Protein AF-0000000084618533 (afdb_homodimer)

Organism: Rhizophagus irregularis (strain DAOM 197198w) (NCBI:txid1432141)

Structure (mmCIF, N/CA/C/O backbone):
data_AF-0000000084618533-model_v1
#
loop_
_entity.id
_entity.type
_entity.pdbx_description
1 polymer 'type I protein arginine methyltransferase'
#
loop_
_atom_site.group_PDB
_atom_site.id
_atom_site.type_symbol
_atom_site.label_atom_id
_atom_site.label_alt_id
_atom_site.label_comp_id
_atom_site.label_asym_id
_atom_site.label_entity_id
_atom_site.label_seq_id
_atom_site.pdbx_PDB_ins_code
_atom_site.Cartn_x
_atom_site.Cartn_y
_atom_site.Cartn_z
_atom_site.occupancy
_atom_site.B_iso_or_equiv
_atom_site.auth_seq_id
_atom_site.auth_comp_id
_atom_site.auth_asym_id
_atom_site.auth_atom_id
_atom_site.pdbx_PDB_model_num
ATOM 1 N N . MET A 1 1 ? -20.484 7.148 30.031 1 29.3 1 MET A N 1
ATOM 2 C CA . MET A 1 1 ? -19.109 6.859 29.625 1 29.3 1 MET A CA 1
ATOM 3 C C . MET A 1 1 ? -19.078 5.895 28.438 1 29.3 1 MET A C 1
ATOM 5 O O . MET A 1 1 ? -19.562 4.77 28.547 1 29.3 1 MET A O 1
ATOM 9 N N . SER A 1 2 ? -19.188 6.461 27.266 1 36.34 2 SER A N 1
ATOM 10 C CA . SER A 1 2 ? -19.484 5.75 26.016 1 36.34 2 SER A CA 1
ATOM 11 C C . SER A 1 2 ? -18.469 4.637 25.766 1 36.34 2 SER A C 1
ATOM 13 O O . SER A 1 2 ? -17.266 4.891 25.703 1 36.34 2 SER A O 1
ATOM 15 N N . ASN A 1 3 ? -18.719 3.471 26.172 1 42.72 3 ASN A N 1
ATOM 16 C CA . ASN A 1 3 ? -18.094 2.154 26.188 1 42.72 3 ASN A CA 1
ATOM 17 C C . ASN A 1 3 ? -17.641 1.739 24.781 1 42.72 3 ASN A C 1
ATOM 19 O O . ASN A 1 3 ? -17.094 0.654 24.594 1 42.72 3 ASN A O 1
ATOM 23 N N . ALA A 1 4 ? -18.031 2.527 23.828 1 48.19 4 ALA A N 1
ATOM 24 C CA . ALA A 1 4 ? -18 1.989 22.469 1 48.19 4 ALA A CA 1
ATOM 25 C C . ALA A 1 4 ? -16.578 1.965 21.922 1 48.19 4 ALA A C 1
ATOM 27 O O . ALA A 1 4 ? -16.297 1.279 20.938 1 48.19 4 ALA A O 1
ATOM 28 N N . SER A 1 5 ? -15.711 2.686 22.609 1 57.22 5 SER A N 1
ATOM 29 C CA . SER A 1 5 ? -14.352 2.803 22.078 1 57.22 5 SER A CA 1
ATOM 30 C C . SER A 1 5 ? -13.461 1.676 22.594 1 57.22 5 SER A C 1
ATOM 32 O O . SER A 1 5 ? -12.25 1.68 22.359 1 57.22 5 SER A O 1
ATOM 34 N N . LEU A 1 6 ? -14.188 0.774 23.312 1 57.28 6 LEU A N 1
ATOM 35 C CA . LEU A 1 6 ? -13.383 -0.285 23.922 1 57.28 6 LEU A CA 1
ATOM 36 C C . LEU A 1 6 ? -13.492 -1.572 23.109 1 57.28 6 LEU A C 1
ATOM 38 O O . LEU A 1 6 ? -14.523 -1.836 22.484 1 57.28 6 LEU A O 1
ATOM 42 N N . ASN A 1 7 ? -12.5 -2.186 22.969 1 56.22 7 ASN A N 1
ATOM 43 C CA . ASN A 1 7 ? -12.523 -3.488 22.312 1 56.22 7 ASN A CA 1
ATOM 44 C C . ASN A 1 7 ? -13.242 -4.531 23.156 1 56.22 7 ASN A C 1
ATOM 46 O O . ASN A 1 7 ? -13.789 -4.207 24.219 1 56.22 7 ASN A O 1
ATOM 50 N N . ALA A 1 8 ? -13.344 -5.801 22.594 1 55.28 8 ALA A N 1
ATOM 51 C CA . ALA A 1 8 ? -14.055 -6.91 23.203 1 55.28 8 ALA A CA 1
ATOM 52 C C . ALA A 1 8 ? -13.641 -7.09 24.672 1 55.28 8 ALA A C 1
ATOM 54 O O . ALA A 1 8 ? -14.422 -7.566 25.484 1 55.28 8 ALA A O 1
ATOM 55 N N . ASN A 1 9 ? -12.461 -6.598 25 1 57.09 9 ASN A N 1
ATOM 56 C CA . ASN A 1 9 ? -11.953 -6.77 26.344 1 57.09 9 ASN A CA 1
ATOM 57 C C . ASN A 1 9 ? -12.109 -5.492 27.172 1 57.09 9 ASN A C 1
ATOM 59 O O . ASN A 1 9 ? -11.508 -5.359 28.234 1 57.09 9 ASN A O 1
ATOM 63 N N . GLY A 1 10 ? -12.844 -4.555 26.609 1 63.56 10 GLY A N 1
ATOM 64 C CA . GLY A 1 10 ? -13.07 -3.314 27.328 1 63.56 10 GLY A CA 1
ATOM 65 C C . GLY A 1 10 ? -11.891 -2.365 27.266 1 63.56 10 GLY A C 1
ATOM 66 O O . GLY A 1 10 ? -11.773 -1.458 28.094 1 63.56 10 GLY A O 1
ATOM 67 N N . LYS A 1 11 ? -10.977 -2.729 26.406 1 70.88 11 LYS A N 1
ATOM 68 C CA . LYS A 1 11 ? -9.781 -1.895 26.281 1 70.88 11 LYS A CA 1
ATOM 69 C C . LYS A 1 11 ? -9.781 -1.13 24.969 1 70.88 11 LYS A C 1
ATOM 71 O O . LYS A 1 11 ? -10.414 -1.554 24 1 70.88 11 LYS A O 1
ATOM 76 N N . VAL A 1 12 ? -9.133 0.145 24.969 1 79.31 12 VAL A N 1
ATOM 77 C CA . VAL A 1 12 ? -8.906 0.891 23.734 1 79.31 12 VAL A CA 1
ATOM 78 C C . VAL A 1 12 ? -8.094 0.047 22.75 1 79.31 12 VAL A C 1
ATOM 80 O O . VAL A 1 12 ? -7.094 -0.57 23.141 1 79.31 12 VAL A O 1
ATOM 83 N N . PRO A 1 13 ? -8.555 -0.029 21.578 1 80.12 13 PRO A N 1
ATOM 84 C CA . PRO A 1 13 ? -7.789 -0.813 20.594 1 80.12 13 PRO A CA 1
ATOM 85 C C . PRO A 1 13 ? -6.336 -0.358 20.484 1 80.12 13 PRO A C 1
ATOM 87 O O . PRO A 1 13 ? -6.07 0.83 20.281 1 80.12 13 PRO A O 1
ATOM 90 N N . SER A 1 14 ? -5.473 -1.333 20.672 1 79.38 14 SER A N 1
ATOM 91 C CA . SER A 1 14 ? -4.047 -1.026 20.641 1 79.38 14 SER A CA 1
ATOM 92 C C . SER A 1 14 ? -3.553 -0.842 19.203 1 79.38 14 SER A C 1
ATOM 94 O O . SER A 1 14 ? -4.039 -1.501 18.281 1 79.38 14 SER A O 1
ATOM 96 N N . THR A 1 15 ? -2.576 0.021 19.031 1 81.69 15 THR A N 1
ATOM 97 C CA . THR A 1 15 ? -1.967 0.257 17.734 1 81.69 15 THR A CA 1
ATOM 98 C C . THR A 1 15 ? -0.643 -0.491 17.609 1 81.69 15 THR A C 1
ATOM 100 O O . THR A 1 15 ? -0.024 -0.497 16.547 1 81.69 15 THR A O 1
ATOM 103 N N . GLU A 1 16 ? -0.154 -1.178 18.547 1 77.31 16 GLU A N 1
ATOM 104 C CA . GLU A 1 16 ? 1.185 -1.753 18.641 1 77.31 16 GLU A CA 1
ATOM 105 C C . GLU A 1 16 ? 1.43 -2.76 17.516 1 77.31 16 GLU A C 1
ATOM 107 O O . GLU A 1 16 ? 2.531 -2.832 16.969 1 77.31 16 GLU A O 1
ATOM 112 N N . GLY A 1 17 ? 0.445 -3.494 17.203 1 77.19 17 GLY A N 1
ATOM 113 C CA . GLY A 1 17 ? 0.59 -4.488 16.156 1 77.19 17 GLY A CA 1
ATOM 114 C C . GLY A 1 17 ? 0.881 -3.879 14.797 1 77.19 17 GLY A C 1
ATOM 115 O O . GLY A 1 17 ? 1.438 -4.543 13.914 1 77.19 17 GLY A O 1
ATOM 116 N N . ARG A 1 18 ? 0.63 -2.537 14.672 1 80.62 18 ARG A N 1
ATOM 117 C CA . ARG A 1 18 ? 0.792 -1.87 13.383 1 80.62 18 ARG A CA 1
ATOM 118 C C . ARG A 1 18 ? 2.023 -0.969 13.383 1 80.62 18 ARG A C 1
ATOM 120 O O . ARG A 1 18 ? 2.42 -0.451 12.336 1 80.62 18 ARG A O 1
ATOM 127 N N . ASP A 1 19 ? 2.723 -0.851 14.453 1 84.12 19 ASP A N 1
ATOM 128 C CA . ASP A 1 19 ? 3.814 0.102 14.633 1 84.12 19 ASP A CA 1
ATOM 129 C C . ASP A 1 19 ? 4.945 -0.166 13.641 1 84.12 19 ASP A C 1
ATOM 131 O O . ASP A 1 19 ? 5.434 0.755 12.984 1 84.12 19 ASP A O 1
ATOM 135 N N . PRO A 1 20 ? 5.297 -1.428 13.477 1 80.69 20 PRO A N 1
ATOM 136 C CA . PRO A 1 20 ? 6.457 -1.644 12.609 1 80.69 20 PRO A CA 1
ATOM 137 C C . PRO A 1 20 ? 6.215 -1.165 11.172 1 80.69 20 PRO A C 1
ATOM 139 O O . PRO A 1 20 ? 7.051 -0.454 10.609 1 80.69 20 PRO A O 1
ATOM 142 N N . ALA A 1 21 ? 5.125 -1.519 10.68 1 81.25 21 ALA A N 1
ATOM 143 C CA . ALA A 1 21 ? 4.812 -1.085 9.32 1 81.25 21 ALA A CA 1
ATOM 144 C C . ALA A 1 21 ? 4.633 0.429 9.258 1 81.25 21 ALA A C 1
ATOM 146 O O . ALA A 1 21 ? 5.098 1.076 8.32 1 81.25 21 ALA A O 1
ATOM 147 N N . TYR A 1 22 ? 4.055 0.92 10.258 1 87.38 22 TYR A N 1
ATOM 148 C CA . TYR A 1 22 ? 3.754 2.346 10.336 1 87.38 22 TYR A CA 1
ATOM 149 C C . TYR A 1 22 ? 5.035 3.17 10.391 1 87.38 22 TYR A C 1
ATOM 151 O O . TYR A 1 22 ? 5.238 4.062 9.562 1 87.38 22 TYR A O 1
ATOM 159 N N . PHE A 1 23 ? 5.906 2.891 11.203 1 89.44 23 PHE A N 1
ATOM 160 C CA . PHE A 1 23 ? 7.113 3.686 11.383 1 89.44 23 PHE A CA 1
ATOM 161 C C . PHE A 1 23 ? 8.109 3.412 10.266 1 89.44 23 PHE A C 1
ATOM 163 O O . PHE A 1 23 ? 8.922 4.277 9.93 1 89.44 23 PHE A O 1
ATOM 170 N N . SER A 1 24 ? 7.996 2.256 9.641 1 87.81 24 SER A N 1
ATOM 171 C CA . SER A 1 24 ? 8.828 1.984 8.477 1 87.81 24 SER A CA 1
ATOM 172 C C . SER A 1 24 ? 8.453 2.885 7.305 1 87.81 24 SER A C 1
ATOM 174 O O . SER A 1 24 ? 9.328 3.363 6.578 1 87.81 24 SER A O 1
ATOM 176 N N . TYR A 1 25 ? 7.242 3.121 7.211 1 89.06 25 TYR A N 1
ATOM 177 C CA . TYR A 1 25 ? 6.746 3.99 6.148 1 89.06 25 TYR A CA 1
ATOM 178 C C . TYR A 1 25 ? 7.32 5.395 6.285 1 89.06 25 TYR A C 1
ATOM 180 O O . TYR A 1 25 ? 7.859 5.949 5.324 1 89.06 25 TYR A O 1
ATOM 188 N N . TYR A 1 26 ? 7.277 5.906 7.434 1 92.88 26 TYR A N 1
ATOM 189 C CA . TYR A 1 26 ? 7.656 7.301 7.652 1 92.88 26 TYR A CA 1
ATOM 190 C C . TYR A 1 26 ? 9.172 7.438 7.773 1 92.88 26 TYR A C 1
ATOM 192 O O . TYR A 1 26 ? 9.695 8.555 7.816 1 92.88 26 TYR A O 1
ATOM 200 N N . ALA A 1 27 ? 9.883 6.34 7.75 1 94.56 27 ALA A N 1
ATOM 201 C CA . ALA A 1 27 ? 11.336 6.363 7.809 1 94.56 27 ALA A CA 1
ATOM 202 C C . ALA A 1 27 ? 11.938 6.535 6.418 1 94.56 27 ALA A C 1
ATOM 204 O O . ALA A 1 27 ? 13.148 6.762 6.277 1 94.56 27 ALA A O 1
ATOM 205 N N . MET A 1 28 ? 11.141 6.5 5.418 1 95.44 28 MET A N 1
ATOM 206 C CA . MET A 1 28 ? 11.633 6.543 4.047 1 95.44 28 MET A CA 1
ATOM 207 C C . MET A 1 28 ? 11.75 7.98 3.555 1 95.44 28 MET A C 1
ATOM 209 O O . MET A 1 28 ? 10.797 8.758 3.656 1 95.44 28 MET A O 1
ATOM 213 N N . LEU A 1 29 ? 12.844 8.297 2.957 1 96.88 29 LEU A N 1
ATOM 214 C CA . LEU A 1 29 ? 13.086 9.625 2.4 1 96.88 29 LEU A CA 1
ATOM 215 C C . LEU A 1 29 ? 12.141 9.906 1.238 1 96.88 29 LEU A C 1
ATOM 217 O O . LEU A 1 29 ? 11.727 11.055 1.031 1 96.88 29 LEU A O 1
ATOM 221 N N . GLN A 1 30 ? 11.766 8.852 0.538 1 94.44 30 GLN A N 1
ATOM 222 C CA . GLN A 1 30 ? 10.812 9 -0.558 1 94.44 30 GLN A CA 1
ATOM 223 C C . GLN A 1 30 ? 9.492 9.578 -0.063 1 94.44 30 GLN A C 1
ATOM 225 O O . GLN A 1 30 ? 8.93 10.477 -0.691 1 94.44 30 GLN A O 1
ATOM 230 N N . HIS A 1 31 ? 9.039 9.055 1.039 1 94.44 31 HIS A N 1
ATOM 231 C CA . HIS A 1 31 ? 7.766 9.523 1.58 1 94.44 31 HIS A CA 1
ATOM 232 C C . HIS A 1 31 ? 7.895 10.922 2.166 1 94.44 31 HIS A C 1
ATOM 234 O O . HIS A 1 31 ? 6.973 11.734 2.055 1 94.44 31 HIS A O 1
ATOM 240 N N . GLN A 1 32 ? 9.016 11.203 2.793 1 96.5 32 GLN A N 1
ATOM 241 C CA . GLN A 1 32 ? 9.281 12.562 3.27 1 96.5 32 GLN A CA 1
ATOM 242 C C . GLN A 1 32 ? 9.305 13.555 2.115 1 96.5 32 GLN A C 1
ATOM 244 O O . GLN A 1 32 ? 8.742 14.648 2.221 1 96.5 32 GLN A O 1
ATOM 249 N N . GLN A 1 33 ? 9.938 13.133 1.015 1 95.94 33 GLN A N 1
ATOM 250 C CA . GLN A 1 33 ? 10 13.969 -0.179 1 95.94 33 GLN A CA 1
ATOM 251 C C . GLN A 1 33 ? 8.602 14.312 -0.679 1 95.94 33 GLN A C 1
ATOM 253 O O . GLN A 1 33 ? 8.312 15.477 -0.993 1 95.94 33 GLN A O 1
ATOM 258 N N . ASN A 1 34 ? 7.762 13.32 -0.735 1 93.38 34 ASN A N 1
ATOM 259 C CA . ASN A 1 34 ? 6.391 13.523 -1.191 1 93.38 34 ASN A CA 1
ATOM 260 C C . ASN A 1 34 ? 5.668 14.562 -0.337 1 93.38 34 ASN A C 1
ATOM 262 O O . ASN A 1 34 ? 4.98 15.438 -0.865 1 93.38 34 ASN A O 1
ATOM 266 N N . MET A 1 35 ? 5.844 14.523 0.917 1 95.12 35 MET A N 1
ATOM 267 C CA . MET A 1 35 ? 5.191 15.461 1.827 1 95.12 35 MET A CA 1
ATOM 268 C C . MET A 1 35 ? 5.809 16.859 1.713 1 95.12 35 MET A C 1
ATOM 270 O O . MET A 1 35 ? 5.094 17.859 1.697 1 95.12 35 MET A O 1
ATOM 274 N N . LEU A 1 36 ? 7.109 16.906 1.618 1 96.62 36 LEU A N 1
ATOM 275 C CA . LEU A 1 36 ? 7.816 18.172 1.547 1 96.62 36 LEU A CA 1
ATOM 276 C C . LEU A 1 36 ? 7.465 18.922 0.262 1 96.62 36 LEU A C 1
ATOM 278 O O . LEU A 1 36 ? 7.434 20.156 0.242 1 96.62 36 LEU A O 1
ATOM 282 N N . GLN A 1 37 ? 7.141 18.141 -0.784 1 94.88 37 GLN A N 1
ATOM 283 C CA . GLN A 1 37 ? 6.867 18.734 -2.088 1 94.88 37 GLN A CA 1
ATOM 284 C C . GLN A 1 37 ? 5.43 19.25 -2.172 1 94.88 37 GLN A C 1
ATOM 286 O O . GLN A 1 37 ? 5.062 19.938 -3.129 1 94.88 37 GLN A O 1
ATOM 291 N N . ASP A 1 38 ? 4.637 18.969 -1.208 1 95.94 38 ASP A N 1
ATOM 292 C CA . ASP A 1 38 ? 3.334 19.625 -1.085 1 95.94 38 ASP A CA 1
ATOM 293 C C . ASP A 1 38 ? 3.486 21.078 -0.677 1 95.94 38 ASP A C 1
ATOM 295 O O . ASP A 1 38 ? 3.607 21.391 0.51 1 95.94 38 ASP A O 1
ATOM 299 N N . THR A 1 39 ? 3.355 21.875 -1.647 1 95.19 39 THR A N 1
ATOM 300 C CA . THR A 1 39 ? 3.674 23.281 -1.438 1 95.19 39 THR A CA 1
ATOM 301 C C . THR A 1 39 ? 2.637 23.938 -0.534 1 95.19 39 THR A C 1
ATOM 303 O O . THR A 1 39 ? 2.971 24.828 0.26 1 95.19 39 THR A O 1
ATOM 306 N N . VAL A 1 40 ? 1.415 23.547 -0.652 1 95.69 40 VAL A N 1
ATOM 307 C CA . VAL A 1 40 ? 0.372 24.109 0.201 1 95.69 40 VAL A CA 1
ATOM 308 C C . VAL A 1 40 ? 0.677 23.797 1.664 1 95.69 40 VAL A C 1
ATOM 310 O O . VAL A 1 40 ? 0.688 24.688 2.51 1 95.69 40 VAL A O 1
ATOM 313 N N . ARG A 1 41 ? 0.938 22.562 1.907 1 96.06 41 ARG A N 1
ATOM 314 C CA . ARG A 1 41 ? 1.258 22.109 3.258 1 96.06 41 ARG A CA 1
ATOM 315 C C . ARG A 1 41 ? 2.502 22.812 3.791 1 96.06 41 ARG A C 1
ATOM 317 O O . ARG A 1 41 ? 2.453 23.469 4.836 1 96.06 41 ARG A O 1
ATOM 324 N N . THR A 1 42 ? 3.609 22.703 3.127 1 97.19 42 THR A N 1
ATOM 325 C CA . THR A 1 42 ? 4.91 23.141 3.619 1 97.19 42 THR A CA 1
ATOM 326 C C . THR A 1 42 ? 4.945 24.656 3.779 1 97.19 42 THR A C 1
ATOM 328 O O . THR A 1 42 ? 5.422 25.172 4.797 1 97.19 42 THR A O 1
ATOM 331 N N . SER A 1 43 ? 4.363 25.375 2.842 1 97.06 43 SER A N 1
ATOM 332 C CA . SER A 1 43 ? 4.375 26.828 2.916 1 97.06 43 SER A CA 1
ATOM 333 C C . SER A 1 43 ? 3.461 27.328 4.027 1 97.06 43 SER A C 1
ATOM 335 O O . SER A 1 43 ? 3.75 28.344 4.664 1 97.06 43 SER A O 1
ATOM 337 N N . THR A 1 44 ? 2.354 26.641 4.227 1 97.88 44 THR A N 1
ATOM 338 C CA . THR A 1 44 ? 1.443 27.062 5.289 1 97.88 44 THR A CA 1
ATOM 339 C C . THR A 1 44 ? 2.096 26.891 6.656 1 97.88 44 THR A C 1
ATOM 341 O O . THR A 1 44 ? 2.047 27.797 7.492 1 97.88 44 THR A O 1
ATOM 344 N N . TYR A 1 45 ? 2.701 25.75 6.887 1 98.25 45 TYR A N 1
ATOM 345 C CA . TYR A 1 45 ? 3.406 25.531 8.148 1 98.25 45 TYR A CA 1
ATOM 346 C C . TYR A 1 45 ? 4.512 26.562 8.336 1 98.25 45 TYR A C 1
ATOM 348 O O . TYR A 1 45 ? 4.66 27.125 9.422 1 98.25 45 TYR A O 1
ATOM 356 N N . ARG A 1 46 ? 5.246 26.797 7.285 1 98.25 46 ARG A N 1
ATOM 357 C CA . ARG A 1 46 ? 6.324 27.781 7.371 1 98.25 46 ARG A CA 1
ATOM 358 C C . ARG A 1 46 ? 5.777 29.156 7.715 1 98.25 46 ARG A C 1
ATOM 360 O O . ARG A 1 46 ? 6.293 29.828 8.609 1 98.25 46 ARG A O 1
ATOM 367 N N . SER A 1 47 ? 4.777 29.562 7.008 1 98.19 47 SER A N 1
ATOM 368 C CA . SER A 1 47 ? 4.176 30.875 7.242 1 98.19 47 SER A CA 1
ATOM 369 C C . SER A 1 47 ? 3.648 31 8.664 1 98.19 47 SER A C 1
ATOM 371 O O . SER A 1 47 ? 3.859 32 9.328 1 98.19 47 SER A O 1
ATOM 373 N N . ALA A 1 48 ? 2.963 29.953 9.078 1 98.5 48 ALA A N 1
ATOM 374 C CA . ALA A 1 48 ? 2.414 29.953 10.43 1 98.5 48 ALA A CA 1
ATOM 375 C C . ALA A 1 48 ? 3.518 30.141 11.469 1 98.5 48 ALA A C 1
ATOM 377 O O . ALA A 1 48 ? 3.365 30.922 12.414 1 98.5 48 ALA A O 1
ATOM 378 N N . ILE A 1 49 ? 4.605 29.484 11.273 1 98.62 49 ILE A N 1
ATOM 379 C CA . ILE A 1 49 ? 5.707 29.484 12.227 1 98.62 49 ILE A CA 1
ATOM 380 C C . ILE A 1 49 ? 6.434 30.828 12.156 1 98.62 49 ILE A C 1
ATOM 382 O O . ILE A 1 49 ? 6.652 31.484 13.18 1 98.62 49 ILE A O 1
ATOM 386 N N . LEU A 1 50 ? 6.734 31.344 10.977 1 98.19 50 LEU A N 1
ATOM 387 C CA . LEU A 1 50 ? 7.539 32.531 10.812 1 98.19 50 LEU A CA 1
ATOM 388 C C . LEU A 1 50 ? 6.742 33.781 11.203 1 98.19 50 LEU A C 1
ATOM 390 O O . LEU A 1 50 ? 7.27 34.688 11.859 1 98.19 50 LEU A O 1
ATOM 394 N N . LEU A 1 51 ? 5.5 33.844 10.781 1 97.81 51 LEU A N 1
ATOM 395 C CA . LEU A 1 51 ? 4.691 35.031 11.055 1 97.81 51 LEU A CA 1
ATOM 396 C C . LEU A 1 51 ? 4.363 35.125 12.539 1 97.81 51 LEU A C 1
ATOM 398 O O . LEU A 1 51 ? 4.094 36.219 13.039 1 97.81 51 LEU A O 1
ATOM 402 N N . ASN A 1 52 ? 4.418 34.031 13.219 1 98.19 52 ASN A N 1
ATOM 403 C CA . ASN A 1 52 ? 4.191 34.062 14.664 1 98.19 52 ASN A CA 1
ATOM 404 C C . ASN A 1 52 ? 5.504 33.938 15.438 1 98.19 52 ASN A C 1
ATOM 406 O O . ASN A 1 52 ? 5.496 33.719 16.641 1 98.19 52 ASN A O 1
ATOM 410 N N . GLY A 1 53 ? 6.59 34.031 14.773 1 97.75 53 GLY A N 1
ATOM 411 C CA . GLY A 1 53 ? 7.926 33.969 15.344 1 97.75 53 GLY A CA 1
ATOM 412 C C . GLY A 1 53 ? 8.102 34.844 16.562 1 97.75 53 GLY A C 1
ATOM 413 O O . GLY A 1 53 ? 8.422 34.344 17.656 1 97.75 53 GLY A O 1
ATOM 414 N N . PRO A 1 54 ? 7.777 36.094 16.469 1 96.69 54 PRO A N 1
ATOM 415 C CA . PRO A 1 54 ? 8.031 37.062 17.562 1 96.69 54 PRO A CA 1
ATOM 416 C C . PRO A 1 54 ? 7.285 36.719 18.844 1 96.69 54 PRO A C 1
ATOM 418 O O . PRO A 1 54 ? 7.773 37 19.938 1 96.69 54 PRO A O 1
ATOM 421 N N . VAL A 1 55 ? 6.188 35.969 18.719 1 96.56 55 VAL A N 1
ATOM 422 C CA . VAL A 1 55 ? 5.355 35.812 19.906 1 96.56 55 VAL A CA 1
ATOM 423 C C . VAL A 1 55 ? 5.348 34.375 20.359 1 96.56 55 VAL A C 1
ATOM 425 O O . VAL A 1 55 ? 5.18 34.094 21.562 1 96.56 55 VAL A O 1
ATOM 428 N N . CYS A 1 56 ? 5.605 33.438 19.453 1 97.81 56 CYS A N 1
ATOM 429 C CA . CYS A 1 56 ? 5.398 32.031 19.812 1 97.81 56 CYS A CA 1
ATOM 430 C C . CYS A 1 56 ? 6.703 31.266 19.75 1 97.81 56 CYS A C 1
ATOM 432 O O . CYS A 1 56 ? 6.797 30.141 20.266 1 97.81 56 CYS A O 1
ATOM 434 N N . PHE A 1 57 ? 7.789 31.828 19.125 1 98.31 57 PHE A N 1
ATOM 435 C CA . PHE A 1 57 ? 8.953 30.984 18.844 1 98.31 57 PHE A CA 1
ATOM 436 C C . PHE A 1 57 ? 10.234 31.672 19.312 1 98.31 57 PHE A C 1
ATOM 438 O O . PHE A 1 57 ? 11.117 31.031 19.875 1 98.31 57 PHE A O 1
ATOM 445 N N . HIS A 1 58 ? 10.359 33 19.125 1 98.19 58 HIS A N 1
ATOM 446 C CA . HIS A 1 58 ? 11.586 33.719 19.422 1 98.19 58 HIS A CA 1
ATOM 447 C C . HIS A 1 58 ? 11.992 33.531 20.891 1 98.19 58 HIS A C 1
ATOM 449 O O . HIS A 1 58 ? 11.219 33.844 21.797 1 98.19 58 HIS A O 1
ATOM 455 N N . ASP A 1 59 ? 13.141 32.969 21.078 1 98.31 59 ASP A N 1
ATOM 456 C CA . ASP A 1 59 ? 13.742 32.719 22.391 1 98.31 59 ASP A CA 1
ATOM 457 C C . ASP A 1 59 ? 12.883 31.766 23.219 1 98.31 59 ASP A C 1
ATOM 459 O O . ASP A 1 59 ? 12.844 31.859 24.438 1 98.31 59 ASP A O 1
ATOM 463 N N . LYS A 1 60 ? 12.117 30.875 22.641 1 98.12 60 LYS A N 1
ATOM 464 C CA . LYS A 1 60 ? 11.227 29.922 23.297 1 98.12 60 LYS A CA 1
ATOM 465 C C . LYS A 1 60 ? 11.734 28.484 23.125 1 98.12 60 LYS A C 1
ATOM 467 O O . LYS A 1 60 ? 12.578 28.219 22.266 1 98.12 60 LYS A O 1
ATOM 472 N N . LEU A 1 61 ? 11.273 27.625 24.016 1 98.75 61 LEU A N 1
ATOM 473 C CA . LEU A 1 61 ? 11.461 26.188 23.859 1 98.75 61 LEU A CA 1
ATOM 474 C C . LEU A 1 61 ? 10.336 25.594 23.016 1 98.75 61 LEU A C 1
ATOM 476 O O . LEU A 1 61 ? 9.164 25.875 23.234 1 98.75 61 LEU A O 1
ATOM 480 N N . VAL A 1 62 ? 10.727 24.797 22.016 1 98.88 62 VAL A N 1
ATOM 481 C CA . VAL A 1 62 ? 9.758 24.25 21.078 1 98.88 62 VAL A CA 1
ATOM 482 C C . VAL A 1 62 ? 9.883 22.734 21.031 1 98.88 62 VAL A C 1
ATOM 484 O O . VAL A 1 62 ? 10.992 22.188 21.062 1 98.88 62 VAL A O 1
ATOM 487 N N . LEU A 1 63 ? 8.734 22.078 21.016 1 98.94 63 LEU A N 1
ATOM 488 C CA . LEU A 1 63 ? 8.68 20.641 20.812 1 98.94 63 LEU A CA 1
ATOM 489 C C . LEU A 1 63 ? 8.086 20.297 19.453 1 98.94 63 LEU A C 1
ATOM 491 O O . LEU A 1 63 ? 6.984 20.75 19.125 1 98.94 63 LEU A O 1
ATOM 495 N N . ASP A 1 64 ? 8.844 19.609 18.625 1 98.88 64 ASP A N 1
ATOM 496 C CA . ASP A 1 64 ? 8.383 19.078 17.344 1 98.88 64 ASP A CA 1
ATOM 497 C C . ASP A 1 64 ? 8 17.594 17.469 1 98.88 64 ASP A C 1
ATOM 499 O O . ASP A 1 64 ? 8.875 16.734 17.547 1 98.88 64 ASP A O 1
ATOM 503 N N . VAL A 1 65 ? 6.66 17.312 17.469 1 98.69 65 VAL A N 1
ATOM 504 C CA . VAL A 1 65 ? 6.145 15.969 17.656 1 98.69 65 VAL A CA 1
ATOM 505 C C . VAL A 1 65 ? 6.012 15.273 16.297 1 98.69 65 VAL A C 1
ATOM 507 O O . VAL A 1 65 ? 5.254 15.719 15.438 1 98.69 65 VAL A O 1
ATOM 510 N N . GLY A 1 66 ? 6.664 14.117 16.156 1 98 66 GLY A N 1
ATOM 511 C CA . GLY A 1 66 ? 6.742 13.516 14.828 1 98 66 GLY A CA 1
ATOM 512 C C . GLY A 1 66 ? 7.508 14.359 13.828 1 98 66 GLY A C 1
ATOM 513 O O . GLY A 1 66 ? 6.965 14.758 12.797 1 98 66 GLY A O 1
ATOM 514 N N . ALA A 1 67 ? 8.773 14.508 14.094 1 98.31 67 ALA A N 1
ATOM 515 C CA . ALA A 1 67 ? 9.555 15.547 13.43 1 98.31 67 ALA A CA 1
ATOM 516 C C . ALA A 1 67 ? 9.859 15.164 11.984 1 98.31 67 ALA A C 1
ATOM 518 O O . ALA A 1 67 ? 10.164 16.031 11.156 1 98.31 67 ALA A O 1
ATOM 519 N N . GLY A 1 68 ? 9.781 13.852 11.672 1 96.94 68 GLY A N 1
ATOM 520 C CA . GLY A 1 68 ? 10.117 13.422 10.328 1 96.94 68 GLY A CA 1
ATOM 521 C C . GLY A 1 68 ? 11.5 13.859 9.891 1 96.94 68 GLY A C 1
ATOM 522 O O . GLY A 1 68 ? 12.484 13.633 10.602 1 96.94 68 GLY A O 1
ATOM 523 N N . SER A 1 69 ? 11.57 14.539 8.758 1 96.31 69 SER A N 1
ATOM 524 C CA . SER A 1 69 ? 12.844 15.031 8.234 1 96.31 69 SER A CA 1
ATOM 525 C C . SER A 1 69 ? 13.32 16.25 9.016 1 96.31 69 SER A C 1
ATOM 527 O O . SER A 1 69 ? 14.461 16.703 8.836 1 96.31 69 SER A O 1
ATOM 529 N N . GLY A 1 70 ? 12.461 16.844 9.789 1 97.94 70 GLY A N 1
ATOM 530 C CA . GLY A 1 70 ? 12.844 17.922 10.672 1 97.94 70 GLY A CA 1
ATOM 531 C C . GLY A 1 70 ? 12.453 19.297 10.133 1 97.94 70 GLY A C 1
ATOM 532 O O . GLY A 1 70 ? 12.789 20.312 10.734 1 97.94 70 GLY A O 1
ATOM 533 N N . ILE A 1 71 ? 11.703 19.375 9.07 1 98 71 ILE A N 1
ATOM 534 C CA . ILE A 1 71 ? 11.477 20.625 8.352 1 98 71 ILE A CA 1
ATOM 535 C C . ILE A 1 71 ? 10.797 21.641 9.273 1 98 71 ILE A C 1
ATOM 537 O O . ILE A 1 71 ? 11.141 22.812 9.273 1 98 71 ILE A O 1
ATOM 541 N N . LEU A 1 72 ? 9.859 21.203 10.07 1 98.62 72 LEU A N 1
ATOM 542 C CA . LEU A 1 72 ? 9.188 22.125 10.984 1 98.62 72 LEU A CA 1
ATOM 543 C C . 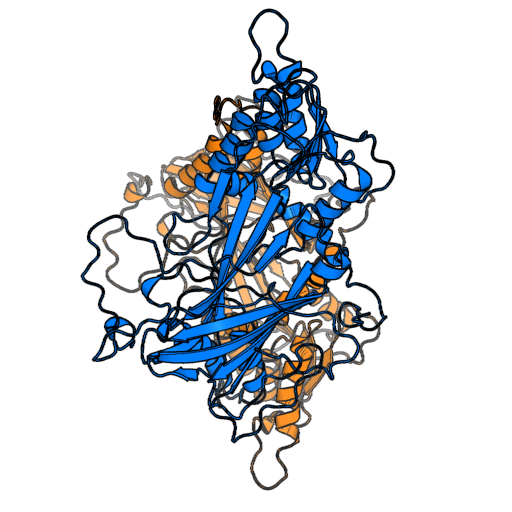LEU A 1 72 ? 10.141 22.594 12.07 1 98.62 72 LEU A C 1
ATOM 545 O O . LEU A 1 72 ? 10.07 23.75 12.5 1 98.62 72 LEU A O 1
ATOM 549 N N . SER A 1 73 ? 10.984 21.703 12.547 1 98.75 73 SER A N 1
ATOM 550 C CA . SER A 1 73 ? 12.016 22.078 13.516 1 98.75 73 SER A CA 1
ATOM 551 C C . SER A 1 73 ? 12.906 23.188 12.961 1 98.75 73 SER A C 1
ATOM 553 O O . SER A 1 73 ? 13.227 24.141 13.664 1 98.75 73 SER A O 1
ATOM 555 N N . TYR A 1 74 ? 13.297 23.031 11.695 1 98.44 74 TYR A N 1
ATOM 556 C CA . TYR A 1 74 ? 14.164 24.016 11.055 1 98.44 74 TYR A CA 1
ATOM 557 C C . TYR A 1 74 ? 13.461 25.359 10.938 1 98.44 74 TYR A C 1
ATOM 559 O O . TYR A 1 74 ? 14.07 26.406 11.18 1 98.44 74 TYR A O 1
ATOM 567 N N . PHE A 1 75 ? 12.172 25.344 10.562 1 98.62 75 PHE A N 1
ATOM 568 C CA . PHE A 1 75 ? 11.383 26.562 10.5 1 98.62 75 PHE A CA 1
ATOM 569 C C . PHE A 1 75 ? 11.32 27.234 11.867 1 98.62 75 PHE A C 1
ATOM 571 O O . PHE A 1 75 ? 11.375 28.469 11.961 1 98.62 75 PHE A O 1
ATOM 578 N N . ALA A 1 76 ? 11.172 26.453 12.914 1 98.81 76 ALA A N 1
ATOM 579 C CA . ALA A 1 76 ? 11.109 27 14.266 1 98.81 76 ALA A CA 1
ATOM 580 C C . ALA A 1 76 ? 12.406 27.719 14.625 1 98.81 76 ALA A C 1
ATOM 582 O O . ALA A 1 76 ? 12.375 28.797 15.211 1 98.81 76 ALA A O 1
ATOM 583 N N . VAL A 1 77 ? 13.562 27.156 14.266 1 98.44 77 VAL A N 1
ATOM 584 C CA . VAL A 1 77 ? 14.852 27.797 14.508 1 98.44 77 VAL A CA 1
ATOM 585 C C . VAL A 1 77 ? 14.945 29.094 13.703 1 98.44 77 VAL A C 1
ATOM 587 O O . VAL A 1 77 ? 15.391 30.109 14.227 1 98.44 77 VAL A O 1
ATOM 590 N N . GLN A 1 78 ? 14.523 29.031 12.461 1 97.69 78 GLN A N 1
ATOM 591 C CA . GLN A 1 78 ? 14.516 30.219 11.617 1 97.69 78 GLN A CA 1
ATOM 592 C C . GLN A 1 78 ? 13.656 31.328 12.219 1 97.69 78 GLN A C 1
ATOM 594 O O . GLN A 1 78 ? 13.922 32.5 12.016 1 97.69 78 GLN A O 1
ATOM 599 N N . ALA A 1 79 ? 12.695 30.922 12.992 1 98.31 79 ALA A N 1
ATOM 600 C CA . ALA A 1 79 ? 11.789 31.875 13.625 1 98.31 79 ALA A CA 1
ATOM 601 C C . ALA A 1 79 ? 12.359 32.375 14.945 1 98.31 79 ALA A C 1
ATOM 603 O O . ALA A 1 79 ? 11.742 33.219 15.625 1 98.31 79 ALA A O 1
ATOM 604 N N . GLY A 1 80 ? 13.484 31.828 15.344 1 98.25 80 GLY A N 1
ATOM 605 C CA . GLY A 1 80 ? 14.195 32.375 16.484 1 98.25 80 GLY A CA 1
ATOM 606 C C . GLY A 1 80 ? 14.102 31.531 17.719 1 98.25 80 GLY A C 1
ATOM 607 O O . GLY A 1 80 ? 14.422 31.969 18.828 1 98.25 80 GLY A O 1
ATOM 608 N N . ALA A 1 81 ? 13.688 30.312 17.609 1 98.75 81 ALA A N 1
ATOM 609 C CA . ALA A 1 81 ? 13.578 29.438 18.766 1 98.75 81 ALA A CA 1
ATOM 610 C C . ALA A 1 81 ? 14.906 29.312 19.5 1 98.75 81 ALA A C 1
ATOM 612 O O . ALA A 1 81 ? 15.969 29.234 18.875 1 98.75 81 ALA A O 1
ATOM 613 N N . ARG A 1 82 ? 14.883 29.266 20.812 1 98.5 82 ARG A N 1
ATOM 614 C CA . ARG A 1 82 ? 16.062 29.062 21.641 1 98.5 82 ARG A CA 1
ATOM 615 C C . ARG A 1 82 ? 16.578 27.625 21.516 1 98.5 82 ARG A C 1
ATOM 617 O O . ARG A 1 82 ? 17.781 27.391 21.391 1 98.5 82 ARG A O 1
ATOM 624 N N . LYS A 1 83 ? 15.633 26.734 21.594 1 98.62 83 LYS A N 1
ATOM 625 C CA . LYS A 1 83 ? 15.93 25.312 21.469 1 98.62 83 LYS A CA 1
ATOM 626 C C . LYS A 1 83 ? 14.711 24.547 20.953 1 98.62 83 LYS A C 1
ATOM 628 O O . LYS A 1 83 ? 13.578 24.844 21.328 1 98.62 83 LYS A O 1
ATOM 633 N N . VAL A 1 84 ? 14.969 23.578 20.078 1 98.81 84 VAL A N 1
ATOM 634 C CA . VAL A 1 84 ? 13.93 22.703 19.547 1 98.81 84 VAL A CA 1
ATOM 635 C C . VAL A 1 84 ? 14.227 21.266 19.938 1 98.81 84 VAL A C 1
ATOM 637 O O . VAL A 1 84 ? 15.336 20.766 19.734 1 98.81 84 VAL A O 1
ATOM 640 N N . TYR A 1 85 ? 13.273 20.672 20.578 1 98.88 85 TYR A N 1
ATOM 641 C CA . TYR A 1 85 ? 13.289 19.234 20.828 1 98.88 85 TYR A CA 1
ATOM 642 C C . TYR A 1 85 ? 12.484 18.484 19.766 1 98.88 85 TYR A C 1
ATOM 644 O O . TYR A 1 85 ? 11.258 18.562 19.75 1 98.88 85 TYR A O 1
ATOM 652 N N . ALA A 1 86 ? 13.195 17.781 18.906 1 98.75 86 ALA A N 1
ATOM 653 C CA . ALA A 1 86 ? 12.562 17.062 17.797 1 98.75 86 ALA A CA 1
ATOM 654 C C . ALA A 1 86 ? 12.414 15.578 18.125 1 98.75 86 ALA A C 1
ATOM 656 O O . ALA A 1 86 ? 13.398 14.828 18.125 1 98.75 86 ALA A O 1
ATOM 657 N N . VAL A 1 87 ? 11.195 15.156 18.328 1 98.62 87 VAL A N 1
ATOM 658 C CA . VAL A 1 87 ? 10.93 13.766 18.688 1 98.62 87 VAL A CA 1
ATOM 659 C C . VAL A 1 87 ? 10.414 13 17.469 1 98.62 87 VAL A C 1
ATOM 661 O O . VAL A 1 87 ? 9.422 13.398 16.859 1 98.62 87 VAL A O 1
ATOM 664 N N . GLU A 1 88 ? 11.039 11.984 17.078 1 98 88 GLU A N 1
ATOM 665 C CA . GLU A 1 88 ? 10.711 11.141 15.938 1 98 88 GLU A CA 1
ATOM 666 C C . GLU A 1 88 ? 10.922 9.664 16.266 1 98 88 GLU A C 1
ATOM 668 O O . GLU A 1 88 ? 12.031 9.25 16.609 1 98 88 GLU A O 1
ATOM 673 N N . ALA A 1 89 ? 9.82 8.922 16.094 1 96.19 89 ALA A N 1
ATOM 674 C CA . ALA A 1 89 ? 9.875 7.512 16.469 1 96.19 89 ALA A CA 1
ATOM 675 C C . ALA A 1 89 ? 10.539 6.676 15.375 1 96.19 89 ALA A C 1
ATOM 677 O O . ALA A 1 89 ? 11.211 5.684 15.664 1 96.19 89 ALA A O 1
ATOM 678 N N . SER A 1 90 ? 10.32 7.016 14.172 1 95.44 90 SER A N 1
ATOM 679 C CA . SER A 1 90 ? 10.859 6.238 13.055 1 95.44 90 SER A CA 1
ATOM 680 C C . SER A 1 90 ? 12.359 6.453 12.898 1 95.44 90 SER A C 1
ATOM 682 O O . SER A 1 90 ? 12.93 7.355 13.516 1 95.44 90 SER A O 1
ATOM 684 N N . ASN A 1 91 ? 12.961 5.715 12.031 1 95.75 91 ASN A N 1
ATOM 685 C CA . ASN A 1 91 ? 14.391 5.828 11.766 1 95.75 91 ASN A CA 1
ATOM 686 C C . ASN A 1 91 ? 14.711 7.105 10.992 1 95.75 91 ASN A C 1
ATOM 688 O O . ASN A 1 91 ? 15.883 7.426 10.773 1 95.75 91 ASN A O 1
ATOM 692 N N . MET A 1 92 ? 13.734 7.809 10.688 1 96.88 92 MET A N 1
ATOM 693 C CA . MET A 1 92 ? 13.977 9.109 10.062 1 96.88 92 MET A CA 1
ATOM 694 C C . MET A 1 92 ? 14.758 10.023 11 1 96.88 92 MET A C 1
ATOM 696 O O . MET A 1 92 ? 15.469 10.922 10.547 1 96.88 92 MET A O 1
ATOM 700 N N . ALA A 1 93 ? 14.656 9.742 12.266 1 97.94 93 ALA A N 1
ATOM 701 C CA . ALA A 1 93 ? 15.406 10.5 13.266 1 97.94 93 ALA A CA 1
ATOM 702 C C . ALA A 1 93 ? 16.906 10.477 12.961 1 97.94 93 ALA A C 1
ATOM 704 O O . ALA A 1 93 ? 17.594 11.477 13.18 1 97.94 93 ALA A O 1
ATOM 705 N N . GLU A 1 94 ? 17.359 9.391 12.422 1 97.69 94 GLU A N 1
ATOM 706 C CA . GLU A 1 94 ? 18.766 9.258 12.102 1 97.69 94 GLU A CA 1
ATOM 707 C C . GLU A 1 94 ? 19.156 10.164 10.938 1 97.69 94 GLU A C 1
ATOM 709 O O . GLU A 1 94 ? 20.25 10.742 10.922 1 97.69 94 GLU A O 1
ATOM 714 N N . LYS A 1 95 ? 18.297 10.242 9.977 1 97.38 95 LYS A N 1
ATOM 715 C CA . LYS A 1 95 ? 18.547 11.133 8.844 1 97.38 95 LYS A CA 1
ATOM 716 C C . LYS A 1 95 ? 18.531 12.594 9.273 1 97.38 95 LYS A C 1
ATOM 718 O O . LYS A 1 95 ? 19.359 13.383 8.836 1 97.38 95 LYS A O 1
ATOM 723 N N . MET A 1 96 ? 17.562 12.883 10.117 1 97.06 96 MET A N 1
ATOM 724 C CA . MET A 1 96 ? 17.516 14.234 10.656 1 97.06 96 MET A CA 1
ATOM 725 C C . MET A 1 96 ? 18.797 14.578 11.406 1 97.06 96 MET A C 1
ATOM 727 O O . MET A 1 96 ? 19.328 15.672 11.266 1 97.06 96 MET A O 1
ATOM 731 N N . GLN A 1 97 ? 19.25 13.633 12.18 1 96.94 97 GLN A N 1
ATOM 732 C CA . GLN A 1 97 ? 20.469 13.844 12.953 1 96.94 97 GLN A CA 1
ATOM 733 C C . GLN A 1 97 ? 21.656 14.148 12.031 1 96.94 97 GLN A C 1
ATOM 735 O O . GLN A 1 97 ? 22.516 14.961 12.375 1 96.94 97 GLN A O 1
ATOM 740 N N . LYS A 1 98 ? 21.719 13.523 10.898 1 95.5 98 LYS A N 1
ATOM 741 C CA . LYS A 1 98 ? 22.781 13.781 9.938 1 95.5 98 LYS A CA 1
ATOM 742 C C . LYS A 1 98 ? 22.766 15.242 9.477 1 95.5 98 LYS A C 1
ATOM 744 O O . LYS A 1 98 ? 23.812 15.867 9.336 1 95.5 98 LYS A O 1
ATOM 749 N N . ILE A 1 99 ? 21.609 15.773 9.258 1 94.5 99 ILE A N 1
ATOM 750 C CA . ILE A 1 99 ? 21.469 17.156 8.836 1 94.5 99 ILE A CA 1
ATOM 751 C C . ILE A 1 99 ? 21.922 18.094 9.961 1 94.5 99 ILE A C 1
ATOM 753 O O . ILE A 1 99 ? 22.672 19.047 9.727 1 94.5 99 ILE A O 1
ATOM 757 N N . VAL A 1 100 ? 21.516 17.766 11.156 1 94.88 100 VAL A N 1
ATOM 758 C CA . VAL A 1 100 ? 21.844 18.578 12.328 1 94.88 100 VAL A CA 1
ATOM 759 C C . VAL A 1 100 ? 23.344 18.5 12.594 1 94.88 100 VAL A C 1
ATOM 761 O O . VAL A 1 100 ? 23.984 19.516 12.891 1 94.88 100 VAL A O 1
ATOM 764 N N . ASP A 1 101 ? 23.953 17.344 12.422 1 93 101 ASP A N 1
ATOM 765 C CA . ASP A 1 101 ? 25.375 17.141 12.633 1 93 101 ASP A CA 1
ATOM 766 C C . ASP A 1 101 ? 26.203 17.922 11.609 1 93 101 ASP A C 1
ATOM 768 O O . ASP A 1 101 ? 27.25 18.469 11.938 1 93 101 ASP A O 1
ATOM 772 N N . ALA A 1 102 ? 25.719 17.938 10.445 1 88.81 102 ALA A N 1
ATOM 773 C CA . ALA A 1 102 ? 26.406 18.672 9.398 1 88.81 102 ALA A CA 1
ATOM 774 C C . ALA A 1 102 ? 26.469 20.156 9.719 1 88.81 102 ALA A C 1
ATOM 776 O O . ALA A 1 102 ? 27.438 20.844 9.367 1 88.81 102 ALA A O 1
ATOM 777 N N . ALA A 1 103 ? 25.5 20.609 10.359 1 85.88 103 ALA A N 1
ATOM 778 C CA . ALA A 1 103 ? 25.453 22 10.773 1 85.88 103 ALA A CA 1
ATOM 779 C C . ALA A 1 103 ? 26.484 22.281 11.859 1 85.88 103 ALA A C 1
ATOM 781 O O . ALA A 1 103 ? 27.078 23.375 11.898 1 85.88 103 ALA A O 1
ATOM 782 N N . ASN A 1 104 ? 26.766 21.281 12.609 1 80.75 104 ASN A N 1
ATOM 783 C CA . ASN A 1 104 ? 27.672 21.438 13.734 1 80.75 104 ASN A CA 1
ATOM 784 C C . ASN A 1 104 ? 29.125 21.266 13.297 1 80.75 104 ASN A C 1
ATOM 786 O O . ASN A 1 104 ? 30.047 21.781 13.945 1 80.75 104 ASN A O 1
ATOM 790 N N . ALA A 1 105 ? 29.438 20.422 12.32 1 74 105 ALA A N 1
ATOM 791 C CA . ALA A 1 105 ? 30.781 20.141 11.844 1 74 105 ALA A CA 1
ATOM 792 C C . ALA A 1 105 ? 31.359 21.344 11.102 1 74 105 ALA A C 1
ATOM 794 O O . ALA A 1 105 ? 32.594 21.484 10.977 1 74 105 ALA A O 1
ATOM 795 N N . SER A 1 106 ? 30.609 22.156 10.477 1 59.22 106 SER A N 1
ATOM 796 C CA . SER A 1 106 ? 31.172 23.25 9.688 1 59.22 106 SER A CA 1
ATOM 797 C C . SER A 1 106 ? 31.953 24.219 10.57 1 59.22 106 SER A C 1
ATOM 799 O O . SER A 1 106 ? 31.453 24.672 11.594 1 59.22 106 SER A O 1
ATOM 801 N N . GLY A 1 107 ? 33.219 24 10.844 1 50.97 107 GLY A N 1
ATOM 802 C CA . GLY A 1 107 ? 34.156 24.875 11.547 1 50.97 107 GLY A CA 1
ATOM 803 C C . GLY A 1 107 ? 33.938 26.344 11.273 1 50.97 107 GLY A C 1
ATOM 804 O O . GLY A 1 107 ? 33.094 26.703 10.453 1 50.97 107 GLY A O 1
ATOM 805 N N . ASN A 1 108 ? 34.594 27.406 12.188 1 48.47 108 ASN A N 1
ATOM 806 C CA . ASN A 1 108 ? 34.5 28.859 12.289 1 48.47 108 ASN A CA 1
ATOM 807 C C . ASN A 1 108 ? 34.656 29.516 10.922 1 48.47 108 ASN A C 1
ATOM 809 O O . ASN A 1 108 ? 34.469 30.734 10.789 1 48.47 108 ASN A O 1
ATOM 813 N N . GLU A 1 109 ? 35.375 29.031 9.953 1 48.28 109 GLU A N 1
ATOM 814 C CA . GLU A 1 109 ? 35.844 29.859 8.852 1 48.28 109 GLU A CA 1
ATOM 815 C C . GLU A 1 109 ? 34.844 29.844 7.695 1 48.28 109 GLU A C 1
ATOM 817 O O . GLU A 1 109 ? 34.812 30.766 6.867 1 48.28 109 GLU A O 1
ATOM 822 N N . VAL A 1 110 ? 34.219 28.797 7.293 1 51.84 110 VAL A N 1
ATOM 823 C CA . VAL A 1 110 ? 33.281 28.797 6.164 1 51.84 110 VAL A CA 1
ATOM 824 C C . VAL A 1 110 ? 31.875 28.531 6.66 1 51.84 110 VAL A C 1
ATOM 826 O O . VAL A 1 110 ? 31.625 27.531 7.344 1 51.84 110 VAL A O 1
ATOM 829 N N . PRO A 1 111 ? 31.031 29.641 6.699 1 55 111 PRO A N 1
ATOM 830 C CA . PRO A 1 111 ? 29.672 29.375 7.195 1 55 111 PRO A CA 1
ATOM 831 C C . PRO A 1 111 ? 29.125 28.031 6.723 1 55 111 PRO A C 1
ATOM 833 O O . PRO A 1 111 ? 29.172 27.734 5.527 1 55 111 PRO A O 1
ATOM 836 N N . GLY A 1 112 ? 29.156 27.047 7.578 1 59.38 112 GLY A N 1
ATOM 837 C CA . GLY A 1 112 ? 28.734 25.672 7.316 1 59.38 112 GLY A CA 1
ATOM 838 C C . GLY A 1 112 ? 27.344 25.578 6.742 1 59.38 112 GLY A C 1
ATOM 839 O O . GLY A 1 112 ? 26.609 26.562 6.707 1 59.38 112 GLY A O 1
ATOM 840 N N . LYS A 1 113 ? 27.031 24.453 6.125 1 79.69 113 LYS A N 1
ATOM 841 C CA . LYS A 1 113 ? 25.688 24.078 5.684 1 79.69 113 LYS A CA 1
ATOM 842 C C . LYS A 1 113 ? 24.703 24.141 6.84 1 79.69 113 LYS A C 1
ATOM 844 O O . LYS A 1 113 ? 24.969 23.656 7.934 1 79.69 113 LYS A O 1
ATOM 849 N N . ASN A 1 114 ? 23.703 24.891 6.91 1 91.19 114 ASN A N 1
ATOM 850 C CA . ASN A 1 114 ? 22.672 25.047 7.918 1 91.19 114 ASN A CA 1
ATOM 851 C C . ASN A 1 114 ? 23.234 25.609 9.227 1 91.19 114 ASN A C 1
ATOM 853 O O . ASN A 1 114 ? 22.906 25.125 10.305 1 91.19 114 ASN A O 1
ATOM 857 N N . ALA A 1 115 ? 24.234 26.516 9.195 1 90.5 115 ALA A N 1
ATOM 858 C CA . ALA A 1 115 ? 24.906 27.078 10.367 1 90.5 115 ALA A CA 1
ATOM 859 C C . ALA A 1 115 ? 23.891 27.609 11.375 1 90.5 115 ALA A C 1
ATOM 861 O O . ALA A 1 115 ? 24.125 27.562 12.586 1 90.5 115 ALA A O 1
ATOM 862 N N . PHE A 1 116 ? 22.812 28.047 10.938 1 92 116 PHE A N 1
ATOM 863 C CA . PHE A 1 116 ? 21.797 28.625 11.797 1 92 116 PHE A CA 1
ATOM 864 C C . PHE A 1 116 ? 21.219 27.562 12.734 1 92 116 PHE A C 1
ATOM 866 O O . PHE A 1 116 ? 20.594 27.891 13.742 1 92 116 PHE A O 1
ATOM 873 N N . LEU A 1 117 ? 21.422 26.312 12.492 1 94.38 117 LEU A N 1
ATOM 874 C CA . LEU A 1 117 ? 20.891 25.219 13.281 1 94.38 117 LEU A CA 1
ATOM 875 C C . LEU A 1 117 ? 21.844 24.859 14.422 1 94.38 117 LEU A C 1
ATOM 877 O O . LEU A 1 117 ? 21.484 24.062 15.305 1 94.38 117 LEU A O 1
ATOM 881 N N . LYS A 1 118 ? 23.031 25.328 14.453 1 91.44 118 LYS A N 1
ATOM 882 C CA . LYS A 1 118 ? 24.062 24.906 15.398 1 91.44 118 LYS A CA 1
ATOM 883 C C . LYS A 1 118 ? 23.562 25.031 16.844 1 91.44 118 LYS A C 1
ATOM 885 O O . LYS A 1 118 ? 23.141 26.109 17.266 1 91.44 118 LYS A O 1
ATOM 890 N N . ASP A 1 119 ? 23.547 23.906 17.516 1 92.44 119 ASP A N 1
ATOM 891 C CA . ASP A 1 119 ? 23.219 23.766 18.938 1 92.44 119 ASP A CA 1
ATOM 892 C C . ASP A 1 119 ? 21.766 24.141 19.219 1 92.44 119 ASP A C 1
ATOM 894 O O . ASP A 1 119 ? 21.406 24.5 20.344 1 92.44 119 ASP A O 1
ATOM 898 N N . LYS A 1 120 ? 20.969 24.172 18.234 1 96.94 120 LYS A N 1
ATOM 899 C CA . LYS A 1 120 ? 19.594 24.641 18.406 1 96.94 120 LYS A CA 1
ATOM 900 C C . LYS A 1 120 ? 18.609 23.469 18.422 1 96.94 120 LYS A C 1
ATOM 902 O O . LYS A 1 120 ? 17.469 23.625 18.844 1 96.94 120 LYS A O 1
ATOM 907 N N . ILE A 1 121 ? 19.016 22.297 18 1 97.94 121 ILE A N 1
ATOM 908 C CA . ILE A 1 121 ? 18.078 21.188 17.859 1 97.94 121 ILE A CA 1
ATOM 909 C C . ILE A 1 121 ? 18.609 19.969 18.609 1 97.94 121 ILE A C 1
ATOM 911 O O . ILE A 1 121 ? 19.781 19.609 18.469 1 97.94 121 ILE A O 1
ATOM 915 N N . GLU A 1 122 ? 17.828 19.375 19.406 1 98 122 GLU A N 1
ATOM 916 C CA . GLU A 1 122 ? 18.062 18.078 20.016 1 98 122 GLU A CA 1
ATOM 917 C C . GLU A 1 122 ? 17.125 17.016 19.438 1 98 122 GLU A C 1
ATOM 919 O O . GLU A 1 122 ? 15.906 17.109 19.609 1 98 122 GLU A O 1
ATOM 924 N N . VAL A 1 123 ? 17.688 16.062 18.75 1 98.12 123 VAL A N 1
ATOM 925 C CA . VAL A 1 123 ? 16.906 14.984 18.141 1 98.12 123 VAL A CA 1
ATOM 926 C C . VAL A 1 123 ? 16.719 13.852 19.141 1 98.12 123 VAL A C 1
ATOM 928 O O . VAL A 1 123 ? 17.703 13.352 19.719 1 98.12 123 VAL A O 1
ATOM 931 N N . VAL A 1 124 ? 15.469 13.5 19.406 1 98.25 124 VAL A N 1
ATOM 932 C CA . VAL A 1 124 ? 15.117 12.398 20.312 1 98.25 124 VAL A CA 1
ATOM 933 C C . VAL A 1 124 ? 14.406 11.297 19.531 1 98.25 124 VAL A C 1
ATOM 935 O O . VAL A 1 124 ? 13.258 11.461 19.125 1 98.25 124 VAL A O 1
ATOM 938 N N . GLN A 1 125 ? 15.07 10.172 19.297 1 97.62 125 GLN A N 1
ATOM 939 C CA . GLN A 1 125 ? 14.445 9.055 18.594 1 97.62 125 GLN A CA 1
ATOM 940 C C . GLN A 1 125 ? 13.609 8.211 19.562 1 97.62 125 GLN A C 1
ATOM 942 O O . GLN A 1 125 ? 14.125 7.301 20.203 1 97.62 125 GLN A O 1
ATOM 947 N N . ALA A 1 126 ? 12.312 8.5 19.609 1 97.38 126 ALA A N 1
ATOM 948 C CA . ALA A 1 126 ? 11.391 7.836 20.516 1 97.38 126 ALA A CA 1
ATOM 949 C C . ALA A 1 126 ? 9.938 8.133 20.156 1 97.38 126 ALA A C 1
ATOM 951 O O . ALA A 1 126 ? 9.664 9.078 19.406 1 97.38 126 ALA A O 1
ATOM 952 N N . LYS A 1 127 ? 9.133 7.227 20.609 1 96.5 127 LYS A N 1
ATOM 953 C CA . LYS A 1 127 ? 7.719 7.609 20.656 1 96.5 127 LYS A CA 1
ATOM 954 C C . LYS A 1 127 ? 7.473 8.688 21.703 1 96.5 127 LYS A C 1
ATOM 956 O O . LYS A 1 127 ? 8.031 8.633 22.797 1 96.5 127 LYS A O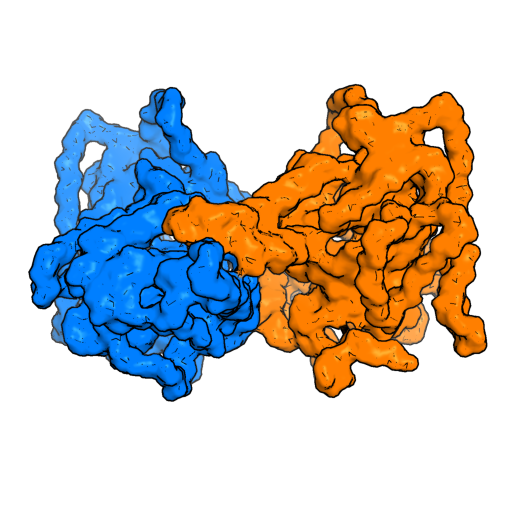 1
ATOM 961 N N . ILE A 1 128 ? 6.652 9.641 21.375 1 97.44 128 ILE A N 1
ATOM 962 C CA . ILE A 1 128 ? 6.406 10.766 22.281 1 97.44 128 ILE A CA 1
ATOM 963 C C . ILE A 1 128 ? 5.766 10.258 23.562 1 97.44 128 ILE A C 1
ATOM 965 O O . ILE A 1 128 ? 5.902 10.883 24.625 1 97.44 128 ILE A O 1
ATOM 969 N N . GLU A 1 129 ? 5.109 9.086 23.5 1 95.31 129 GLU A N 1
ATOM 970 C CA . GLU A 1 129 ? 4.391 8.523 24.641 1 95.31 129 GLU A CA 1
ATOM 971 C C . GLU A 1 129 ? 5.336 7.781 25.578 1 95.31 129 GLU A C 1
ATOM 973 O O . GLU A 1 129 ? 4.949 7.398 26.688 1 95.31 129 GLU A O 1
ATOM 978 N N . GLN A 1 130 ? 6.52 7.594 25.062 1 95.19 130 GLN A N 1
ATOM 979 C CA . GLN A 1 130 ? 7.473 6.941 25.953 1 95.19 130 GLN A CA 1
ATOM 980 C C . GLN A 1 130 ? 7.703 7.77 27.219 1 95.19 130 GLN A C 1
ATOM 982 O O . GLN A 1 130 ? 7.828 8.992 27.156 1 95.19 130 GLN A O 1
ATOM 987 N N . PRO A 1 131 ? 7.789 7.102 28.344 1 91.38 131 PRO A N 1
ATOM 988 C CA . PRO A 1 131 ? 7.934 7.844 29.594 1 91.38 131 PRO A CA 1
ATOM 989 C C . PRO A 1 131 ? 9.336 8.43 29.781 1 91.38 131 PRO A C 1
ATOM 991 O O . PRO A 1 131 ? 10.312 7.867 29.281 1 91.38 131 PRO A O 1
ATOM 994 N N . ASN A 1 132 ? 9.422 9.5 30.406 1 91.69 132 ASN A N 1
ATOM 995 C CA . ASN A 1 132 ? 10.641 10.133 30.891 1 91.69 132 ASN A CA 1
ATOM 996 C C . ASN A 1 132 ? 11.578 10.516 29.75 1 91.69 132 ASN A C 1
ATOM 998 O O . ASN A 1 132 ? 12.773 10.234 29.797 1 91.69 132 ASN A O 1
ATOM 1002 N N . LEU A 1 133 ? 10.969 10.977 28.719 1 96.31 133 LEU A N 1
ATOM 1003 C CA . LEU A 1 133 ? 11.828 11.555 27.703 1 96.31 133 LEU A CA 1
ATOM 1004 C C . LEU A 1 133 ? 12.547 12.789 28.219 1 96.31 133 LEU A C 1
ATOM 1006 O O . LEU A 1 133 ? 12 13.531 29.047 1 96.31 133 LEU A O 1
ATOM 1010 N N . PRO A 1 134 ? 13.789 12.969 27.859 1 95.31 134 PRO A N 1
ATOM 1011 C CA . PRO A 1 134 ? 14.555 14.125 28.328 1 95.31 134 PRO A CA 1
ATOM 1012 C C . PRO A 1 134 ? 14.109 15.438 27.688 1 95.31 134 PRO A C 1
ATOM 1014 O O . PRO A 1 134 ? 14.914 16.125 27.047 1 95.31 134 PRO A O 1
ATOM 1017 N N . ILE A 1 135 ? 12.945 15.812 27.812 1 96.94 135 ILE A N 1
ATOM 1018 C CA . ILE A 1 135 ? 12.32 17 27.25 1 96.94 135 ILE A CA 1
ATOM 1019 C C . ILE A 1 135 ? 11.688 17.828 28.359 1 96.94 135 ILE A C 1
ATOM 1021 O O . ILE A 1 135 ? 10.938 17.297 29.188 1 96.94 135 ILE A O 1
ATOM 1025 N N . PRO A 1 136 ? 11.961 19.047 28.484 1 97.88 136 PRO A N 1
ATOM 1026 C CA . PRO A 1 136 ? 11.289 19.906 29.453 1 97.88 136 PRO A CA 1
ATOM 1027 C C . PRO A 1 136 ? 9.898 20.344 29 1 97.88 136 PRO A C 1
ATOM 1029 O O . PRO A 1 136 ? 9.477 20 27.891 1 97.88 136 PRO A O 1
ATOM 1032 N N . GLN A 1 137 ? 9.242 21.094 29.906 1 98 137 GLN A N 1
ATOM 1033 C CA . GLN A 1 137 ? 8.055 21.781 29.422 1 98 137 GLN A CA 1
ATOM 1034 C C . GLN A 1 137 ? 8.414 22.844 28.391 1 98 137 GLN A C 1
ATOM 1036 O O . GLN A 1 137 ? 9.445 23.516 28.516 1 98 137 GLN A O 1
ATOM 1041 N N . VAL A 1 138 ? 7.609 22.984 27.422 1 98.75 138 VAL A N 1
ATOM 1042 C CA . VAL A 1 138 ? 7.957 23.875 26.312 1 98.75 138 VAL A CA 1
ATOM 1043 C C . VAL A 1 138 ? 6.883 24.938 26.156 1 98.75 138 VAL A C 1
ATOM 1045 O O . VAL A 1 138 ? 5.789 24.828 26.703 1 98.75 138 VAL A O 1
ATOM 1048 N N . ASP A 1 139 ? 7.176 25.969 25.359 1 98.44 139 ASP A N 1
ATOM 1049 C CA . ASP A 1 139 ? 6.281 27.094 25.125 1 98.44 139 ASP A CA 1
ATOM 1050 C C . ASP A 1 139 ? 5.367 26.812 23.922 1 98.44 139 ASP A C 1
ATOM 1052 O O . ASP A 1 139 ? 4.242 27.328 23.859 1 98.44 139 ASP A O 1
ATOM 1056 N N . THR A 1 140 ? 5.91 26.125 22.984 1 98.75 140 THR A N 1
ATOM 1057 C CA . THR A 1 140 ? 5.199 25.844 21.734 1 98.75 140 THR A CA 1
ATOM 1058 C C . TH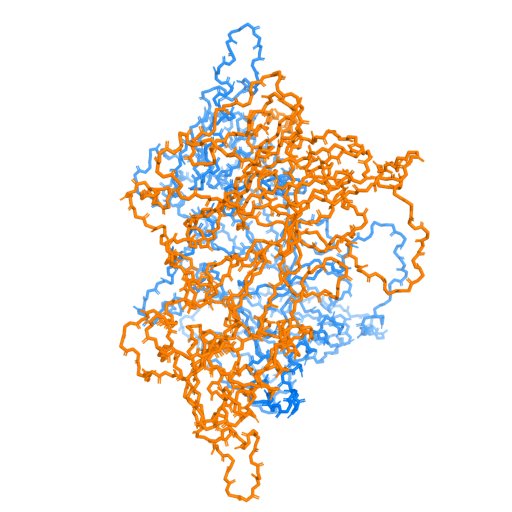R A 1 140 ? 5.41 24.406 21.297 1 98.75 140 THR A C 1
ATOM 1060 O O . THR A 1 140 ? 6.523 23.891 21.375 1 98.75 140 THR A O 1
ATOM 1063 N N . ILE A 1 141 ? 4.312 23.781 20.875 1 98.88 141 ILE A N 1
ATOM 1064 C CA . ILE A 1 141 ? 4.379 22.469 20.234 1 98.88 141 ILE A CA 1
ATOM 1065 C C . ILE A 1 141 ? 3.941 22.578 18.781 1 98.88 141 ILE A C 1
ATOM 1067 O O . ILE A 1 141 ? 2.91 23.172 18.469 1 98.88 141 ILE A O 1
ATOM 1071 N N . ILE A 1 142 ? 4.758 22.094 17.891 1 98.88 142 ILE A N 1
ATOM 1072 C CA . ILE A 1 142 ? 4.434 21.984 16.469 1 98.88 142 ILE A CA 1
ATOM 1073 C C . ILE A 1 142 ? 4.398 20.516 16.047 1 98.88 142 ILE A C 1
ATOM 1075 O O . ILE A 1 142 ? 5.098 19.688 16.625 1 98.88 142 ILE A O 1
ATOM 1079 N N . SER A 1 143 ? 3.504 20.172 15.109 1 98.69 143 SER A N 1
ATOM 1080 C CA . SER A 1 143 ? 3.355 18.797 14.617 1 98.69 143 SER A CA 1
ATOM 1081 C C . SER A 1 143 ? 2.525 18.766 13.344 1 98.69 143 SER A C 1
ATOM 1083 O O . SER A 1 143 ? 1.771 19.688 13.055 1 98.69 143 SER A O 1
ATOM 1085 N N . GLU A 1 144 ? 2.766 17.797 12.492 1 95.88 144 GLU A N 1
ATOM 1086 C CA . GLU A 1 144 ? 1.833 17.438 11.43 1 95.88 144 GLU A CA 1
ATOM 1087 C C . GLU A 1 144 ? 1.161 16.094 11.703 1 95.88 144 GLU A C 1
ATOM 1089 O O . GLU A 1 144 ? 1.438 15.109 11.023 1 95.88 144 GLU A O 1
ATOM 1094 N N . PRO A 1 145 ? 0.301 16.078 12.625 1 93.75 145 PRO A N 1
ATOM 1095 C CA . PRO A 1 145 ? -0.379 14.859 13.055 1 93.75 145 PRO A CA 1
ATOM 1096 C C . PRO A 1 145 ? -1.681 14.609 12.289 1 93.75 145 PRO A C 1
ATOM 1098 O O . PRO A 1 145 ? -2.703 14.289 12.898 1 93.75 145 PRO A O 1
ATOM 1101 N N . ILE A 1 146 ? -1.653 14.789 10.992 1 96.38 146 ILE A N 1
ATOM 1102 C CA . ILE A 1 146 ? -2.912 14.844 10.258 1 96.38 146 ILE A CA 1
ATOM 1103 C C . ILE A 1 146 ? -2.953 13.719 9.227 1 96.38 146 ILE A C 1
ATOM 1105 O O . ILE A 1 146 ? -1.955 13.453 8.555 1 96.38 146 ILE A O 1
ATOM 1109 N N . GLY A 1 147 ? -4.043 13.086 9.172 1 95.88 147 GLY A N 1
ATOM 1110 C CA . GLY A 1 147 ? -4.316 12.117 8.117 1 95.88 147 GLY A CA 1
ATOM 1111 C C . GLY A 1 147 ? -5.586 12.422 7.348 1 95.88 147 GLY A C 1
ATOM 1112 O O . GLY A 1 147 ? -6.195 13.477 7.535 1 95.88 147 GLY A O 1
ATOM 1113 N N . VAL A 1 148 ? -5.945 11.508 6.465 1 96 148 VAL A N 1
ATOM 1114 C CA . VAL A 1 148 ? -7.176 11.617 5.691 1 96 148 VAL A CA 1
ATOM 1115 C C . VAL A 1 148 ? -8.352 11.898 6.621 1 96 148 VAL A C 1
ATOM 1117 O O . VAL A 1 148 ? -8.461 11.297 7.691 1 96 148 VAL A O 1
ATOM 1120 N N . LEU A 1 149 ? -9.148 12.891 6.246 1 98 149 LEU A N 1
ATOM 1121 C CA . LEU A 1 149 ? -10.312 13.32 7.023 1 98 149 LEU A CA 1
ATOM 1122 C C . LEU A 1 149 ? -9.891 13.844 8.391 1 98 149 LEU A C 1
ATOM 1124 O O . LEU A 1 149 ? -10.625 13.695 9.367 1 98 149 LEU A O 1
ATOM 1128 N N . LEU A 1 150 ? -8.617 14.234 8.586 1 98.19 150 LEU A N 1
ATOM 1129 C CA . LEU A 1 150 ? -8.062 14.844 9.789 1 98.19 150 LEU A CA 1
ATOM 1130 C C . LEU A 1 150 ? -7.59 13.781 10.773 1 98.19 150 LEU A C 1
ATOM 1132 O O . LEU A 1 150 ? -6.609 13.984 11.492 1 98.19 150 LEU A O 1
ATOM 1136 N N . ILE A 1 151 ? -8.219 12.547 10.727 1 97.44 151 ILE A N 1
ATOM 1137 C CA . ILE A 1 151 ? -8.102 11.711 11.922 1 97.44 151 ILE A CA 1
ATOM 1138 C C . ILE A 1 151 ? -7.438 10.391 11.562 1 97.44 151 ILE A C 1
ATOM 1140 O O . ILE A 1 151 ? -7.047 9.617 12.445 1 97.44 151 ILE A O 1
ATOM 1144 N N . HIS A 1 152 ? -7.305 10.086 10.266 1 95.31 152 HIS A N 1
ATOM 1145 C CA . HIS A 1 152 ? -6.723 8.805 9.867 1 95.31 152 HIS A CA 1
ATOM 1146 C C . HIS A 1 152 ? -5.355 8.602 10.516 1 95.31 152 HIS A C 1
ATOM 1148 O O . HIS A 1 152 ? -4.637 9.562 10.781 1 95.31 152 HIS A O 1
ATOM 1154 N N . GLU A 1 153 ? -4.988 7.332 10.836 1 92.69 153 GLU A N 1
ATOM 1155 C CA . GLU A 1 153 ? -3.734 6.848 11.406 1 92.69 153 GLU A CA 1
ATOM 1156 C C . GLU A 1 153 ? -3.609 7.238 12.875 1 92.69 153 GLU A C 1
ATOM 1158 O O . GLU A 1 153 ? -2.582 6.98 13.508 1 92.69 153 GLU A O 1
ATOM 1163 N N . ARG A 1 154 ? -4.59 8.008 13.461 1 94.56 154 ARG A N 1
ATOM 1164 C CA . ARG A 1 154 ? -4.719 8.312 14.875 1 94.56 154 ARG A CA 1
ATOM 1165 C C . ARG A 1 154 ? -3.496 9.062 15.391 1 94.56 154 ARG A C 1
ATOM 1167 O O . ARG A 1 154 ? -3.053 8.836 16.516 1 94.56 154 ARG A O 1
ATOM 1174 N N . MET A 1 155 ? -2.896 9.875 14.594 1 95.62 155 MET A N 1
ATOM 1175 C CA . MET A 1 155 ? -1.696 10.625 14.961 1 95.62 155 MET A CA 1
ATOM 1176 C C . MET A 1 155 ? -2.027 11.727 15.961 1 95.62 155 MET A C 1
ATOM 1178 O O . MET A 1 155 ? -1.188 12.102 16.781 1 95.62 155 MET A O 1
ATOM 1182 N N . LEU A 1 156 ? -3.236 12.172 15.953 1 97.5 156 LEU A N 1
ATOM 1183 C CA . LEU A 1 156 ? -3.672 13.242 16.844 1 97.5 156 LEU A CA 1
ATOM 1184 C C . LEU A 1 156 ? -3.51 12.836 18.297 1 97.5 156 LEU A C 1
ATOM 1186 O O . LEU A 1 156 ? -3.297 13.688 19.172 1 97.5 156 LEU A O 1
ATOM 1190 N N . GLU A 1 157 ? -3.605 11.562 18.578 1 96.38 157 GLU A N 1
ATOM 1191 C CA . GLU A 1 157 ? -3.477 11.094 19.953 1 96.38 157 GLU A CA 1
ATOM 1192 C C . GLU A 1 157 ? -2.096 11.414 20.516 1 96.38 157 GLU A C 1
ATOM 1194 O O . GLU A 1 157 ? -1.973 11.828 21.672 1 96.38 157 GLU A O 1
ATOM 1199 N N . SER A 1 158 ? -1.1 11.227 19.688 1 96.88 158 SER A N 1
ATOM 1200 C CA . SER A 1 158 ? 0.258 11.562 20.109 1 96.88 158 SER A CA 1
ATOM 1201 C C . SER A 1 158 ? 0.409 13.062 20.328 1 96.88 158 SER A C 1
ATOM 1203 O O . SER A 1 158 ? 1.096 13.484 21.266 1 96.88 158 SER A O 1
ATOM 1205 N N . TYR A 1 159 ? -0.18 13.805 19.516 1 98.19 159 TYR A N 1
ATOM 1206 C CA . TYR A 1 159 ? -0.161 15.258 19.625 1 98.19 159 TYR A CA 1
ATOM 1207 C C . TYR A 1 159 ? -0.795 15.711 20.922 1 98.19 159 TYR A C 1
ATOM 1209 O O . TYR A 1 159 ? -0.244 16.562 21.625 1 98.19 159 TYR A O 1
ATOM 1217 N N . LEU A 1 160 ? -1.867 15.109 21.266 1 97.81 160 LEU A N 1
ATOM 1218 C CA . LEU A 1 160 ? -2.562 15.445 22.5 1 97.81 160 LEU A CA 1
ATOM 1219 C C . LEU A 1 160 ? -1.76 14.992 23.719 1 97.81 160 LEU A C 1
ATOM 1221 O O . LEU A 1 160 ? -1.741 15.672 24.75 1 97.81 160 LEU A O 1
ATOM 1225 N N . TYR A 1 161 ? -1.183 13.867 23.578 1 97.25 161 TYR A N 1
ATOM 1226 C CA . TYR A 1 161 ? -0.306 13.414 24.656 1 97.25 161 TYR A CA 1
ATOM 1227 C C . TYR A 1 161 ? 0.796 14.438 24.922 1 97.25 161 TYR A C 1
ATOM 1229 O O . TYR A 1 161 ? 1.064 14.781 26.078 1 97.25 161 TYR A O 1
ATOM 1237 N N . ALA A 1 162 ? 1.427 14.883 23.891 1 98.44 162 ALA A N 1
ATOM 1238 C CA . ALA A 1 162 ? 2.48 15.891 24.016 1 98.44 162 ALA A CA 1
ATOM 1239 C C . ALA A 1 162 ? 1.954 17.156 24.688 1 98.44 162 ALA A C 1
ATOM 1241 O O . ALA A 1 162 ? 2.611 17.719 25.562 1 98.44 162 ALA A O 1
ATOM 1242 N N . ARG A 1 163 ? 0.804 17.594 24.25 1 98.19 163 ARG A N 1
ATOM 1243 C CA . ARG A 1 163 ? 0.16 18.75 24.859 1 98.19 163 ARG A CA 1
ATOM 1244 C C . ARG A 1 163 ? 0.034 18.578 26.375 1 98.19 163 ARG A C 1
ATOM 1246 O O . ARG A 1 163 ? 0.469 19.453 27.141 1 98.19 163 ARG A O 1
ATOM 1253 N N . ASP A 1 164 ? -0.467 17.469 26.766 1 97.56 164 ASP A N 1
ATOM 1254 C CA . ASP A 1 164 ? -0.843 17.234 28.156 1 97.56 164 ASP A CA 1
ATOM 1255 C C . ASP A 1 164 ? 0.391 17.047 29.047 1 97.56 164 ASP A C 1
ATOM 1257 O O . ASP A 1 164 ? 0.341 17.266 30.25 1 97.56 164 ASP A O 1
ATOM 1261 N N . HIS A 1 165 ? 1.488 16.719 28.484 1 97.5 165 HIS A N 1
ATOM 1262 C CA . HIS A 1 165 ? 2.641 16.344 29.297 1 97.5 165 HIS A CA 1
ATOM 1263 C C . HIS A 1 165 ? 3.75 17.375 29.203 1 97.5 165 HIS A C 1
ATOM 1265 O O . HIS A 1 165 ? 4.539 17.531 30.125 1 97.5 165 HIS A O 1
ATOM 1271 N N . TYR A 1 166 ? 3.752 18.094 28.047 1 98.25 166 TYR A N 1
ATOM 1272 C CA . TYR A 1 166 ? 4.973 18.859 27.828 1 98.25 166 TYR A CA 1
ATOM 1273 C C . TYR A 1 166 ? 4.652 20.328 27.578 1 98.25 166 TYR A C 1
ATOM 1275 O O . TYR A 1 166 ? 5.539 21.188 27.625 1 98.25 166 TYR A O 1
ATOM 1283 N N . LEU A 1 167 ? 3.471 20.688 27.25 1 98.38 167 LEU A N 1
ATOM 1284 C CA . LEU A 1 167 ? 3.131 22.078 26.953 1 98.38 167 LEU A CA 1
ATOM 1285 C C . LEU A 1 167 ? 2.924 22.859 28.234 1 98.38 167 LEU A C 1
ATOM 1287 O O . LEU A 1 167 ? 2.191 22.438 29.141 1 98.38 167 LEU A O 1
ATOM 1291 N N . LYS A 1 168 ? 3.533 24 28.359 1 97.75 168 LYS A N 1
ATOM 1292 C CA . LYS A 1 168 ? 3.291 24.906 29.484 1 97.75 168 LYS A CA 1
ATOM 1293 C C . LYS A 1 168 ? 1.859 25.438 29.453 1 97.75 168 LYS A C 1
ATOM 1295 O O . LYS A 1 168 ? 1.252 25.562 28.391 1 97.75 168 LYS A O 1
ATOM 1300 N N . PRO A 1 169 ? 1.343 25.734 30.656 1 95.94 169 PRO A N 1
ATOM 1301 C CA . PRO A 1 169 ? 0.042 26.406 30.656 1 95.94 169 PRO A CA 1
ATOM 1302 C C . PRO A 1 169 ? 0.023 27.672 29.781 1 95.94 169 PRO A C 1
ATOM 1304 O O . PRO A 1 169 ? 0.915 28.516 29.891 1 95.94 169 PRO A O 1
ATOM 1307 N N . GLY A 1 170 ? -0.889 27.719 28.906 1 94.88 170 GLY A N 1
ATOM 1308 C CA . GLY A 1 170 ? -1.002 28.875 28.016 1 94.88 170 GLY A CA 1
ATOM 1309 C C . GLY A 1 170 ? -0.089 28.797 26.812 1 94.88 170 GLY A C 1
ATOM 1310 O O . GLY A 1 170 ? 0.027 29.75 26.047 1 94.88 170 GLY A O 1
ATOM 1311 N N . GLY A 1 171 ? 0.571 27.688 26.625 1 97.56 171 GLY A N 1
ATOM 1312 C CA . GLY A 1 171 ? 1.474 27.516 25.5 1 97.56 171 GLY A CA 1
ATOM 1313 C C . GLY A 1 171 ? 0.752 27.406 24.172 1 97.56 171 GLY A C 1
ATOM 1314 O O . GLY A 1 171 ? -0.479 27.422 24.125 1 97.56 171 GLY A O 1
ATOM 1315 N N . THR A 1 172 ? 1.497 27.344 23.125 1 98.25 172 THR A N 1
ATOM 1316 C CA . THR A 1 172 ? 0.958 27.391 21.781 1 98.25 172 THR A CA 1
ATOM 1317 C C . THR A 1 172 ? 1.026 26.016 21.109 1 98.25 172 THR A C 1
ATOM 1319 O O . THR A 1 172 ? 2.012 25.297 21.281 1 98.25 172 THR A O 1
ATOM 1322 N N . LEU A 1 173 ? -0.065 25.688 20.375 1 98.5 173 LEU A N 1
ATOM 1323 C CA . LEU A 1 173 ? -0.111 24.5 19.531 1 98.5 173 LEU A CA 1
ATOM 1324 C C . LEU A 1 173 ? -0.24 24.891 18.062 1 98.5 173 LEU A C 1
ATOM 1326 O O . LEU A 1 173 ? -1.129 25.672 17.688 1 98.5 173 LEU A O 1
ATOM 1330 N N . PHE A 1 174 ? 0.605 24.359 17.203 1 98.62 174 PHE A N 1
ATOM 1331 C CA . PHE A 1 174 ? 0.506 24.516 15.758 1 98.62 174 PHE A CA 1
ATOM 1332 C C . PHE A 1 174 ? 0.511 23.156 15.07 1 98.62 174 PHE A C 1
ATOM 1334 O O . PHE A 1 174 ? 1.524 22.453 15.078 1 98.62 174 PHE A O 1
ATOM 1341 N N . PRO A 1 175 ? -0.592 22.797 14.5 1 98.56 175 PRO A N 1
ATOM 1342 C CA . PRO A 1 175 ? -1.855 23.531 14.344 1 98.56 175 PRO A CA 1
ATOM 1343 C C . PRO A 1 175 ? -2.648 23.625 15.641 1 98.56 175 PRO A C 1
ATOM 1345 O O . PRO A 1 175 ? -2.393 22.875 16.578 1 98.56 175 PRO A O 1
ATOM 1348 N N . SER A 1 176 ? -3.617 24.531 15.617 1 98.38 176 SER A N 1
ATOM 1349 C CA . SER A 1 176 ? -4.402 24.781 16.812 1 98.38 176 SER A CA 1
ATOM 1350 C C . SER A 1 176 ? -5.77 24.109 16.75 1 98.38 176 SER A C 1
ATOM 1352 O O . SER A 1 176 ? -6.309 23.672 17.766 1 98.38 176 SER A O 1
ATOM 1354 N N . THR A 1 177 ? -6.34 24.062 15.547 1 97.81 177 THR A N 1
ATOM 1355 C CA . THR A 1 177 ? -7.645 23.438 15.383 1 97.81 177 THR A CA 1
ATOM 1356 C C . THR A 1 177 ? -7.762 22.781 14.016 1 97.81 177 THR A C 1
ATOM 1358 O O . THR A 1 177 ? -7.012 23.109 13.094 1 97.81 177 THR A O 1
ATOM 1361 N N . GLY A 1 178 ? -8.562 21.766 13.961 1 98.12 178 GLY A N 1
ATOM 1362 C CA . GLY A 1 178 ? -9.031 21.172 12.719 1 98.12 178 GLY A CA 1
ATOM 1363 C C . GLY A 1 178 ? -10.539 21.172 12.586 1 98.12 178 GLY A C 1
ATOM 1364 O O . GLY A 1 178 ? -11.258 21.078 13.578 1 98.12 178 GLY A O 1
ATOM 1365 N N . SER A 1 179 ? -11 21.344 11.367 1 98.44 179 SER A N 1
ATOM 1366 C CA . SER A 1 179 ? -12.43 21.266 11.078 1 98.44 179 SER A CA 1
ATOM 1367 C C . SER A 1 179 ? -12.719 20.219 10.008 1 98.44 179 SER A C 1
ATOM 1369 O O . SER A 1 179 ? -12.141 20.25 8.922 1 98.44 179 SER A O 1
ATOM 1371 N N . ILE A 1 180 ? -13.602 19.328 10.336 1 98.75 180 ILE A N 1
ATOM 1372 C CA . ILE A 1 180 ? -14.016 18.297 9.391 1 98.75 180 ILE A CA 1
ATOM 1373 C C . ILE A 1 180 ? -15.281 18.75 8.656 1 98.75 180 ILE A C 1
ATOM 1375 O O . ILE A 1 180 ? -16.25 19.188 9.289 1 98.75 180 ILE A O 1
ATOM 1379 N N . PHE A 1 181 ? -15.242 18.641 7.391 1 98.75 181 PHE A N 1
ATOM 1380 C CA . PHE A 1 181 ? -16.391 19 6.562 1 98.75 181 PHE A CA 1
ATOM 1381 C C . PHE A 1 181 ? -16.969 17.766 5.883 1 98.75 181 PHE A C 1
ATOM 1383 O O . PHE A 1 181 ? -16.234 16.891 5.422 1 98.75 181 PHE A O 1
ATOM 1390 N N . LEU A 1 182 ? -18.266 17.672 5.879 1 98.81 182 LEU A N 1
ATOM 1391 C CA . LEU A 1 182 ? -19.031 16.641 5.195 1 98.81 182 LEU A CA 1
ATOM 1392 C C . LEU A 1 182 ? -20.078 17.25 4.27 1 98.81 182 LEU A C 1
ATOM 1394 O O . LEU A 1 182 ? -20.703 18.25 4.609 1 98.81 182 LEU A O 1
ATOM 1398 N N . ALA A 1 183 ? -20.281 16.672 3.107 1 98.62 183 ALA A N 1
ATOM 1399 C CA . ALA A 1 183 ? -21.297 17.125 2.152 1 98.62 183 ALA A CA 1
ATOM 1400 C C . ALA A 1 183 ? -21.781 15.961 1.287 1 98.62 183 ALA A C 1
ATOM 1402 O O . ALA A 1 183 ? -21.031 15.031 0.997 1 98.62 183 ALA A O 1
ATOM 1403 N N . PRO A 1 184 ? -23.016 15.984 0.951 1 98.44 184 PRO A N 1
ATOM 1404 C CA . PRO A 1 184 ? -23.516 14.961 0.025 1 98.44 184 PRO A CA 1
ATOM 1405 C C . PRO A 1 184 ? -23.016 15.18 -1.405 1 98.44 184 PRO A C 1
ATOM 1407 O O . PRO A 1 184 ? -22.906 16.312 -1.86 1 98.44 184 PRO A O 1
ATOM 1410 N N . PHE A 1 185 ? -22.75 14.125 -2.129 1 98.19 185 PHE A N 1
ATOM 1411 C CA . PHE A 1 185 ? -22.25 14.258 -3.49 1 98.19 185 PHE A CA 1
ATOM 1412 C C . PHE A 1 185 ? -22.906 13.242 -4.414 1 98.19 185 PHE A C 1
ATOM 1414 O O . PHE A 1 185 ? -23.531 12.281 -3.951 1 98.19 185 PHE A O 1
ATOM 1421 N N . THR A 1 186 ? -22.812 13.547 -5.715 1 97.5 186 THR A N 1
ATOM 1422 C CA . THR A 1 186 ? -23.234 12.617 -6.762 1 97.5 186 THR A CA 1
ATOM 1423 C C . THR A 1 186 ? -22.047 12.172 -7.602 1 97.5 186 THR A C 1
ATOM 1425 O O . THR A 1 186 ? -21.125 12.953 -7.84 1 97.5 186 THR A O 1
ATOM 1428 N N . ASP A 1 187 ? -21.969 10.914 -7.879 1 96.5 187 ASP A N 1
ATOM 1429 C CA . ASP A 1 187 ? -20.969 10.336 -8.766 1 96.5 187 ASP A CA 1
ATOM 1430 C C . ASP A 1 187 ? -21.391 8.953 -9.25 1 96.5 187 ASP A C 1
ATOM 1432 O O . ASP A 1 187 ? -20.938 7.938 -8.703 1 96.5 187 ASP A O 1
ATOM 1436 N N . ALA A 1 188 ? -22.125 8.977 -10.258 1 95.25 188 ALA A N 1
ATOM 1437 C CA . ALA A 1 188 ? -22.672 7.73 -10.789 1 95.25 188 ALA A CA 1
ATOM 1438 C C . ALA A 1 188 ? -21.578 6.836 -11.336 1 95.25 188 ALA A C 1
ATOM 1440 O O . ALA A 1 188 ? -21.656 5.609 -11.234 1 95.25 188 ALA A O 1
ATOM 1441 N N . GLY A 1 189 ? -20.641 7.449 -11.922 1 94.69 189 GLY A N 1
ATOM 1442 C CA . GLY A 1 189 ? -19.516 6.688 -12.453 1 94.69 189 GLY A CA 1
ATOM 1443 C C . GLY A 1 189 ? -18.75 5.934 -11.383 1 94.69 189 GLY A C 1
ATOM 1444 O O . GLY A 1 189 ? -18.516 4.73 -11.5 1 94.69 189 GLY A O 1
ATOM 1445 N N . LEU A 1 190 ? -18.359 6.621 -10.367 1 95.88 190 LEU A N 1
ATOM 1446 C CA . LEU A 1 190 ? -17.641 6.012 -9.258 1 95.88 190 LEU A CA 1
ATOM 1447 C C . LEU A 1 190 ? -18.469 4.914 -8.602 1 95.88 190 LEU A C 1
ATOM 1449 O O . LEU A 1 190 ? -17.938 3.854 -8.258 1 95.88 190 LEU A O 1
ATOM 1453 N N . TRP A 1 191 ? -19.703 5.211 -8.383 1 96.75 191 TRP A N 1
ATOM 1454 C CA . TRP A 1 191 ? -20.594 4.223 -7.77 1 96.75 191 TRP A CA 1
ATOM 1455 C C . TRP A 1 191 ? -20.672 2.961 -8.625 1 96.75 191 TRP A C 1
ATOM 1457 O O . TRP A 1 191 ? -20.547 1.848 -8.102 1 96.75 191 TRP A O 1
ATOM 1467 N N . SER A 1 192 ? -20.859 3.119 -9.922 1 96.5 192 SER A N 1
ATOM 1468 C CA . SER A 1 192 ? -20.969 1.993 -10.844 1 96.5 192 SER A CA 1
ATOM 1469 C C . SER A 1 192 ? -19.688 1.177 -10.883 1 96.5 192 SER A C 1
ATOM 1471 O O . SER A 1 192 ? -19.734 -0.054 -10.945 1 96.5 192 SER A O 1
ATOM 1473 N N . GLU A 1 193 ? -18.656 1.87 -10.891 1 95.44 193 GLU A N 1
ATOM 1474 C CA . GLU A 1 193 ? -17.375 1.185 -10.859 1 95.44 193 GLU A CA 1
ATOM 1475 C C . GLU A 1 193 ? -17.219 0.337 -9.594 1 95.44 193 GLU A C 1
ATOM 1477 O O . GLU A 1 193 ? -16.766 -0.807 -9.656 1 95.44 193 GLU A O 1
ATOM 1482 N N . THR A 1 194 ? -17.531 0.897 -8.492 1 96.38 194 THR A N 1
ATOM 1483 C CA . THR A 1 194 ? -17.469 0.185 -7.223 1 96.38 194 THR A CA 1
ATOM 1484 C C . THR A 1 194 ? -18.406 -1.026 -7.242 1 96.38 194 THR A C 1
ATOM 1486 O O . THR A 1 194 ? -18.016 -2.119 -6.824 1 96.38 194 THR A O 1
ATOM 1489 N N . MET A 1 195 ? -19.609 -0.814 -7.75 1 96.12 195 MET A N 1
ATOM 1490 C CA . MET A 1 195 ? -20.578 -1.906 -7.867 1 96.12 195 MET A CA 1
ATOM 1491 C C . MET A 1 195 ? -20.047 -2.992 -8.805 1 96.12 195 MET A C 1
ATOM 1493 O O . MET A 1 195 ? -20.297 -4.18 -8.578 1 96.12 195 MET A O 1
ATOM 1497 N N . GLY A 1 196 ? -19.391 -2.568 -9.836 1 95.06 196 GLY A N 1
ATOM 1498 C CA . GLY A 1 196 ? -18.781 -3.521 -10.758 1 95.06 196 GLY A CA 1
ATOM 1499 C C . GLY A 1 196 ? -17.844 -4.496 -10.078 1 95.06 196 GLY A C 1
ATOM 1500 O O . GLY A 1 196 ? -17.844 -5.688 -10.398 1 95.06 196 GLY A O 1
ATOM 1501 N N . LYS A 1 197 ? -17.125 -4.043 -9.203 1 95.19 197 LYS A N 1
ATOM 1502 C CA . LYS A 1 197 ? -16.234 -4.906 -8.438 1 95.19 197 LYS A CA 1
ATOM 1503 C C . LYS A 1 197 ? -17.016 -5.926 -7.621 1 95.19 197 LYS A C 1
ATOM 1505 O O . LYS A 1 197 ? -16.656 -7.102 -7.566 1 95.19 197 LYS A O 1
ATOM 1510 N N . ALA A 1 198 ? -18.031 -5.457 -6.996 1 95.19 198 ALA A N 1
ATOM 1511 C CA . ALA A 1 198 ? -18.875 -6.359 -6.219 1 95.19 198 ALA A CA 1
ATOM 1512 C C . ALA A 1 198 ? -19.547 -7.395 -7.113 1 95.19 198 ALA A C 1
ATOM 1514 O O . ALA A 1 198 ? -19.656 -8.57 -6.746 1 95.19 198 ALA A O 1
ATOM 1515 N N . ARG A 1 199 ? -19.938 -7 -8.273 1 95.25 199 ARG A N 1
ATOM 1516 C CA . ARG A 1 199 ? -20.719 -7.844 -9.18 1 95.25 199 ARG A CA 1
ATOM 1517 C C . ARG A 1 199 ? -19.859 -8.977 -9.734 1 95.25 199 ARG A C 1
ATOM 1519 O O . ARG A 1 199 ? -20.391 -9.969 -10.242 1 95.25 199 ARG A O 1
ATOM 1526 N N . PHE A 1 200 ? -18.609 -8.867 -9.734 1 96.44 200 PHE A N 1
ATOM 1527 C CA . PHE A 1 200 ? -17.766 -10.008 -10.062 1 96.44 200 PHE A CA 1
ATOM 1528 C C . PHE A 1 200 ? -18.203 -11.242 -9.297 1 96.44 200 PHE A C 1
ATOM 1530 O O . PHE A 1 200 ? -18.234 -12.344 -9.852 1 96.44 200 PHE A O 1
ATOM 1537 N N . TRP A 1 201 ? -18.531 -11.039 -8.094 1 95.94 201 TRP A N 1
ATOM 1538 C CA . TRP A 1 201 ? -18.828 -12.148 -7.191 1 95.94 201 TRP A CA 1
ATOM 1539 C C . TRP A 1 201 ? -20.281 -12.594 -7.328 1 95.94 201 TRP A C 1
ATOM 1541 O O . TRP A 1 201 ? -20.734 -13.508 -6.629 1 95.94 201 TRP A O 1
ATOM 1551 N N . GLU A 1 202 ? -21 -11.945 -8.219 1 94.69 202 GLU A N 1
ATOM 1552 C CA . GLU A 1 202 ? -22.375 -12.352 -8.516 1 94.69 202 GLU A CA 1
ATOM 1553 C C . GLU A 1 202 ? -22.406 -13.422 -9.602 1 94.69 202 GLU A C 1
ATOM 1555 O O . GLU A 1 202 ? -23.484 -13.938 -9.938 1 94.69 202 GLU A O 1
ATOM 1560 N N . GLN A 1 203 ? -21.312 -13.797 -10.047 1 93.88 203 GLN A N 1
ATOM 1561 C CA . GLN A 1 203 ? -21.234 -14.766 -11.133 1 93.88 203 GLN A CA 1
ATOM 1562 C C . GLN A 1 203 ? -21.703 -16.156 -10.68 1 93.88 203 GLN A C 1
ATOM 1564 O O . GLN A 1 203 ? -21.219 -16.672 -9.672 1 93.88 203 GLN A O 1
ATOM 1569 N N . GLN A 1 204 ? -22.5 -16.688 -11.484 1 92.69 204 GLN A N 1
ATOM 1570 C CA . GLN A 1 204 ? -23.062 -18 -11.172 1 92.69 204 GLN A CA 1
ATOM 1571 C C . GLN A 1 204 ? -22.172 -19.125 -11.734 1 92.69 204 GLN A C 1
ATOM 1573 O O . GLN A 1 204 ? -22.328 -20.281 -11.359 1 92.69 204 GLN A O 1
ATOM 1578 N N . SER A 1 205 ? -21.312 -18.688 -12.617 1 94.44 205 SER A N 1
ATOM 1579 C CA . SER A 1 205 ? -20.406 -19.688 -13.188 1 94.44 205 SER A CA 1
ATOM 1580 C C . SER A 1 205 ? -19.078 -19.062 -13.57 1 94.44 205 SER A C 1
ATOM 1582 O O . SER A 1 205 ? -18.859 -18.688 -14.727 1 94.44 205 SER A O 1
ATOM 1584 N N . PHE A 1 206 ? -18.234 -19.031 -12.695 1 95.69 206 PHE A N 1
ATOM 1585 C CA . PHE A 1 206 ? -16.828 -18.672 -12.906 1 95.69 206 PHE A CA 1
ATOM 1586 C C . PHE A 1 206 ? -15.961 -19.922 -12.945 1 95.69 206 PHE A C 1
ATOM 1588 O O . PHE A 1 206 ? -15.609 -20.469 -11.898 1 95.69 206 PHE A O 1
ATOM 1595 N N . TYR A 1 207 ? -15.586 -20.297 -14.156 1 95.19 207 TYR A N 1
ATOM 1596 C CA . TYR A 1 207 ? -14.922 -21.578 -14.367 1 95.19 207 TYR A CA 1
ATOM 1597 C C . TYR A 1 207 ? -15.727 -22.719 -13.773 1 95.19 207 TYR A C 1
ATOM 1599 O O . TYR A 1 207 ? -15.164 -23.641 -13.18 1 95.19 207 TYR A O 1
ATOM 1607 N N . GLY A 1 208 ? -17.094 -22.594 -13.805 1 93.31 208 GLY A N 1
ATOM 1608 C CA . GLY A 1 208 ? -17.984 -23.641 -13.328 1 93.31 208 GLY A CA 1
ATOM 1609 C C . GLY A 1 208 ? -18.328 -23.5 -11.859 1 93.31 208 GLY A C 1
ATOM 1610 O O . GLY A 1 208 ? -19.016 -24.359 -11.289 1 93.31 208 GLY A O 1
ATOM 1611 N N . VAL A 1 209 ? -17.891 -22.422 -11.227 1 94.69 209 VAL A N 1
ATOM 1612 C CA . VAL A 1 209 ? -18.109 -22.234 -9.797 1 94.69 209 VAL A CA 1
ATOM 1613 C C . VAL A 1 209 ? -19.094 -21.078 -9.578 1 94.69 209 VAL A C 1
ATOM 1615 O O . VAL A 1 209 ? -18.922 -20 -10.148 1 94.69 209 VAL A O 1
ATOM 1618 N N . ASP A 1 210 ? -20.125 -21.328 -8.805 1 94.81 210 ASP A N 1
ATOM 1619 C CA . ASP A 1 210 ? -21.047 -20.266 -8.398 1 94.81 210 ASP A CA 1
ATOM 1620 C C . ASP A 1 210 ? -20.5 -19.453 -7.238 1 94.81 210 ASP A C 1
ATOM 1622 O O . ASP A 1 210 ? -20.281 -20 -6.148 1 94.81 210 ASP A O 1
ATOM 1626 N N . LEU A 1 211 ? -20.25 -18.156 -7.441 1 95.81 211 LEU A N 1
ATOM 1627 C CA . LEU A 1 211 ? -19.609 -17.312 -6.441 1 95.81 211 LEU A CA 1
ATOM 1628 C C . LEU A 1 211 ? -20.656 -16.516 -5.656 1 95.81 211 LEU A C 1
ATOM 1630 O O . LEU A 1 211 ? -20.312 -15.781 -4.727 1 95.81 211 LEU A O 1
ATOM 1634 N N . THR A 1 212 ? -21.938 -16.641 -5.852 1 94.5 212 THR A N 1
ATOM 1635 C CA . THR A 1 212 ? -22.984 -15.734 -5.395 1 94.5 212 THR A CA 1
ATOM 1636 C C . THR A 1 212 ? -23.109 -15.789 -3.873 1 94.5 212 THR A C 1
ATOM 1638 O O . THR A 1 212 ? -23.656 -14.867 -3.264 1 94.5 212 THR A O 1
ATOM 1641 N N . ALA A 1 213 ? -22.609 -16.844 -3.268 1 94 213 ALA A N 1
ATOM 1642 C CA . ALA A 1 213 ? -22.703 -17 -1.82 1 94 213 ALA A CA 1
ATOM 1643 C C . ALA A 1 213 ? -21.984 -15.875 -1.092 1 94 213 ALA A C 1
ATOM 1645 O O . ALA A 1 213 ? -22.297 -15.562 0.058 1 94 213 ALA A O 1
ATOM 1646 N N . VAL A 1 214 ? -21 -15.266 -1.795 1 96.31 214 VAL A N 1
ATOM 1647 C CA . VAL A 1 214 ? -20.219 -14.25 -1.102 1 96.31 214 VAL A CA 1
ATOM 1648 C C . VAL A 1 214 ? -20.516 -12.875 -1.696 1 96.31 214 VAL A C 1
ATOM 1650 O O . VAL A 1 214 ? -19.797 -11.914 -1.419 1 96.31 214 VAL A O 1
ATOM 1653 N N . TYR A 1 215 ? -21.516 -12.742 -2.5 1 95.81 215 TYR A N 1
ATOM 1654 C CA . TYR A 1 215 ? -21.828 -11.477 -3.15 1 95.81 215 TYR A CA 1
ATOM 1655 C C . TYR A 1 215 ? -22.172 -10.406 -2.121 1 95.81 215 TYR A C 1
ATOM 1657 O O . TYR A 1 215 ? -21.703 -9.273 -2.217 1 95.81 215 TYR A O 1
ATOM 1665 N N . ALA A 1 216 ? -22.969 -10.773 -1.138 1 95.31 216 ALA A N 1
ATOM 1666 C CA . ALA A 1 216 ? -23.344 -9.805 -0.11 1 95.31 216 ALA A CA 1
ATOM 1667 C C . ALA A 1 216 ? -22.125 -9.305 0.651 1 95.31 216 ALA A C 1
ATOM 1669 O O . ALA A 1 216 ? -22 -8.109 0.934 1 95.31 216 ALA A O 1
ATOM 1670 N N . ASP A 1 217 ? -21.203 -10.219 0.95 1 96.19 217 ASP A N 1
ATOM 1671 C CA . ASP A 1 217 ? -19.953 -9.844 1.614 1 96.19 217 ASP A CA 1
ATOM 1672 C C . ASP A 1 217 ? -19.125 -8.906 0.745 1 96.19 217 ASP A C 1
ATOM 1674 O O . ASP A 1 217 ? -18.531 -7.945 1.247 1 96.19 217 ASP A O 1
ATOM 1678 N N . ALA A 1 218 ? -19.078 -9.219 -0.535 1 96.69 218 ALA A N 1
ATOM 1679 C CA . ALA A 1 218 ? -18.312 -8.398 -1.477 1 96.69 218 ALA A CA 1
ATOM 1680 C C . ALA A 1 218 ? -18.891 -6.988 -1.56 1 96.69 218 ALA A C 1
ATOM 1682 O O . ALA A 1 218 ? -18.141 -6.008 -1.553 1 96.69 218 ALA A O 1
ATOM 1683 N N . LYS A 1 219 ? -20.172 -6.926 -1.665 1 95.94 219 LYS A N 1
ATOM 1684 C CA . LYS A 1 219 ? -20.828 -5.625 -1.726 1 95.94 219 LYS A CA 1
ATOM 1685 C C . LYS A 1 219 ? -20.531 -4.805 -0.471 1 95.94 219 LYS A C 1
ATOM 1687 O O . LYS A 1 219 ? -20.188 -3.625 -0.562 1 95.94 219 LYS A O 1
ATOM 1692 N N . ASP A 1 220 ? -20.625 -5.438 0.693 1 96 220 ASP A N 1
ATOM 1693 C CA . ASP A 1 220 ? -20.328 -4.773 1.957 1 96 220 ASP A CA 1
ATOM 1694 C C . ASP A 1 220 ? -18.875 -4.297 1.995 1 96 220 ASP A C 1
ATOM 1696 O O . ASP A 1 220 ? -18.594 -3.186 2.447 1 96 220 ASP A O 1
ATOM 1700 N N . GLU A 1 221 ? -18.047 -5.121 1.518 1 96.88 221 GLU A N 1
ATOM 1701 C CA . GLU A 1 221 ? -16.625 -4.801 1.532 1 96.88 221 GLU A CA 1
ATOM 1702 C C . GLU A 1 221 ? -16.312 -3.639 0.596 1 96.88 221 GLU A C 1
ATOM 1704 O O . GLU A 1 221 ? -15.656 -2.674 0.995 1 96.88 221 GLU A O 1
ATOM 1709 N N . MET A 1 222 ? -16.797 -3.707 -0.649 1 97.19 222 MET A N 1
ATOM 1710 C CA . MET A 1 222 ? -16.469 -2.688 -1.645 1 97.19 222 MET A CA 1
ATOM 1711 C C . MET A 1 222 ? -17.031 -1.33 -1.235 1 97.19 222 MET A C 1
ATOM 1713 O O . MET A 1 222 ? -16.344 -0.312 -1.336 1 97.19 222 MET A O 1
ATOM 1717 N N . PHE A 1 223 ? -18.203 -1.336 -0.741 1 97.5 223 PHE A N 1
ATOM 1718 C CA . PHE A 1 223 ? -18.828 -0.081 -0.355 1 97.5 223 PHE A CA 1
ATOM 1719 C C . PHE A 1 223 ? -18.453 0.299 1.072 1 97.5 223 PHE A C 1
ATOM 1721 O O . PHE A 1 223 ? -18.906 1.326 1.585 1 97.5 223 PHE A O 1
ATOM 1728 N N . GLY A 1 224 ? -17.719 -0.534 1.712 1 97.5 224 GLY A N 1
ATOM 1729 C CA . GLY A 1 224 ? -17.156 -0.222 3.021 1 97.5 224 GLY A CA 1
ATOM 1730 C C . GLY A 1 224 ? -15.781 0.404 2.957 1 97.5 224 GLY A C 1
ATOM 1731 O O . GLY A 1 224 ? -15.195 0.732 3.99 1 97.5 224 GLY A O 1
ATOM 1732 N N . MET A 1 225 ? -15.297 0.591 1.777 1 97.5 225 MET A N 1
ATOM 1733 C CA . MET A 1 225 ? -13.984 1.188 1.562 1 97.5 225 MET A CA 1
ATOM 1734 C C . MET A 1 225 ? -14.109 2.643 1.128 1 97.5 225 MET A C 1
ATOM 1736 O O . MET A 1 225 ? -14.664 2.932 0.065 1 97.5 225 MET A O 1
ATOM 1740 N N . PRO A 1 226 ? -13.57 3.551 1.921 1 98.12 226 PRO A N 1
ATOM 1741 C CA . PRO A 1 226 ? -13.586 4.941 1.462 1 98.12 226 PRO A CA 1
ATOM 1742 C C . PRO A 1 226 ? -12.711 5.164 0.229 1 98.12 226 PRO A C 1
ATOM 1744 O O . PRO A 1 226 ? -11.68 4.5 0.069 1 98.12 226 PRO A O 1
ATOM 1747 N N . VAL A 1 227 ? -13.125 6.094 -0.614 1 98.06 227 VAL A N 1
ATOM 1748 C CA . VAL A 1 227 ? -12.383 6.43 -1.828 1 98.06 227 VAL A CA 1
ATOM 1749 C C . VAL A 1 227 ? -11.641 7.75 -1.635 1 98.06 227 VAL A C 1
ATOM 1751 O O . VAL A 1 227 ? -12.258 8.812 -1.556 1 98.06 227 VAL A O 1
ATOM 1754 N N . VAL A 1 228 ? -10.359 7.672 -1.62 1 97.75 228 VAL A N 1
ATOM 1755 C CA . VAL A 1 228 ? -9.531 8.852 -1.401 1 97.75 228 VAL A CA 1
ATOM 1756 C C . VAL A 1 228 ? -9.094 9.43 -2.744 1 97.75 228 VAL A C 1
ATOM 1758 O O . VAL A 1 228 ? -8.734 8.695 -3.66 1 97.75 228 VAL A O 1
ATOM 1761 N N . GLY A 1 229 ? -9.172 10.68 -2.895 1 96 229 GLY A N 1
ATOM 1762 C CA . GLY A 1 229 ? -8.797 11.398 -4.102 1 96 229 GLY A CA 1
ATOM 1763 C C . GLY A 1 229 ? -9.547 12.703 -4.273 1 96 229 GLY A C 1
ATOM 1764 O O . GLY A 1 229 ? -10.586 12.914 -3.646 1 96 229 GLY A O 1
ATOM 1765 N N . GLY A 1 230 ? -8.984 13.5 -5.105 1 94.25 230 GLY A N 1
ATOM 1766 C CA . GLY A 1 230 ? -9.719 14.703 -5.461 1 94.25 230 GLY A CA 1
ATOM 1767 C C . GLY A 1 230 ? -10.992 14.422 -6.238 1 94.25 230 GLY A C 1
ATOM 1768 O O . GLY A 1 230 ? -11.078 13.422 -6.957 1 94.25 230 GLY A O 1
ATOM 1769 N N . PHE A 1 231 ? -11.945 15.219 -6.039 1 93.69 231 PHE A N 1
ATOM 1770 C CA . PHE A 1 231 ? -13.172 15.109 -6.812 1 93.69 231 PHE A CA 1
ATOM 1771 C C . PHE A 1 231 ? -13.648 16.484 -7.27 1 93.69 231 PHE A C 1
ATOM 1773 O O . PHE A 1 231 ? -13.203 17.5 -6.75 1 93.69 231 PHE A O 1
ATOM 1780 N N . ASP A 1 232 ? -14.469 16.516 -8.266 1 91.88 232 ASP A N 1
ATOM 1781 C CA . ASP A 1 232 ? -15.039 17.75 -8.797 1 91.88 232 ASP A CA 1
ATOM 1782 C C . ASP A 1 232 ? -16 18.375 -7.805 1 91.88 232 ASP A C 1
ATOM 1784 O O . ASP A 1 232 ? -17.047 17.797 -7.484 1 91.88 232 ASP A O 1
ATOM 1788 N N . PRO A 1 233 ? -15.664 19.547 -7.309 1 93.38 233 PRO A N 1
ATOM 1789 C CA . PRO A 1 233 ? -16.531 20.172 -6.324 1 93.38 233 PRO A CA 1
ATOM 1790 C C . PRO A 1 233 ? -17.953 20.406 -6.855 1 93.38 233 PRO A C 1
ATOM 1792 O O . PRO A 1 233 ? -18.891 20.578 -6.07 1 93.38 233 PRO A O 1
ATOM 1795 N N . ARG A 1 234 ? -18.188 20.438 -8.148 1 92.62 234 ARG A N 1
ATOM 1796 C CA . ARG A 1 234 ? -19.484 20.703 -8.766 1 92.62 234 ARG A CA 1
ATOM 1797 C C . ARG A 1 234 ? -20.406 19.484 -8.648 1 92.62 234 ARG A C 1
ATOM 1799 O O . ARG A 1 234 ? -21.578 19.562 -8.984 1 92.62 234 ARG A O 1
ATOM 1806 N N . THR A 1 235 ? -19.828 18.375 -8.086 1 94.31 235 THR A N 1
ATOM 1807 C CA . THR A 1 235 ? -20.641 17.188 -7.891 1 94.31 235 THR A CA 1
ATOM 1808 C C . THR A 1 235 ? -21.312 17.203 -6.523 1 94.31 235 THR A C 1
ATOM 1810 O O . THR A 1 235 ? -22.094 16.312 -6.191 1 94.31 235 THR A O 1
ATOM 1813 N N . LEU A 1 236 ? -21.078 18.25 -5.77 1 96.56 236 LEU A N 1
ATOM 1814 C CA . LEU A 1 236 ? -21.734 18.391 -4.469 1 96.56 236 LEU A CA 1
ATOM 1815 C C . LEU A 1 236 ? -23.188 18.797 -4.637 1 96.56 236 LEU A C 1
ATOM 1817 O O . LEU A 1 236 ? -23.5 19.719 -5.391 1 96.56 236 LEU A O 1
ATOM 1821 N N . ILE A 1 237 ? -24.016 18.156 -3.951 1 96.94 237 ILE A N 1
ATOM 1822 C CA . ILE A 1 237 ? -25.453 18.406 -4.035 1 96.94 237 ILE A CA 1
ATOM 1823 C C . ILE A 1 237 ? -25.828 19.547 -3.092 1 96.94 237 ILE A C 1
ATOM 1825 O O . ILE A 1 237 ? -26.812 20.25 -3.322 1 96.94 237 ILE A O 1
ATOM 1829 N N . ALA A 1 238 ? -25.094 19.672 -2.004 1 96.19 238 ALA A N 1
ATOM 1830 C CA . ALA A 1 238 ? -25.25 20.734 -1.007 1 96.19 238 ALA A CA 1
ATOM 1831 C C . ALA A 1 238 ? -23.891 21.156 -0.442 1 96.19 238 ALA A C 1
ATOM 1833 O O . ALA A 1 238 ? -22.953 20.375 -0.447 1 96.19 238 ALA A O 1
ATOM 1834 N N . PRO A 1 239 ? -23.828 22.375 -0.031 1 95.12 239 PRO A N 1
ATOM 1835 C CA . PRO A 1 239 ? -22.609 22.766 0.673 1 95.12 239 PRO A CA 1
ATOM 1836 C C . PRO A 1 239 ? -22.469 22.062 2.025 1 95.12 239 PRO A C 1
ATOM 1838 O O . PRO A 1 239 ? -23.453 21.641 2.621 1 95.12 239 PRO A O 1
ATOM 1841 N N . ALA A 1 240 ? -21.234 21.938 2.389 1 96.44 240 ALA A N 1
ATOM 1842 C CA . ALA A 1 240 ? -20.984 21.469 3.744 1 96.44 240 ALA A CA 1
ATOM 1843 C C . ALA A 1 240 ? -21.5 22.453 4.785 1 96.44 240 ALA A C 1
ATOM 1845 O O . ALA A 1 240 ? -21.734 23.625 4.469 1 96.44 240 ALA A O 1
ATOM 1846 N N . ASN A 1 241 ? -21.688 21.922 5.996 1 93.5 241 ASN A N 1
ATOM 1847 C CA . ASN A 1 241 ? -22.062 22.844 7.07 1 93.5 241 ASN A CA 1
ATOM 1848 C C . ASN A 1 241 ? -20.984 23.875 7.328 1 93.5 241 ASN A C 1
ATOM 1850 O O . ASN A 1 241 ? -19.781 23.562 7.305 1 93.5 241 ASN A O 1
ATOM 1854 N N . PRO A 1 242 ? -21.469 25.078 7.535 1 91.88 242 PRO A N 1
ATOM 1855 C CA . PRO A 1 242 ? -20.484 26.125 7.781 1 91.88 242 PRO A CA 1
ATOM 1856 C C . PRO A 1 242 ? -19.609 25.859 9 1 91.88 242 PRO A C 1
ATOM 1858 O O . PRO A 1 242 ? -20.125 25.438 10.047 1 91.88 242 PRO A O 1
ATOM 1861 N N . GLY A 1 243 ? -18.391 26.094 8.844 1 93.38 243 GLY A N 1
ATOM 1862 C CA . GLY A 1 243 ? -17.438 25.938 9.938 1 93.38 243 GLY A CA 1
ATOM 1863 C C . GLY A 1 243 ? -16.984 24.516 10.141 1 93.38 243 GLY A C 1
ATOM 1864 O O . GLY A 1 243 ? -15.969 24.266 10.797 1 93.38 243 GLY A O 1
ATOM 1865 N N . GLY A 1 244 ? -17.797 23.547 9.617 1 96.25 244 GLY A N 1
ATOM 1866 C CA . GLY A 1 244 ? -17.438 22.141 9.797 1 96.25 244 GLY A CA 1
ATOM 1867 C C . GLY A 1 244 ? -17.531 21.688 11.242 1 96.25 244 GLY A C 1
ATOM 1868 O O . GLY A 1 244 ? -18.062 22.406 12.094 1 96.25 244 GLY A O 1
ATOM 1869 N N . TYR A 1 245 ? -17.156 20.484 11.5 1 97.75 245 TYR A N 1
ATOM 1870 C CA . TYR A 1 245 ? -17.031 19.953 12.852 1 97.75 245 TYR A CA 1
ATOM 1871 C C . TYR A 1 245 ? -15.68 20.312 13.453 1 97.75 245 TYR A C 1
ATOM 1873 O O . TYR A 1 245 ? -14.648 19.766 13.055 1 97.75 245 TYR A O 1
ATOM 1881 N N . LEU A 1 246 ? -15.75 21.156 14.422 1 97.56 246 LEU A N 1
ATOM 1882 C CA . LEU A 1 246 ? -14.523 21.734 14.977 1 97.56 246 LEU A CA 1
ATOM 1883 C C . LEU A 1 246 ? -13.883 20.766 15.969 1 97.56 246 LEU A C 1
ATOM 1885 O O . LEU A 1 246 ? -14.547 20.266 16.891 1 97.56 246 LEU A O 1
ATOM 1889 N N . VAL A 1 247 ? -12.641 20.5 15.734 1 97.81 247 VAL A N 1
ATOM 1890 C CA . VAL A 1 247 ? -11.781 19.781 16.672 1 97.81 247 VAL A CA 1
ATOM 1891 C C . VAL A 1 247 ? -10.719 20.719 17.234 1 97.81 247 VAL A C 1
ATOM 1893 O O . VAL A 1 247 ? -9.742 21.031 16.547 1 97.81 247 VAL A O 1
ATOM 1896 N N . ASP A 1 248 ? -10.914 21.156 18.453 1 97.94 248 ASP A N 1
ATOM 1897 C CA . ASP A 1 248 ? -10 22.094 19.094 1 97.94 248 ASP A CA 1
ATOM 1898 C C . ASP A 1 248 ? -8.883 21.359 19.828 1 97.94 248 ASP A C 1
ATOM 1900 O O . ASP A 1 248 ? -9.102 20.766 20.891 1 97.94 248 ASP A O 1
ATOM 1904 N N . PHE A 1 249 ? -7.652 21.484 19.344 1 98.12 249 PHE A N 1
ATOM 1905 C CA . PHE A 1 249 ? -6.543 20.703 19.859 1 98.12 249 PHE A CA 1
ATOM 1906 C C . PHE A 1 249 ? -6.121 21.219 21.234 1 98.12 249 PHE A C 1
ATOM 1908 O O . PHE A 1 249 ? -5.461 20.5 22 1 98.12 249 PHE A O 1
ATOM 1915 N N . TYR A 1 250 ? -6.453 22.453 21.609 1 97.19 250 TYR A N 1
ATOM 1916 C CA . TYR A 1 250 ? -6.125 22.969 22.922 1 97.19 250 TYR A CA 1
ATOM 1917 C C . TYR A 1 250 ? -6.949 22.281 24.016 1 97.19 250 TYR A C 1
ATOM 1919 O O . TYR A 1 250 ? -6.504 22.156 25.156 1 97.19 250 TYR A O 1
ATOM 1927 N N . THR A 1 251 ? -8.156 21.75 23.562 1 96.62 251 THR A N 1
ATOM 1928 C CA . THR A 1 251 ? -9.055 21.391 24.656 1 96.62 251 THR A CA 1
ATOM 1929 C C . THR A 1 251 ? -9.555 19.953 24.484 1 96.62 251 THR A C 1
ATOM 1931 O O . THR A 1 251 ? -9.93 19.297 25.469 1 96.62 251 THR A O 1
ATOM 1934 N N . ILE A 1 252 ? -9.602 19.438 23.297 1 97.44 252 ILE A N 1
ATOM 1935 C CA . ILE A 1 252 ? -10.195 18.125 23.078 1 97.44 252 ILE A CA 1
ATOM 1936 C C . ILE A 1 252 ? -9.453 17.078 23.891 1 97.44 252 ILE A C 1
ATOM 1938 O O . ILE A 1 252 ? -8.227 17.141 24.031 1 97.44 252 ILE A O 1
ATOM 1942 N N . THR A 1 253 ? -10.164 16.094 24.406 1 97 253 THR A N 1
ATOM 1943 C CA . THR A 1 253 ? -9.562 15.008 25.188 1 97 253 THR A CA 1
ATOM 1944 C C . THR A 1 253 ? -9.32 13.781 24.312 1 97 253 THR A C 1
ATOM 1946 O O . THR A 1 253 ? -9.914 13.656 23.234 1 97 253 THR A O 1
ATOM 1949 N N . LEU A 1 254 ? -8.484 12.938 24.766 1 94.81 254 LEU A N 1
ATOM 1950 C CA . LEU A 1 254 ? -8.227 11.68 24.062 1 94.81 254 LEU A CA 1
ATOM 1951 C C . LEU A 1 254 ? -9.5 10.844 23.984 1 94.81 254 LEU A C 1
ATOM 1953 O O . LEU A 1 254 ? -9.758 10.203 22.953 1 94.81 254 LEU A O 1
ATOM 1957 N N . GLU A 1 255 ? -10.242 10.812 25.016 1 94.38 255 GLU A N 1
ATOM 1958 C CA . GLU A 1 255 ? -11.492 10.055 25.062 1 94.38 255 GLU A CA 1
ATOM 1959 C C . GLU A 1 255 ? -12.477 10.539 24 1 94.38 255 GLU A C 1
ATOM 1961 O O . GLU A 1 255 ? -13.102 9.734 23.312 1 94.38 255 GLU A O 1
ATOM 1966 N N . GLU A 1 256 ? -12.562 11.836 23.875 1 95 256 GLU A N 1
ATOM 1967 C CA . GLU A 1 256 ? -13.461 12.422 22.875 1 95 256 GLU A CA 1
ATOM 1968 C C . GLU A 1 256 ? -13.016 12.07 21.469 1 95 256 GLU A C 1
ATOM 1970 O O . GLU A 1 256 ? -13.852 11.844 20.578 1 95 256 GLU A O 1
ATOM 1975 N N . LEU A 1 257 ? -11.742 12.023 21.281 1 95.38 257 LEU A N 1
ATOM 1976 C CA . LEU A 1 257 ? -11.188 11.758 19.953 1 95.38 257 LEU A CA 1
ATOM 1977 C C . LEU A 1 257 ? -11.406 10.305 19.562 1 95.38 257 LEU A C 1
ATOM 1979 O O . LEU A 1 257 ? -11.414 9.977 18.375 1 95.38 257 LEU A O 1
ATOM 1983 N N . ARG A 1 258 ? -11.562 9.453 20.484 1 95.31 258 ARG A N 1
ATOM 1984 C CA . ARG A 1 258 ? -11.625 8.016 20.234 1 95.31 258 ARG A CA 1
ATOM 1985 C C . ARG A 1 258 ? -13.016 7.594 19.766 1 95.31 258 ARG A C 1
ATOM 1987 O O . ARG A 1 258 ? -13.195 6.5 19.234 1 95.31 258 ARG A O 1
ATOM 1994 N N . ASP A 1 259 ? -13.992 8.336 20.109 1 95.06 259 ASP A N 1
ATOM 1995 C CA . ASP A 1 259 ? -15.391 8.102 19.734 1 95.06 259 ASP A CA 1
ATOM 1996 C C . ASP A 1 259 ? -16.172 9.414 19.703 1 95.06 259 ASP A C 1
ATOM 1998 O O . ASP A 1 259 ? -16.516 9.961 20.75 1 95.06 259 ASP A O 1
ATOM 2002 N N . PHE A 1 260 ? -16.453 9.898 18.531 1 95.62 260 PHE A N 1
ATOM 2003 C CA . PHE A 1 260 ? -17.203 11.141 18.406 1 95.62 260 PHE A CA 1
ATOM 2004 C C . PHE A 1 260 ? -18.172 11.078 17.234 1 95.62 260 PHE A C 1
ATOM 2006 O O . PHE A 1 260 ? -18.031 10.227 16.344 1 95.62 260 PHE A O 1
ATOM 2013 N N . THR A 1 261 ? -19.141 11.906 17.25 1 96.69 261 THR A N 1
ATOM 2014 C CA . THR A 1 261 ? -20.188 11.953 16.234 1 96.69 261 THR A CA 1
ATOM 2015 C C . THR A 1 261 ? -20.281 13.352 15.625 1 96.69 261 THR A C 1
ATOM 2017 O O . THR A 1 261 ? -20.266 14.352 16.344 1 96.69 261 THR A O 1
ATOM 2020 N N . ILE A 1 262 ? -20.312 13.414 14.359 1 97.75 262 ILE A N 1
ATOM 2021 C CA . ILE A 1 262 ? -20.484 14.656 13.609 1 97.75 262 ILE A CA 1
ATOM 2022 C C . ILE A 1 262 ? -21.938 14.75 13.117 1 97.75 262 ILE A C 1
ATOM 2024 O O . ILE A 1 262 ? -22.312 14.062 12.164 1 97.75 262 ILE A O 1
ATOM 2028 N N . PRO A 1 263 ? -22.703 15.578 13.664 1 96.5 263 PRO A N 1
ATOM 2029 C CA . PRO A 1 263 ? -24.031 15.828 13.102 1 96.5 263 PRO A CA 1
ATOM 2030 C C . PRO A 1 263 ? -24 16.75 11.883 1 96.5 263 PRO A C 1
ATOM 2032 O O . PRO A 1 263 ? -23.109 17.609 11.789 1 96.5 263 PRO A O 1
ATOM 2035 N N . PHE A 1 264 ? -24.922 16.547 11 1 96.06 264 PHE A N 1
ATOM 2036 C CA . PHE A 1 264 ? -24.984 17.453 9.867 1 96.06 264 PHE A CA 1
ATOM 2037 C C . PHE A 1 264 ? -26.422 17.688 9.43 1 96.06 264 PHE A C 1
ATOM 2039 O O . PHE A 1 264 ? -27.297 16.844 9.688 1 96.06 264 PHE A O 1
ATOM 2046 N N . ILE A 1 265 ? -26.641 18.797 8.852 1 95.69 265 ILE A N 1
ATOM 2047 C CA . ILE A 1 265 ? -27.891 19.188 8.188 1 95.69 265 ILE A CA 1
ATOM 2048 C C . ILE A 1 265 ? -27.562 19.953 6.898 1 95.69 265 ILE A C 1
ATOM 2050 O O . ILE A 1 265 ? -26.859 20.953 6.926 1 95.69 265 ILE A O 1
ATOM 2054 N N . TRP A 1 266 ? -28.047 19.438 5.84 1 95.88 266 TRP A N 1
ATOM 2055 C CA . TRP A 1 266 ? -27.812 20.031 4.531 1 95.88 266 TRP A CA 1
ATOM 2056 C C . TRP A 1 266 ? -29.125 20.438 3.865 1 95.88 266 TRP A C 1
ATOM 2058 O O . TRP A 1 266 ? -30.172 19.859 4.156 1 95.88 266 TRP A O 1
ATOM 2068 N N . GLN A 1 267 ? -29.031 21.406 3.039 1 94.75 267 GLN A N 1
ATOM 2069 C CA . GLN A 1 267 ? -30.125 21.734 2.121 1 94.75 267 GLN A CA 1
ATOM 2070 C C . GLN A 1 267 ? -29.703 21.5 0.671 1 94.75 267 GLN A C 1
ATOM 2072 O O . GLN A 1 267 ? -28.75 22.109 0.182 1 94.75 267 GLN A O 1
ATOM 2077 N N . ALA A 1 268 ? -30.5 20.688 -0.009 1 95 268 ALA A N 1
ATOM 2078 C CA . ALA A 1 268 ? -30.125 20.312 -1.368 1 95 268 ALA A CA 1
ATOM 2079 C C . ALA A 1 268 ? -30.281 21.484 -2.332 1 95 268 ALA A C 1
ATOM 2081 O O . ALA A 1 268 ? -31.344 22.094 -2.424 1 95 268 ALA A O 1
ATOM 2082 N N . SER A 1 269 ? -29.234 21.703 -3.059 1 93.31 269 SER A N 1
ATOM 2083 C CA . SER A 1 269 ? -29.25 22.766 -4.066 1 93.31 269 SER A CA 1
ATOM 2084 C C . SER A 1 269 ? -29.797 22.234 -5.395 1 93.31 269 SER A C 1
ATOM 2086 O O . SER A 1 269 ? -30.203 23.031 -6.25 1 93.31 269 SER A O 1
ATOM 2088 N N . TYR A 1 270 ? -29.812 20.938 -5.523 1 93.06 270 TYR A N 1
ATOM 2089 C CA . TYR A 1 270 ? -30.172 20.281 -6.781 1 93.06 270 TYR A CA 1
ATOM 2090 C C . TYR A 1 270 ? -31.094 19.094 -6.539 1 93.06 270 TYR A C 1
ATOM 2092 O O . TYR A 1 270 ? -31.109 18.531 -5.445 1 93.06 270 TYR A O 1
ATOM 2100 N N . THR A 1 271 ? -31.859 18.859 -7.531 1 93.56 271 THR A N 1
ATOM 2101 C CA . THR A 1 271 ? -32.469 17.531 -7.625 1 93.56 271 THR A CA 1
ATOM 2102 C C . THR A 1 271 ? -31.5 16.516 -8.211 1 93.56 271 THR A C 1
ATOM 2104 O O . THR A 1 271 ? -30.828 16.797 -9.211 1 93.56 271 THR A O 1
ATOM 2107 N N . GLY A 1 272 ? -31.344 15.445 -7.559 1 95.81 272 GLY A N 1
ATOM 2108 C CA . GLY A 1 272 ? -30.406 14.438 -8.023 1 95.81 272 GLY A CA 1
ATOM 2109 C C . GLY A 1 272 ? -30.328 13.227 -7.109 1 95.81 272 GLY A C 1
ATOM 2110 O O . GLY A 1 272 ? -31.266 12.961 -6.344 1 95.81 272 GLY A O 1
ATOM 2111 N N . ILE A 1 273 ? -29.25 12.469 -7.332 1 96.88 273 ILE A N 1
ATOM 2112 C CA . ILE A 1 273 ? -29.031 11.258 -6.551 1 96.88 273 ILE A CA 1
ATOM 2113 C C . ILE A 1 273 ? -27.797 11.422 -5.672 1 96.88 273 ILE A C 1
ATOM 2115 O O . ILE A 1 273 ? -26.719 11.734 -6.168 1 96.88 273 ILE A O 1
ATOM 2119 N N . ILE A 1 274 ? -28 11.266 -4.383 1 97.69 274 ILE A N 1
ATOM 2120 C CA . ILE A 1 274 ? -26.875 11.242 -3.451 1 97.69 274 ILE A CA 1
ATOM 2121 C C . ILE A 1 274 ? -26.219 9.859 -3.477 1 97.69 274 ILE A C 1
ATOM 2123 O O . ILE A 1 274 ? -26.812 8.875 -3.031 1 97.69 274 ILE A O 1
ATOM 2127 N N . HIS A 1 275 ? -24.984 9.797 -3.934 1 98.44 275 HIS A N 1
ATOM 2128 C CA . HIS A 1 275 ? -24.281 8.523 -4 1 98.44 275 HIS A CA 1
ATOM 2129 C C . HIS A 1 275 ? -23.453 8.297 -2.742 1 98.44 275 HIS A C 1
ATOM 2131 O O . HIS A 1 275 ? -22.969 7.184 -2.506 1 98.44 275 HIS A O 1
ATOM 2137 N N . GLY A 1 276 ? -23.25 9.375 -1.971 1 98.5 276 GLY A N 1
ATOM 2138 C CA . GLY A 1 276 ? -22.484 9.219 -0.741 1 98.5 276 GLY A CA 1
ATOM 2139 C C . GLY A 1 276 ? -22.203 10.531 -0.044 1 98.5 276 GLY A C 1
ATOM 2140 O O . GLY A 1 276 ? -22.875 11.539 -0.306 1 98.5 276 GLY A O 1
ATOM 2141 N N . ILE A 1 277 ? -21.266 10.477 0.922 1 98.81 277 ILE A N 1
ATOM 2142 C CA . ILE A 1 277 ? -20.828 11.625 1.706 1 98.81 277 ILE A CA 1
ATOM 2143 C C . ILE A 1 277 ? -19.375 11.93 1.391 1 98.81 277 ILE A C 1
ATOM 2145 O O . ILE A 1 277 ? -18.5 11.062 1.517 1 98.81 277 ILE A O 1
ATOM 2149 N N . ALA A 1 278 ? -19.141 13.133 0.979 1 98.75 278 ALA A N 1
ATOM 2150 C CA . ALA A 1 278 ? -17.781 13.609 0.785 1 98.75 278 ALA A CA 1
ATOM 2151 C C . ALA A 1 278 ? -17.234 14.242 2.061 1 98.75 278 ALA A C 1
ATOM 2153 O O . ALA A 1 278 ? -17.984 14.852 2.83 1 98.75 278 ALA A O 1
ATOM 2154 N N . GLY A 1 279 ? -15.898 14.039 2.27 1 98.69 279 GLY A N 1
ATOM 2155 C CA . GLY A 1 279 ? -15.273 14.602 3.453 1 98.69 279 GLY A CA 1
ATOM 2156 C C . GLY A 1 279 ? -13.922 15.227 3.17 1 98.69 279 GLY A C 1
ATOM 2157 O O . GLY A 1 279 ? -13.18 14.75 2.305 1 98.69 279 GLY A O 1
ATOM 2158 N N . TRP A 1 280 ? -13.625 16.234 3.836 1 98.56 280 TRP A N 1
ATOM 2159 C CA . TRP A 1 280 ? -12.32 16.891 3.846 1 98.56 280 TRP A CA 1
ATOM 2160 C C . TRP A 1 280 ? -12.109 17.672 5.145 1 98.56 280 TRP A C 1
ATOM 2162 O O . TRP A 1 280 ? -12.891 17.531 6.086 1 98.56 280 TRP A O 1
ATOM 2172 N N . PHE A 1 281 ? -10.938 18.406 5.258 1 98.62 281 PHE A N 1
ATOM 2173 C CA . PHE A 1 281 ? -10.695 19.125 6.504 1 98.62 281 PHE A CA 1
ATOM 2174 C C . PHE A 1 281 ? -9.922 20.406 6.254 1 98.62 281 PHE A C 1
ATOM 2176 O O . PHE A 1 281 ? -9.32 20.578 5.188 1 98.62 281 PHE A O 1
ATOM 2183 N N . ASP A 1 282 ? -10.055 21.328 7.18 1 98.19 282 ASP A N 1
ATOM 2184 C CA . ASP A 1 282 ? -9.234 22.531 7.266 1 98.19 282 ASP A CA 1
ATOM 2185 C C . ASP A 1 282 ? -8.422 22.547 8.562 1 98.19 282 ASP A C 1
ATOM 2187 O O . ASP A 1 282 ? -8.781 21.891 9.539 1 98.19 282 ASP A O 1
ATOM 2191 N N . LEU A 1 283 ? -7.316 23.25 8.492 1 98.31 283 LEU A N 1
ATOM 2192 C CA . LEU A 1 283 ? -6.496 23.484 9.68 1 98.31 283 LEU A CA 1
ATOM 2193 C C . LEU A 1 283 ? -6.367 24.969 9.961 1 98.31 283 LEU A C 1
ATOM 2195 O O . LEU A 1 283 ? -6.312 25.781 9.031 1 98.31 283 LEU A O 1
ATOM 2199 N N . GLN A 1 284 ? -6.328 25.25 11.195 1 97.81 284 GLN A N 1
ATOM 2200 C CA . GLN A 1 284 ? -6.004 26.594 11.648 1 97.81 284 GLN A CA 1
ATOM 2201 C C . GLN A 1 284 ? -4.773 26.594 12.547 1 97.81 284 GLN A C 1
ATOM 2203 O O . GLN A 1 284 ? -4.566 25.672 13.328 1 97.81 284 GLN A O 1
ATOM 2208 N N . PHE A 1 285 ? -3.969 27.594 12.391 1 98.12 285 PHE A N 1
ATOM 2209 C CA . PHE A 1 285 ? -2.797 27.875 13.211 1 98.12 285 PHE A CA 1
ATOM 2210 C C . PHE A 1 285 ? -2.953 29.203 13.93 1 98.12 285 PHE A C 1
ATOM 2212 O O . PHE A 1 285 ? -2.695 30.266 13.352 1 98.12 285 PHE A O 1
ATOM 2219 N N . SER A 1 286 ? -3.414 29.094 15.102 1 96.69 286 SER A N 1
ATOM 2220 C CA . SER A 1 286 ? -3.664 30.312 15.875 1 96.69 286 SER A CA 1
ATOM 2221 C C . SER A 1 286 ? -3.105 30.188 17.281 1 96.69 286 SER A C 1
ATOM 2223 O O . SER A 1 286 ? -3.352 29.188 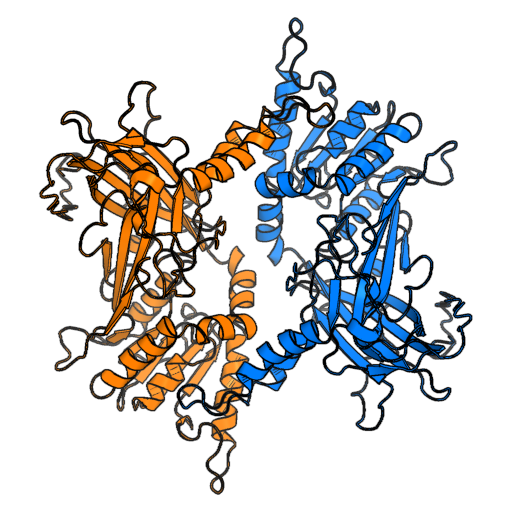17.969 1 96.69 286 SER A O 1
ATOM 2225 N N . PRO A 1 287 ? -2.35 31.172 17.703 1 96.06 287 PRO A N 1
ATOM 2226 C CA . PRO A 1 287 ? -1.977 31.188 19.125 1 96.06 287 PRO A CA 1
ATOM 2227 C C . PRO A 1 287 ? -3.186 31.266 20.047 1 96.06 287 PRO A C 1
ATOM 2229 O O . PRO A 1 287 ? -4.281 31.625 19.609 1 96.06 287 PRO A O 1
ATOM 2232 N N . PRO A 1 288 ? -2.936 30.828 21.266 1 94.12 288 PRO A N 1
ATOM 2233 C CA . PRO A 1 288 ? -4.047 30.969 22.203 1 94.12 288 PRO A CA 1
ATOM 2234 C C . PRO A 1 288 ? -4.434 32.406 22.469 1 94.12 288 PRO A C 1
ATOM 2236 O O . PRO A 1 288 ? -3.658 33.344 22.156 1 94.12 288 PRO A O 1
ATOM 2239 N N . ALA A 1 289 ? -5.586 32.625 23 1 87.19 289 ALA A N 1
ATOM 2240 C CA . ALA A 1 289 ? -6.152 33.969 23.188 1 87.19 289 ALA A CA 1
ATOM 2241 C C . ALA A 1 289 ? -5.285 34.812 24.109 1 87.19 289 ALA A C 1
ATOM 2243 O O . ALA A 1 289 ? -5.281 36.031 24.031 1 87.19 289 ALA A O 1
ATOM 2244 N N . THR A 1 290 ? -4.555 34.156 24.906 1 88.81 290 THR A N 1
ATOM 2245 C CA . THR A 1 290 ? -3.744 34.875 25.906 1 88.81 290 THR A CA 1
ATOM 2246 C C . THR A 1 290 ? -2.547 35.531 25.25 1 88.81 290 THR A C 1
ATOM 2248 O O . THR A 1 290 ? -1.917 36.406 25.844 1 88.81 290 THR A O 1
ATOM 2251 N N . ILE A 1 291 ? -2.15 35.062 24.078 1 90.44 291 ILE A N 1
ATOM 2252 C CA . ILE A 1 291 ? -1.036 35.656 23.359 1 90.44 291 ILE A CA 1
ATOM 2253 C C . ILE A 1 291 ? -1.553 36.781 22.438 1 90.44 291 ILE A C 1
ATOM 2255 O O . ILE A 1 291 ? -2.332 36.5 21.516 1 90.44 291 ILE A O 1
ATOM 2259 N N . GLN A 1 292 ? -1.085 38 22.734 1 86.75 292 GLN A N 1
ATOM 2260 C CA . GLN A 1 292 ? -1.51 39.156 21.953 1 86.75 292 GLN A CA 1
ATOM 2261 C C . GLN A 1 292 ? -0.738 39.25 20.641 1 86.75 292 GLN A C 1
ATOM 2263 O O . GLN A 1 292 ? 0.396 38.75 20.547 1 86.75 292 GLN A O 1
ATOM 2268 N N . ASN A 1 293 ? -1.29 39.688 19.531 1 87.44 293 ASN A N 1
ATOM 2269 C CA . ASN A 1 293 ? -0.688 40 18.234 1 87.44 293 ASN A CA 1
ATOM 2270 C C . ASN A 1 293 ? -0.348 38.719 17.469 1 87.44 293 ASN A C 1
ATOM 2272 O O . ASN A 1 293 ? 0.644 38.688 16.734 1 87.44 293 ASN A O 1
ATOM 2276 N N . GLY A 1 294 ? -1.009 37.656 17.797 1 90.12 294 GLY A N 1
ATOM 2277 C CA . GLY A 1 294 ? -0.849 36.469 17 1 90.12 294 GLY A CA 1
ATOM 2278 C C . GLY A 1 294 ? -1.421 36.594 15.602 1 90.12 294 GLY A C 1
ATOM 2279 O O . GLY A 1 294 ? -2.328 37.406 15.375 1 90.12 294 GLY A O 1
ATOM 2280 N N . ASN A 1 295 ? -0.862 35.875 14.625 1 93.62 295 ASN A N 1
ATOM 2281 C CA . ASN A 1 295 ? -1.318 35.844 13.242 1 93.62 295 ASN A CA 1
ATOM 2282 C C . ASN A 1 295 ? -1.951 34.5 12.883 1 93.62 295 ASN A C 1
ATOM 2284 O O . ASN A 1 295 ? -1.245 33.531 12.633 1 93.62 295 ASN A O 1
ATOM 2288 N N . PRO A 1 296 ? -3.232 34.531 12.844 1 96 296 PRO A N 1
ATOM 2289 C CA . PRO A 1 296 ? -3.875 33.281 12.453 1 96 296 PRO A CA 1
ATOM 2290 C C . PRO A 1 296 ? -3.643 32.938 10.984 1 96 296 PRO A C 1
ATOM 2292 O O . PRO A 1 296 ? -3.695 33.812 10.125 1 96 296 PRO A O 1
ATOM 2295 N N . ILE A 1 297 ? -3.271 31.703 10.688 1 97.62 297 ILE A N 1
ATOM 2296 C CA . ILE A 1 297 ? -3.082 31.172 9.352 1 97.62 297 ILE A CA 1
ATOM 2297 C C . ILE A 1 297 ? -3.975 29.938 9.156 1 97.62 297 ILE A C 1
ATOM 2299 O O . ILE A 1 297 ? -4.16 29.141 10.078 1 97.62 297 ILE A O 1
ATOM 2303 N N . THR A 1 298 ? -4.543 29.797 7.977 1 97 298 THR A N 1
ATOM 2304 C CA . THR A 1 298 ? -5.438 28.688 7.707 1 97 298 THR A CA 1
ATOM 2305 C C . THR A 1 298 ? -4.961 27.891 6.492 1 97 298 THR A C 1
ATOM 2307 O O . THR A 1 298 ? -4.277 28.438 5.621 1 97 298 THR A O 1
ATOM 2310 N N . MET A 1 299 ? -5.262 26.656 6.484 1 96.88 299 MET A N 1
ATOM 2311 C CA . MET A 1 299 ? -5.074 25.734 5.359 1 96.88 299 MET A CA 1
ATOM 2312 C C . MET A 1 299 ? -6.344 24.938 5.094 1 96.88 299 MET A C 1
ATOM 2314 O O . MET A 1 299 ? -7.027 24.516 6.027 1 96.88 299 MET A O 1
ATOM 2318 N N . THR A 1 300 ? -6.637 24.703 3.789 1 97.25 300 THR A N 1
ATOM 2319 C CA . THR A 1 300 ? -7.848 23.969 3.463 1 97.25 300 THR A CA 1
ATOM 2320 C C . THR A 1 300 ? -7.539 22.828 2.504 1 97.25 300 THR A C 1
ATOM 2322 O O . THR A 1 300 ? -6.625 22.922 1.683 1 97.25 300 THR A O 1
ATOM 2325 N N . THR A 1 301 ? -8.188 21.703 2.641 1 97.12 301 THR A N 1
ATOM 2326 C CA . THR A 1 301 ? -8.156 20.609 1.685 1 97.12 301 THR A CA 1
ATOM 2327 C C . THR A 1 301 ? -9.453 20.547 0.882 1 97.12 301 THR A C 1
ATOM 2329 O O . THR A 1 301 ? -9.781 19.516 0.298 1 97.12 301 THR A O 1
ATOM 2332 N N . ASN A 1 302 ? -10.164 21.641 0.916 1 96.25 302 ASN A N 1
ATOM 2333 C CA . ASN A 1 302 ? -11.406 21.766 0.155 1 96.25 302 ASN A CA 1
ATOM 2334 C C . ASN A 1 302 ? -11.195 21.422 -1.316 1 96.25 302 ASN A C 1
ATOM 2336 O O . ASN A 1 302 ? -10.172 21.766 -1.903 1 96.25 302 ASN A O 1
ATOM 2340 N N . PRO A 1 303 ? -12.172 20.766 -1.961 1 94.56 303 PRO A N 1
ATOM 2341 C CA . PRO A 1 303 ? -11.992 20.328 -3.35 1 94.56 303 PRO A CA 1
ATOM 2342 C C . PRO A 1 303 ? -11.836 21.5 -4.32 1 94.56 303 PRO A C 1
ATOM 2344 O O . PRO A 1 303 ? -11.398 21.297 -5.457 1 94.56 303 PRO A O 1
ATOM 2347 N N . THR A 1 304 ? -12.227 22.688 -3.938 1 92.62 304 THR A N 1
ATOM 2348 C CA . THR A 1 304 ? -12.055 23.859 -4.785 1 92.62 304 THR A CA 1
ATOM 2349 C C . THR A 1 304 ? -10.641 24.422 -4.664 1 92.62 304 THR A C 1
ATOM 2351 O O . THR A 1 304 ? -10.227 25.266 -5.461 1 92.62 304 THR A O 1
ATOM 2354 N N . ALA A 1 305 ? -9.898 24 -3.674 1 93.31 305 ALA A N 1
ATOM 2355 C CA . ALA A 1 305 ? -8.57 24.531 -3.383 1 93.31 305 ALA A CA 1
ATOM 2356 C C . ALA A 1 305 ? -7.484 23.719 -4.074 1 93.31 305 ALA A C 1
ATOM 2358 O O . ALA A 1 305 ? -7.77 22.688 -4.684 1 93.31 305 ALA A O 1
ATOM 2359 N N . GLU A 1 306 ? -6.289 24.266 -4 1 91.81 306 GLU A N 1
ATOM 2360 C CA . GLU A 1 306 ? -5.137 23.531 -4.508 1 91.81 306 GLU A CA 1
ATOM 2361 C C . GLU A 1 306 ? -4.977 22.188 -3.795 1 91.81 306 GLU A C 1
ATOM 2363 O O . GLU A 1 306 ? -5.16 22.094 -2.58 1 91.81 306 GLU A O 1
ATOM 2368 N N . ARG A 1 307 ? -4.574 21.25 -4.535 1 91.38 307 ARG A N 1
ATOM 2369 C CA . ARG A 1 307 ? -4.492 19.891 -4.027 1 91.38 307 ARG A CA 1
ATOM 2370 C C . ARG A 1 307 ? -3.395 19.766 -2.977 1 91.38 307 ARG A C 1
ATOM 2372 O O . ARG A 1 307 ? -2.326 20.359 -3.109 1 91.38 307 ARG A O 1
ATOM 2379 N N . THR A 1 308 ? -3.615 19.047 -2.008 1 94.25 308 THR A N 1
ATOM 2380 C CA . THR A 1 308 ? -2.641 18.625 -1.006 1 94.25 308 THR A CA 1
ATOM 2381 C C . THR A 1 308 ? -2.461 17.109 -1.03 1 94.25 308 THR A C 1
ATOM 2383 O O . THR A 1 308 ? -3.217 16.391 -1.695 1 94.25 308 THR A O 1
ATOM 2386 N N . HIS A 1 309 ? -1.49 16.594 -0.331 1 93.12 309 HIS A N 1
ATOM 2387 C CA . HIS A 1 309 ? -1.247 15.156 -0.319 1 93.12 309 HIS A CA 1
ATOM 2388 C C . HIS A 1 309 ? -2.344 14.414 0.443 1 93.12 309 HIS A C 1
ATOM 2390 O O . HIS A 1 309 ? -2.477 13.195 0.32 1 93.12 309 HIS A O 1
ATOM 2396 N N . TRP A 1 310 ? -3.074 15.102 1.248 1 94.31 310 TRP A N 1
ATOM 2397 C CA . TRP A 1 310 ? -4.148 14.477 2.01 1 94.31 310 TRP A CA 1
ATOM 2398 C C . TRP A 1 310 ? -5.371 14.234 1.132 1 94.31 310 TRP A C 1
ATOM 2400 O O . TRP A 1 310 ? -6.188 13.359 1.419 1 94.31 310 TRP A O 1
ATOM 2410 N N . GLN A 1 311 ? -5.578 15.039 0.179 1 93.69 311 GLN A N 1
ATOM 2411 C CA . GLN A 1 311 ? -6.723 14.953 -0.724 1 93.69 311 GLN A CA 1
ATOM 2412 C C . GLN A 1 311 ? -8.039 15.016 0.047 1 93.69 311 GLN A C 1
ATOM 2414 O O . GLN A 1 311 ? -8.164 15.773 1.016 1 93.69 311 GLN A O 1
ATOM 2419 N N . GLN A 1 312 ? -9.086 14.484 -0.608 1 97.5 312 GLN A N 1
ATOM 2420 C CA . GLN A 1 312 ? -10.406 14.336 -0.006 1 97.5 312 GLN A CA 1
ATOM 2421 C C . GLN A 1 312 ? -10.82 12.867 0.064 1 97.5 312 GLN A C 1
ATOM 2423 O O . GLN A 1 312 ? -10.031 11.977 -0.271 1 97.5 312 GLN A O 1
ATOM 2428 N N . VAL A 1 313 ? -11.945 12.633 0.688 1 98.44 313 VAL A N 1
ATOM 2429 C CA . VAL A 1 313 ? -12.422 11.258 0.8 1 98.44 313 VAL A CA 1
ATOM 2430 C C . VAL A 1 313 ? -13.914 11.211 0.47 1 98.44 313 VAL A C 1
ATOM 2432 O O . VAL A 1 313 ? -14.664 12.133 0.797 1 98.44 313 VAL A O 1
ATOM 2435 N N . ARG A 1 314 ? -14.352 10.195 -0.23 1 98.56 314 ARG A N 1
ATOM 2436 C CA . ARG A 1 314 ? -15.75 9.953 -0.557 1 98.56 314 ARG A CA 1
ATOM 2437 C C . ARG A 1 314 ? -16.234 8.633 0.041 1 98.56 314 ARG A C 1
ATOM 2439 O O . ARG A 1 314 ? -15.633 7.586 -0.184 1 98.56 314 ARG A O 1
ATOM 2446 N N . PHE A 1 315 ? -17.266 8.703 0.788 1 98.75 315 PHE A N 1
ATOM 2447 C CA . PHE A 1 315 ? -17.922 7.559 1.407 1 98.75 315 PHE A CA 1
ATOM 2448 C C . PHE A 1 315 ? -19.172 7.168 0.63 1 98.75 315 PHE A C 1
ATOM 2450 O O . PHE A 1 315 ? -20.234 7.754 0.823 1 98.75 315 PHE A O 1
ATOM 2457 N N . LEU A 1 316 ? -19.078 6.129 -0.164 1 98.56 316 LEU A N 1
ATOM 2458 C CA . LEU A 1 316 ? -20.188 5.723 -1.019 1 98.56 316 LEU A CA 1
ATOM 2459 C C . LEU A 1 316 ? -21.25 4.961 -0.219 1 98.56 316 LEU A C 1
ATOM 2461 O O . LEU A 1 316 ? -20.906 4.141 0.635 1 98.56 316 LEU A O 1
ATOM 2465 N N . LEU A 1 317 ? -22.453 5.262 -0.563 1 97.38 317 LEU A N 1
ATOM 2466 C CA . LEU A 1 317 ? -23.578 4.488 -0.03 1 97.38 317 LEU A CA 1
ATOM 2467 C C . LEU A 1 317 ? -23.859 3.271 -0.907 1 97.38 317 LEU A C 1
ATOM 2469 O O . LEU A 1 317 ? -23.812 3.363 -2.135 1 97.38 317 LEU A O 1
ATOM 2473 N N . LYS A 1 318 ? -24.141 2.174 -0.274 1 94.5 318 LYS A N 1
ATOM 2474 C CA . LYS A 1 318 ? -24.531 0.984 -1.027 1 94.5 318 LYS A CA 1
ATOM 2475 C C . LYS A 1 318 ? -25.781 1.239 -1.855 1 94.5 318 LYS A C 1
ATOM 2477 O O . LYS A 1 318 ? -25.891 0.774 -2.992 1 94.5 318 LYS A O 1
ATOM 2482 N N . GLU A 1 319 ? -26.656 1.903 -1.197 1 93.75 319 GLU A N 1
ATOM 2483 C CA . GLU A 1 319 ? -27.891 2.336 -1.861 1 93.75 319 GLU A CA 1
ATOM 2484 C C . GLU A 1 319 ? -27.984 3.859 -1.898 1 93.75 319 GLU A C 1
ATOM 2486 O O . GLU A 1 319 ? -28.203 4.496 -0.867 1 93.75 319 GLU A O 1
ATOM 2491 N N . PRO A 1 320 ? -27.922 4.469 -3.086 1 95.62 320 PRO A N 1
ATOM 2492 C CA . PRO A 1 320 ? -28.016 5.93 -3.191 1 95.62 320 PRO A CA 1
ATOM 2493 C C . PRO A 1 320 ? -29.375 6.465 -2.744 1 95.62 320 PRO A C 1
ATOM 2495 O O . PRO A 1 320 ? -30.312 5.691 -2.533 1 95.62 320 PRO A O 1
ATOM 2498 N N . LEU A 1 321 ? -29.453 7.711 -2.531 1 96.31 321 LEU A N 1
ATOM 2499 C CA . LEU A 1 321 ? -30.656 8.375 -2.035 1 96.31 321 LEU A CA 1
ATOM 2500 C C . LEU A 1 321 ? -31.062 9.516 -2.961 1 96.31 321 LEU A C 1
ATOM 2502 O O . LEU A 1 321 ? -30.281 10.438 -3.199 1 96.31 321 LEU A O 1
ATOM 2506 N N . ALA A 1 322 ? -32.281 9.438 -3.477 1 95.75 322 ALA A N 1
ATOM 2507 C CA . ALA A 1 322 ? -32.781 10.516 -4.316 1 95.75 322 ALA A CA 1
ATOM 2508 C C . ALA A 1 322 ? -33.219 11.711 -3.475 1 95.75 322 ALA A C 1
ATOM 2510 O O . ALA A 1 322 ? -33.75 11.547 -2.389 1 95.75 322 ALA A O 1
ATOM 2511 N N . VAL A 1 323 ? -32.969 12.93 -4.016 1 96 323 VAL A N 1
ATOM 2512 C CA . VAL A 1 323 ? -33.312 14.148 -3.289 1 96 323 VAL A CA 1
ATOM 2513 C C . VAL A 1 323 ? -33.812 15.211 -4.27 1 96 323 VAL A C 1
ATOM 2515 O O . VAL A 1 323 ? -33.344 15.266 -5.414 1 96 323 VAL A O 1
ATOM 2518 N N . ASN A 1 324 ? -34.719 16 -3.838 1 93.88 324 ASN A N 1
ATOM 2519 C CA . ASN A 1 324 ? -35.188 17.156 -4.613 1 93.88 324 ASN A CA 1
ATOM 2520 C C . ASN A 1 324 ? -34.562 18.453 -4.105 1 93.88 324 ASN A C 1
ATOM 2522 O O . ASN A 1 324 ? -34.344 18.625 -2.902 1 93.88 324 ASN A O 1
ATOM 2526 N N . ALA A 1 325 ? -34.375 19.297 -5.043 1 93.06 325 ALA A N 1
ATOM 2527 C CA . ALA A 1 325 ? -33.875 20.609 -4.672 1 93.06 325 ALA A CA 1
ATOM 2528 C C . ALA A 1 325 ? -34.719 21.25 -3.584 1 93.06 325 ALA A C 1
ATOM 2530 O O . ALA A 1 325 ? -35.969 21.172 -3.635 1 93.06 325 ALA A O 1
ATOM 2531 N N . GLY A 1 326 ? -34 21.766 -2.549 1 91.5 326 GLY A N 1
ATOM 2532 C CA . GLY A 1 326 ? -34.719 22.438 -1.468 1 91.5 326 GLY A CA 1
ATOM 2533 C C . GLY A 1 326 ? -34.969 21.547 -0.274 1 91.5 326 GLY A C 1
ATOM 2534 O O . GLY A 1 326 ? -35.25 22.016 0.827 1 91.5 326 GLY A O 1
ATOM 2535 N N . GLN A 1 327 ? -34.938 20.219 -0.461 1 93 327 GLN A N 1
ATOM 2536 C CA . GLN A 1 327 ? -35.188 19.297 0.643 1 93 327 GLN A CA 1
ATOM 2537 C C . GLN A 1 327 ? -34.031 19.359 1.663 1 93 327 GLN A C 1
ATOM 2539 O O . GLN A 1 327 ? -32.906 19.609 1.304 1 93 327 GLN A O 1
ATOM 2544 N N . THR A 1 328 ? -34.469 19.188 2.85 1 94.31 328 THR A N 1
ATOM 2545 C CA . THR A 1 328 ? -33.531 19.125 3.943 1 94.31 328 THR A CA 1
ATOM 2546 C C . THR A 1 328 ? -33.031 17.703 4.164 1 94.31 328 THR A C 1
ATOM 2548 O O . THR A 1 328 ? -33.844 16.766 4.215 1 94.31 328 THR A O 1
ATOM 2551 N N . ILE A 1 329 ? -31.719 17.547 4.199 1 95.44 329 ILE A N 1
ATOM 2552 C CA . ILE A 1 329 ? -31.062 16.281 4.492 1 95.44 329 ILE A CA 1
ATOM 2553 C C . ILE A 1 329 ? -30.406 16.359 5.871 1 95.44 329 ILE A C 1
ATOM 2555 O O . ILE A 1 329 ? -29.562 17.219 6.125 1 95.44 329 ILE A O 1
ATOM 2559 N N . GLN A 1 330 ? -30.75 15.492 6.758 1 94.81 330 GLN A N 1
ATOM 2560 C CA . GLN A 1 330 ? -30.156 15.453 8.086 1 94.81 330 GLN A CA 1
ATOM 2561 C C . GLN A 1 330 ? -29.453 14.125 8.336 1 94.81 330 GLN A C 1
ATOM 2563 O O . GLN A 1 330 ? -29.797 13.109 7.723 1 94.81 330 GLN A O 1
ATOM 2568 N N . GLY A 1 331 ? -28.438 14.141 9.273 1 95.81 331 GLY A N 1
ATOM 2569 C CA . GLY A 1 331 ? -27.75 12.891 9.578 1 95.81 331 GLY A CA 1
ATOM 2570 C C . GLY A 1 331 ? -26.609 13.062 10.555 1 95.81 331 GLY A C 1
ATOM 2571 O O . GLY A 1 331 ? -26.484 14.102 11.203 1 95.81 331 GLY A O 1
ATOM 2572 N N . TRP A 1 332 ? -25.969 11.953 10.75 1 96.12 332 TRP A N 1
ATOM 2573 C CA . TRP A 1 332 ? -24.781 11.922 11.602 1 96.12 332 TRP A CA 1
ATOM 2574 C C . TRP A 1 332 ? -23.734 10.969 11.039 1 96.12 332 TRP A C 1
ATOM 2576 O O . TRP A 1 332 ? -24.062 10.031 10.305 1 96.12 332 TRP A O 1
ATOM 2586 N N . MET A 1 333 ? -22.516 11.227 11.281 1 97.94 333 MET A N 1
ATOM 2587 C CA . MET A 1 333 ? -21.375 10.352 11.039 1 97.94 333 MET A CA 1
ATOM 2588 C C . MET A 1 333 ? -20.609 10.086 12.328 1 97.94 333 MET A C 1
ATOM 2590 O O . MET A 1 333 ? -20.094 11.016 12.945 1 97.94 333 MET A O 1
ATOM 2594 N N . ARG A 1 334 ? -20.562 8.891 12.734 1 96.81 334 ARG A N 1
ATOM 2595 C CA . ARG A 1 334 ? -19.844 8.5 13.938 1 96.81 334 ARG A CA 1
ATOM 2596 C C . ARG A 1 334 ? -18.5 7.883 13.594 1 96.81 334 ARG A C 1
ATOM 2598 O O . ARG A 1 334 ? -18.406 7.027 12.711 1 96.81 334 ARG A O 1
ATOM 2605 N N . CYS A 1 335 ? -17.453 8.336 14.227 1 97.25 335 CYS A N 1
ATOM 2606 C CA . CYS A 1 335 ? -16.094 7.852 14.062 1 97.25 335 CYS A CA 1
ATOM 2607 C C . CYS A 1 335 ? -15.602 7.18 15.344 1 97.25 335 CYS A C 1
ATOM 2609 O O . CYS A 1 335 ? -15.516 7.816 16.391 1 97.25 335 CYS A O 1
ATOM 2611 N N . ILE A 1 336 ? -15.242 5.898 15.234 1 96.06 336 ILE A N 1
ATOM 2612 C CA . ILE A 1 336 ? -14.797 5.113 16.375 1 96.06 336 ILE A CA 1
ATOM 2613 C C . ILE A 1 336 ? -13.43 4.5 16.094 1 96.06 336 ILE A C 1
ATOM 2615 O O . ILE A 1 336 ? -13.25 3.832 15.062 1 96.06 336 ILE A O 1
ATOM 2619 N N . VAL A 1 337 ? -12.477 4.664 17.016 1 95.81 337 VAL A N 1
ATOM 2620 C CA . VAL A 1 337 ? -11.141 4.121 16.797 1 95.81 337 VAL A CA 1
ATOM 2621 C C . VAL A 1 337 ? -11.211 2.598 16.703 1 95.81 337 VAL A C 1
ATOM 2623 O O . VAL A 1 337 ? -12.094 1.974 17.281 1 95.81 337 VAL A O 1
ATOM 2626 N N . ASN A 1 338 ? -10.32 2.01 15.922 1 93.12 338 ASN A N 1
ATOM 2627 C CA . ASN A 1 338 ? -10.289 0.557 15.797 1 93.12 338 ASN A CA 1
ATOM 2628 C C . ASN A 1 338 ? -8.867 0.014 15.938 1 93.12 338 ASN A C 1
ATOM 2630 O O . ASN A 1 338 ? -7.945 0.756 16.281 1 93.12 338 ASN A O 1
ATOM 2634 N N . GLU A 1 339 ? -8.633 -1.268 15.727 1 88.25 339 GLU A N 1
ATOM 2635 C CA . GLU A 1 339 ? -7.363 -1.944 15.992 1 88.25 339 GLU A CA 1
ATOM 2636 C C . GLU A 1 339 ? -6.398 -1.775 14.82 1 88.25 339 GLU A C 1
ATOM 2638 O O . GLU A 1 339 ? -5.262 -2.252 14.875 1 88.25 339 GLU A O 1
ATOM 2643 N N . MET A 1 340 ? -6.809 -1.121 13.844 1 89.25 340 MET A N 1
ATOM 2644 C CA . MET A 1 340 ? -5.988 -0.934 12.656 1 89.25 340 MET A CA 1
ATOM 2645 C C . MET A 1 340 ? -5.371 0.461 12.633 1 89.25 340 MET A C 1
ATOM 2647 O O . MET A 1 340 ? -5.074 0.997 11.562 1 89.25 340 MET A O 1
ATOM 2651 N N . ARG A 1 341 ? -5.285 1.102 13.867 1 91.94 341 ARG A N 1
ATOM 2652 C CA . ARG A 1 341 ? -4.746 2.453 13.984 1 91.94 341 ARG A CA 1
ATOM 2653 C C . ARG A 1 341 ? -5.531 3.432 13.117 1 91.94 341 ARG A C 1
ATOM 2655 O O . ARG A 1 341 ? -4.941 4.219 12.375 1 91.94 341 ARG A O 1
ATOM 2662 N N . SER A 1 342 ? -6.793 3.223 13.141 1 95.75 342 SER A N 1
ATOM 2663 C CA . SER A 1 342 ? -7.699 4.023 12.32 1 95.75 342 SER A CA 1
ATOM 2664 C C . SER A 1 342 ? -9.094 4.086 12.945 1 95.75 342 SER A C 1
ATOM 2666 O O . SER A 1 342 ? -9.242 3.969 14.164 1 95.75 342 SER A O 1
ATOM 2668 N N . TYR A 1 343 ? -10.062 4.449 12.125 1 96.94 343 TYR A N 1
ATOM 2669 C CA . TYR A 1 343 ? -11.422 4.609 12.609 1 96.94 343 TYR A CA 1
ATOM 2670 C C . TYR A 1 343 ? -12.391 3.744 11.812 1 96.94 343 TYR A C 1
ATOM 2672 O O . TYR A 1 343 ? -12.227 3.57 10.602 1 96.94 343 TYR A O 1
ATOM 2680 N N . THR A 1 344 ? -13.359 3.211 12.5 1 96.44 344 THR A N 1
ATOM 2681 C CA . THR A 1 344 ? -14.594 2.748 11.875 1 96.44 344 THR A CA 1
ATOM 2682 C C . THR A 1 344 ? -15.625 3.871 11.812 1 96.44 344 THR A C 1
ATOM 2684 O O . THR A 1 344 ? -15.914 4.512 12.828 1 96.44 344 THR A O 1
ATOM 2687 N N . ILE A 1 345 ? -16.125 4.09 10.609 1 97.69 345 ILE A N 1
ATOM 2688 C CA . ILE A 1 345 ? -17.062 5.195 10.391 1 97.69 345 ILE A CA 1
ATOM 2689 C C . ILE A 1 345 ? -18.453 4.645 10.086 1 97.69 345 ILE A C 1
ATOM 2691 O O . ILE A 1 345 ? -18.594 3.738 9.266 1 97.69 345 ILE A O 1
ATOM 2695 N N . GLU A 1 346 ? -19.406 5.145 10.773 1 96.25 346 GLU A N 1
ATOM 2696 C CA . GLU A 1 346 ? -20.812 4.867 10.5 1 96.25 346 GLU A CA 1
ATOM 2697 C C . GLU A 1 346 ? -21.594 6.156 10.266 1 96.25 346 GLU A C 1
ATOM 2699 O O . GLU A 1 346 ? -21.359 7.168 10.93 1 96.25 346 GLU A O 1
ATOM 2704 N N . ALA A 1 347 ? -22.531 6.086 9.336 1 96.88 347 ALA A N 1
ATOM 2705 C CA . ALA A 1 347 ? -23.312 7.293 9.094 1 96.88 347 ALA A CA 1
ATOM 2706 C C . ALA A 1 347 ? -24.766 6.949 8.742 1 96.88 347 ALA A C 1
ATOM 2708 O O . ALA A 1 347 ? -25.047 5.859 8.234 1 96.88 347 ALA A O 1
ATOM 2709 N N . GLU A 1 348 ? -25.625 7.816 9.062 1 94.94 348 GLU A N 1
ATOM 2710 C CA . GLU A 1 348 ? -27.016 7.785 8.664 1 94.94 348 GLU A CA 1
ATOM 2711 C C . GLU A 1 348 ? -27.438 9.094 8.008 1 94.94 348 GLU A C 1
ATOM 2713 O O . GLU A 1 348 ? -27.078 10.172 8.477 1 94.94 348 GLU A O 1
ATOM 2718 N N . ILE A 1 349 ? -28.078 8.961 6.891 1 95.62 349 ILE A N 1
ATOM 2719 C CA . ILE A 1 349 ? -28.656 10.086 6.164 1 95.62 349 ILE A CA 1
ATOM 2720 C C . ILE A 1 349 ? -30.172 9.945 6.102 1 95.62 349 ILE A C 1
ATOM 2722 O O . ILE A 1 349 ? -30.688 8.852 5.855 1 95.62 349 ILE A O 1
ATOM 2726 N N . LEU A 1 350 ? -30.875 11.008 6.348 1 94.31 350 LEU A N 1
ATOM 2727 C CA . LEU A 1 350 ? -32.344 11 6.355 1 94.31 350 LEU A CA 1
ATOM 2728 C C . LEU A 1 350 ? -32.875 12.227 5.641 1 94.31 350 LEU A C 1
ATOM 2730 O O . LEU A 1 350 ? -32.5 13.352 5.938 1 94.31 350 LEU A O 1
ATOM 2734 N N . LEU A 1 351 ? -33.719 11.961 4.668 1 93.56 351 LEU A N 1
ATOM 2735 C CA . LEU A 1 351 ? -34.5 13.055 4.098 1 93.56 351 LEU A CA 1
ATOM 2736 C C . LEU A 1 351 ? -35.594 13.492 5.047 1 93.56 351 LEU A C 1
ATOM 2738 O O . LEU A 1 351 ? -36.469 12.688 5.406 1 93.56 351 LEU A O 1
ATOM 2742 N N . ASN A 1 352 ? -35.438 14.688 5.449 1 85.44 352 ASN A N 1
ATOM 2743 C CA . ASN A 1 352 ? -36.438 15.172 6.406 1 85.44 352 ASN A CA 1
ATOM 2744 C C . ASN A 1 352 ? -37.812 15.273 5.777 1 85.44 352 ASN A C 1
ATOM 2746 O O . ASN A 1 352 ? -38.031 16.047 4.852 1 85.44 352 ASN A O 1
ATOM 2750 N N . ASP A 1 353 ? -38.688 14.43 6.223 1 78.69 353 ASP A N 1
ATOM 2751 C CA . ASP A 1 353 ? -40.062 14.461 5.746 1 78.69 353 ASP A CA 1
ATOM 2752 C C . ASP A 1 353 ? -41 14.945 6.844 1 78.69 353 ASP A C 1
ATOM 2754 O O . ASP A 1 353 ? -42.219 14.852 6.699 1 78.69 353 ASP A O 1
ATOM 2758 N N . GLY A 1 354 ? -40.469 15.469 7.91 1 76.31 354 GLY A N 1
ATOM 2759 C CA . GLY A 1 354 ? -41.281 15.992 9 1 76.31 354 GLY A CA 1
ATOM 2760 C C . GLY A 1 354 ? -41.688 14.93 10.008 1 76.31 354 GLY A C 1
ATOM 2761 O O . GLY A 1 354 ? -42.125 15.25 11.117 1 76.31 354 GLY A O 1
ATOM 2762 N N . THR A 1 355 ? -41.531 13.625 9.75 1 78.12 355 THR A N 1
ATOM 2763 C CA . THR A 1 355 ? -42.031 12.57 10.625 1 78.12 355 THR A CA 1
ATOM 2764 C C . THR A 1 355 ? -40.906 11.672 11.094 1 78.12 355 THR A C 1
ATOM 2766 O O . THR A 1 355 ? -40.875 11.234 12.25 1 78.12 355 THR A O 1
ATOM 2769 N N . SER A 1 356 ? -40.031 11.414 10.281 1 80.06 356 SER A N 1
ATOM 2770 C CA . SER A 1 356 ? -38.969 10.461 10.594 1 80.06 356 SER A CA 1
ATOM 2771 C C . SER A 1 356 ? -37.875 11.094 11.477 1 80.06 356 SER A C 1
ATOM 2773 O O . SER A 1 356 ? -37.594 12.289 11.352 1 80.06 356 SER A O 1
ATOM 2775 N N . GLN A 1 357 ? -37.406 10.258 12.398 1 84.69 357 GLN A N 1
ATOM 2776 C CA . GLN A 1 357 ? -36.344 10.727 13.281 1 84.69 357 GLN A CA 1
ATOM 2777 C C . GLN A 1 357 ? -35.062 9.945 13.062 1 84.69 357 GLN A C 1
ATOM 2779 O O . GLN A 1 357 ? -35.094 8.75 12.742 1 84.69 357 GLN A O 1
ATOM 2784 N N . LEU A 1 358 ? -34 10.672 13.203 1 88.5 358 LEU A N 1
ATOM 2785 C CA . LEU A 1 358 ? -32.688 10.031 13.133 1 88.5 358 LEU A CA 1
ATOM 2786 C C . LEU A 1 358 ? -32.531 9.023 14.266 1 88.5 358 LEU A C 1
ATOM 2788 O O . LEU A 1 358 ? -33.031 9.219 15.359 1 88.5 358 LEU A O 1
ATOM 2792 N N . SER A 1 359 ? -31.781 7.984 13.953 1 87.12 359 SER A N 1
ATOM 2793 C CA . SER A 1 359 ? -31.438 7.035 15 1 87.12 359 SER A CA 1
ATOM 2794 C C . SER A 1 359 ? -30.359 7.598 15.914 1 87.12 359 SER A C 1
ATOM 2796 O O . SER A 1 359 ? -29.688 8.578 15.57 1 87.12 359 SER A O 1
ATOM 2798 N N . ASP A 1 360 ? -30.25 6.984 17.078 1 88.5 360 ASP A N 1
ATOM 2799 C CA . ASP A 1 360 ? -29.156 7.312 18 1 88.5 360 ASP A CA 1
ATOM 2800 C C . ASP A 1 360 ? -27.844 6.691 17.531 1 88.5 360 ASP A C 1
ATOM 2802 O O . ASP A 1 360 ? -27.719 5.465 17.453 1 88.5 360 ASP A O 1
ATOM 2806 N N . PRO A 1 361 ? -26.906 7.527 17.234 1 88.81 361 PRO A N 1
ATOM 2807 C CA . PRO A 1 361 ? -25.625 6.977 16.766 1 88.81 361 PRO A CA 1
ATOM 2808 C C . PRO A 1 361 ? -24.953 6.09 17.812 1 88.81 361 PRO A C 1
ATOM 2810 O O . PRO A 1 361 ? -24.078 5.285 17.469 1 88.81 361 PRO A O 1
ATOM 2813 N N . LEU A 1 362 ? -25.25 6.234 19.016 1 85.81 362 LEU A N 1
ATOM 2814 C CA . LEU A 1 362 ? -24.609 5.477 20.078 1 85.81 362 LEU A CA 1
ATOM 2815 C C . LEU A 1 362 ? -25.312 4.129 20.281 1 85.81 362 LEU A C 1
ATOM 2817 O O . LEU A 1 362 ? -24.781 3.254 20.969 1 85.81 362 LEU A O 1
ATOM 2821 N N . SER A 1 363 ? -26.406 4.023 19.609 1 78.56 363 SER A N 1
ATOM 2822 C CA . SER A 1 363 ? -27.141 2.764 19.719 1 78.56 363 SER A CA 1
ATOM 2823 C C . SER A 1 363 ? -27.016 1.944 18.438 1 78.56 363 SER A C 1
ATOM 2825 O O . SER A 1 363 ? -26.766 2.496 17.359 1 78.56 363 SER A O 1
ATOM 2827 N N . SER A 1 364 ? -26.797 0.624 18.672 1 67.06 364 SER A N 1
ATOM 2828 C CA . SER A 1 364 ? -26.781 -0.2 17.469 1 67.06 364 SER A CA 1
ATOM 2829 C C . SER A 1 364 ? -28.047 -0.009 16.656 1 67.06 364 SER A C 1
ATOM 2831 O O . SER A 1 364 ? -29.156 -0.248 17.141 1 67.06 364 SER A O 1
ATOM 2833 N N . PRO A 1 365 ? -27.781 0.635 15.484 1 64.44 365 PRO A N 1
ATOM 2834 C CA . PRO A 1 365 ? -29.016 0.947 14.766 1 64.44 365 PRO A CA 1
ATOM 2835 C C . PRO A 1 365 ? -29.781 -0.303 14.312 1 64.44 365 PRO A C 1
ATOM 2837 O O . PRO A 1 365 ? -29.156 -1.325 14.008 1 64.44 365 PRO A O 1
ATOM 2840 N N . SER A 1 366 ? -31.047 -0.247 14.484 1 63.09 366 SER A N 1
ATOM 2841 C CA . SER A 1 366 ? -31.938 -1.271 13.93 1 63.09 366 SER A CA 1
ATOM 2842 C C . SER A 1 366 ? -31.828 -1.332 12.406 1 63.09 366 SER A C 1
ATOM 2844 O O . SER A 1 366 ? -31.516 -0.328 11.766 1 63.09 366 SER A O 1
ATOM 2846 N N . PRO A 1 367 ? -31.875 -2.588 11.906 1 68.31 367 PRO A N 1
ATOM 2847 C CA . PRO A 1 367 ? -31.891 -2.689 10.445 1 68.31 367 PRO A CA 1
ATOM 2848 C C . PRO A 1 367 ? -32.938 -1.772 9.797 1 68.31 367 PRO A C 1
ATOM 2850 O O . PRO A 1 367 ? -33.969 -1.519 10.383 1 68.31 367 PRO A O 1
ATOM 2853 N N . ILE A 1 368 ? -32.531 -1.101 8.781 1 68.88 368 ILE A N 1
ATOM 2854 C CA . ILE A 1 368 ? -33.469 -0.255 8.039 1 68.88 368 ILE A CA 1
ATOM 2855 C C . ILE A 1 368 ? -34.562 -1.114 7.426 1 68.88 368 ILE A C 1
ATOM 2857 O O . ILE A 1 368 ? -34.281 -2.061 6.688 1 68.88 368 ILE A O 1
ATOM 2861 N N . LEU A 1 369 ? -35.688 -0.912 7.996 1 59.94 369 LEU A N 1
ATOM 2862 C CA . LEU A 1 369 ? -36.812 -1.674 7.512 1 59.94 369 LEU A CA 1
ATOM 2863 C C . LEU A 1 369 ? -37.188 -1.261 6.09 1 59.94 369 LEU A C 1
ATOM 2865 O O . LEU A 1 369 ? -36.938 -0.122 5.688 1 59.94 369 LEU A O 1
ATOM 2869 N N . ASN A 1 370 ? -37.656 -2.137 5.223 1 62.53 370 ASN A N 1
ATOM 2870 C CA . ASN A 1 370 ? -37.969 -2.113 3.795 1 62.53 370 ASN A CA 1
ATOM 2871 C C . ASN A 1 370 ? -38.781 -0.887 3.41 1 62.53 370 ASN A C 1
ATOM 2873 O O . ASN A 1 370 ? -38.719 -0.408 2.279 1 62.53 370 ASN A O 1
ATOM 2877 N N . LEU A 1 371 ? -39.312 -0.157 4.332 1 64.31 371 LEU A N 1
ATOM 2878 C CA . LEU A 1 371 ? -40.219 0.913 3.893 1 64.31 371 LEU A CA 1
ATOM 2879 C C . LEU A 1 371 ? -39.625 2.279 4.234 1 64.31 371 LEU A C 1
ATOM 2881 O O . LEU A 1 371 ? -40.219 3.311 3.893 1 64.31 371 LEU A O 1
ATOM 2885 N N . ASP A 1 372 ? -38.469 2.24 4.656 1 79.06 372 ASP A N 1
ATOM 2886 C CA . ASP A 1 372 ? -37.875 3.551 4.934 1 79.06 372 ASP A CA 1
ATOM 2887 C C . ASP A 1 372 ? -37 4.02 3.771 1 79.06 372 ASP A C 1
ATOM 2889 O O . ASP A 1 372 ? -35.781 3.982 3.855 1 79.06 372 ASP A O 1
ATOM 2893 N N . TYR A 1 373 ? -37.688 4.621 2.754 1 82.5 373 TYR A N 1
ATOM 2894 C CA . TYR A 1 373 ? -37.062 4.98 1.494 1 82.5 373 TYR A CA 1
ATOM 2895 C C . TYR A 1 373 ? -36.281 6.277 1.637 1 82.5 373 TYR A C 1
ATOM 2897 O O . TYR A 1 373 ? -35.469 6.633 0.754 1 82.5 373 TYR A O 1
ATOM 2905 N N . ASN A 1 374 ? -36.438 6.977 2.756 1 91.5 374 ASN A N 1
ATOM 2906 C CA . ASN A 1 374 ? -35.812 8.281 2.932 1 91.5 374 ASN A CA 1
ATOM 2907 C C . ASN A 1 374 ? -34.531 8.172 3.773 1 91.5 374 ASN A C 1
ATOM 2909 O O . ASN A 1 374 ? -33.906 9.18 4.074 1 91.5 374 ASN A O 1
ATOM 2913 N N . ARG A 1 375 ? -34.219 6.918 4.102 1 92.69 375 ARG A N 1
ATOM 2914 C CA . ARG A 1 375 ? -33.125 6.719 5.043 1 92.69 375 ARG A CA 1
ATOM 2915 C C . ARG A 1 375 ? -32.062 5.797 4.457 1 92.69 375 ARG A C 1
ATOM 2917 O O . ARG A 1 375 ? -32.375 4.793 3.814 1 92.69 375 ARG A O 1
ATOM 2924 N N . ARG A 1 376 ? -30.781 6.199 4.605 1 94.06 376 ARG A N 1
ATOM 2925 C CA . ARG A 1 376 ? -29.672 5.324 4.262 1 94.06 376 ARG A CA 1
ATOM 2926 C C . ARG A 1 376 ? -28.656 5.258 5.398 1 94.06 376 ARG A C 1
ATOM 2928 O O . ARG A 1 376 ? -28.484 6.227 6.141 1 94.06 376 ARG A O 1
ATOM 2935 N N . ARG A 1 377 ? -28.062 4.129 5.555 1 93.31 377 ARG A N 1
ATOM 2936 C CA . ARG A 1 377 ? -26.984 3.9 6.5 1 93.31 377 ARG A CA 1
ATOM 2937 C C . ARG A 1 377 ? -25.859 3.08 5.867 1 93.31 377 ARG A C 1
ATOM 2939 O O . ARG A 1 377 ? -26.125 2.223 5.02 1 93.31 377 ARG A O 1
ATOM 2946 N N . ASN A 1 378 ? -24.688 3.422 6.281 1 95.19 378 ASN A N 1
ATOM 2947 C CA . ASN A 1 378 ? -23.547 2.635 5.816 1 95.19 378 ASN A CA 1
ATOM 2948 C C . ASN A 1 378 ? -22.391 2.686 6.805 1 95.19 378 ASN A C 1
ATOM 2950 O O . ASN A 1 378 ? -22.391 3.504 7.727 1 95.19 378 ASN A O 1
ATOM 2954 N N . LYS A 1 379 ? -21.516 1.717 6.715 1 95.56 379 LYS A N 1
ATOM 2955 C CA . LYS A 1 379 ? -20.328 1.585 7.547 1 95.56 379 LYS A CA 1
ATOM 2956 C C . LYS A 1 379 ? -19.062 1.503 6.695 1 95.56 379 LYS A C 1
ATOM 2958 O O . LYS A 1 379 ? -19.047 0.829 5.664 1 95.56 379 LYS A O 1
ATOM 2963 N N . TRP A 1 380 ? -18.047 2.26 7.098 1 97.69 380 TRP A N 1
ATOM 2964 C CA . TRP A 1 380 ? -16.766 2.254 6.398 1 97.69 380 TRP A CA 1
ATOM 2965 C C . TRP A 1 380 ? -15.617 2.035 7.371 1 97.69 380 TRP A C 1
ATOM 2967 O O . TRP A 1 380 ? -15.703 2.422 8.539 1 97.69 380 TRP A O 1
ATOM 2977 N N . ARG A 1 381 ? -14.617 1.398 6.922 1 96.19 381 ARG A N 1
ATOM 2978 C CA . ARG A 1 381 ? -13.336 1.325 7.617 1 96.19 381 ARG A CA 1
ATOM 2979 C C . ARG A 1 381 ? -12.32 2.275 6.992 1 96.19 381 ARG A C 1
ATOM 2981 O O . ARG A 1 381 ? -11.82 2.023 5.895 1 96.19 381 ARG A O 1
ATOM 2988 N N . LEU A 1 382 ? -11.961 3.262 7.699 1 97.12 382 LEU A N 1
ATOM 2989 C CA . LEU A 1 382 ? -11.211 4.375 7.129 1 97.12 382 LEU A CA 1
ATOM 2990 C C . LEU A 1 382 ? -9.844 3.918 6.645 1 97.12 382 LEU A C 1
ATOM 2992 O O . LEU A 1 382 ? -9.281 4.508 5.719 1 97.12 382 LEU A O 1
ATOM 2996 N N . HIS A 1 383 ? -9.312 2.791 7.23 1 93.88 383 HIS A N 1
ATOM 2997 C CA . HIS A 1 383 ? -8 2.293 6.84 1 93.88 383 HIS A CA 1
ATOM 2998 C C . HIS A 1 383 ? -8.078 1.483 5.551 1 93.88 383 HIS A C 1
ATOM 3000 O O . HIS A 1 383 ? -7.051 1.211 4.922 1 93.88 383 HIS A O 1
ATOM 3006 N N . GLU A 1 384 ? -9.234 1.042 5.148 1 94.44 384 GLU A N 1
ATOM 3007 C CA . GLU A 1 384 ? -9.406 0.291 3.906 1 94.44 384 GLU A CA 1
ATOM 3008 C C . GLU A 1 384 ? -9.648 1.225 2.725 1 94.44 384 GLU A C 1
ATOM 3010 O O . GLU A 1 384 ? -10.695 1.151 2.072 1 94.44 384 GLU A O 1
ATOM 3015 N N . GLN A 1 385 ? -8.703 1.971 2.432 1 94.31 385 GLN A N 1
ATOM 3016 C CA . GLN A 1 385 ? -8.844 3.047 1.457 1 94.31 385 GLN A CA 1
ATOM 3017 C C . GLN A 1 385 ? -8.617 2.535 0.037 1 94.31 385 GLN A C 1
ATOM 3019 O O . GLN A 1 385 ? -7.746 1.7 -0.197 1 94.31 385 GLN A O 1
ATOM 3024 N N . THR A 1 386 ? -9.414 2.955 -0.829 1 94.94 386 THR A N 1
ATOM 3025 C CA . THR A 1 386 ? -9.156 2.883 -2.262 1 94.94 386 THR A CA 1
ATOM 3026 C C . THR A 1 386 ? -8.875 4.27 -2.832 1 94.94 386 THR A C 1
ATOM 3028 O O . THR A 1 386 ? -9.117 5.281 -2.168 1 94.94 386 THR A O 1
ATOM 3031 N N . TYR A 1 387 ? -8.297 4.297 -3.982 1 93.5 387 TYR A N 1
ATOM 3032 C CA . TYR A 1 387 ? -7.852 5.586 -4.508 1 93.5 387 TYR A CA 1
ATOM 3033 C C . TYR A 1 387 ? -8.445 5.848 -5.887 1 93.5 387 TYR A C 1
ATOM 3035 O O . TYR A 1 387 ? -8.562 4.93 -6.703 1 93.5 387 TYR A O 1
ATOM 3043 N N . ASN A 1 388 ? -8.875 6.988 -6.098 1 90.12 388 ASN A N 1
ATOM 3044 C CA . ASN A 1 388 ? -9.352 7.496 -7.379 1 90.12 388 ASN A CA 1
ATOM 3045 C C . ASN A 1 388 ? -8.766 8.867 -7.691 1 90.12 388 ASN A C 1
ATOM 3047 O O . ASN A 1 388 ? -9.125 9.859 -7.055 1 90.12 388 ASN A O 1
ATOM 3051 N N . TYR A 1 389 ? -7.875 8.883 -8.711 1 82.19 389 TYR A N 1
ATOM 3052 C CA . TYR A 1 389 ? -7.172 10.117 -9.047 1 82.19 389 TYR A CA 1
ATOM 3053 C C . TYR A 1 389 ? -7.602 10.633 -10.414 1 82.19 389 TYR A C 1
ATOM 3055 O O . TYR A 1 389 ? -6.82 11.273 -11.117 1 82.19 389 TYR A O 1
ATOM 3063 N N . SER A 1 390 ? -8.75 10.391 -10.711 1 77.25 390 SER A N 1
ATOM 3064 C CA . SER A 1 390 ? -9.234 10.711 -12.047 1 77.25 390 SER A CA 1
ATOM 3065 C C . SER A 1 390 ? -9.484 12.211 -12.203 1 77.25 390 SER A C 1
ATOM 3067 O O . SER A 1 390 ? -9.555 12.719 -13.32 1 77.25 390 SER A O 1
ATOM 3069 N N . TYR A 1 391 ? -9.555 12.867 -11.078 1 81.12 391 TYR A N 1
ATOM 3070 C CA . TYR A 1 391 ? -9.883 14.289 -11.133 1 81.12 391 TYR A CA 1
ATOM 3071 C C . TYR A 1 391 ? -8.672 15.141 -10.781 1 81.12 391 TYR A C 1
ATOM 3073 O O . TYR A 1 391 ? -8.016 14.906 -9.766 1 81.12 391 TYR A O 1
ATOM 3081 N N . TYR A 1 392 ? -8.344 16.062 -11.75 1 69.56 392 TYR A N 1
ATOM 3082 C CA . TYR A 1 392 ? -7.344 17.094 -11.492 1 69.56 392 TYR A CA 1
ATOM 3083 C C . TYR A 1 392 ? -7.934 18.484 -11.672 1 69.56 392 TYR A C 1
ATOM 3085 O O . TYR A 1 392 ? -8.5 18.797 -12.719 1 69.56 392 TYR A O 1
ATOM 3093 N N . PRO A 1 393 ? -7.926 19.25 -10.633 1 64.94 393 PRO A N 1
ATOM 3094 C CA . PRO A 1 393 ? -8.469 20.594 -10.781 1 64.94 393 PRO A CA 1
ATOM 3095 C C . PRO A 1 393 ? -7.797 21.375 -11.914 1 64.94 393 PRO A C 1
ATOM 3097 O O . PRO A 1 393 ? -6.574 21.328 -12.062 1 64.94 393 PRO A O 1
ATOM 3100 N N . GLN A 1 394 ? -8.266 21.312 -13.211 1 55.41 394 GLN A N 1
ATOM 3101 C CA . GLN A 1 394 ? -7.66 21.984 -14.359 1 55.41 394 GLN A CA 1
ATOM 3102 C C . GLN A 1 394 ? -7.734 23.5 -14.219 1 55.41 394 GLN A C 1
ATOM 3104 O O . GLN A 1 394 ? -8.727 24.031 -13.711 1 55.41 394 GLN A O 1
ATOM 3109 N N . THR A 1 395 ? -6.547 24.141 -14.078 1 51.44 395 THR A N 1
ATOM 3110 C CA . THR A 1 395 ? -6.477 25.594 -14.148 1 51.44 395 THR A CA 1
ATOM 3111 C C . THR A 1 395 ? -7.414 26.125 -15.227 1 51.44 395 THR A C 1
ATOM 3113 O O . THR A 1 395 ? -8.008 27.203 -15.07 1 51.44 395 THR A O 1
ATOM 3116 N N . GLY A 1 396 ? -7.051 25.859 -16.547 1 45.16 396 GLY A N 1
ATOM 3117 C CA . GLY A 1 396 ? -7.504 26.672 -17.656 1 45.16 396 GLY A CA 1
ATOM 3118 C C . GLY A 1 396 ? -8.977 26.484 -17.984 1 45.16 396 GLY A C 1
ATOM 3119 O O . GLY A 1 396 ? -9.75 26.047 -17.125 1 45.16 396 GLY A O 1
ATOM 3120 N N . ASN A 1 397 ? -9.195 26.094 -19.406 1 44.91 397 ASN A N 1
ATOM 3121 C CA . ASN A 1 397 ? -10.438 26.281 -20.156 1 44.91 397 ASN A CA 1
ATOM 3122 C C . ASN A 1 397 ? -11.555 25.391 -19.609 1 44.91 397 ASN A C 1
ATOM 3124 O O . ASN A 1 397 ? -11.547 24.172 -19.812 1 44.91 397 ASN A O 1
ATOM 3128 N N . ASP A 1 398 ? -11.992 25.672 -18.438 1 51.38 398 ASP A N 1
ATOM 3129 C CA . ASP A 1 398 ? -13.211 25.156 -17.812 1 51.38 398 ASP A CA 1
ATOM 3130 C C . ASP A 1 398 ? -14.273 24.844 -18.859 1 51.38 398 ASP A C 1
ATOM 3132 O O . ASP A 1 398 ? -14.875 25.734 -19.438 1 51.38 398 ASP A O 1
ATOM 3136 N N . SER A 1 399 ? -14.023 23.906 -19.547 1 53.94 399 SER A N 1
ATOM 3137 C CA . SER A 1 399 ? -15.172 23.547 -20.375 1 53.94 399 SER A CA 1
ATOM 3138 C C . SER A 1 399 ? -16.484 23.75 -19.609 1 53.94 399 SER A C 1
ATOM 3140 O O . SER A 1 399 ? -16.5 23.703 -18.391 1 53.94 399 SER A O 1
ATOM 3142 N N . ILE A 1 400 ? -17.406 24.359 -20.234 1 63.81 400 ILE A N 1
ATOM 3143 C CA . ILE A 1 400 ? -18.766 24.656 -19.812 1 63.81 400 ILE A CA 1
ATOM 3144 C C . ILE A 1 400 ? -19.328 23.484 -19.016 1 63.81 400 ILE A C 1
ATOM 3146 O O . ILE A 1 400 ? -19.547 22.406 -19.562 1 63.81 400 ILE A O 1
ATOM 3150 N N . PHE A 1 401 ? -19 23.406 -17.672 1 74.75 401 PHE A N 1
ATOM 3151 C CA . PHE A 1 401 ? -19.688 22.438 -16.828 1 74.75 401 PHE A CA 1
ATOM 3152 C C . PHE A 1 401 ? -21.125 22.875 -16.578 1 74.75 401 PHE A C 1
ATOM 3154 O O . PHE A 1 401 ? -21.391 24.047 -16.344 1 74.75 401 PHE A O 1
ATOM 3161 N N . ARG A 1 402 ? -21.984 21.953 -16.938 1 76.5 402 AR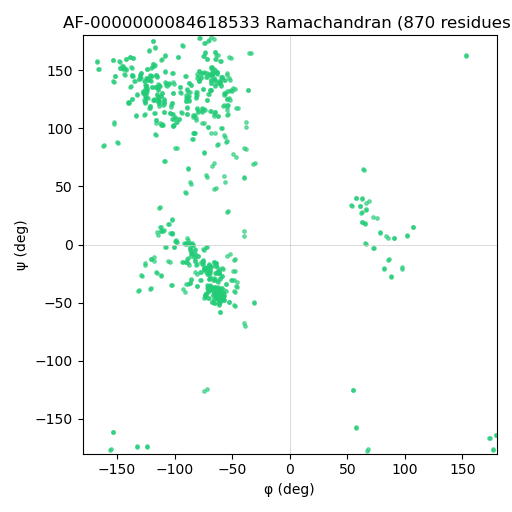G A N 1
ATOM 3162 C CA . ARG A 1 402 ? -23.375 22.109 -16.531 1 76.5 402 ARG A CA 1
ATOM 3163 C C . ARG A 1 402 ? -23.797 21.016 -15.562 1 76.5 402 ARG A C 1
ATOM 3165 O O . ARG A 1 402 ? -23.406 19.859 -15.727 1 76.5 402 ARG A O 1
ATOM 3172 N N . PRO A 1 403 ? -24.438 21.344 -14.5 1 79.5 403 PRO A N 1
ATOM 3173 C CA . PRO A 1 403 ? -24.844 20.359 -13.492 1 79.5 403 PRO A CA 1
ATOM 3174 C C . PRO A 1 403 ? -25.484 19.109 -14.109 1 79.5 403 PRO A C 1
ATOM 3176 O O . PRO A 1 403 ? -25.281 18 -13.609 1 79.5 403 PRO A O 1
ATOM 3179 N N . GLU A 1 404 ? -26.203 19.297 -15.125 1 78.06 404 GLU A N 1
ATOM 3180 C CA . GLU A 1 404 ? -26.906 18.172 -15.727 1 78.06 404 GLU A CA 1
ATOM 3181 C C . GLU A 1 404 ? -25.938 17.141 -16.281 1 78.06 404 GLU A C 1
ATOM 3183 O O . GLU A 1 404 ? -26.297 15.984 -16.5 1 78.06 404 GLU A O 1
ATOM 3188 N N . TYR A 1 405 ? -24.656 17.578 -16.469 1 76.81 405 TYR A N 1
ATOM 3189 C CA . TYR A 1 405 ? -23.656 16.625 -16.906 1 76.81 405 TYR A CA 1
ATOM 3190 C C . TYR A 1 405 ? -23.328 15.617 -15.797 1 76.81 405 TYR A C 1
ATOM 3192 O O . TYR A 1 405 ? -22.781 14.547 -16.062 1 76.81 405 TYR A O 1
ATOM 3200 N N . SER A 1 406 ? -23.688 15.945 -14.609 1 80.69 406 SER A N 1
ATOM 3201 C CA . SER A 1 406 ? -23.516 15.055 -13.469 1 80.69 406 SER A CA 1
ATOM 3202 C C . SER A 1 406 ? -24.859 14.562 -12.93 1 80.69 406 SER A C 1
ATOM 3204 O O . SER A 1 406 ? -24.969 14.195 -11.758 1 80.69 406 SER A O 1
ATOM 3206 N N . CYS A 1 407 ? -25.844 14.75 -13.727 1 81.69 407 CYS A N 1
ATOM 3207 C CA . CYS A 1 407 ? -27.188 14.305 -13.391 1 81.69 407 CYS A CA 1
ATOM 3208 C C . CYS A 1 407 ? -27.75 15.078 -12.203 1 81.69 407 CYS A C 1
ATOM 3210 O O . CYS A 1 407 ? -28.422 14.516 -11.344 1 81.69 407 CYS A O 1
ATOM 3212 N N . LEU A 1 408 ? -27.312 16.281 -12.102 1 87.06 408 LEU A N 1
ATOM 3213 C CA . LEU A 1 408 ? -27.875 17.234 -11.141 1 87.06 408 LEU A CA 1
ATOM 3214 C C . LEU A 1 408 ? -28.766 18.25 -11.852 1 87.06 408 LEU A C 1
ATOM 3216 O O . LEU A 1 408 ? -28.406 18.766 -12.906 1 87.06 408 LEU A O 1
ATOM 3220 N N . TYR A 1 409 ? -29.922 18.562 -11.242 1 82.75 409 TYR A N 1
ATOM 3221 C CA . TYR A 1 409 ? -30.891 19.422 -11.922 1 82.75 409 TYR A CA 1
ATOM 3222 C C . TYR A 1 409 ? -31.266 20.625 -11.062 1 82.75 409 TYR A C 1
ATOM 3224 O O . TYR A 1 409 ? -31.734 20.469 -9.93 1 82.75 409 TYR A O 1
ATOM 3232 N N . GLU A 1 410 ? -31.062 21.719 -11.609 1 82.88 410 GLU A N 1
ATOM 3233 C CA . GLU A 1 410 ? -31.375 22.969 -10.914 1 82.88 410 GLU A CA 1
ATOM 3234 C C . GLU A 1 410 ? -32.875 23.172 -10.773 1 82.88 410 GLU A C 1
ATOM 3236 O O . GLU A 1 410 ? -33.656 22.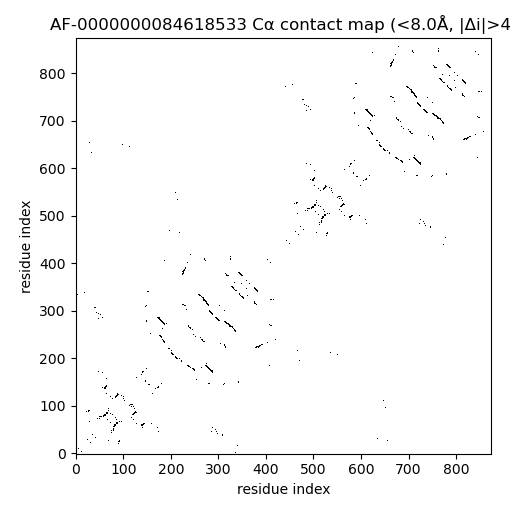797 -11.664 1 82.88 410 GLU A O 1
ATOM 3241 N N . PRO A 1 411 ? -33.188 23.781 -9.672 1 80.31 411 PRO A N 1
ATOM 3242 C CA . PRO A 1 411 ? -34.625 24.094 -9.57 1 80.31 411 PRO A CA 1
ATOM 3243 C C . PRO A 1 411 ? -35.031 25.219 -10.523 1 80.31 411 PRO A C 1
ATOM 3245 O O . PRO A 1 411 ? -34.219 26.047 -10.906 1 80.31 411 PRO A O 1
ATOM 3248 N N . GLU A 1 412 ? -36.312 25.234 -10.766 1 79.94 412 GLU A N 1
ATOM 3249 C CA . GLU A 1 412 ? -36.844 26.25 -11.672 1 79.94 412 GLU A CA 1
ATOM 3250 C C . GLU A 1 412 ? -36.719 27.641 -11.055 1 79.94 412 GLU A C 1
ATOM 3252 O O . GLU A 1 412 ? -36.438 28.609 -11.758 1 79.94 412 GLU A O 1
ATOM 3257 N N . GLN A 1 413 ? -36.938 27.75 -9.68 1 76.69 413 GLN A N 1
ATOM 3258 C CA . GLN A 1 413 ? -36.812 28.984 -8.922 1 76.69 413 GLN A CA 1
ATOM 3259 C C . GLN A 1 413 ? -35.625 28.906 -7.949 1 76.69 413 GLN A C 1
ATOM 3261 O O . GLN A 1 413 ? -35.406 27.875 -7.32 1 76.69 413 GLN A O 1
ATOM 3266 N N . PRO A 1 414 ? -34.875 30 -7.91 1 72.62 414 PRO A N 1
ATOM 3267 C CA . PRO A 1 414 ? -33.719 30 -7.004 1 72.62 414 PRO A CA 1
ATOM 3268 C C . PRO A 1 414 ? -34.094 29.719 -5.555 1 72.62 414 PRO A C 1
ATOM 3270 O O . PRO A 1 414 ? -35.156 30.188 -5.09 1 72.62 414 PRO A O 1
ATOM 3273 N N . LEU A 1 415 ? -33.438 28.766 -4.918 1 70.31 415 LEU A N 1
ATOM 3274 C CA . LEU A 1 415 ? -33.656 28.391 -3.527 1 70.31 415 LEU A CA 1
ATOM 3275 C C . LEU A 1 415 ? -32.781 29.219 -2.592 1 70.31 415 LEU A C 1
ATOM 3277 O O . LEU A 1 415 ? -31.656 29.562 -2.932 1 70.31 415 LEU A O 1
ATOM 3281 N N . ASP A 1 416 ? -33.312 29.969 -1.463 1 57.44 416 ASP A N 1
ATOM 3282 C CA . ASP A 1 416 ? -32.5 30.547 -0.386 1 57.44 416 ASP A CA 1
ATOM 3283 C C . ASP A 1 416 ? -32 29.484 0.578 1 57.44 416 ASP A C 1
ATOM 3285 O O . ASP A 1 416 ? -32.781 28.953 1.388 1 57.44 416 ASP A O 1
ATOM 3289 N N . VAL A 1 417 ? -31.047 28.75 0.35 1 53.12 417 VAL A N 1
ATOM 3290 C CA . VAL A 1 417 ? -30.656 27.562 1.082 1 53.12 417 VAL A CA 1
ATOM 3291 C C . VAL A 1 417 ? -29.781 27.938 2.271 1 53.12 417 VAL A C 1
ATOM 3293 O O . VAL A 1 417 ? -28.578 28.156 2.117 1 53.12 417 VAL A O 1
ATOM 3296 N N . THR A 1 418 ? -30.172 28.922 3.227 1 47.06 418 THR A N 1
ATOM 3297 C CA . THR A 1 418 ? -29.359 29.156 4.414 1 47.06 418 THR A CA 1
ATOM 3298 C C . THR A 1 418 ? -29.703 28.156 5.512 1 47.06 418 THR A C 1
ATOM 3300 O O . THR A 1 418 ? -30.844 28.094 5.977 1 47.06 418 THR A O 1
ATOM 3303 N N . VAL A 1 419 ? -29.031 27 5.59 1 45.22 419 VAL A N 1
ATOM 3304 C CA . VAL A 1 419 ? -29.328 26.062 6.672 1 45.22 419 VAL A CA 1
ATOM 3305 C C . VAL A 1 419 ? -28.375 26.297 7.836 1 45.22 419 VAL A C 1
ATOM 3307 O O . VAL A 1 419 ? -27.156 26.453 7.633 1 45.22 419 VAL A O 1
ATOM 3310 N N . VAL A 1 420 ? -28.844 26.766 9.031 1 40.41 420 VAL A N 1
ATOM 3311 C CA . VAL A 1 420 ? -28.078 26.938 10.258 1 40.41 420 VAL A CA 1
ATOM 3312 C C . VAL A 1 420 ? -27.984 25.609 11.008 1 40.41 420 VAL A C 1
ATOM 3314 O O . VAL A 1 420 ? -29 24.969 11.266 1 40.41 420 VAL A O 1
ATOM 3317 N N . VAL A 1 421 ? -26.828 25 11.07 1 40.84 421 VAL A N 1
ATOM 3318 C CA . VAL A 1 421 ? -26.562 23.812 11.883 1 40.84 421 VAL A CA 1
ATOM 3319 C C . VAL A 1 421 ? -26.25 24.234 13.312 1 40.84 421 VAL A C 1
ATOM 3321 O O . VAL A 1 421 ? -25.344 25.031 13.555 1 40.84 421 VAL A O 1
ATOM 3324 N N . GLU A 1 422 ? -27.172 24.25 14.273 1 35.16 422 GLU A N 1
ATOM 3325 C CA . GLU A 1 422 ? -26.797 24.438 15.672 1 35.16 422 GLU A CA 1
ATOM 3326 C C . GLU A 1 422 ? -26.188 23.156 16.25 1 35.16 422 GLU A C 1
ATOM 3328 O O . GLU A 1 422 ? -26.734 22.078 16.078 1 35.16 422 GLU A O 1
ATOM 3333 N N . ASN A 1 423 ? -24.922 23.156 16.406 1 35.47 423 ASN A N 1
ATOM 3334 C CA . ASN A 1 423 ? -24.219 22.094 17.109 1 35.47 423 ASN A CA 1
ATOM 3335 C C . ASN A 1 423 ? -24.797 21.859 18.5 1 35.47 423 ASN A C 1
ATOM 3337 O O . ASN A 1 423 ? -24.266 22.391 19.5 1 35.47 423 ASN A O 1
ATOM 3341 N N . ASN A 1 424 ? -26.031 22.062 18.875 1 32.75 424 ASN A N 1
ATOM 3342 C CA . ASN A 1 424 ? -26.469 21.812 20.234 1 32.75 424 ASN A CA 1
ATOM 3343 C C . ASN A 1 424 ? -26.375 20.344 20.609 1 32.75 424 ASN A C 1
ATOM 3345 O O . ASN A 1 424 ? -27.344 19.594 20.453 1 32.75 424 ASN A O 1
ATOM 3349 N N . LEU A 1 425 ? -25.391 19.672 20.406 1 34.28 425 LEU A N 1
ATOM 3350 C CA . LEU A 1 425 ? -25.375 18.438 21.203 1 34.28 425 LEU A CA 1
ATOM 3351 C C . LEU A 1 425 ? -25.469 18.766 22.688 1 34.28 425 LEU A C 1
ATOM 3353 O O . LEU A 1 425 ? -24.5 19.188 23.297 1 34.28 425 LEU A O 1
ATOM 3357 N N . LEU A 1 426 ? -26.5 19.453 23.234 1 29.83 426 LEU A N 1
ATOM 3358 C CA . LEU A 1 426 ? -26.656 19.594 24.688 1 29.83 426 LEU A CA 1
ATOM 3359 C C . LEU A 1 426 ? -26.469 18.25 25.391 1 29.83 426 LEU A C 1
ATOM 3361 O O . LEU A 1 426 ? -26.938 17.219 24.891 1 29.83 426 LEU A O 1
ATOM 3365 N N . ASP A 1 427 ? -25.469 18.156 26.219 1 32.19 427 ASP A N 1
ATOM 3366 C CA . ASP A 1 427 ? -25.234 17.219 27.312 1 32.19 427 ASP A CA 1
ATOM 3367 C C . ASP A 1 427 ? -26.531 16.938 28.078 1 32.19 427 ASP A C 1
ATOM 3369 O O . ASP A 1 427 ? -26.484 16.516 29.234 1 32.19 427 ASP A O 1
ATOM 3373 N N . ASP A 1 428 ? -27.75 17.344 27.734 1 31.2 428 ASP A N 1
ATOM 3374 C CA . ASP A 1 428 ? -28.781 17.078 28.734 1 31.2 428 ASP A CA 1
ATOM 3375 C C . ASP A 1 428 ? -28.891 15.594 29.031 1 31.2 428 ASP A C 1
ATOM 3377 O O . ASP A 1 428 ? -29.203 14.805 28.125 1 31.2 428 ASP A O 1
ATOM 3381 N N . ALA A 1 429 ? -28.281 15.039 30.203 1 33.06 429 ALA A N 1
ATOM 3382 C CA . ALA A 1 429 ? -28.578 13.797 30.906 1 33.06 429 ALA A CA 1
ATOM 3383 C C . ALA A 1 429 ? -30.062 13.438 30.781 1 33.06 429 ALA A C 1
ATOM 3385 O O . ALA A 1 429 ? -30.438 12.281 30.984 1 33.06 429 ALA A O 1
ATOM 3386 N N . THR A 1 430 ? -30.969 14.391 31.078 1 31.02 430 THR A N 1
ATOM 3387 C CA . THR A 1 430 ? -32.375 14.062 31.219 1 31.02 430 THR A CA 1
ATOM 3388 C C . THR A 1 430 ? -33 13.797 29.844 1 31.02 430 THR A C 1
ATOM 3390 O O . THR A 1 430 ? -34.125 13.266 29.75 1 31.02 430 THR A O 1
ATOM 3393 N N . ASN A 1 431 ? -32.625 14.695 28.859 1 28.66 431 ASN A N 1
ATOM 3394 C CA . ASN A 1 431 ? -33.531 14.484 27.719 1 28.66 431 ASN A CA 1
ATOM 3395 C C . ASN A 1 431 ? -33.156 13.234 26.938 1 28.66 431 ASN A C 1
ATOM 3397 O O . ASN A 1 431 ? -31.984 12.93 26.781 1 28.66 431 ASN A O 1
ATOM 3401 N N . ASN A 1 432 ? -34.031 12.242 26.938 1 28.73 432 ASN A N 1
ATOM 3402 C CA . ASN A 1 432 ? -34.219 10.891 26.422 1 28.73 432 ASN A CA 1
ATOM 3403 C C . ASN A 1 432 ? -33.688 10.766 24.984 1 28.73 432 ASN A C 1
ATOM 3405 O O . ASN A 1 432 ? -34.375 10.195 24.125 1 28.73 432 ASN A O 1
ATOM 3409 N N . GLY A 1 433 ? -32.312 11.078 24.766 1 31.23 433 GLY A N 1
ATOM 3410 C CA . GLY A 1 433 ? -31.625 10.68 23.562 1 31.23 433 GLY A CA 1
ATOM 3411 C C . GLY A 1 433 ? -32.156 11.359 22.312 1 31.23 433 GLY A C 1
ATOM 3412 O O . GLY A 1 433 ? -31.859 10.93 21.188 1 31.23 433 GLY A O 1
ATOM 3413 N N . GLN A 1 434 ? -33.188 12.273 22.469 1 28.03 434 GLN A N 1
ATOM 3414 C CA . GLN A 1 434 ? -33.781 12.758 21.234 1 28.03 434 GLN A CA 1
ATOM 3415 C C . GLN A 1 434 ? -32.938 13.891 20.625 1 28.03 434 GLN A C 1
ATOM 3417 O O . GLN A 1 434 ? -32.5 14.789 21.344 1 28.03 434 GLN A O 1
ATOM 3422 N N . PHE A 1 435 ? -32.188 13.734 19.547 1 29.97 435 PHE A N 1
ATOM 3423 C CA . PHE A 1 435 ? -31.531 14.703 18.688 1 29.97 435 PHE A CA 1
ATOM 3424 C C . PHE A 1 435 ? -32.469 15.836 18.312 1 29.97 435 PHE A C 1
ATOM 3426 O O . PHE A 1 435 ? -33.562 15.594 17.75 1 29.97 435 PHE A O 1
ATOM 3433 N N . VAL A 1 436 ? -32.75 16.797 19.281 1 28.05 436 VAL A N 1
ATOM 3434 C CA . VAL A 1 436 ? -33.531 17.922 18.797 1 28.05 436 VAL A CA 1
ATOM 3435 C C . VAL A 1 436 ? -32.75 18.719 17.766 1 28.05 436 VAL A C 1
ATOM 3437 O O . VAL A 1 436 ? -31.641 19.172 18.062 1 28.05 436 VAL A O 1
ATOM 3440 N N . LEU A 1 437 ? -32.875 18.547 16.469 1 28.64 437 LEU A N 1
ATOM 3441 C CA . LEU A 1 437 ? -32.438 19.344 15.32 1 28.64 437 LEU A CA 1
ATOM 3442 C C . LEU A 1 437 ? -32.906 20.781 15.453 1 28.64 437 LEU A C 1
ATOM 3444 O O . LEU A 1 437 ? -34.062 21.031 15.836 1 28.64 437 LEU A O 1
ATOM 3448 N N . MET B 1 1 ? 28.047 -23.891 6.57 1 28.84 1 MET B N 1
ATOM 3449 C CA . MET B 1 1 ? 26.688 -23.562 7.012 1 28.84 1 MET B CA 1
ATOM 3450 C C . MET B 1 1 ? 26.453 -22.062 7.008 1 28.84 1 MET B C 1
ATOM 3452 O O . MET B 1 1 ? 27.094 -21.328 7.754 1 28.84 1 MET B O 1
ATOM 3456 N N . SER B 1 2 ? 26.109 -21.547 5.852 1 36.5 2 SER B N 1
ATOM 3457 C CA . SER B 1 2 ? 26.094 -20.125 5.512 1 36.5 2 SER B CA 1
ATOM 3458 C C . SER B 1 2 ? 25.203 -19.344 6.461 1 36.5 2 SER B C 1
ATOM 3460 O O . SER B 1 2 ? 24.016 -19.656 6.609 1 36.5 2 SER B O 1
ATOM 3462 N N . ASN B 1 3 ? 25.734 -18.797 7.48 1 42.19 3 ASN B N 1
ATOM 3463 C CA . ASN B 1 3 ? 25.328 -18.031 8.648 1 42.19 3 ASN B CA 1
ATOM 3464 C C . ASN B 1 3 ? 24.516 -16.797 8.25 1 42.19 3 ASN B C 1
ATOM 3466 O O . ASN B 1 3 ? 24.094 -16.016 9.109 1 42.19 3 ASN B O 1
ATOM 3470 N N . ALA B 1 4 ? 24.484 -16.516 6.992 1 47 4 ALA B N 1
ATOM 3471 C CA . ALA B 1 4 ? 24.094 -15.172 6.578 1 47 4 ALA B CA 1
ATOM 3472 C C . ALA B 1 4 ? 22.578 -14.969 6.723 1 47 4 ALA B C 1
ATOM 3474 O O . ALA B 1 4 ? 22.094 -13.836 6.68 1 47 4 ALA B O 1
ATOM 3475 N N . SER B 1 5 ? 21.906 -16.109 6.883 1 56.78 5 SER B N 1
ATOM 3476 C CA . SER B 1 5 ? 20.438 -16.016 6.898 1 56.78 5 SER B CA 1
ATOM 3477 C C . SER B 1 5 ? 19.922 -15.766 8.305 1 56.78 5 SER B C 1
ATOM 3479 O O . SER B 1 5 ? 18.703 -15.781 8.539 1 56.78 5 SER B O 1
ATOM 3481 N N . LEU B 1 6 ? 20.922 -15.609 9.172 1 57.22 6 LEU B N 1
ATOM 3482 C CA . LEU B 1 6 ? 20.5 -15.445 10.555 1 57.22 6 LEU B CA 1
ATOM 3483 C C . LEU B 1 6 ? 20.531 -13.977 10.969 1 57.22 6 LEU B C 1
ATOM 3485 O O . LEU B 1 6 ? 21.344 -13.203 10.461 1 57.22 6 LEU B O 1
ATOM 3489 N N . ASN B 1 7 ? 19.641 -13.578 11.609 1 55.72 7 ASN B N 1
ATOM 3490 C CA . ASN B 1 7 ? 19.641 -12.219 12.156 1 55.72 7 ASN B CA 1
ATOM 3491 C C . ASN B 1 7 ? 20.734 -12.039 13.203 1 55.72 7 ASN B C 1
ATOM 3493 O O . ASN B 1 7 ? 21.531 -12.945 13.445 1 55.72 7 ASN B O 1
ATOM 3497 N N . ALA B 1 8 ? 20.844 -10.766 13.727 1 55 8 ALA B N 1
ATOM 3498 C CA . ALA B 1 8 ? 21.859 -10.367 14.688 1 55 8 ALA B CA 1
ATOM 3499 C C . ALA B 1 8 ? 21.953 -11.375 15.836 1 55 8 ALA B C 1
ATOM 3501 O O . ALA B 1 8 ? 23.016 -11.539 16.438 1 55 8 ALA B O 1
ATOM 3502 N N . ASN B 1 9 ? 20.891 -12.117 16.047 1 57.16 9 ASN B N 1
ATOM 3503 C CA . ASN B 1 9 ? 20.875 -13.07 17.141 1 57.16 9 ASN B CA 1
ATOM 3504 C C . ASN B 1 9 ? 21.109 -14.492 16.656 1 57.16 9 ASN B C 1
ATOM 3506 O O . ASN B 1 9 ? 20.859 -15.453 17.406 1 57.16 9 ASN B O 1
ATOM 3510 N N . GLY B 1 10 ? 21.484 -14.609 15.391 1 63.16 10 GLY B N 1
ATOM 3511 C CA . GLY B 1 10 ? 21.75 -15.938 14.852 1 63.16 10 GLY B CA 1
ATOM 3512 C C . GLY B 1 10 ? 20.484 -16.703 14.492 1 63.16 10 GLY B C 1
ATOM 3513 O O . GLY B 1 10 ? 20.516 -17.922 14.359 1 63.16 10 GLY B O 1
ATOM 3514 N N . LYS B 1 11 ? 19.391 -15.961 14.531 1 70.31 11 LYS B N 1
ATOM 3515 C CA . LYS B 1 11 ? 18.125 -16.609 14.227 1 70.31 11 LYS B CA 1
ATOM 3516 C C . LYS B 1 11 ? 17.594 -16.156 12.867 1 70.31 11 LYS B C 1
ATOM 3518 O O . LYS B 1 11 ? 17.938 -15.07 12.383 1 70.31 11 LYS B O 1
ATOM 3523 N N . VAL B 1 12 ? 16.812 -17.109 12.109 1 79.06 12 VAL B N 1
ATOM 3524 C CA . VAL B 1 12 ? 16.094 -16.734 10.891 1 79.06 12 VAL B CA 1
ATOM 3525 C C . VAL B 1 12 ? 15.141 -15.586 11.164 1 79.06 12 VAL B C 1
ATOM 3527 O O . VAL B 1 12 ? 14.422 -15.594 12.172 1 79.06 12 VAL B O 1
ATOM 3530 N N . PRO B 1 13 ? 15.219 -14.609 10.359 1 80.31 13 PRO B N 1
ATOM 3531 C CA . PRO B 1 13 ? 14.305 -13.492 10.578 1 80.31 13 PRO B CA 1
ATOM 3532 C C . PRO B 1 13 ? 12.836 -13.922 10.625 1 80.31 13 PRO B C 1
ATOM 3534 O O . PRO B 1 13 ? 12.359 -14.594 9.711 1 80.31 13 PRO B O 1
ATOM 3537 N N . SER B 1 14 ? 12.227 -13.539 11.719 1 79.25 14 SER B N 1
ATOM 3538 C CA . SER B 1 14 ? 10.836 -13.922 11.914 1 79.25 14 SER B CA 1
ATOM 3539 C C . SER B 1 14 ? 9.906 -13.062 11.062 1 79.25 14 SER B C 1
ATOM 3541 O O . SER B 1 14 ? 10.172 -11.883 10.836 1 79.25 14 SER B O 1
ATOM 3543 N N . THR B 1 15 ? 8.805 -13.648 10.617 1 81.75 15 THR B N 1
ATOM 3544 C CA . THR B 1 15 ? 7.797 -12.93 9.844 1 81.75 15 THR B CA 1
ATOM 3545 C C . THR B 1 15 ? 6.617 -12.531 10.727 1 81.75 15 THR B C 1
ATOM 3547 O O . THR B 1 15 ? 5.707 -11.836 10.273 1 81.75 15 THR B O 1
ATOM 3550 N N . GLU B 1 16 ? 6.543 -12.844 11.945 1 77.5 16 GLU B N 1
ATOM 3551 C CA . GLU B 1 16 ? 5.391 -12.719 12.836 1 77.5 16 GLU B CA 1
ATOM 3552 C C . GLU B 1 16 ? 4.957 -11.258 12.969 1 77.5 16 GLU B C 1
ATOM 3554 O O . GLU B 1 16 ? 3.76 -10.969 13.031 1 77.5 16 GLU B O 1
ATOM 3559 N N . GLY B 1 17 ? 5.891 -10.406 13.008 1 77.44 17 GLY B N 1
ATOM 3560 C CA . GLY B 1 17 ? 5.57 -8.992 13.148 1 77.44 17 GLY B CA 1
ATOM 3561 C C . GLY B 1 17 ? 4.789 -8.438 11.969 1 77.44 17 GLY B C 1
ATOM 3562 O O . GLY B 1 17 ? 4.086 -7.438 12.102 1 77.44 17 GLY B O 1
ATOM 3563 N N . ARG B 1 18 ? 4.793 -9.203 10.828 1 81.12 18 ARG B N 1
ATOM 3564 C CA . ARG B 1 18 ? 4.145 -8.727 9.617 1 81.12 18 ARG B CA 1
ATOM 3565 C C . ARG B 1 18 ? 2.857 -9.5 9.344 1 81.12 18 ARG B C 1
ATOM 3567 O O . ARG B 1 18 ? 2.09 -9.148 8.445 1 81.12 18 ARG B O 1
ATOM 3574 N N . ASP B 1 19 ? 2.518 -10.461 10.125 1 84.25 19 ASP B N 1
ATOM 3575 C CA . ASP B 1 19 ? 1.41 -11.375 9.883 1 84.25 19 ASP B CA 1
ATOM 3576 C C . ASP B 1 19 ? 0.079 -10.633 9.828 1 84.25 19 ASP B C 1
ATOM 3578 O O . ASP B 1 19 ? -0.714 -10.836 8.906 1 84.25 19 ASP B O 1
ATOM 3582 N N . PRO B 1 20 ? -0.13 -9.719 10.758 1 80.75 20 PRO B N 1
ATOM 3583 C CA . PRO B 1 20 ? -1.457 -9.094 10.742 1 80.75 20 PRO B CA 1
ATOM 3584 C C . PRO B 1 20 ? -1.74 -8.344 9.453 1 80.75 20 PRO B C 1
ATOM 3586 O O . PRO B 1 20 ? -2.801 -8.516 8.844 1 80.75 20 PRO B O 1
ATOM 3589 N N . ALA B 1 21 ? -0.81 -7.594 9.07 1 81.5 21 ALA B N 1
ATOM 3590 C CA . ALA B 1 21 ? -1 -6.848 7.832 1 81.5 21 ALA B CA 1
ATOM 3591 C C . ALA B 1 21 ? -1.068 -7.789 6.633 1 81.5 21 ALA B C 1
ATOM 3593 O O . ALA B 1 21 ? -1.892 -7.602 5.734 1 81.5 21 ALA B O 1
ATOM 3594 N N . TYR B 1 22 ? -0.284 -8.766 6.699 1 87.44 22 TYR B N 1
ATOM 3595 C CA . TYR B 1 22 ? -0.182 -9.734 5.613 1 87.44 22 TYR B CA 1
ATOM 3596 C C . TYR B 1 22 ? -1.487 -10.508 5.445 1 87.44 22 TYR B C 1
ATOM 3598 O O . TYR B 1 22 ? -2.064 -10.531 4.355 1 87.44 22 TYR B O 1
ATOM 3606 N N . PHE B 1 23 ? -2.016 -11.031 6.418 1 89.56 23 PHE B N 1
ATOM 3607 C CA . PHE B 1 23 ? -3.209 -11.867 6.324 1 89.56 23 PHE B CA 1
ATOM 3608 C C . PHE B 1 23 ? -4.457 -11 6.156 1 89.56 23 PHE B C 1
ATOM 3610 O O . PHE B 1 23 ? -5.449 -11.445 5.57 1 89.56 23 PHE B O 1
ATOM 3617 N N . SER B 1 24 ? -4.371 -9.766 6.582 1 87.94 24 SER B N 1
ATOM 3618 C CA . SER B 1 24 ? -5.48 -8.852 6.332 1 87.94 24 SER B CA 1
ATOM 3619 C C . SER B 1 24 ? -5.617 -8.539 4.844 1 87.94 24 SER B C 1
ATOM 3621 O O . SER B 1 24 ? -6.73 -8.445 4.32 1 87.94 24 SER B O 1
ATOM 3623 N N . TYR B 1 25 ? -4.531 -8.453 4.234 1 89.06 25 TYR B N 1
ATOM 3624 C CA . TYR B 1 25 ? -4.52 -8.188 2.799 1 89.06 25 TYR B CA 1
ATOM 3625 C C . TYR B 1 25 ? -5.215 -9.305 2.031 1 89.06 25 TYR B C 1
ATOM 3627 O O . TYR B 1 25 ? -6.102 -9.047 1.213 1 89.06 25 TYR B O 1
ATOM 3635 N N . TYR B 1 26 ? -4.895 -10.477 2.338 1 92.88 26 TYR B N 1
ATOM 3636 C CA . TYR B 1 26 ? -5.383 -11.617 1.57 1 92.88 26 TYR B CA 1
ATOM 3637 C C . TYR B 1 26 ? -6.789 -12.008 2.012 1 92.88 26 TYR B C 1
ATOM 3639 O O . TYR B 1 26 ? -7.43 -12.852 1.38 1 92.88 26 TYR B O 1
ATOM 3647 N N . ALA B 1 27 ? -7.301 -11.367 3.023 1 94.62 27 ALA B N 1
ATOM 3648 C CA . ALA B 1 27 ? -8.656 -11.625 3.494 1 94.62 27 ALA B CA 1
ATOM 3649 C C . ALA B 1 27 ? -9.68 -10.812 2.705 1 94.62 27 ALA B C 1
ATOM 3651 O O . ALA B 1 27 ? -10.891 -11.039 2.822 1 94.62 27 ALA B O 1
ATOM 3652 N N . MET B 1 28 ? -9.227 -9.945 1.882 1 95.44 28 MET B N 1
ATOM 3653 C CA . MET B 1 28 ? -10.125 -9.039 1.167 1 95.44 28 MET B CA 1
ATOM 3654 C C . MET B 1 28 ? -10.594 -9.656 -0.145 1 95.44 28 MET B C 1
ATOM 3656 O O . MET B 1 28 ? -9.773 -10.125 -0.943 1 95.44 28 MET B O 1
ATOM 3660 N N . LEU B 1 29 ? -11.859 -9.578 -0.404 1 96.88 29 LEU B N 1
ATOM 3661 C CA . LEU B 1 29 ? -12.438 -10.094 -1.64 1 96.88 29 LEU B CA 1
ATOM 3662 C C . LEU B 1 29 ? -11.945 -9.297 -2.844 1 96.88 29 LEU B C 1
ATOM 3664 O O . LEU B 1 29 ? -11.789 -9.852 -3.934 1 96.88 29 LEU B O 1
ATOM 3668 N N . GLN B 1 30 ? -11.672 -8.039 -2.607 1 94.44 30 GLN B N 1
ATOM 3669 C CA . GLN B 1 30 ? -11.141 -7.203 -3.682 1 94.44 30 GLN B CA 1
ATOM 3670 C C . GLN B 1 30 ? -9.82 -7.766 -4.207 1 94.44 30 GLN B C 1
ATOM 3672 O O . GLN B 1 30 ? -9.602 -7.824 -5.422 1 94.44 30 GLN B O 1
ATOM 3677 N N . HIS B 1 31 ? -8.977 -8.141 -3.307 1 94.5 31 HIS B N 1
ATOM 3678 C CA . HIS B 1 31 ? -7.676 -8.672 -3.711 1 94.5 31 HIS B CA 1
ATOM 3679 C C . HIS B 1 31 ? -7.812 -10.055 -4.34 1 94.5 31 HIS B C 1
ATOM 3681 O O . HIS B 1 31 ? -7.098 -10.383 -5.289 1 94.5 31 HIS B O 1
ATOM 3687 N N . GLN B 1 32 ? -8.719 -10.867 -3.805 1 96.62 32 GLN B N 1
ATOM 3688 C CA . GLN B 1 32 ? -9.008 -12.156 -4.422 1 96.62 32 GLN B CA 1
ATOM 3689 C C . GLN B 1 32 ? -9.523 -11.977 -5.848 1 96.62 32 GLN B C 1
ATOM 3691 O O . GLN B 1 32 ? -9.125 -12.711 -6.754 1 96.62 32 GLN B O 1
ATOM 3696 N N . GLN B 1 33 ? -10.398 -10.984 -6.016 1 95.94 33 GLN B N 1
ATOM 3697 C CA . GLN B 1 33 ? -10.938 -10.672 -7.336 1 95.94 33 GLN B CA 1
ATOM 3698 C C . GLN B 1 33 ? -9.828 -10.344 -8.328 1 95.94 33 GLN B C 1
ATOM 3700 O O . GLN B 1 33 ? -9.82 -10.844 -9.453 1 95.94 33 GLN B O 1
ATOM 3705 N N . ASN B 1 34 ? -8.906 -9.523 -7.883 1 93.38 34 ASN B N 1
ATOM 3706 C CA . ASN B 1 34 ? -7.789 -9.133 -8.734 1 93.38 34 ASN B CA 1
ATOM 3707 C C . ASN B 1 34 ? -6.992 -10.352 -9.195 1 93.38 34 ASN B C 1
ATOM 3709 O O . ASN B 1 34 ? -6.633 -10.453 -10.375 1 93.38 34 ASN B O 1
ATOM 3713 N N . MET B 1 35 ? -6.762 -11.258 -8.352 1 95.12 35 MET B N 1
ATOM 3714 C CA . MET B 1 35 ? -6 -12.461 -8.688 1 95.12 35 MET B CA 1
ATOM 3715 C C . MET B 1 35 ? -6.812 -13.391 -9.578 1 95.12 35 MET B C 1
ATOM 3717 O O . MET B 1 35 ? -6.285 -13.945 -10.547 1 95.12 35 MET B O 1
ATOM 3721 N N . LEU B 1 36 ? -8.078 -13.539 -9.273 1 96.62 36 LEU B N 1
ATOM 3722 C CA . LEU B 1 36 ? -8.938 -14.438 -10.031 1 96.62 36 LEU B CA 1
ATOM 3723 C C . LEU B 1 36 ? -9.117 -13.945 -11.469 1 96.62 36 LEU B C 1
ATOM 3725 O O . LEU B 1 36 ? -9.266 -14.75 -12.391 1 96.62 36 LEU B O 1
ATOM 3729 N N . GLN B 1 37 ? -9.031 -12.617 -11.633 1 94.94 37 GLN B N 1
ATOM 3730 C CA . GLN B 1 37 ? -9.266 -12.023 -12.945 1 94.94 37 GLN B CA 1
ATOM 3731 C C . GLN B 1 37 ? -8.008 -12.102 -13.812 1 94.94 37 GLN B C 1
ATOM 3733 O O . GLN B 1 37 ? -8.062 -11.812 -15.008 1 94.94 37 GLN B O 1
ATOM 3738 N N . ASP B 1 38 ? -6.926 -12.5 -13.266 1 96 38 ASP B N 1
ATOM 3739 C CA . ASP B 1 38 ? -5.754 -12.844 -14.07 1 96 38 ASP B CA 1
ATOM 3740 C C . ASP B 1 38 ? -5.98 -14.141 -14.836 1 96 38 ASP B C 1
ATOM 3742 O O . ASP B 1 38 ? -5.77 -15.234 -14.305 1 96 38 ASP B O 1
ATOM 3746 N N . THR B 1 39 ? -6.273 -13.945 -16.047 1 95.25 39 THR B N 1
ATOM 3747 C CA . THR B 1 39 ? -6.707 -15.086 -16.859 1 95.25 39 THR B CA 1
ATOM 3748 C C . THR B 1 39 ? -5.551 -16.047 -17.109 1 95.25 39 THR B C 1
ATOM 3750 O O . THR B 1 39 ? -5.742 -17.266 -17.156 1 95.25 39 THR B O 1
ATOM 3753 N N . VAL B 1 40 ? -4.379 -15.523 -17.266 1 95.75 40 VAL B N 1
ATOM 3754 C CA . VAL B 1 40 ? -3.215 -16.375 -17.484 1 95.75 40 VAL B CA 1
ATOM 3755 C C . VAL B 1 40 ? -3.002 -17.281 -16.281 1 95.75 40 VAL B C 1
ATOM 3757 O O . VAL B 1 40 ? -2.881 -18.5 -16.422 1 95.75 40 VAL B O 1
ATOM 3760 N N . ARG B 1 41 ? -3 -16.672 -15.141 1 96.12 41 ARG B N 1
ATOM 3761 C CA . ARG B 1 41 ? -2.816 -17.406 -13.891 1 96.12 41 ARG B CA 1
ATOM 3762 C C . ARG B 1 41 ? -3.922 -18.438 -13.695 1 96.12 41 ARG B C 1
ATOM 3764 O O . ARG B 1 41 ? -3.645 -19.625 -13.555 1 96.12 41 ARG B O 1
ATOM 3771 N N . THR B 1 42 ? -5.156 -18.031 -13.672 1 97.19 42 THR B N 1
ATOM 3772 C CA . THR B 1 42 ? -6.289 -18.875 -13.289 1 97.19 42 THR B CA 1
ATOM 3773 C C . THR B 1 42 ? -6.488 -20 -14.289 1 97.19 42 THR B C 1
ATOM 3775 O O . THR B 1 42 ? -6.691 -21.156 -13.898 1 97.19 42 THR B O 1
ATOM 3778 N N . SER B 1 43 ? -6.324 -19.703 -15.57 1 97.06 43 SER B N 1
ATOM 3779 C CA . SER B 1 43 ? -6.52 -20.734 -16.578 1 97.06 43 SER B CA 1
ATOM 3780 C C . SER B 1 43 ? -5.387 -21.766 -16.562 1 97.06 43 SER B C 1
ATOM 3782 O O . SER B 1 43 ? -5.605 -22.938 -16.812 1 97.06 43 SER B O 1
ATOM 3784 N N . THR B 1 44 ? -4.195 -21.281 -16.281 1 97.88 44 THR B N 1
ATOM 3785 C CA . THR B 1 44 ? -3.068 -22.203 -16.219 1 97.88 44 THR B CA 1
ATOM 3786 C C . THR B 1 44 ? -3.23 -23.188 -15.055 1 97.88 44 THR B C 1
ATOM 3788 O O . THR B 1 44 ? -3.055 -24.391 -15.227 1 97.88 44 THR B O 1
ATOM 3791 N N . TYR B 1 45 ? -3.564 -22.688 -13.898 1 98.31 45 TYR B N 1
ATOM 3792 C CA . TYR B 1 45 ? -3.807 -23.562 -12.75 1 98.31 45 TYR B CA 1
ATOM 3793 C C . TYR B 1 45 ? -4.93 -24.547 -13.047 1 98.31 45 TYR B C 1
ATOM 3795 O O . TYR B 1 45 ? -4.812 -25.734 -12.758 1 98.31 45 TYR B O 1
ATOM 3803 N N . ARG B 1 46 ? -5.984 -24.031 -13.625 1 98.31 46 ARG B N 1
ATOM 3804 C CA . ARG B 1 46 ? -7.109 -24.906 -13.961 1 98.31 46 ARG B CA 1
ATOM 3805 C C . ARG B 1 46 ? -6.688 -26 -14.93 1 98.31 46 ARG B C 1
ATOM 3807 O O . ARG B 1 46 ? -6.984 -27.172 -14.711 1 98.31 46 ARG B O 1
ATOM 3814 N N . SER B 1 47 ? -6.02 -25.609 -15.969 1 98.19 47 SER B N 1
ATOM 3815 C CA . SER B 1 47 ? -5.562 -26.562 -16.969 1 98.19 47 SER B CA 1
ATOM 3816 C C . SER B 1 47 ? -4.645 -27.609 -16.359 1 98.19 47 SER B C 1
ATOM 3818 O O . SER B 1 47 ? -4.781 -28.812 -16.625 1 98.19 47 SER B O 1
ATOM 3820 N N . ALA B 1 48 ? -3.725 -27.125 -15.562 1 98.5 48 ALA B N 1
ATOM 3821 C CA . ALA B 1 48 ? -2.791 -28.047 -14.914 1 98.5 48 ALA B CA 1
ATOM 3822 C C . ALA B 1 48 ? -3.531 -29.078 -14.078 1 98.5 48 ALA B C 1
ATOM 3824 O O . ALA B 1 48 ? -3.203 -30.266 -14.117 1 98.5 48 ALA B O 1
ATOM 3825 N N . ILE B 1 49 ? -4.516 -28.641 -13.367 1 98.62 49 ILE B N 1
ATOM 3826 C CA . ILE B 1 49 ? -5.258 -29.516 -12.453 1 98.62 49 ILE B CA 1
ATOM 3827 C C . ILE B 1 49 ? -6.156 -30.453 -13.25 1 98.62 49 ILE B C 1
ATOM 3829 O O . ILE B 1 49 ? -6.129 -31.672 -13.039 1 98.62 49 ILE B O 1
ATOM 3833 N N . LEU B 1 50 ? -6.879 -29.969 -14.25 1 98.19 50 LEU B N 1
ATOM 3834 C CA . LEU B 1 50 ? -7.855 -30.781 -14.977 1 98.19 50 LEU B CA 1
ATOM 3835 C C . LEU B 1 50 ? -7.16 -31.781 -15.891 1 98.19 50 LEU B C 1
ATOM 3837 O O . LEU B 1 50 ? -7.574 -32.938 -15.977 1 98.19 50 LEU B O 1
ATOM 3841 N N . LEU B 1 51 ? -6.125 -31.328 -16.562 1 97.81 51 LEU B N 1
ATOM 3842 C CA . LEU B 1 51 ? -5.445 -32.188 -17.516 1 97.81 51 LEU B CA 1
ATOM 3843 C C . LEU B 1 51 ? -4.695 -33.312 -16.797 1 97.81 51 LEU B C 1
ATOM 3845 O O . LEU B 1 51 ? -4.434 -34.375 -17.375 1 97.81 51 LEU B O 1
ATOM 3849 N N . ASN B 1 52 ? -4.375 -33.094 -15.555 1 98.25 52 ASN B N 1
ATOM 3850 C CA . ASN B 1 52 ? -3.719 -34.125 -14.766 1 98.25 52 ASN B CA 1
ATOM 3851 C C . ASN B 1 52 ? -4.695 -34.812 -13.812 1 98.25 52 ASN B C 1
ATOM 3853 O O . ASN B 1 52 ? -4.277 -35.531 -12.898 1 98.25 52 ASN B O 1
ATOM 3857 N N . GLY B 1 53 ? -5.945 -34.531 -13.961 1 97.75 53 GLY B N 1
ATOM 3858 C CA . GLY B 1 53 ? -7.008 -35.094 -13.141 1 97.75 53 GLY B CA 1
ATOM 3859 C C . GLY B 1 53 ? -6.914 -36.625 -12.984 1 97.75 53 GLY B C 1
ATOM 3860 O O . GLY B 1 53 ? -6.809 -37.125 -11.867 1 97.75 53 GLY B O 1
ATOM 3861 N N . PRO B 1 54 ? -6.805 -37.312 -14.055 1 96.62 54 PRO B N 1
ATOM 3862 C CA . PRO B 1 54 ? -6.848 -38.781 -14.016 1 96.62 54 PRO B CA 1
ATOM 3863 C C . PRO B 1 54 ? -5.699 -39.375 -13.211 1 96.62 54 PRO B C 1
ATOM 3865 O O . PRO B 1 54 ? -5.859 -40.438 -12.602 1 96.62 54 PRO B O 1
ATOM 3868 N N . VAL B 1 55 ? -4.605 -38.625 -13.086 1 96.56 55 VAL B N 1
ATOM 3869 C CA . VAL B 1 55 ? -3.434 -39.312 -12.516 1 96.56 55 VAL B CA 1
ATOM 3870 C C . VAL B 1 55 ? -3.08 -38.656 -11.172 1 96.56 55 VAL B C 1
ATOM 3872 O O . VAL B 1 55 ? -2.512 -39.312 -10.305 1 96.56 55 VAL B O 1
ATOM 3875 N N . CYS B 1 56 ? -3.465 -37.406 -10.977 1 97.81 56 CYS B N 1
ATOM 3876 C CA . CYS B 1 56 ? -2.961 -36.719 -9.797 1 97.81 56 CYS B CA 1
ATOM 3877 C C . CYS B 1 56 ? -4.102 -36.312 -8.867 1 97.81 56 CYS B C 1
ATOM 3879 O O . CYS B 1 56 ? -3.873 -35.969 -7.707 1 97.81 56 CYS B O 1
ATOM 3881 N N . PHE B 1 57 ? -5.402 -36.406 -9.32 1 98.31 57 PHE B N 1
ATOM 3882 C CA . PHE B 1 57 ? -6.461 -35.812 -8.516 1 98.31 57 PHE B CA 1
ATOM 3883 C C . PHE B 1 57 ? -7.613 -36.781 -8.336 1 98.31 57 PHE B C 1
ATOM 3885 O O . PHE B 1 57 ? -8.18 -36.906 -7.242 1 98.31 57 PHE B O 1
ATOM 3892 N N . HIS B 1 58 ? -7.977 -37.531 -9.367 1 98.19 58 HIS B N 1
ATOM 3893 C CA . HIS B 1 58 ? -9.141 -38.406 -9.32 1 98.19 58 HIS B CA 1
ATOM 3894 C C . HIS B 1 58 ? -9.039 -39.406 -8.18 1 98.19 58 HIS B C 1
ATOM 3896 O O . HIS B 1 58 ? -8.078 -40.188 -8.102 1 98.19 58 HIS B O 1
ATOM 3902 N N . ASP B 1 59 ? -9.992 -39.344 -7.289 1 98.31 59 ASP B N 1
ATOM 3903 C CA . ASP B 1 59 ? -10.117 -40.219 -6.129 1 98.31 59 ASP B CA 1
ATOM 3904 C C . ASP B 1 59 ? -8.922 -40.062 -5.191 1 98.31 59 ASP B C 1
ATOM 3906 O O . ASP B 1 59 ? -8.516 -41 -4.523 1 98.31 59 ASP B O 1
ATOM 3910 N N . LYS B 1 60 ? -8.25 -38.938 -5.141 1 98.12 60 LYS B N 1
ATOM 3911 C CA . LYS B 1 60 ? -7.078 -38.656 -4.316 1 98.12 60 LYS B CA 1
ATOM 3912 C C . LYS B 1 60 ? -7.41 -37.656 -3.227 1 98.12 60 LYS B C 1
ATOM 3914 O O . LYS B 1 60 ? -8.438 -36.969 -3.295 1 98.12 60 LYS B O 1
ATOM 3919 N N . LEU B 1 61 ? -6.57 -37.656 -2.205 1 98.75 61 LEU B N 1
ATOM 3920 C CA . LEU B 1 61 ? -6.598 -36.594 -1.194 1 98.75 61 LEU B CA 1
ATOM 3921 C C . LEU B 1 61 ? -5.719 -35.438 -1.608 1 98.75 61 LEU B C 1
ATOM 3923 O O . LEU B 1 61 ? -4.578 -35.625 -2.045 1 98.75 61 LEU B O 1
ATOM 3927 N N . VAL B 1 62 ? -6.273 -34.219 -1.52 1 98.88 62 VAL B N 1
ATOM 3928 C CA . VAL B 1 62 ? -5.582 -33.031 -1.993 1 98.88 62 VAL B CA 1
ATOM 3929 C C . VAL B 1 62 ? -5.496 -32 -0.868 1 98.88 62 VAL B C 1
ATOM 3931 O O . VAL B 1 62 ? -6.453 -31.828 -0.111 1 98.88 62 VAL B O 1
ATOM 3934 N N . LEU B 1 63 ? -4.332 -31.406 -0.748 1 98.94 63 LEU B N 1
ATOM 3935 C CA . LEU B 1 63 ? -4.141 -30.281 0.166 1 98.94 63 LEU B CA 1
ATOM 3936 C C . LEU B 1 63 ? -3.959 -28.984 -0.604 1 98.94 63 LEU B C 1
ATOM 3938 O O . LEU B 1 63 ? -3.088 -28.891 -1.473 1 98.94 63 LEU B O 1
ATOM 3942 N N . ASP B 1 64 ? -4.82 -28.016 -0.367 1 98.88 64 ASP B N 1
ATOM 3943 C CA . ASP B 1 64 ? -4.715 -26.656 -0.898 1 98.88 64 ASP B CA 1
ATOM 3944 C C . ASP B 1 64 ? -4.109 -25.703 0.135 1 98.88 64 ASP B C 1
ATOM 3946 O O . ASP B 1 64 ? -4.781 -25.312 1.087 1 98.88 64 ASP B O 1
ATOM 3950 N N . VAL B 1 65 ? -2.809 -25.328 -0.08 1 98.69 65 VAL B N 1
ATOM 3951 C CA . VAL B 1 65 ? -2.074 -24.484 0.862 1 98.69 65 VAL B CA 1
ATOM 3952 C C . VAL B 1 65 ? -2.271 -23.016 0.503 1 98.69 65 VAL B C 1
ATOM 3954 O O . VAL B 1 65 ? -1.884 -22.578 -0.583 1 98.69 65 VAL B O 1
ATOM 3957 N N . GLY B 1 66 ? -2.768 -22.234 1.454 1 98 66 GLY B N 1
ATOM 3958 C CA . GLY B 1 66 ? -3.162 -20.875 1.113 1 98 66 GLY B CA 1
ATOM 3959 C C . GLY B 1 66 ? -4.316 -20.812 0.128 1 98 66 GLY B C 1
ATOM 3960 O O . GLY B 1 66 ? -4.184 -20.25 -0.958 1 98 66 GLY B O 1
ATOM 3961 N N . ALA B 1 67 ? -5.449 -21.297 0.567 1 98.31 67 ALA B N 1
ATOM 3962 C CA . ALA B 1 67 ? -6.539 -21.609 -0.351 1 98.31 67 ALA B CA 1
ATOM 3963 C C . ALA B 1 67 ? -7.223 -20.328 -0.85 1 98.31 67 ALA B C 1
ATOM 3965 O O . ALA B 1 67 ? -7.879 -20.344 -1.892 1 98.31 67 ALA B O 1
ATOM 3966 N N . GLY B 1 68 ? -7.055 -19.234 -0.099 1 97 68 GLY B N 1
ATOM 3967 C CA . GLY B 1 68 ? -7.73 -18 -0.502 1 97 68 GLY B CA 1
ATOM 3968 C C . GLY B 1 68 ? -9.227 -18.172 -0.662 1 97 68 GLY B C 1
ATOM 3969 O O . GLY B 1 68 ? -9.898 -18.688 0.236 1 97 68 GLY B O 1
ATOM 3970 N N . SER B 1 69 ? -9.742 -17.812 -1.817 1 96.38 69 SER B N 1
ATOM 3971 C CA . SER B 1 69 ? -11.172 -17.938 -2.104 1 96.38 69 SER B CA 1
ATOM 3972 C C . SER B 1 69 ? -11.555 -19.391 -2.381 1 96.38 69 SER B C 1
ATOM 3974 O O . SER B 1 69 ? -12.734 -19.719 -2.461 1 96.38 69 SER B O 1
ATOM 3976 N N . GLY B 1 70 ? -10.586 -20.219 -2.596 1 98 70 GLY B N 1
ATOM 3977 C CA . GLY B 1 70 ? -10.828 -21.656 -2.736 1 98 70 GLY B CA 1
ATOM 3978 C C . GLY B 1 70 ? -10.812 -22.125 -4.18 1 98 70 GLY B C 1
ATOM 3979 O O . GLY B 1 70 ? -11.086 -23.281 -4.461 1 98 70 GLY B O 1
ATOM 3980 N N . ILE B 1 71 ? -10.453 -21.297 -5.125 1 98 71 ILE B N 1
ATOM 3981 C CA . ILE B 1 71 ? -10.633 -21.562 -6.547 1 98 71 ILE B CA 1
ATOM 3982 C C . ILE B 1 71 ? -9.852 -22.828 -6.93 1 98 71 ILE B C 1
ATOM 3984 O O . ILE B 1 71 ? -10.344 -23.672 -7.684 1 98 71 ILE B O 1
ATOM 3988 N N . LEU B 1 72 ? -8.656 -22.984 -6.414 1 98.62 72 LEU B N 1
ATOM 3989 C CA . LEU B 1 72 ? -7.875 -24.172 -6.746 1 98.62 72 LEU B CA 1
ATOM 3990 C C . LEU B 1 72 ? -8.5 -25.422 -6.137 1 98.62 72 LEU B C 1
ATOM 3992 O O . LEU B 1 72 ? -8.469 -26.484 -6.746 1 98.62 72 LEU B O 1
ATOM 3996 N N . SER B 1 73 ? -9.016 -25.281 -4.93 1 98.75 73 SER B N 1
ATOM 3997 C CA . SER B 1 73 ? -9.742 -26.391 -4.297 1 98.75 73 SER B CA 1
ATOM 3998 C C . SER B 1 73 ? -10.906 -26.844 -5.164 1 98.75 73 SER B C 1
ATOM 4000 O O . SER B 1 73 ? -11.117 -28.047 -5.336 1 98.75 73 SER B O 1
ATOM 4002 N N . TYR B 1 74 ? -11.641 -25.875 -5.707 1 98.44 74 TYR B N 1
ATOM 4003 C CA . TYR B 1 74 ? -12.789 -26.188 -6.547 1 98.44 74 TYR B CA 1
ATOM 4004 C C . TYR B 1 74 ? -12.359 -26.906 -7.82 1 98.44 74 TYR B C 1
ATOM 4006 O O . TYR B 1 74 ? -13 -27.875 -8.25 1 98.44 74 TYR B O 1
ATOM 4014 N N . PHE B 1 75 ? -11.258 -26.438 -8.422 1 98.62 75 PHE B N 1
ATOM 4015 C CA . PHE B 1 75 ? -10.719 -27.094 -9.602 1 98.62 75 PHE B CA 1
ATOM 4016 C C . PHE B 1 75 ? -10.328 -28.531 -9.289 1 98.62 75 PHE B C 1
ATOM 4018 O O . PHE B 1 75 ? -10.523 -29.422 -10.109 1 98.62 75 PHE B O 1
ATOM 4025 N N . ALA B 1 76 ? -9.75 -28.75 -8.117 1 98.81 76 ALA B N 1
ATOM 4026 C CA . ALA B 1 76 ? -9.352 -30.094 -7.719 1 98.81 76 ALA B CA 1
ATOM 4027 C C . ALA B 1 76 ? -10.555 -31.016 -7.629 1 98.81 76 ALA B C 1
ATOM 4029 O O . ALA B 1 76 ? -10.5 -32.156 -8.07 1 98.81 76 ALA B O 1
ATOM 4030 N N . VAL B 1 77 ? -11.672 -30.547 -7.07 1 98.44 77 VAL B N 1
ATOM 4031 C CA . VAL B 1 77 ? -12.898 -31.328 -6.988 1 98.44 77 VAL B CA 1
ATOM 4032 C C . VAL B 1 77 ? -13.422 -31.625 -8.391 1 98.44 77 VAL B C 1
ATOM 4034 O O . VAL B 1 77 ? -13.828 -32.75 -8.688 1 98.44 77 VAL B O 1
ATOM 4037 N N . GLN B 1 78 ? -13.406 -30.609 -9.242 1 97.75 78 GLN B N 1
ATOM 4038 C CA . GLN B 1 78 ? -13.836 -30.797 -10.625 1 97.75 78 GLN B CA 1
ATOM 4039 C C . GLN B 1 78 ? -12.992 -31.859 -11.328 1 97.75 78 GLN B C 1
ATOM 4041 O O . GLN B 1 78 ? -13.477 -32.531 -12.234 1 97.75 78 GLN B O 1
ATOM 4046 N N . ALA B 1 79 ? -11.789 -32 -10.859 1 98.31 79 ALA B N 1
ATOM 4047 C CA . ALA B 1 79 ? -10.875 -32.969 -11.453 1 98.31 79 ALA B CA 1
ATOM 4048 C C . ALA B 1 79 ? -11.07 -34.375 -10.844 1 98.31 79 ALA B C 1
ATOM 4050 O O . ALA B 1 79 ? -10.398 -35.312 -11.227 1 98.31 79 ALA B O 1
ATOM 4051 N N . GLY B 1 80 ? -11.93 -34.438 -9.852 1 98.25 80 GLY B N 1
ATOM 4052 C CA . GLY B 1 80 ? -12.32 -35.75 -9.344 1 98.25 80 GLY B CA 1
ATOM 4053 C C . GLY B 1 80 ? -11.719 -36.062 -7.988 1 98.25 80 GLY B C 1
ATOM 4054 O O . GLY B 1 80 ? -11.75 -37.219 -7.543 1 98.25 80 GLY B O 1
ATOM 4055 N N . ALA B 1 81 ? -11.203 -35.094 -7.305 1 98.75 81 ALA B N 1
ATOM 4056 C CA . ALA B 1 81 ? -10.609 -35.344 -5.992 1 98.75 81 ALA B CA 1
ATOM 4057 C C . ALA B 1 81 ? -11.617 -36 -5.047 1 98.75 81 ALA B C 1
ATOM 4059 O O . ALA B 1 81 ? -12.797 -35.625 -5.039 1 98.75 81 ALA B O 1
ATOM 4060 N N . ARG B 1 82 ? -11.188 -36.938 -4.23 1 98.5 82 ARG B N 1
ATOM 4061 C CA . ARG B 1 82 ? -12.016 -37.562 -3.209 1 98.5 82 ARG B CA 1
ATOM 4062 C C . ARG B 1 82 ? -12.32 -36.562 -2.076 1 98.5 82 ARG B C 1
ATOM 4064 O O . ARG B 1 82 ? -13.461 -36.5 -1.604 1 98.5 82 ARG B O 1
ATOM 4071 N N . LYS B 1 83 ? -11.289 -35.906 -1.662 1 98.62 83 LYS B N 1
ATOM 4072 C CA . LYS B 1 83 ? -11.406 -34.906 -0.604 1 98.62 83 LYS B CA 1
ATOM 4073 C C . LYS B 1 83 ? -10.312 -33.844 -0.738 1 98.62 83 LYS B C 1
ATOM 4075 O O . LYS B 1 83 ? -9.172 -34.156 -1.068 1 98.62 83 LYS B O 1
ATOM 4080 N N . VAL B 1 84 ? -10.703 -32.594 -0.49 1 98.81 84 VAL B N 1
ATOM 4081 C CA . VAL B 1 84 ? -9.758 -31.484 -0.495 1 98.81 84 VAL B CA 1
ATOM 4082 C C . VAL B 1 84 ? -9.711 -30.844 0.89 1 98.81 84 VAL B C 1
ATOM 4084 O O . VAL B 1 84 ? -10.75 -30.516 1.468 1 98.81 84 VAL B O 1
ATOM 4087 N N . TYR B 1 85 ? -8.531 -30.781 1.423 1 98.88 85 TYR B N 1
ATOM 4088 C CA . TYR B 1 85 ? -8.273 -30 2.631 1 98.88 85 TYR B CA 1
ATOM 4089 C C . TYR B 1 85 ? -7.734 -28.625 2.285 1 98.88 85 TYR B C 1
ATOM 4091 O O . TYR B 1 85 ? -6.598 -28.484 1.83 1 98.88 85 TYR B O 1
ATOM 4099 N N . ALA B 1 86 ? -8.57 -27.609 2.484 1 98.75 86 ALA B N 1
ATOM 4100 C CA . ALA B 1 86 ? -8.219 -26.234 2.143 1 98.75 86 ALA B CA 1
ATOM 4101 C C . ALA B 1 86 ? -7.766 -25.453 3.377 1 98.75 86 ALA B C 1
ATOM 4103 O O . ALA B 1 86 ? -8.586 -25.094 4.227 1 98.75 86 ALA B O 1
ATOM 4104 N N . VAL B 1 87 ? -6.496 -25.156 3.439 1 98.62 87 VAL B N 1
ATOM 4105 C CA . VAL B 1 87 ? -5.938 -24.453 4.59 1 98.62 87 VAL B CA 1
ATOM 4106 C C . VAL B 1 87 ? -5.727 -22.984 4.246 1 98.62 87 VAL B C 1
ATOM 4108 O O . VAL B 1 87 ? -5.043 -22.656 3.273 1 98.62 87 VAL B O 1
ATOM 4111 N N . GLU B 1 88 ? -6.297 -22.109 4.938 1 98 88 GLU B N 1
ATOM 4112 C CA . GLU B 1 88 ? -6.227 -20.672 4.75 1 98 88 GLU B CA 1
ATOM 4113 C C . GLU B 1 88 ? -6.121 -19.938 6.09 1 98 88 GLU B C 1
ATOM 4115 O O . GLU B 1 88 ? -6.992 -20.078 6.949 1 98 88 GLU B O 1
ATOM 4120 N N . ALA B 1 89 ? -5.027 -19.172 6.195 1 96.25 89 ALA B N 1
ATOM 4121 C CA . ALA B 1 89 ? -4.762 -18.516 7.473 1 96.25 89 ALA B CA 1
ATOM 4122 C C . ALA B 1 89 ? -5.605 -17.25 7.621 1 96.25 89 ALA B C 1
ATOM 4124 O O . ALA B 1 89 ? -6.012 -16.891 8.727 1 96.25 89 ALA B O 1
ATOM 4125 N N . SER B 1 90 ? -5.828 -16.562 6.57 1 95.5 90 SER B N 1
ATOM 4126 C CA . SER B 1 90 ? -6.562 -15.305 6.629 1 95.5 90 SER B CA 1
ATOM 4127 C C . SER B 1 90 ? -8.055 -15.547 6.844 1 95.5 90 SER B C 1
ATOM 4129 O O . SER B 1 90 ? -8.531 -16.672 6.73 1 95.5 90 SER B O 1
ATOM 4131 N N . ASN B 1 91 ? -8.781 -14.508 7.043 1 95.81 91 ASN B N 1
ATOM 4132 C CA . ASN B 1 91 ? -10.227 -14.594 7.234 1 95.81 91 ASN B CA 1
ATOM 4133 C C . ASN B 1 91 ? -10.945 -14.93 5.934 1 95.81 91 ASN B C 1
ATOM 4135 O O . ASN B 1 91 ? -12.156 -15.141 5.926 1 95.81 91 ASN B O 1
ATOM 4139 N N . MET B 1 92 ? -10.227 -15.031 4.938 1 96.94 92 MET B N 1
ATOM 4140 C CA . MET B 1 92 ? -10.82 -15.477 3.682 1 96.94 92 MET B CA 1
ATOM 4141 C C . MET B 1 92 ? -11.398 -16.875 3.824 1 96.94 92 MET B C 1
ATOM 4143 O O . MET B 1 92 ? -12.336 -17.25 3.109 1 96.94 92 MET B O 1
ATOM 4147 N N . ALA B 1 93 ? -10.867 -17.609 4.766 1 97.94 93 ALA B N 1
ATOM 4148 C CA . ALA B 1 93 ? -11.367 -18.953 5.055 1 97.94 93 ALA B CA 1
ATOM 4149 C C . ALA B 1 93 ? -12.867 -18.922 5.352 1 97.94 93 ALA B C 1
ATOM 4151 O O . ALA B 1 93 ? -13.594 -19.844 4.969 1 97.94 93 ALA B O 1
ATOM 4152 N N . GLU B 1 94 ? -13.305 -17.859 5.957 1 97.69 94 GLU B N 1
ATOM 4153 C CA . GLU B 1 94 ? -14.719 -17.75 6.297 1 97.69 94 GLU B CA 1
ATOM 4154 C C . GLU B 1 94 ? -15.57 -17.547 5.047 1 97.69 94 GLU B C 1
ATOM 4156 O O . GLU B 1 94 ? -16.688 -18.094 4.957 1 97.69 94 GLU B O 1
ATOM 4161 N N . LYS B 1 95 ? -15.078 -16.781 4.141 1 97.44 95 LYS B N 1
ATOM 4162 C CA . LYS B 1 95 ? -15.781 -16.578 2.877 1 97.44 95 LYS B CA 1
ATOM 4163 C C . LYS B 1 95 ? -15.836 -17.875 2.064 1 97.44 95 LYS B C 1
ATOM 4165 O O . LYS B 1 95 ? -16.875 -18.203 1.483 1 97.44 95 LYS B O 1
ATOM 4170 N N . MET B 1 96 ? -14.719 -18.547 2.074 1 97.12 96 MET B N 1
ATOM 4171 C CA . MET B 1 96 ? -14.688 -19.844 1.397 1 97.12 96 MET B CA 1
ATOM 4172 C C . MET B 1 96 ? -15.711 -20.797 2.004 1 97.12 96 MET B C 1
ATOM 4174 O O . MET B 1 96 ? -16.406 -21.5 1.278 1 97.12 96 MET B O 1
ATOM 4178 N N . GLN B 1 97 ? -15.766 -20.797 3.307 1 97 97 GLN B N 1
ATOM 4179 C CA . GLN B 1 97 ? -16.703 -21.672 4.004 1 97 97 GLN B CA 1
ATOM 4180 C C . GLN B 1 97 ? -18.141 -21.375 3.586 1 97 97 GLN B C 1
ATOM 4182 O O . GLN B 1 97 ? -18.969 -22.281 3.469 1 97 97 GLN B O 1
ATOM 4187 N N . LYS B 1 98 ? -18.469 -20.125 3.373 1 95.56 98 LYS B N 1
ATOM 4188 C CA . LYS B 1 98 ? -19.797 -19.75 2.92 1 95.56 98 LYS B CA 1
ATOM 4189 C C . LYS B 1 98 ? -20.125 -20.391 1.571 1 95.56 98 LYS B C 1
ATOM 4191 O O . LYS B 1 98 ? -21.25 -20.859 1.353 1 95.56 98 LYS B O 1
ATOM 4196 N N . ILE B 1 99 ? -19.188 -20.422 0.696 1 94.62 99 ILE B N 1
ATOM 4197 C CA . ILE B 1 99 ? -19.375 -21.016 -0.62 1 94.62 99 ILE B CA 1
ATOM 4198 C C . ILE B 1 99 ? -19.578 -22.516 -0.478 1 94.62 99 ILE B C 1
ATOM 4200 O O . ILE B 1 99 ? -20.5 -23.094 -1.082 1 94.62 99 ILE B O 1
ATOM 4204 N N . VAL B 1 100 ? -18.781 -23.125 0.368 1 95 100 VAL B N 1
ATOM 4205 C CA . VAL B 1 100 ? -18.859 -24.562 0.59 1 95 100 VAL B CA 1
ATOM 4206 C C . VAL B 1 100 ? -20.172 -24.922 1.27 1 95 100 VAL B C 1
ATOM 4208 O O . VAL B 1 100 ? -20.828 -25.906 0.905 1 95 100 VAL B O 1
ATOM 4211 N N . ASP B 1 101 ? -20.625 -24.094 2.199 1 93.19 101 ASP B N 1
ATOM 4212 C CA . ASP B 1 101 ? -21.875 -24.328 2.912 1 93.19 101 ASP B CA 1
ATOM 4213 C C . ASP B 1 101 ? -23.078 -24.219 1.97 1 93.19 101 ASP B C 1
ATOM 4215 O O . ASP B 1 101 ? -24.047 -24.969 2.102 1 93.19 101 ASP B O 1
ATOM 4219 N N . ALA B 1 102 ? -22.984 -23.312 1.107 1 89.06 102 ALA B N 1
ATOM 4220 C CA . ALA B 1 102 ? -24.078 -23.125 0.143 1 89.06 102 ALA B CA 1
ATOM 4221 C C . ALA B 1 102 ? -24.234 -24.375 -0.73 1 89.06 102 ALA B C 1
ATOM 4223 O O . ALA B 1 102 ? -25.344 -24.703 -1.15 1 89.06 102 ALA B O 1
ATOM 4224 N N . ALA B 1 103 ? -23.203 -25 -0.958 1 85.94 103 ALA B N 1
ATOM 4225 C CA . ALA B 1 103 ? -23.219 -26.234 -1.739 1 85.94 103 ALA B CA 1
ATOM 4226 C C . ALA B 1 103 ? -23.891 -27.359 -0.964 1 85.94 103 ALA B C 1
ATOM 4228 O O . ALA B 1 103 ? -24.594 -28.188 -1.549 1 85.94 103 ALA B O 1
ATOM 4229 N N . ASN B 1 104 ? -23.781 -27.266 0.307 1 80.56 104 ASN B N 1
ATOM 4230 C CA . ASN B 1 104 ? -24.328 -28.312 1.163 1 80.56 104 ASN B CA 1
ATOM 4231 C C . ASN B 1 104 ? -25.797 -28.078 1.482 1 80.56 104 ASN B C 1
ATOM 4233 O O . ASN B 1 104 ? -26.531 -29.031 1.783 1 80.56 104 ASN B O 1
ATOM 4237 N N . ALA B 1 105 ? -26.266 -26.844 1.6 1 73.75 105 ALA B N 1
ATOM 4238 C CA . ALA B 1 105 ? -27.641 -26.5 1.943 1 73.75 105 ALA B CA 1
ATOM 4239 C C . ALA B 1 105 ? -28.609 -26.859 0.813 1 73.75 105 ALA B C 1
ATOM 4241 O O . ALA B 1 105 ? -29.812 -27 1.032 1 73.75 105 ALA B O 1
ATOM 4242 N N . SER B 1 106 ? -28.219 -26.875 -0.403 1 58.97 106 SER B N 1
ATOM 4243 C CA . SER B 1 106 ? -29.188 -27.125 -1.466 1 58.97 106 SER B CA 1
ATOM 4244 C C . SER B 1 106 ? -29.797 -28.516 -1.34 1 58.97 106 SER B C 1
ATOM 4246 O O . SER B 1 106 ? -29.078 -29.5 -1.227 1 58.97 106 SER B O 1
ATOM 4248 N N . GLY B 1 107 ? -30.828 -28.703 -0.576 1 50.72 107 GLY B N 1
ATOM 4249 C CA . GLY B 1 107 ? -31.625 -29.906 -0.458 1 50.72 107 GLY B CA 1
ATOM 4250 C C . GLY B 1 107 ? -31.75 -30.688 -1.761 1 50.72 107 GLY B C 1
ATOM 4251 O O . GLY B 1 107 ? -31.281 -30.219 -2.805 1 50.72 107 GLY B O 1
ATOM 4252 N N . ASN B 1 108 ? -32.25 -32.125 -1.736 1 48.34 108 ASN B N 1
ATOM 4253 C CA . ASN B 1 108 ? -32.406 -33.156 -2.754 1 48.34 108 ASN B CA 1
ATOM 4254 C C . ASN B 1 108 ? -33.062 -32.594 -4.023 1 48.34 108 ASN B C 1
ATOM 4256 O O . ASN B 1 108 ? -33.125 -33.281 -5.043 1 48.34 108 ASN B O 1
ATOM 4260 N N . GLU B 1 109 ? -33.938 -31.625 -4.004 1 48.75 109 GLU B N 1
ATOM 4261 C CA . GLU B 1 109 ? -34.812 -31.422 -5.141 1 48.75 109 GLU B CA 1
ATOM 4262 C C . GLU B 1 109 ? -34.219 -30.422 -6.133 1 48.75 109 GLU B C 1
ATOM 4264 O O . GLU B 1 109 ? -34.594 -30.422 -7.312 1 48.75 109 GLU B O 1
ATOM 4269 N N . VAL B 1 110 ? -33.562 -29.359 -5.777 1 52.38 110 VAL B N 1
ATOM 4270 C CA . VAL B 1 110 ? -33 -28.422 -6.746 1 52.38 110 VAL B CA 1
ATOM 4271 C C . VAL B 1 110 ? -31.469 -28.406 -6.641 1 52.38 110 VAL B C 1
ATOM 4273 O O . VAL B 1 110 ? -30.922 -28.188 -5.562 1 52.38 110 VAL B O 1
ATOM 4276 N N . PRO B 1 111 ? -30.781 -29.094 -7.668 1 55.56 111 PRO B N 1
ATOM 4277 C CA . PRO B 1 111 ? -29.328 -29.094 -7.562 1 55.56 111 PRO B CA 1
ATOM 4278 C C . PRO B 1 111 ? -28.766 -27.766 -7.062 1 55.56 111 PRO B C 1
ATOM 4280 O O . PRO B 1 111 ? -29.141 -26.703 -7.574 1 55.56 111 PRO B O 1
ATOM 4283 N N . GLY B 1 112 ? -28.328 -27.734 -5.824 1 60.44 112 GLY B N 1
ATOM 4284 C CA . GLY B 1 112 ? -27.781 -26.562 -5.156 1 60.44 112 GLY B CA 1
ATOM 4285 C C . GLY B 1 112 ? -26.688 -25.875 -5.949 1 60.44 112 GLY B C 1
ATOM 4286 O O . GLY B 1 112 ? -26.203 -26.422 -6.941 1 60.44 112 GLY B O 1
ATOM 4287 N N . LYS B 1 113 ? -26.422 -24.641 -5.637 1 79.88 113 LYS B N 1
ATOM 4288 C CA . LYS B 1 113 ? -25.281 -23.891 -6.129 1 79.88 113 LYS B CA 1
ATOM 4289 C C . LYS B 1 113 ? -23.969 -24.625 -5.852 1 79.88 113 LYS B C 1
ATOM 4291 O O . LYS B 1 113 ? -23.75 -25.109 -4.738 1 79.88 113 LYS B O 1
ATOM 4296 N N . ASN B 1 114 ? -23.188 -25.078 -6.699 1 91.44 114 ASN B N 1
ATOM 4297 C CA . ASN B 1 114 ? -21.922 -25.797 -6.578 1 91.44 114 ASN B CA 1
ATOM 4298 C C . ASN B 1 114 ? -22.109 -27.188 -6.008 1 91.44 114 ASN B C 1
ATOM 4300 O O . ASN B 1 114 ? -21.375 -27.609 -5.113 1 91.44 114 ASN B O 1
ATOM 4304 N N . ALA B 1 115 ? -23.188 -27.922 -6.359 1 90.81 115 ALA B N 1
ATOM 4305 C CA . ALA B 1 115 ? -23.531 -29.234 -5.848 1 90.81 115 ALA B CA 1
ATOM 4306 C C . ALA B 1 115 ? -22.344 -30.188 -5.938 1 90.81 115 ALA B C 1
ATOM 4308 O O . ALA B 1 115 ? -22.188 -31.078 -5.094 1 90.81 115 ALA B O 1
ATOM 4309 N N . PHE B 1 116 ? -21.547 -30 -6.852 1 92.06 116 PHE B N 1
ATOM 4310 C CA . PHE B 1 116 ? -20.391 -30.875 -7.066 1 92.06 116 PHE B CA 1
ATOM 4311 C C . PHE B 1 116 ? -19.406 -30.766 -5.91 1 92.06 116 PHE B C 1
ATOM 4313 O O . PHE B 1 116 ? -18.562 -31.641 -5.734 1 92.06 116 PHE B O 1
ATOM 4320 N N . LEU B 1 117 ? -19.5 -29.797 -5.086 1 94.44 117 LEU B N 1
ATOM 4321 C CA . LEU B 1 117 ? -18.594 -29.562 -3.963 1 94.44 117 LEU B CA 1
ATOM 4322 C C . LEU B 1 117 ? -19.094 -30.297 -2.715 1 94.44 117 LEU B C 1
ATOM 4324 O O . LEU B 1 117 ? -18.375 -30.359 -1.709 1 94.44 117 LEU B O 1
ATOM 4328 N N . LYS B 1 118 ? -20.266 -30.797 -2.678 1 91.5 118 LYS B N 1
ATOM 4329 C CA . LYS B 1 118 ? -20.875 -31.359 -1.475 1 91.5 118 LYS B CA 1
ATOM 4330 C C . LYS B 1 118 ? -19.984 -32.406 -0.842 1 91.5 118 LYS B C 1
ATOM 4332 O O . LYS B 1 118 ? -19.609 -33.375 -1.504 1 91.5 118 LYS B O 1
ATOM 4337 N N . ASP B 1 119 ? -19.594 -32.156 0.392 1 92.38 119 ASP B N 1
ATOM 4338 C CA . ASP B 1 119 ? -18.828 -33.062 1.256 1 92.38 119 ASP B CA 1
ATOM 4339 C C . ASP B 1 119 ? -17.438 -33.312 0.694 1 92.38 119 ASP B C 1
ATOM 4341 O O . ASP B 1 119 ? -16.797 -34.312 1.016 1 92.38 119 ASP B O 1
ATOM 4345 N N . LYS B 1 120 ? -16.984 -32.5 -0.165 1 96.94 120 LYS B N 1
ATOM 4346 C CA . LYS B 1 120 ? -15.711 -32.75 -0.831 1 96.94 120 LYS B CA 1
ATOM 4347 C C . LYS B 1 120 ? -14.625 -31.828 -0.276 1 96.94 120 LYS B C 1
ATOM 4349 O O . LYS B 1 120 ? -13.438 -32.062 -0.488 1 96.94 120 LYS B O 1
ATOM 4354 N N . ILE B 1 121 ? -14.969 -30.797 0.444 1 97.94 121 ILE B N 1
ATOM 4355 C CA . ILE B 1 121 ? -13.977 -29.812 0.877 1 97.94 121 ILE B CA 1
ATOM 4356 C C . ILE B 1 121 ? -14.062 -29.625 2.391 1 97.94 121 ILE B C 1
ATOM 4358 O O . ILE B 1 121 ? -15.148 -29.469 2.941 1 97.94 121 ILE B O 1
ATOM 4362 N N . GLU B 1 122 ? -13 -29.703 3.066 1 98.06 122 GLU B N 1
ATOM 4363 C CA . GLU B 1 122 ? -12.844 -29.312 4.465 1 98.06 122 GLU B CA 1
ATOM 4364 C C . GLU B 1 122 ? -11.992 -28.047 4.586 1 98.06 122 GLU B C 1
ATOM 4366 O O . GLU B 1 122 ? -10.805 -28.062 4.25 1 98.06 122 GLU B O 1
ATOM 4371 N N . VAL B 1 123 ? -12.609 -26.984 5.035 1 98.12 123 VAL B N 1
ATOM 4372 C CA . VAL B 1 123 ? -11.906 -25.719 5.207 1 98.12 123 VAL B CA 1
ATOM 4373 C C . VAL B 1 123 ? -11.258 -25.672 6.59 1 98.12 123 VAL B C 1
ATOM 4375 O O . VAL B 1 123 ? -11.93 -25.891 7.605 1 98.12 123 VAL B O 1
ATOM 4378 N N . VAL B 1 124 ? -9.945 -25.438 6.625 1 98.25 124 VAL B N 1
ATOM 4379 C CA . VAL B 1 124 ? -9.188 -25.312 7.863 1 98.25 124 VAL B CA 1
ATOM 4380 C C . VAL B 1 124 ? -8.609 -23.906 7.977 1 98.25 124 VAL B C 1
ATOM 4382 O O . VAL B 1 124 ? -7.672 -23.562 7.25 1 98.25 124 VAL B O 1
ATOM 4385 N N . GLN B 1 125 ? -9.156 -23.078 8.859 1 97.62 125 GLN B N 1
ATOM 4386 C CA . GLN B 1 125 ? -8.617 -21.734 9.055 1 97.62 125 GLN B CA 1
ATOM 4387 C C . GLN B 1 125 ? -7.418 -21.75 10 1 97.62 125 GLN B C 1
ATOM 4389 O O . GLN B 1 125 ? -7.578 -21.688 11.219 1 97.62 125 GLN B O 1
ATOM 4394 N N . ALA B 1 126 ? -6.223 -21.797 9.414 1 97.44 126 ALA B N 1
ATOM 4395 C CA . ALA B 1 126 ? -4.977 -21.891 10.172 1 97.44 126 ALA B CA 1
ATOM 4396 C C . ALA B 1 126 ? -3.77 -21.609 9.273 1 97.44 126 ALA B C 1
ATOM 4398 O O . ALA B 1 126 ? -3.875 -21.672 8.047 1 97.44 126 ALA B O 1
ATOM 4399 N N . LYS B 1 127 ? -2.734 -21.234 9.961 1 96.5 127 LYS B N 1
ATOM 4400 C CA . LYS B 1 127 ? -1.453 -21.328 9.273 1 96.5 127 LYS B CA 1
ATOM 4401 C C . LYS B 1 127 ? -1.05 -22.781 9.039 1 96.5 127 LYS B C 1
ATOM 4403 O O . LYS B 1 127 ? -1.223 -23.625 9.922 1 96.5 127 LYS B O 1
ATOM 4408 N N . ILE B 1 128 ? -0.514 -23.062 7.891 1 97.44 128 ILE B N 1
ATOM 4409 C CA . ILE B 1 128 ? -0.163 -24.438 7.543 1 97.44 128 ILE B CA 1
ATOM 4410 C C . ILE B 1 128 ? 0.91 -24.953 8.5 1 97.44 128 ILE B C 1
ATOM 4412 O O . ILE B 1 128 ? 1.017 -26.156 8.727 1 97.44 128 ILE B O 1
ATOM 4416 N N . GLU B 1 129 ? 1.674 -24.031 9.109 1 95.38 129 GLU B N 1
ATOM 4417 C CA . GLU B 1 129 ? 2.783 -24.391 9.984 1 95.38 129 GLU B CA 1
ATOM 4418 C C . GLU B 1 129 ? 2.287 -24.703 11.398 1 95.38 129 GLU B C 1
ATOM 4420 O O . GLU B 1 129 ? 3.049 -25.203 12.227 1 95.38 129 GLU B O 1
ATOM 4425 N N . GLN B 1 130 ? 1.047 -24.375 11.586 1 95.19 130 GLN B N 1
ATOM 4426 C CA . GLN B 1 130 ? 0.518 -24.719 12.898 1 95.19 130 GLN B CA 1
ATOM 4427 C C . GLN B 1 130 ? 0.576 -26.219 13.141 1 95.19 130 GLN B C 1
ATOM 4429 O O . GLN B 1 130 ? 0.264 -27.016 12.242 1 95.19 130 GLN B O 1
ATOM 4434 N N . PRO B 1 131 ? 0.949 -26.594 14.344 1 91.38 131 PRO B N 1
ATOM 4435 C CA . PRO B 1 131 ? 1.096 -28.031 14.609 1 91.38 131 PRO B CA 1
ATOM 4436 C C . PRO B 1 131 ? -0.247 -28.75 14.727 1 91.38 131 PRO B C 1
ATOM 4438 O O . PRO B 1 131 ? -1.241 -28.141 15.133 1 91.38 131 PRO B O 1
ATOM 4441 N N . ASN B 1 132 ? -0.293 -29.938 14.344 1 91.75 132 ASN B N 1
ATOM 4442 C CA . ASN B 1 132 ? -1.375 -30.891 14.555 1 91.75 132 ASN B CA 1
ATOM 4443 C C . ASN B 1 132 ? -2.664 -30.438 13.875 1 91.75 132 ASN B C 1
ATOM 4445 O O . ASN B 1 132 ? -3.736 -30.469 14.484 1 91.75 132 ASN B O 1
ATOM 4449 N N . LEU B 1 133 ? -2.475 -29.922 12.734 1 96.38 133 LEU B N 1
ATOM 4450 C CA . LEU B 1 133 ? -3.682 -29.688 11.953 1 96.38 133 LEU B CA 1
ATOM 4451 C C . LEU B 1 133 ? -4.367 -31 11.594 1 96.38 133 LEU B C 1
ATOM 4453 O O . LEU B 1 133 ? -3.703 -32 11.383 1 96.38 133 LEU B O 1
ATOM 4457 N N . PRO B 1 134 ? -5.668 -31.016 11.617 1 95.25 134 PRO B N 1
ATOM 4458 C CA . PRO B 1 134 ? -6.406 -32.25 11.305 1 95.25 134 PRO B CA 1
ATOM 4459 C C . PRO B 1 134 ? -6.371 -32.594 9.82 1 95.25 134 PRO B C 1
ATOM 4461 O O . PRO B 1 134 ? -7.422 -32.688 9.18 1 95.25 134 PRO B O 1
ATOM 4464 N N . ILE B 1 135 ? -5.293 -32.781 9.266 1 97 135 ILE B N 1
ATOM 4465 C CA . ILE B 1 135 ? -5.051 -33.062 7.855 1 97 135 ILE B CA 1
ATOM 4466 C C . ILE B 1 135 ? -4.223 -34.344 7.738 1 97 135 ILE B C 1
ATOM 4468 O O . ILE B 1 135 ? -3.188 -34.469 8.398 1 97 135 ILE B O 1
ATOM 4472 N N . PRO B 1 136 ? -4.613 -35.281 7.02 1 97.88 136 PRO B N 1
ATOM 4473 C CA . PRO B 1 136 ? -3.797 -36.469 6.77 1 97.88 136 PRO B CA 1
ATOM 4474 C C . PRO B 1 136 ? -2.701 -36.25 5.73 1 97.88 136 PRO B C 1
ATOM 4476 O O . PRO B 1 136 ? -2.588 -35.125 5.195 1 97.88 136 PRO B O 1
ATOM 4479 N N . GLN B 1 137 ? -1.908 -37.312 5.531 1 98 137 GLN B N 1
ATOM 4480 C CA . GLN B 1 137 ? -1.037 -37.25 4.359 1 98 137 GLN B CA 1
ATOM 4481 C C . GLN B 1 137 ? -1.85 -37.25 3.068 1 98 137 GLN B C 1
ATOM 4483 O O . GLN B 1 137 ? -2.869 -37.938 2.973 1 98 137 GLN B O 1
ATOM 4488 N N . VAL B 1 138 ? -1.414 -36.531 2.127 1 98.75 138 VAL B N 1
ATOM 4489 C CA . VAL B 1 138 ? -2.207 -36.344 0.915 1 98.75 138 VAL B CA 1
ATOM 4490 C C . VAL B 1 138 ? -1.399 -36.812 -0.301 1 98.75 138 VAL B C 1
ATOM 4492 O O . VAL B 1 138 ? -0.181 -36.969 -0.215 1 98.75 138 VAL B O 1
ATOM 4495 N N . ASP B 1 139 ? -2.068 -36.969 -1.438 1 98.44 139 ASP B N 1
ATOM 4496 C CA . ASP B 1 139 ? -1.46 -37.406 -2.688 1 98.44 139 ASP B CA 1
ATOM 4497 C C . ASP B 1 139 ? -0.933 -36.219 -3.492 1 98.44 139 ASP B C 1
ATOM 4499 O O . ASP B 1 139 ? 0.04 -36.344 -4.238 1 98.44 139 ASP B O 1
ATOM 4503 N N . THR B 1 140 ? -1.639 -35.125 -3.383 1 98.75 140 THR B N 1
ATOM 4504 C CA . THR B 1 140 ? -1.319 -33.938 -4.168 1 98.75 140 THR B CA 1
ATOM 4505 C C . THR B 1 140 ? -1.45 -32.688 -3.316 1 98.75 140 THR B C 1
ATOM 4507 O O . THR B 1 140 ? -2.4 -32.562 -2.541 1 98.75 140 THR B O 1
ATOM 4510 N N . ILE B 1 141 ? -0.457 -31.812 -3.459 1 98.88 141 ILE B N 1
ATOM 4511 C CA . ILE B 1 141 ? -0.532 -30.484 -2.863 1 98.88 141 ILE B CA 1
ATOM 4512 C C . ILE B 1 141 ? -0.588 -29.422 -3.965 1 98.88 141 ILE B C 1
ATOM 4514 O O . ILE B 1 141 ? 0.206 -29.453 -4.906 1 98.88 141 ILE B O 1
ATOM 4518 N N . ILE B 1 142 ? -1.567 -28.562 -3.9 1 98.88 142 ILE B N 1
ATOM 4519 C CA . ILE B 1 142 ? -1.686 -27.406 -4.789 1 98.88 142 ILE B CA 1
ATOM 4520 C C . ILE B 1 142 ? -1.578 -26.109 -3.982 1 98.88 142 ILE B C 1
ATOM 4522 O O . ILE B 1 142 ? -1.942 -26.078 -2.805 1 98.88 142 ILE B O 1
ATOM 4526 N N . SER B 1 143 ? -0.979 -25.078 -4.574 1 98.69 143 SER B N 1
ATOM 4527 C CA . SER B 1 143 ? -0.8 -23.781 -3.918 1 98.69 143 SER B CA 1
ATOM 4528 C C . SER B 1 143 ? -0.408 -22.703 -4.922 1 98.69 143 SER B C 1
ATOM 4530 O O . SER B 1 143 ? 0.085 -23.016 -6.008 1 98.69 143 SER B O 1
ATOM 4532 N N . GLU B 1 144 ? -0.76 -21.469 -4.66 1 95.94 144 GLU B N 1
ATOM 4533 C CA . GLU B 1 144 ? -0.162 -20.328 -5.34 1 95.94 144 GLU B CA 1
ATOM 4534 C C . GLU B 1 144 ? 0.75 -19.547 -4.402 1 95.94 144 GLU B C 1
ATOM 4536 O O . GLU B 1 144 ? 0.418 -18.422 -3.994 1 95.94 144 GLU B O 1
ATOM 4541 N N . PRO B 1 145 ? 1.847 -20.094 -4.098 1 93.81 145 PRO B N 1
ATOM 4542 C CA . PRO B 1 145 ? 2.793 -19.484 -3.154 1 93.81 145 PRO B CA 1
ATOM 4543 C C . PRO B 1 145 ? 3.816 -18.578 -3.838 1 93.81 145 PRO B C 1
ATOM 4545 O O . PRO B 1 145 ? 5.012 -18.672 -3.555 1 93.81 145 PRO B O 1
ATOM 4548 N N . ILE B 1 146 ? 3.361 -17.75 -4.746 1 96.44 146 ILE B N 1
ATOM 4549 C CA . ILE B 1 146 ? 4.309 -17.078 -5.621 1 96.44 146 ILE B CA 1
ATOM 4550 C C . ILE B 1 146 ? 4.184 -15.562 -5.441 1 96.44 146 ILE B C 1
ATOM 4552 O O . ILE B 1 146 ? 3.076 -15.031 -5.344 1 96.44 146 ILE B O 1
ATOM 4556 N N . GLY B 1 147 ? 5.277 -14.945 -5.352 1 96 147 GLY B N 1
ATOM 4557 C CA . GLY B 1 147 ? 5.34 -13.492 -5.371 1 96 147 GLY B CA 1
ATOM 4558 C C . GLY B 1 147 ? 6.25 -12.953 -6.457 1 96 147 GLY B C 1
ATOM 4559 O O . GLY B 1 147 ? 6.73 -13.711 -7.309 1 96 147 GLY B O 1
ATOM 4560 N N . VAL B 1 148 ? 6.453 -11.641 -6.434 1 96.06 148 VAL B N 1
ATOM 4561 C CA . VAL B 1 148 ? 7.352 -10.984 -7.371 1 96.06 148 VAL B CA 1
ATOM 4562 C C . VAL B 1 148 ? 8.703 -11.688 -7.375 1 96.06 148 VAL B C 1
ATOM 4564 O O . VAL B 1 148 ? 9.227 -12.047 -6.32 1 96.06 148 VAL B O 1
ATOM 4567 N N . LEU B 1 149 ? 9.203 -11.961 -8.586 1 98 149 LEU B N 1
ATOM 4568 C CA . LEU B 1 149 ? 10.469 -12.648 -8.781 1 98 149 LEU B CA 1
ATOM 4569 C C . LEU B 1 149 ? 10.43 -14.055 -8.203 1 98 149 LEU B C 1
ATOM 4571 O O . LEU B 1 149 ? 11.445 -14.562 -7.727 1 98 149 LEU B O 1
ATOM 4575 N N . LEU B 1 150 ? 9.234 -14.625 -7.973 1 98.19 150 LEU B N 1
ATOM 4576 C CA . LEU B 1 150 ? 9 -15.992 -7.516 1 98.19 150 LEU B CA 1
ATOM 4577 C C . LEU B 1 150 ? 9.008 -16.062 -5.992 1 98.19 150 LEU B C 1
ATOM 4579 O O . LEU B 1 150 ? 8.281 -16.859 -5.398 1 98.19 150 LEU B O 1
ATOM 4583 N N . ILE B 1 151 ? 9.758 -15.133 -5.316 1 97.44 151 ILE B N 1
ATOM 4584 C CA . ILE B 1 151 ? 10.141 -15.469 -3.949 1 97.44 151 ILE B CA 1
ATOM 4585 C C . ILE B 1 151 ? 9.594 -14.406 -2.99 1 97.44 151 ILE B C 1
ATOM 4587 O O . ILE B 1 151 ? 9.609 -14.602 -1.772 1 97.44 151 ILE B O 1
ATOM 4591 N N . HIS B 1 152 ? 9.109 -13.273 -3.514 1 95.31 152 HIS B N 1
ATOM 4592 C CA . HIS B 1 152 ? 8.617 -12.211 -2.639 1 95.31 152 HIS B CA 1
ATOM 4593 C C . HIS B 1 152 ? 7.559 -12.734 -1.678 1 95.31 152 HIS B C 1
ATOM 4595 O O . HIS B 1 152 ? 6.828 -13.68 -2.004 1 95.31 152 HIS B O 1
ATOM 4601 N N . GLU B 1 153 ? 7.496 -12.195 -0.437 1 92.69 153 GLU B N 1
ATOM 4602 C CA . GLU B 1 153 ? 6.559 -12.461 0.648 1 92.69 153 GLU B CA 1
ATOM 4603 C C . GLU B 1 153 ? 6.836 -13.812 1.295 1 92.69 153 GLU B C 1
ATOM 4605 O O . GLU B 1 153 ? 6.098 -14.25 2.18 1 92.69 153 GLU B O 1
ATOM 4610 N N . ARG B 1 154 ? 7.832 -14.617 0.788 1 94.56 154 ARG B N 1
ATOM 4611 C CA . ARG B 1 154 ? 8.352 -15.836 1.39 1 94.56 154 ARG B CA 1
ATOM 4612 C C . ARG B 1 154 ? 7.258 -16.891 1.533 1 94.56 154 ARG B C 1
ATOM 4614 O O . ARG B 1 154 ? 7.219 -17.625 2.521 1 94.56 154 ARG B O 1
ATOM 4621 N N . MET B 1 155 ? 6.328 -16.938 0.647 1 95.62 155 MET B N 1
ATOM 4622 C CA . MET B 1 155 ? 5.211 -17.875 0.692 1 95.62 155 MET B CA 1
ATOM 4623 C C . MET B 1 155 ? 5.68 -19.297 0.389 1 95.62 155 MET B C 1
ATOM 4625 O O . MET B 1 155 ? 5.094 -20.266 0.877 1 95.62 155 MET B O 1
ATOM 4629 N N . LEU B 1 156 ? 6.754 -19.406 -0.317 1 97.5 156 LEU B N 1
ATOM 4630 C CA . LEU B 1 156 ? 7.293 -20.703 -0.692 1 97.5 156 LEU B CA 1
ATOM 4631 C C . LEU B 1 156 ? 7.648 -21.516 0.544 1 97.5 156 LEU B C 1
ATOM 4633 O O . LEU B 1 156 ? 7.594 -22.75 0.518 1 97.5 156 LEU B O 1
ATOM 4637 N N . GLU B 1 157 ? 8.008 -20.859 1.612 1 96.38 157 GLU B N 1
ATOM 4638 C CA . GLU B 1 157 ? 8.375 -21.562 2.832 1 96.38 157 GLU B CA 1
ATOM 4639 C C . GLU B 1 157 ? 7.211 -22.391 3.367 1 96.38 157 GLU B C 1
ATOM 4641 O O . GLU B 1 157 ? 7.395 -23.531 3.801 1 96.38 157 GLU B O 1
ATOM 4646 N N . SER B 1 158 ? 6.039 -21.797 3.316 1 96.88 158 SER B N 1
ATOM 4647 C CA . SER B 1 158 ? 4.844 -22.516 3.742 1 96.88 158 SER B CA 1
ATOM 4648 C C . SER B 1 158 ? 4.562 -23.703 2.834 1 96.88 158 SER B C 1
ATOM 4650 O O . SER B 1 158 ? 4.145 -24.766 3.305 1 96.88 158 SER B O 1
ATOM 4652 N N . TYR B 1 159 ? 4.758 -23.516 1.604 1 98.25 159 TYR B N 1
ATOM 4653 C CA . TYR B 1 159 ? 4.566 -24.578 0.615 1 98.25 159 TYR B CA 1
ATOM 4654 C C . TYR B 1 159 ? 5.504 -25.75 0.881 1 98.25 159 TYR B C 1
ATOM 4656 O O . TYR B 1 159 ? 5.078 -26.906 0.859 1 98.25 159 TYR B O 1
ATOM 4664 N N . LEU B 1 160 ? 6.699 -25.438 1.185 1 97.75 160 LEU B N 1
ATOM 4665 C CA . LEU B 1 160 ? 7.688 -26.469 1.479 1 97.75 160 LEU B CA 1
ATOM 4666 C C . LEU B 1 160 ? 7.375 -27.156 2.799 1 97.75 160 LEU B C 1
ATOM 4668 O O . LEU B 1 160 ? 7.578 -28.359 2.936 1 97.75 160 LEU B O 1
ATOM 4672 N N . TYR B 1 161 ? 6.945 -26.391 3.719 1 97.25 161 TYR B N 1
ATOM 4673 C CA . TYR B 1 161 ? 6.52 -27 4.977 1 97.25 161 TYR B CA 1
ATOM 4674 C C . TYR B 1 161 ? 5.422 -28.031 4.738 1 97.25 161 TYR B C 1
ATOM 4676 O O . TYR B 1 161 ? 5.477 -29.141 5.273 1 97.25 161 TYR B O 1
ATOM 4684 N N . ALA B 1 162 ? 4.445 -27.656 3.973 1 98.44 162 ALA B N 1
ATOM 4685 C CA . ALA B 1 162 ? 3.352 -28.578 3.643 1 98.44 162 ALA B CA 1
ATOM 4686 C C . ALA B 1 162 ? 3.875 -29.844 2.965 1 98.44 162 ALA B C 1
ATOM 4688 O O . ALA B 1 162 ? 3.449 -30.953 3.293 1 98.44 162 ALA B O 1
ATOM 4689 N N . ARG B 1 163 ? 4.762 -29.656 2.021 1 98.25 163 ARG B N 1
ATOM 4690 C CA . ARG B 1 163 ? 5.391 -30.781 1.342 1 98.25 163 ARG B CA 1
ATOM 4691 C C . ARG B 1 163 ? 6 -31.75 2.346 1 98.25 163 ARG B C 1
ATOM 4693 O O . ARG B 1 163 ? 5.707 -32.938 2.314 1 98.25 163 ARG B O 1
ATOM 4700 N N . ASP B 1 164 ? 6.75 -31.219 3.254 1 97.5 164 ASP B N 1
ATOM 4701 C CA . ASP B 1 164 ? 7.566 -32.031 4.148 1 97.5 164 ASP B CA 1
ATOM 4702 C C . ASP B 1 164 ? 6.703 -32.719 5.211 1 97.5 164 ASP B C 1
ATOM 4704 O O . ASP B 1 164 ? 7.094 -33.75 5.77 1 97.5 164 ASP B O 1
ATOM 4708 N N . HIS B 1 165 ? 5.547 -32.25 5.445 1 97.5 165 HIS B N 1
ATOM 4709 C CA . HIS B 1 165 ? 4.77 -32.75 6.574 1 97.5 165 HIS B CA 1
ATOM 4710 C C . HIS B 1 165 ? 3.551 -33.531 6.102 1 97.5 165 HIS B C 1
ATOM 4712 O O . HIS B 1 165 ? 3.076 -34.438 6.797 1 97.5 165 HIS B O 1
ATOM 4718 N N . TYR B 1 166 ? 3.09 -33.156 4.875 1 98.25 166 TYR B N 1
ATOM 4719 C CA . TYR B 1 166 ? 1.77 -33.688 4.562 1 98.25 166 TYR B CA 1
ATOM 4720 C C . TYR B 1 166 ? 1.783 -34.438 3.234 1 98.25 166 TYR B C 1
ATOM 4722 O O . TYR B 1 166 ? 0.843 -35.188 2.916 1 98.25 166 TYR B O 1
ATOM 4730 N N . LEU B 1 167 ? 2.746 -34.281 2.42 1 98.38 167 LEU B N 1
ATOM 4731 C CA . LEU B 1 167 ? 2.777 -34.938 1.121 1 98.38 167 LEU B CA 1
ATOM 4732 C C . LEU B 1 167 ? 3.262 -36.375 1.256 1 98.38 167 LEU B C 1
ATOM 4734 O O . LEU B 1 167 ? 4.289 -36.656 1.89 1 98.38 167 LEU B O 1
ATOM 4738 N N . LYS B 1 168 ? 2.574 -37.312 0.689 1 97.75 168 LYS B N 1
ATOM 4739 C CA . LYS B 1 168 ? 3.02 -38.719 0.633 1 97.75 168 LYS B CA 1
ATOM 4740 C C . LYS B 1 168 ? 4.285 -38.844 -0.207 1 97.75 168 LYS B C 1
ATOM 4742 O O . LYS B 1 168 ? 4.512 -38.062 -1.135 1 97.75 168 LYS B O 1
ATOM 4747 N N . PRO B 1 169 ? 5.102 -39.844 0.142 1 95.88 169 PRO B N 1
ATOM 4748 C CA . PRO B 1 169 ? 6.23 -40.125 -0.751 1 95.88 169 PRO B CA 1
ATOM 4749 C C . PRO B 1 169 ? 5.801 -40.312 -2.203 1 95.88 169 PRO B C 1
ATOM 4751 O O . PRO B 1 169 ? 4.875 -41.094 -2.477 1 95.88 169 PRO B O 1
ATOM 4754 N N . GLY B 1 170 ? 6.367 -39.562 -3.053 1 94.88 170 GLY B N 1
ATOM 4755 C CA . GLY B 1 170 ? 6.035 -39.688 -4.465 1 94.88 170 GLY B CA 1
ATOM 4756 C C . GLY B 1 170 ? 4.816 -38.875 -4.859 1 94.88 170 GLY B C 1
ATOM 4757 O O . GLY B 1 170 ? 4.332 -39 -5.988 1 94.88 170 GLY B O 1
ATOM 4758 N N . GLY B 1 171 ? 4.297 -38.094 -3.957 1 97.56 171 GLY B N 1
ATOM 4759 C CA . GLY B 1 171 ? 3.121 -37.281 -4.238 1 97.56 171 GLY B CA 1
ATOM 4760 C C . GLY B 1 171 ? 3.402 -36.156 -5.191 1 97.56 171 GLY B C 1
ATOM 4761 O O . GLY B 1 171 ? 4.543 -35.938 -5.613 1 97.56 171 GLY B O 1
ATOM 4762 N N . THR B 1 172 ? 2.396 -35.438 -5.551 1 98.25 172 THR B N 1
ATOM 4763 C CA . THR B 1 172 ? 2.477 -34.406 -6.578 1 98.25 172 THR B CA 1
ATOM 4764 C C . THR B 1 172 ? 2.396 -33.031 -5.957 1 98.25 172 THR B C 1
ATOM 4766 O O . THR B 1 172 ? 1.618 -32.781 -5.027 1 98.25 172 THR B O 1
ATOM 4769 N N . LEU B 1 173 ? 3.242 -32.125 -6.508 1 98.5 173 LEU B N 1
ATOM 4770 C CA . LEU B 1 173 ? 3.188 -30.688 -6.172 1 98.5 173 LEU B CA 1
ATOM 4771 C C . LEU B 1 173 ? 2.797 -29.859 -7.391 1 98.5 173 LEU B C 1
ATOM 4773 O O . LEU B 1 173 ? 3.408 -29.984 -8.453 1 98.5 173 LEU B O 1
ATOM 4777 N N . PHE B 1 174 ? 1.811 -29 -7.266 1 98.62 174 PHE B N 1
ATOM 4778 C CA . PHE B 1 174 ? 1.436 -28.016 -8.281 1 98.62 174 PHE B CA 1
ATOM 4779 C C . PHE B 1 174 ? 1.413 -26.609 -7.699 1 98.62 174 PHE B C 1
ATOM 4781 O O . PHE B 1 174 ? 0.559 -26.297 -6.871 1 98.62 174 PHE B O 1
ATOM 4788 N N . PRO B 1 175 ? 2.314 -25.812 -8.125 1 98.56 175 PRO B N 1
ATOM 4789 C CA . PRO B 1 175 ? 3.348 -26 -9.148 1 98.56 175 PRO B CA 1
ATOM 4790 C C . PRO B 1 175 ? 4.484 -26.906 -8.672 1 98.56 175 PRO B C 1
ATOM 4792 O O . PRO B 1 175 ? 4.641 -27.125 -7.469 1 98.56 175 PRO B O 1
ATOM 4795 N N . SER B 1 176 ? 5.266 -27.344 -9.656 1 98.38 176 SER B N 1
ATOM 4796 C CA . SER B 1 176 ? 6.34 -28.281 -9.359 1 98.38 176 SER B CA 1
ATOM 4797 C C . SER B 1 176 ? 7.695 -27.594 -9.344 1 98.38 176 SER B C 1
ATOM 4799 O O . SER B 1 176 ? 8.586 -27.969 -8.578 1 98.38 176 SER B O 1
ATOM 4801 N N . THR B 1 177 ? 7.867 -26.609 -10.203 1 97.81 177 THR B N 1
ATOM 4802 C CA . THR B 1 177 ? 9.133 -25.891 -10.258 1 97.81 177 THR B CA 1
ATOM 4803 C C . THR B 1 177 ? 8.914 -24.422 -10.641 1 97.81 177 THR B C 1
ATOM 4805 O O . THR B 1 177 ? 7.879 -24.078 -11.211 1 97.81 177 THR B O 1
ATOM 4808 N N . GLY B 1 178 ? 9.797 -23.609 -10.188 1 98.12 178 GLY B N 1
ATOM 4809 C CA . GLY B 1 178 ? 9.938 -22.234 -10.648 1 98.12 178 GLY B CA 1
ATOM 4810 C C . GLY B 1 178 ? 11.312 -21.938 -11.211 1 98.12 178 GLY B C 1
ATOM 4811 O O . GLY B 1 178 ? 12.312 -22.5 -10.758 1 98.12 178 GLY B O 1
ATOM 4812 N N . SER B 1 179 ? 11.344 -21.078 -12.211 1 98.44 179 SER B N 1
ATOM 4813 C CA . SER B 1 179 ? 12.602 -20.625 -12.781 1 98.44 179 SER B CA 1
ATOM 4814 C C . SER B 1 179 ? 12.695 -19.094 -12.75 1 98.44 179 SER B C 1
ATOM 4816 O O . SER B 1 179 ? 11.812 -18.406 -13.25 1 98.44 179 SER B O 1
ATOM 4818 N N . ILE B 1 180 ? 13.75 -18.625 -12.18 1 98.75 180 ILE B N 1
ATOM 4819 C CA . ILE B 1 180 ? 13.984 -17.188 -12.133 1 98.75 180 ILE B CA 1
ATOM 4820 C C . ILE B 1 180 ? 14.883 -16.766 -13.297 1 98.75 180 ILE B C 1
ATOM 4822 O O . ILE B 1 180 ? 15.922 -17.391 -13.531 1 98.75 180 ILE B O 1
ATOM 4826 N N . PHE B 1 181 ? 14.477 -15.766 -13.969 1 98.75 181 PHE B N 1
ATOM 4827 C CA . PHE B 1 181 ? 15.242 -15.234 -15.094 1 98.75 181 PHE B CA 1
ATOM 4828 C C . PHE B 1 181 ? 15.758 -13.836 -14.789 1 98.75 181 PHE B C 1
ATOM 4830 O O . PHE B 1 181 ? 15.039 -13.023 -14.203 1 98.75 181 PHE B O 1
ATOM 4837 N N . LEU B 1 182 ? 16.969 -13.602 -15.133 1 98.81 182 LEU B N 1
ATOM 4838 C CA . LEU B 1 182 ? 17.625 -12.305 -15.031 1 98.81 182 LEU B CA 1
ATOM 4839 C C . LEU B 1 182 ? 18.234 -11.883 -16.359 1 98.81 182 LEU B C 1
ATOM 4841 O O . LEU B 1 182 ? 18.797 -12.719 -17.078 1 98.81 182 LEU B O 1
ATOM 4845 N N . ALA B 1 183 ? 18.141 -10.617 -16.703 1 98.62 183 ALA B N 1
ATOM 4846 C CA . ALA B 1 183 ? 18.734 -10.078 -17.938 1 98.62 183 ALA B CA 1
ATOM 4847 C C . ALA B 1 183 ? 19.094 -8.602 -17.766 1 98.62 183 ALA B C 1
ATOM 4849 O O . ALA B 1 183 ? 18.422 -7.879 -17.031 1 98.62 183 ALA B O 1
ATOM 4850 N N . PRO B 1 184 ? 20.141 -8.203 -18.375 1 98.44 184 PRO B N 1
ATOM 4851 C CA . PRO B 1 184 ? 20.469 -6.773 -18.344 1 98.44 184 PRO B CA 1
ATOM 4852 C C . PRO B 1 184 ? 19.531 -5.941 -19.219 1 98.44 184 PRO B C 1
ATOM 4854 O O . PRO B 1 184 ? 19.125 -6.387 -20.297 1 98.44 184 PRO B O 1
ATOM 4857 N N . PHE B 1 185 ? 19.203 -4.738 -18.797 1 98.19 185 PHE B N 1
ATOM 4858 C CA . PHE B 1 185 ? 18.297 -3.908 -19.578 1 98.19 185 PHE B CA 1
ATOM 4859 C C . PHE B 1 185 ? 18.766 -2.461 -19.594 1 98.19 185 PHE B C 1
ATOM 4861 O O . PHE B 1 185 ? 19.625 -2.066 -18.797 1 98.19 185 PHE B O 1
ATOM 4868 N N . THR B 1 186 ? 18.234 -1.732 -20.578 1 97.5 186 THR B N 1
ATOM 4869 C CA . THR B 1 186 ? 18.438 -0.291 -20.672 1 97.5 186 THR B CA 1
ATOM 4870 C C . THR B 1 186 ? 17.125 0.454 -20.484 1 97.5 186 THR B C 1
ATOM 4872 O O . THR B 1 186 ? 16.062 -0.019 -20.922 1 97.5 186 THR B O 1
ATOM 4875 N N . ASP B 1 187 ? 17.141 1.486 -19.719 1 96.5 187 ASP B N 1
ATOM 4876 C CA . ASP B 1 187 ? 16 2.379 -19.531 1 96.5 187 ASP B CA 1
ATOM 4877 C C . ASP B 1 187 ? 16.453 3.717 -18.938 1 96.5 187 ASP B C 1
ATOM 4879 O O . ASP B 1 187 ? 16.344 3.936 -17.734 1 96.5 187 ASP B O 1
ATOM 4883 N N . ALA B 1 188 ? 16.844 4.539 -19.797 1 95.25 188 ALA B N 1
ATOM 4884 C CA . ALA B 1 188 ? 17.359 5.836 -19.375 1 95.25 188 ALA B CA 1
ATOM 4885 C C . ALA B 1 188 ? 16.281 6.68 -18.703 1 95.25 188 ALA B C 1
ATOM 4887 O O . ALA B 1 188 ? 16.562 7.434 -17.766 1 95.25 188 ALA B O 1
ATOM 4888 N N . GLY B 1 189 ? 15.125 6.57 -19.234 1 94.56 189 GLY B N 1
ATOM 4889 C CA . GLY B 1 189 ? 14.016 7.309 -18.656 1 94.56 189 GLY B CA 1
ATOM 4890 C C . GLY B 1 189 ? 13.727 6.922 -17.219 1 94.56 189 GLY B C 1
ATOM 4891 O O . GLY B 1 189 ? 13.648 7.785 -16.328 1 94.56 189 GLY B O 1
ATOM 4892 N N . LEU B 1 190 ? 13.586 5.66 -16.969 1 95.75 190 LEU B N 1
ATOM 4893 C CA . LEU B 1 190 ? 13.328 5.16 -15.625 1 95.75 190 LEU B CA 1
ATOM 4894 C C . LEU B 1 190 ? 14.469 5.527 -14.688 1 95.75 190 LEU B C 1
ATOM 4896 O O . LEU B 1 190 ? 14.234 5.914 -13.539 1 95.75 190 LEU B O 1
ATOM 4900 N N . TRP B 1 191 ? 15.664 5.348 -15.148 1 96.69 191 TRP B N 1
ATOM 4901 C CA . TRP B 1 191 ? 16.828 5.684 -14.336 1 96.69 191 TRP B CA 1
ATOM 4902 C C . TRP B 1 191 ? 16.812 7.164 -13.953 1 96.69 191 TRP B C 1
ATOM 4904 O O . TRP B 1 191 ? 17.031 7.512 -12.789 1 96.69 191 TRP B O 1
ATOM 4914 N N . SER B 1 192 ? 16.578 8.039 -14.914 1 96.44 192 SER B N 1
ATOM 4915 C CA . SER B 1 192 ? 16.562 9.477 -14.688 1 96.44 192 SER B CA 1
ATOM 4916 C C . SER B 1 192 ? 15.445 9.875 -13.719 1 96.44 192 SER B C 1
ATOM 4918 O O . SER B 1 192 ? 15.641 10.75 -12.875 1 96.44 192 SER B O 1
ATOM 4920 N N . GLU B 1 193 ? 14.383 9.266 -13.914 1 95.44 193 GLU B N 1
ATOM 4921 C CA . GLU B 1 193 ? 13.273 9.523 -12.992 1 95.44 193 GLU B CA 1
ATOM 4922 C C . GLU B 1 193 ? 13.648 9.148 -11.562 1 95.44 193 GLU B C 1
ATOM 4924 O O . GLU B 1 193 ? 13.367 9.898 -10.625 1 95.44 193 GLU B O 1
ATOM 4929 N N . THR B 1 194 ? 14.203 8.023 -11.398 1 96.31 194 THR B N 1
ATOM 4930 C CA . THR B 1 194 ? 14.641 7.562 -10.086 1 96.31 194 THR B CA 1
ATOM 4931 C C . THR B 1 194 ? 15.68 8.516 -9.5 1 96.31 194 THR B C 1
ATOM 4933 O O . THR B 1 194 ? 15.602 8.891 -8.328 1 96.31 194 THR B O 1
ATOM 4936 N N . MET B 1 195 ? 16.625 8.906 -10.344 1 96.12 195 MET B N 1
ATOM 4937 C CA . MET B 1 195 ? 17.656 9.859 -9.914 1 96.12 195 MET B CA 1
ATOM 4938 C C . MET B 1 195 ? 17.031 11.195 -9.531 1 96.12 195 MET B C 1
ATOM 4940 O O . MET B 1 195 ? 17.5 11.867 -8.609 1 96.12 195 MET B O 1
ATOM 4944 N N . GLY B 1 196 ? 16.016 11.57 -10.25 1 95.06 196 GLY B N 1
ATOM 4945 C CA . GLY B 1 196 ? 15.305 12.797 -9.93 1 95.06 196 GLY B CA 1
ATOM 4946 C C . GLY B 1 196 ? 14.758 12.82 -8.516 1 95.06 196 GLY B C 1
ATOM 4947 O O . GLY B 1 196 ? 14.82 13.852 -7.84 1 95.06 196 GLY B O 1
ATOM 4948 N N . LYS B 1 197 ? 14.297 11.773 -8.102 1 95.25 197 LYS B N 1
ATOM 4949 C CA . LYS B 1 197 ? 13.812 11.664 -6.727 1 95.25 197 LYS B CA 1
ATOM 4950 C C . LYS B 1 197 ? 14.953 11.859 -5.727 1 95.25 197 LYS B C 1
ATOM 4952 O O . LYS B 1 197 ? 14.789 12.555 -4.723 1 95.25 197 LYS B O 1
ATOM 4957 N N . ALA B 1 198 ? 16.031 11.234 -6 1 95.31 198 ALA B N 1
ATOM 4958 C CA . ALA B 1 198 ? 17.188 11.383 -5.129 1 95.31 198 ALA B CA 1
ATOM 4959 C C . ALA B 1 198 ? 17.688 12.828 -5.125 1 95.31 198 ALA B C 1
ATOM 4961 O O . ALA B 1 198 ? 18.062 13.359 -4.078 1 95.31 198 ALA B O 1
ATOM 4962 N N . ARG B 1 199 ? 17.641 13.469 -6.242 1 95.38 199 ARG B N 1
ATOM 4963 C CA . ARG B 1 199 ? 18.219 14.805 -6.414 1 95.38 199 ARG B CA 1
ATOM 4964 C C . ARG B 1 199 ? 17.406 15.852 -5.66 1 95.38 199 ARG B C 1
ATOM 4966 O O . ARG B 1 199 ? 17.891 16.953 -5.41 1 95.38 199 ARG B O 1
ATOM 4973 N N . PHE B 1 200 ? 16.219 15.586 -5.348 1 96.44 200 PHE B N 1
ATOM 4974 C CA . PHE B 1 200 ? 15.477 16.469 -4.453 1 96.44 200 PHE B CA 1
ATOM 4975 C C . PHE B 1 200 ? 16.297 16.797 -3.215 1 96.44 200 PHE B C 1
ATOM 4977 O O . PHE B 1 200 ? 16.312 17.938 -2.76 1 96.44 200 PHE B O 1
ATOM 4984 N N . TRP B 1 201 ? 16.953 15.836 -2.738 1 95.94 201 TRP B N 1
ATOM 4985 C CA . TRP B 1 201 ? 17.672 15.953 -1.469 1 95.94 201 TRP B CA 1
ATOM 4986 C C . TRP B 1 201 ? 19.062 16.562 -1.676 1 95.94 201 TRP B C 1
ATOM 4988 O O . TRP B 1 201 ? 19.812 16.734 -0.719 1 95.94 201 TRP B O 1
ATOM 4998 N N . GLU B 1 202 ? 19.375 16.891 -2.918 1 94.69 202 GLU B N 1
ATOM 4999 C CA . GLU B 1 202 ? 20.625 17.562 -3.229 1 94.69 202 GLU B CA 1
ATOM 5000 C C . GLU B 1 202 ? 20.469 19.078 -3.117 1 94.69 202 GLU B C 1
ATOM 5002 O O . GLU B 1 202 ? 21.438 19.828 -3.264 1 94.69 202 GLU B O 1
ATOM 5007 N N . GLN B 1 203 ? 19.344 19.5 -2.77 1 93.75 203 GLN B N 1
ATOM 5008 C CA . GLN B 1 203 ? 19.062 20.938 -2.695 1 93.75 203 GLN B CA 1
ATOM 5009 C C . GLN B 1 203 ? 19.844 21.594 -1.556 1 93.75 203 GLN B C 1
ATOM 5011 O O . GLN B 1 203 ? 19.766 21.141 -0.411 1 93.75 203 GLN B O 1
ATOM 5016 N N . GLN B 1 204 ? 20.422 22.656 -1.902 1 92.56 204 GLN B N 1
ATOM 5017 C CA . GLN B 1 204 ? 21.219 23.375 -0.926 1 92.56 204 GLN B CA 1
ATOM 5018 C C . GLN B 1 204 ? 20.375 24.406 -0.179 1 92.56 204 GLN B C 1
ATOM 5020 O O . GLN B 1 204 ? 20.812 24.938 0.849 1 92.56 204 GLN B O 1
ATOM 5025 N N . SER B 1 205 ? 19.234 24.656 -0.756 1 94.31 205 SER B N 1
ATOM 5026 C CA . SER B 1 205 ? 18.344 25.609 -0.098 1 94.31 205 SER B CA 1
ATOM 5027 C C . SER B 1 205 ? 16.891 25.281 -0.371 1 94.31 205 SER B C 1
ATOM 5029 O O . SER B 1 205 ? 16.266 25.859 -1.271 1 94.31 205 SER B O 1
ATOM 5031 N N . PHE B 1 206 ? 16.344 24.484 0.384 1 95.5 206 PHE B N 1
ATOM 5032 C CA . PHE B 1 206 ? 14.914 24.219 0.429 1 95.5 206 PHE B CA 1
ATOM 5033 C C . PHE B 1 206 ? 14.258 24.953 1.592 1 95.5 206 PHE B C 1
ATOM 5035 O O . PHE B 1 206 ? 14.328 24.5 2.736 1 95.5 206 PHE B O 1
ATOM 5042 N N . TYR B 1 207 ? 13.602 26.031 1.253 1 95.19 207 TYR B N 1
ATOM 5043 C CA . TYR B 1 207 ? 13.086 26.953 2.27 1 95.19 207 TYR B CA 1
ATOM 5044 C C . TYR B 1 207 ? 14.188 27.391 3.219 1 95.19 207 TYR B C 1
ATOM 5046 O O . TYR B 1 207 ? 13.977 27.484 4.43 1 95.19 207 TYR B O 1
ATOM 5054 N N . GLY B 1 208 ? 15.445 27.516 2.678 1 93.25 208 GLY B N 1
ATOM 5055 C CA . GLY B 1 208 ? 16.578 27.984 3.459 1 93.25 208 GLY B CA 1
ATOM 5056 C C . GLY B 1 208 ? 17.344 26.875 4.148 1 93.25 208 GLY B C 1
ATOM 5057 O O . GLY B 1 208 ? 18.281 27.141 4.906 1 93.25 208 GLY B O 1
ATOM 5058 N N . VAL B 1 209 ? 16.969 25.625 3.873 1 94.56 209 VAL B N 1
ATOM 5059 C CA . VAL B 1 209 ? 17.594 24.484 4.531 1 94.56 209 VAL B CA 1
ATOM 5060 C C . VAL B 1 209 ? 18.422 23.688 3.52 1 94.56 209 VAL B C 1
ATOM 5062 O O . VAL B 1 209 ? 17.938 23.359 2.434 1 94.56 209 VAL B O 1
ATOM 5065 N N . ASP B 1 210 ? 19.656 23.438 3.852 1 94.75 210 ASP B N 1
ATOM 5066 C CA . ASP B 1 210 ? 20.516 22.578 3.039 1 94.75 210 ASP B CA 1
ATOM 5067 C C . ASP B 1 210 ? 20.234 21.109 3.326 1 94.75 210 ASP B C 1
ATOM 5069 O O . ASP B 1 210 ? 20.438 20.641 4.445 1 94.75 210 ASP B O 1
ATOM 5073 N N . LEU B 1 211 ? 19.766 20.344 2.326 1 95.75 211 LEU B N 1
ATOM 5074 C CA . LEU B 1 211 ? 19.359 18.969 2.512 1 95.75 211 LEU B CA 1
ATOM 5075 C C . LEU B 1 211 ? 20.469 18 2.084 1 95.75 211 LEU B C 1
ATOM 5077 O O . LEU B 1 211 ? 20.328 16.781 2.219 1 95.75 211 LEU B O 1
ATOM 5081 N N . THR B 1 212 ? 21.625 18.406 1.666 1 94.5 212 THR B N 1
ATOM 5082 C CA . THR B 1 212 ? 22.625 17.625 0.959 1 94.5 212 THR B CA 1
ATOM 5083 C C . THR B 1 212 ? 23.234 16.562 1.88 1 94.5 212 THR B C 1
ATOM 5085 O O . THR B 1 212 ? 23.797 15.57 1.41 1 94.5 212 THR B O 1
ATOM 5088 N N . ALA B 1 213 ? 23.078 16.75 3.182 1 93.94 213 ALA B N 1
ATOM 5089 C CA . ALA B 1 213 ? 23.641 15.82 4.145 1 93.94 213 ALA B CA 1
ATOM 5090 C C . ALA B 1 213 ? 23.031 14.43 3.988 1 93.94 213 ALA B C 1
ATOM 5092 O O . ALA B 1 213 ? 23.641 13.43 4.359 1 93.94 213 ALA B O 1
ATOM 5093 N N . VAL B 1 214 ? 21.812 14.406 3.426 1 96.25 214 VAL B N 1
ATOM 5094 C CA . VAL B 1 214 ? 21.141 13.109 3.35 1 96.25 214 VAL B CA 1
ATOM 5095 C C . VAL B 1 214 ? 21.047 12.664 1.893 1 96.25 214 VAL B C 1
ATOM 5097 O O . VAL B 1 214 ? 20.328 11.711 1.576 1 96.25 214 VAL B O 1
ATOM 5100 N N . TYR B 1 215 ? 21.719 13.305 0.997 1 95.88 215 TYR B N 1
ATOM 5101 C CA . TYR B 1 215 ? 21.641 12.977 -0.423 1 95.88 215 TYR B CA 1
ATOM 5102 C C . TYR B 1 215 ? 22.125 11.562 -0.684 1 95.88 215 TYR B C 1
ATOM 5104 O O . TYR B 1 215 ? 21.484 10.805 -1.425 1 95.88 215 TYR B O 1
ATOM 5112 N N . ALA B 1 216 ? 23.234 11.195 -0.069 1 95.25 216 ALA B N 1
ATOM 5113 C CA . ALA B 1 216 ? 23.766 9.859 -0.267 1 95.25 216 ALA B CA 1
ATOM 5114 C C . ALA B 1 216 ? 22.781 8.789 0.209 1 95.25 216 ALA B C 1
ATOM 5116 O O . ALA B 1 216 ? 22.594 7.77 -0.457 1 95.25 216 ALA B O 1
ATOM 5117 N N . ASP B 1 217 ? 22.141 9.047 1.342 1 96.12 217 ASP B N 1
ATOM 5118 C CA . ASP B 1 217 ? 21.125 8.133 1.862 1 96.12 217 ASP B CA 1
ATOM 5119 C C . ASP B 1 217 ? 19.938 8.023 0.901 1 96.12 217 ASP B C 1
ATOM 5121 O O . ASP B 1 217 ? 19.406 6.934 0.69 1 96.12 217 ASP B O 1
ATOM 5125 N N . ALA B 1 218 ? 19.531 9.164 0.369 1 96.69 218 ALA B N 1
ATOM 5126 C CA . ALA B 1 218 ? 18.422 9.203 -0.566 1 96.69 218 ALA B CA 1
ATOM 5127 C C . ALA B 1 218 ? 18.734 8.398 -1.825 1 96.69 218 ALA B C 1
ATOM 5129 O O . ALA B 1 218 ? 17.891 7.633 -2.307 1 96.69 218 ALA B O 1
ATOM 5130 N N . LYS B 1 219 ? 19.891 8.617 -2.334 1 95.94 219 LYS B N 1
ATOM 5131 C CA . LYS B 1 219 ? 20.312 7.883 -3.525 1 95.94 219 LYS B CA 1
ATOM 5132 C C . LYS B 1 219 ? 20.312 6.379 -3.273 1 95.94 219 LYS B C 1
ATOM 5134 O O . LYS B 1 219 ? 19.781 5.609 -4.078 1 95.94 219 LYS B O 1
ATOM 5139 N N . ASP B 1 220 ? 20.844 5.957 -2.129 1 95.94 220 ASP B N 1
ATOM 5140 C CA . ASP B 1 220 ? 20.859 4.547 -1.752 1 95.94 220 ASP B CA 1
ATOM 5141 C C . ASP B 1 220 ? 19.438 4 -1.628 1 95.94 220 ASP B C 1
ATOM 5143 O O . ASP B 1 220 ? 19.156 2.887 -2.076 1 95.94 220 ASP B O 1
ATOM 5147 N N . GLU B 1 221 ? 18.641 4.785 -1.063 1 96.88 221 GLU B N 1
ATOM 5148 C CA . GLU B 1 221 ? 17.25 4.359 -0.847 1 96.88 221 GLU B CA 1
ATOM 5149 C C . GLU B 1 221 ? 16.5 4.227 -2.168 1 96.88 221 GLU B C 1
ATOM 5151 O O . GLU B 1 221 ? 15.875 3.197 -2.43 1 96.88 221 GLU B O 1
ATOM 5156 N N . MET B 1 222 ? 16.578 5.25 -3.021 1 97.19 222 MET B N 1
ATOM 5157 C CA . MET B 1 222 ? 15.82 5.254 -4.273 1 97.19 222 MET B CA 1
ATOM 5158 C C . MET B 1 222 ? 16.281 4.125 -5.188 1 97.19 222 MET B C 1
ATOM 5160 O O . MET B 1 222 ? 15.461 3.422 -5.777 1 97.19 222 MET B O 1
ATOM 5164 N N . PHE B 1 223 ? 17.531 3.934 -5.246 1 97.56 223 PHE B N 1
ATOM 5165 C CA . PHE B 1 223 ? 18.078 2.902 -6.125 1 97.56 223 PHE B CA 1
ATOM 5166 C C . PHE B 1 223 ? 18.109 1.553 -5.418 1 97.56 223 PHE B C 1
ATOM 5168 O O . PHE B 1 223 ? 18.562 0.556 -5.996 1 97.56 223 PHE B O 1
ATOM 5175 N N . GLY B 1 224 ? 17.734 1.533 -4.191 1 97.5 224 GLY B N 1
ATOM 5176 C CA . GLY B 1 224 ? 17.578 0.29 -3.453 1 97.5 224 GLY B CA 1
ATOM 5177 C C . GLY B 1 224 ? 16.172 -0.277 -3.521 1 97.5 224 GLY B C 1
ATOM 5178 O O . GLY B 1 224 ? 15.898 -1.338 -2.955 1 97.5 224 GLY B O 1
ATOM 5179 N N . MET B 1 225 ? 15.328 0.391 -4.223 1 97.5 225 MET B N 1
ATOM 5180 C CA . MET B 1 225 ? 13.938 -0.04 -4.379 1 97.5 225 MET B CA 1
ATOM 5181 C C . MET B 1 225 ? 13.719 -0.671 -5.75 1 97.5 225 MET B C 1
ATOM 5183 O O . MET B 1 225 ? 13.875 -0.008 -6.777 1 97.5 225 MET B O 1
ATOM 5187 N N . PRO B 1 226 ? 13.312 -1.924 -5.766 1 98.19 226 PRO B N 1
ATOM 5188 C CA . PRO B 1 226 ? 12.992 -2.512 -7.066 1 98.19 226 PRO B CA 1
ATOM 5189 C C . PRO B 1 226 ? 11.758 -1.879 -7.707 1 98.19 226 PRO B C 1
ATOM 5191 O O . PRO B 1 226 ? 10.836 -1.456 -7 1 98.19 226 PRO B O 1
ATOM 5194 N N . VAL B 1 227 ? 11.758 -1.835 -9.031 1 98.06 227 VAL B N 1
ATOM 5195 C CA . VAL B 1 227 ? 10.641 -1.278 -9.781 1 98.06 227 VAL B CA 1
ATOM 5196 C C . VAL B 1 227 ? 9.812 -2.408 -10.398 1 98.06 227 VAL B C 1
ATOM 5198 O O . VAL B 1 227 ? 10.273 -3.09 -11.32 1 98.06 227 VAL B O 1
ATOM 5201 N N . VAL B 1 228 ? 8.625 -2.549 -9.938 1 97.75 228 VAL B N 1
ATOM 5202 C CA . VAL B 1 228 ? 7.746 -3.615 -10.406 1 97.75 228 VAL B CA 1
ATOM 5203 C C . VAL B 1 228 ? 6.836 -3.088 -11.516 1 97.75 228 VAL B C 1
ATOM 5205 O O . VAL B 1 228 ? 6.309 -1.978 -11.414 1 97.75 228 VAL B O 1
ATOM 5208 N N . GLY B 1 229 ? 6.691 -3.809 -12.539 1 95.94 229 GLY B N 1
ATOM 5209 C CA . GLY B 1 229 ? 5.859 -3.463 -13.68 1 95.94 229 GLY B CA 1
ATOM 5210 C C . GLY B 1 229 ? 6.328 -4.102 -14.969 1 95.94 229 GLY B C 1
ATOM 5211 O O . GLY B 1 229 ? 7.469 -4.559 -15.07 1 95.94 229 GLY B O 1
ATOM 5212 N N . GLY B 1 230 ? 5.434 -4.09 -15.883 1 94.25 230 GLY B N 1
ATOM 5213 C CA . GLY B 1 230 ? 5.84 -4.531 -17.203 1 94.25 230 GLY B CA 1
ATOM 5214 C C . GLY B 1 230 ? 6.836 -3.596 -17.875 1 94.25 230 GLY B C 1
ATOM 5215 O O . GLY B 1 230 ? 6.836 -2.393 -17.609 1 94.25 230 GLY B O 1
ATOM 5216 N N . PHE B 1 231 ? 7.684 -4.145 -18.625 1 93.69 231 PHE B N 1
ATOM 5217 C CA . PHE B 1 231 ? 8.609 -3.33 -19.391 1 93.69 231 PHE B CA 1
ATOM 5218 C C . PHE B 1 231 ? 8.727 -3.848 -20.828 1 93.69 231 PHE B C 1
ATOM 5220 O O . PHE B 1 231 ? 8.32 -4.977 -21.125 1 93.69 231 PHE B O 1
ATOM 5227 N N . ASP B 1 232 ? 9.188 -3.031 -21.719 1 92 232 ASP B N 1
ATOM 5228 C CA . ASP B 1 232 ? 9.375 -3.387 -23.109 1 92 232 ASP B CA 1
ATOM 5229 C C . ASP B 1 232 ? 10.508 -4.398 -23.281 1 92 232 ASP B C 1
ATOM 5231 O O . ASP B 1 232 ? 11.664 -4.094 -22.969 1 92 232 ASP B O 1
ATOM 5235 N N . PRO B 1 233 ? 10.188 -5.59 -23.719 1 93.31 233 PRO B N 1
ATOM 5236 C CA . PRO B 1 233 ? 11.227 -6.609 -23.859 1 93.31 233 PRO B CA 1
ATOM 5237 C C . PRO B 1 233 ? 12.359 -6.176 -24.781 1 93.31 233 PRO B C 1
ATOM 5239 O O . PRO B 1 233 ? 13.461 -6.727 -24.719 1 93.31 233 PRO B O 1
ATOM 5242 N N . ARG B 1 234 ? 12.156 -5.223 -25.656 1 92.5 234 ARG B N 1
ATOM 5243 C CA . ARG B 1 234 ? 13.148 -4.762 -26.625 1 92.5 234 ARG B CA 1
ATOM 5244 C C . ARG B 1 234 ? 14.219 -3.912 -25.953 1 92.5 234 ARG B C 1
ATOM 5246 O O . ARG B 1 234 ? 15.211 -3.543 -26.594 1 92.5 234 ARG B O 1
ATOM 5253 N N . THR B 1 235 ? 14 -3.656 -24.625 1 94.25 235 THR B N 1
ATOM 5254 C CA . THR B 1 235 ? 14.992 -2.889 -23.891 1 94.25 235 THR B CA 1
ATOM 5255 C C . THR B 1 235 ? 16.047 -3.811 -23.281 1 94.25 235 THR B C 1
ATOM 5257 O O . THR B 1 235 ? 17.016 -3.342 -22.672 1 94.25 235 THR B O 1
ATOM 5260 N N . LEU B 1 236 ? 15.922 -5.078 -23.5 1 96.56 236 LEU B N 1
ATOM 5261 C CA . LEU B 1 236 ? 16.922 -6.031 -23.016 1 96.56 236 LEU B CA 1
ATOM 5262 C C . LEU B 1 236 ? 18.172 -5.977 -23.875 1 96.56 236 LEU B C 1
ATOM 5264 O O . LEU B 1 236 ? 18.094 -6 -25.109 1 96.56 236 LEU B O 1
ATOM 5268 N N . ILE B 1 237 ? 19.266 -5.93 -23.25 1 96.88 237 ILE B N 1
ATOM 5269 C CA . ILE B 1 237 ? 20.547 -5.836 -23.922 1 96.88 237 ILE B CA 1
ATOM 5270 C C . ILE B 1 237 ? 21.031 -7.234 -24.297 1 96.88 237 ILE B C 1
ATOM 5272 O O . ILE B 1 237 ? 21.781 -7.398 -25.266 1 96.88 237 ILE B O 1
ATOM 5276 N N . ALA B 1 238 ? 20.656 -8.219 -23.516 1 96.12 238 ALA B N 1
ATOM 5277 C CA . ALA B 1 238 ? 20.953 -9.633 -23.719 1 96.12 238 ALA B CA 1
ATOM 5278 C C . ALA B 1 238 ? 19.797 -10.516 -23.266 1 96.12 238 ALA B C 1
ATOM 5280 O O . ALA B 1 238 ? 19.016 -10.117 -22.406 1 96.12 238 ALA B O 1
ATOM 5281 N N . PRO B 1 239 ? 19.703 -11.641 -23.875 1 95.06 239 PRO B N 1
ATOM 5282 C CA . PRO B 1 239 ? 18.719 -12.586 -23.359 1 95.06 239 PRO B CA 1
ATOM 5283 C C . PRO B 1 239 ? 19.094 -13.133 -21.969 1 95.06 239 PRO B C 1
ATOM 5285 O O . PRO B 1 239 ? 20.281 -13.141 -21.609 1 95.06 239 PRO B O 1
ATOM 5288 N N . ALA B 1 240 ? 18.078 -13.492 -21.281 1 96.31 240 ALA B N 1
ATOM 5289 C CA . ALA B 1 240 ? 18.328 -14.195 -20.031 1 96.31 240 ALA B CA 1
ATOM 5290 C C . ALA B 1 240 ? 18.984 -15.547 -20.281 1 96.31 240 ALA B C 1
ATOM 5292 O O . ALA B 1 240 ? 18.953 -16.062 -21.406 1 96.31 240 ALA B O 1
ATOM 5293 N N . ASN B 1 241 ? 19.625 -16.047 -19.219 1 93.31 241 ASN B N 1
ATOM 5294 C CA . ASN B 1 241 ? 20.188 -17.375 -19.344 1 93.31 241 ASN B CA 1
ATOM 5295 C C . ASN B 1 241 ? 19.094 -18.422 -19.625 1 93.31 241 ASN B C 1
ATOM 5297 O O . ASN B 1 241 ? 18.016 -18.359 -19.031 1 93.31 241 ASN B O 1
ATOM 5301 N N . PRO B 1 242 ? 19.453 -19.312 -20.516 1 91.88 242 PRO B N 1
ATOM 5302 C CA . PRO B 1 242 ? 18.453 -20.328 -20.828 1 91.88 242 PRO B CA 1
ATOM 5303 C C . PRO B 1 242 ? 18.047 -21.156 -19.609 1 91.88 242 PRO B C 1
ATOM 5305 O O . PRO B 1 242 ? 18.906 -21.578 -18.828 1 91.88 242 PRO B O 1
ATOM 5308 N N . GLY B 1 243 ? 16.812 -21.375 -19.5 1 93.31 243 GLY B N 1
ATOM 5309 C CA . GLY B 1 243 ? 16.281 -22.203 -18.438 1 93.31 243 GLY B CA 1
ATOM 5310 C C . GLY B 1 243 ? 16.109 -21.453 -17.125 1 93.31 243 GLY B C 1
ATOM 5311 O O . GLY B 1 243 ? 15.398 -21.906 -16.234 1 93.31 243 GLY B O 1
ATOM 5312 N N . GLY B 1 244 ? 16.859 -20.312 -17 1 96.19 244 GLY B N 1
ATOM 5313 C CA . GLY B 1 244 ? 16.781 -19.562 -15.758 1 96.19 244 GLY B CA 1
ATOM 5314 C C . GLY B 1 244 ? 17.375 -20.312 -14.578 1 96.19 244 GLY B C 1
ATOM 5315 O O . GLY B 1 244 ? 18.047 -21.328 -14.75 1 96.19 244 GLY B O 1
ATOM 5316 N N . TYR B 1 245 ? 17.297 -19.734 -13.414 1 97.69 245 TYR B N 1
ATOM 5317 C CA . TYR B 1 245 ? 17.672 -20.391 -12.164 1 97.69 245 TYR B CA 1
ATOM 5318 C C . TYR B 1 245 ? 16.531 -21.266 -11.648 1 97.69 245 TYR B C 1
ATOM 5320 O O . TYR B 1 245 ? 15.516 -20.75 -11.172 1 97.69 245 TYR B O 1
ATOM 5328 N N . LEU B 1 246 ? 16.766 -22.531 -11.695 1 97.5 246 LEU B N 1
ATOM 5329 C CA . LEU B 1 246 ? 15.711 -23.484 -11.391 1 97.5 246 LEU B CA 1
ATOM 5330 C C . LEU B 1 246 ? 15.547 -23.656 -9.883 1 97.5 246 LEU B C 1
ATOM 5332 O O . LEU B 1 246 ? 16.531 -23.906 -9.18 1 97.5 246 LEU B O 1
ATOM 5336 N N . VAL B 1 247 ? 14.359 -23.469 -9.453 1 97.75 247 VAL B N 1
ATOM 5337 C CA . VAL B 1 247 ? 13.938 -23.797 -8.094 1 97.75 247 VAL B CA 1
ATOM 5338 C C . VAL B 1 247 ? 12.984 -24.984 -8.117 1 97.75 247 VAL B C 1
ATOM 5340 O O . VAL B 1 247 ? 11.805 -24.844 -8.453 1 97.75 247 VAL B O 1
ATOM 5343 N N . ASP B 1 248 ? 13.484 -26.156 -7.738 1 97.94 248 ASP B N 1
ATOM 5344 C CA . ASP B 1 248 ? 12.695 -27.375 -7.75 1 97.94 248 ASP B CA 1
ATOM 5345 C C . ASP B 1 248 ? 11.969 -27.578 -6.422 1 97.94 248 ASP B C 1
ATOM 5347 O O . ASP B 1 248 ? 12.586 -27.938 -5.418 1 97.94 248 ASP B O 1
ATOM 5351 N N . PHE B 1 249 ? 10.648 -27.484 -6.438 1 98.12 249 PHE B N 1
ATOM 5352 C CA . PHE B 1 249 ? 9.875 -27.484 -5.203 1 98.12 249 PHE B CA 1
ATOM 5353 C C . PHE B 1 249 ? 9.836 -28.891 -4.605 1 98.12 249 PHE B C 1
ATOM 5355 O O . PHE B 1 249 ? 9.547 -29.062 -3.418 1 98.12 249 PHE B O 1
ATOM 5362 N N . TYR B 1 250 ? 10.094 -29.938 -5.383 1 97.19 250 TYR B N 1
ATOM 5363 C CA . TYR B 1 250 ? 10.117 -31.297 -4.859 1 97.19 250 TYR B CA 1
ATOM 5364 C C . TYR B 1 250 ? 11.32 -31.516 -3.953 1 97.19 250 TYR B C 1
ATOM 5366 O O . TYR B 1 250 ? 11.273 -32.312 -3.025 1 97.19 250 TYR B O 1
ATOM 5374 N N . THR B 1 251 ? 12.391 -30.672 -4.207 1 96.62 251 THR B N 1
ATOM 5375 C CA . THR B 1 251 ? 13.625 -31.094 -3.557 1 96.62 251 THR B CA 1
ATOM 5376 C C . THR B 1 251 ? 14.242 -29.938 -2.764 1 96.62 251 THR B C 1
ATOM 5378 O O . THR B 1 251 ? 14.992 -30.172 -1.812 1 96.62 251 THR B O 1
ATOM 5381 N N . ILE B 1 252 ? 14 -28.719 -3.139 1 97.44 252 ILE B N 1
ATOM 5382 C CA . ILE B 1 252 ? 14.68 -27.594 -2.5 1 97.44 252 ILE B CA 1
ATOM 5383 C C . ILE B 1 252 ? 14.375 -27.594 -1.004 1 97.44 252 ILE B C 1
ATOM 5385 O O . ILE B 1 252 ? 13.258 -27.906 -0.589 1 97.44 252 ILE B O 1
ATOM 5389 N N . THR B 1 253 ? 15.344 -27.219 -0.185 1 96.94 253 THR B N 1
ATOM 5390 C CA . THR B 1 253 ? 15.164 -27.141 1.261 1 96.94 253 THR B CA 1
ATOM 5391 C C . THR B 1 253 ? 14.844 -25.719 1.7 1 96.94 253 THR B C 1
ATOM 5393 O O . THR B 1 253 ? 15.078 -24.766 0.953 1 96.94 253 THR B O 1
ATOM 5396 N N . LEU B 1 254 ? 14.312 -25.609 2.852 1 94.62 254 LEU B N 1
ATOM 5397 C CA . LEU B 1 254 ? 14.039 -24.297 3.426 1 94.62 254 LEU B CA 1
ATOM 5398 C C . LEU B 1 254 ? 15.32 -23.484 3.588 1 94.62 254 LEU B C 1
ATOM 5400 O O . LEU B 1 254 ? 15.336 -22.281 3.346 1 94.62 254 LEU B O 1
ATOM 5404 N N . GLU B 1 255 ? 16.359 -24.109 4.016 1 94.12 255 GLU B N 1
ATOM 5405 C CA . GLU B 1 255 ? 17.641 -23.453 4.211 1 94.12 255 GLU B CA 1
ATOM 5406 C C . GLU B 1 255 ? 18.172 -22.859 2.9 1 94.12 255 GLU B C 1
ATOM 5408 O O . GLU B 1 255 ? 18.656 -21.734 2.871 1 94.12 255 GLU B O 1
ATOM 5413 N N . GLU B 1 256 ? 18.031 -23.641 1.853 1 94.94 256 GLU B N 1
ATOM 5414 C CA . GLU B 1 256 ? 18.484 -23.188 0.541 1 94.94 256 GLU B CA 1
ATOM 5415 C C . GLU B 1 256 ? 17.672 -21.984 0.071 1 94.94 256 GLU B C 1
ATOM 5417 O O . GLU B 1 256 ? 18.219 -21.078 -0.565 1 94.94 256 GLU B O 1
ATOM 5422 N N . LEU B 1 257 ? 16.422 -22 0.387 1 95.38 257 LEU B N 1
ATOM 5423 C CA . LEU B 1 257 ? 15.523 -20.938 -0.051 1 95.38 257 LEU B CA 1
ATOM 5424 C C . LEU B 1 257 ? 15.812 -19.641 0.696 1 95.38 257 LEU B C 1
ATOM 5426 O O . LEU B 1 257 ? 15.5 -18.547 0.205 1 95.38 257 LEU B O 1
ATOM 5430 N N . ARG B 1 258 ? 16.375 -19.719 1.831 1 95.19 258 ARG B N 1
ATOM 5431 C CA . ARG B 1 258 ? 16.547 -18.547 2.701 1 95.19 258 ARG B CA 1
ATOM 5432 C C . ARG B 1 258 ? 17.766 -17.75 2.299 1 95.19 258 ARG B C 1
ATOM 5434 O O . ARG B 1 258 ? 17.922 -16.594 2.711 1 95.19 258 ARG B O 1
ATOM 5441 N N . ASP B 1 259 ? 18.703 -18.344 1.665 1 94.94 259 ASP B N 1
ATOM 5442 C CA . ASP B 1 259 ? 19.922 -17.734 1.18 1 94.94 259 ASP B CA 1
ATOM 5443 C C . ASP B 1 259 ? 20.469 -18.469 -0.041 1 94.94 259 ASP B C 1
ATOM 5445 O O . ASP B 1 259 ? 21.031 -19.562 0.086 1 94.94 259 ASP B O 1
ATOM 5449 N N . PHE B 1 260 ? 20.281 -17.891 -1.195 1 95.62 260 PHE B N 1
ATOM 5450 C CA . PHE B 1 260 ? 20.781 -18.531 -2.412 1 95.62 260 PHE B CA 1
ATOM 5451 C C . PHE B 1 260 ? 21.328 -17.484 -3.381 1 95.62 260 PHE B C 1
ATOM 5453 O O . PHE B 1 260 ? 21.047 -16.297 -3.258 1 95.62 260 PHE B O 1
ATOM 5460 N N . THR B 1 261 ? 22.141 -17.922 -4.281 1 96.56 261 THR B N 1
ATOM 5461 C CA . THR B 1 261 ? 22.797 -17.062 -5.258 1 96.56 261 THR B CA 1
ATOM 5462 C C . THR B 1 261 ? 22.5 -17.547 -6.68 1 96.56 261 THR B C 1
ATOM 5464 O O . THR B 1 261 ? 22.578 -18.734 -6.965 1 96.56 261 THR B O 1
ATOM 5467 N N . ILE B 1 262 ? 22.125 -16.656 -7.504 1 97.75 262 ILE B N 1
ATOM 5468 C CA . ILE B 1 262 ? 21.891 -16.906 -8.922 1 97.75 262 ILE B CA 1
ATOM 5469 C C . ILE B 1 262 ? 23.078 -16.406 -9.742 1 97.75 262 ILE B C 1
ATOM 5471 O O . ILE B 1 262 ? 23.234 -15.203 -9.93 1 97.75 262 ILE B O 1
ATOM 5475 N N . PRO B 1 263 ? 23.844 -17.25 -10.258 1 96.44 263 PRO B N 1
ATOM 5476 C CA . PRO B 1 263 ? 24.891 -16.828 -11.195 1 96.44 263 PRO B CA 1
ATOM 5477 C C . PRO B 1 263 ? 24.344 -16.562 -12.594 1 96.44 263 PRO B C 1
ATOM 5479 O O . PRO B 1 263 ? 23.375 -17.188 -13.008 1 96.44 263 PRO B O 1
ATOM 5482 N N . PHE B 1 264 ? 24.984 -15.648 -13.266 1 96 264 PHE B N 1
ATOM 5483 C CA . PHE B 1 264 ? 24.562 -15.422 -14.648 1 96 264 PHE B CA 1
ATOM 5484 C C . PHE B 1 264 ? 25.75 -15.047 -15.523 1 96 264 PHE B C 1
ATOM 5486 O O . PHE B 1 264 ? 26.766 -14.555 -15.031 1 96 264 PHE B O 1
ATOM 5493 N N . ILE B 1 265 ? 25.609 -15.344 -16.766 1 95.62 265 ILE B N 1
ATOM 5494 C CA . ILE B 1 265 ? 26.516 -14.938 -17.828 1 95.62 265 ILE B CA 1
ATOM 5495 C C . ILE B 1 265 ? 25.703 -14.555 -19.062 1 95.62 265 ILE B C 1
ATOM 5497 O O . ILE B 1 265 ? 24.906 -15.352 -19.578 1 95.62 265 ILE B O 1
ATOM 5501 N N . TRP B 1 266 ? 25.906 -13.375 -19.484 1 95.81 266 TRP B N 1
ATOM 5502 C CA . TRP B 1 266 ? 25.188 -12.852 -20.641 1 95.81 266 TRP B CA 1
ATOM 5503 C C . TRP B 1 266 ? 26.156 -12.445 -21.75 1 95.81 266 TRP B C 1
ATOM 5505 O O . TRP B 1 266 ? 27.312 -12.109 -21.469 1 95.81 266 TRP B O 1
ATOM 5515 N N . GLN B 1 267 ? 25.688 -12.508 -22.938 1 94.62 267 GLN B N 1
ATOM 5516 C CA . GLN B 1 267 ? 26.359 -11.906 -24.078 1 94.62 267 GLN B CA 1
ATOM 5517 C C . GLN B 1 267 ? 25.562 -10.75 -24.656 1 94.62 267 GLN B C 1
ATOM 5519 O O . GLN B 1 267 ? 24.422 -10.93 -25.094 1 94.62 267 GLN B O 1
ATOM 5524 N N . ALA B 1 268 ? 26.188 -9.602 -24.734 1 94.94 268 ALA B N 1
ATOM 5525 C CA . ALA B 1 268 ? 25.484 -8.406 -25.156 1 94.94 268 ALA B CA 1
ATOM 5526 C C . ALA B 1 268 ? 25.141 -8.469 -26.641 1 94.94 268 ALA B C 1
ATOM 5528 O O . ALA B 1 268 ? 26.031 -8.664 -27.484 1 94.94 268 ALA B O 1
ATOM 5529 N N . SER B 1 269 ? 23.922 -8.227 -26.922 1 93.19 269 SER B N 1
ATOM 5530 C CA . SER B 1 269 ? 23.484 -8.195 -28.312 1 93.19 269 SER B CA 1
ATOM 5531 C C . SER B 1 269 ? 23.641 -6.805 -28.906 1 93.19 269 SER B C 1
ATOM 5533 O O . SER B 1 269 ? 23.656 -6.648 -30.141 1 93.19 269 SER B O 1
ATOM 5535 N N . TYR B 1 270 ? 23.812 -5.828 -28.031 1 92.94 270 TYR B N 1
ATOM 5536 C CA . TYR B 1 270 ? 23.859 -4.43 -28.438 1 92.94 270 TYR B CA 1
ATOM 5537 C C . TYR B 1 270 ? 24.969 -3.678 -27.703 1 92.94 270 TYR B C 1
ATOM 5539 O O . TYR B 1 270 ? 25.391 -4.09 -26.625 1 92.94 270 TYR B O 1
ATOM 5547 N N . THR B 1 271 ? 25.406 -2.689 -28.375 1 93.5 271 THR B N 1
ATOM 5548 C CA . THR B 1 271 ? 26.141 -1.652 -27.656 1 93.5 271 THR B CA 1
ATOM 5549 C C . THR B 1 271 ? 25.188 -0.686 -26.969 1 93.5 271 THR B C 1
ATOM 5551 O O . THR B 1 271 ? 24.203 -0.241 -27.562 1 93.5 271 THR B O 1
ATOM 5554 N N . GLY B 1 272 ? 25.406 -0.466 -25.734 1 95.75 272 GLY B N 1
ATOM 5555 C CA . GLY B 1 272 ? 24.516 0.414 -25 1 95.75 272 GLY B CA 1
ATOM 5556 C C . GLY B 1 272 ? 24.906 0.546 -23.531 1 95.75 272 GLY B C 1
ATOM 5557 O O . GLY B 1 272 ? 26.047 0.302 -23.156 1 95.75 272 GLY B O 1
ATOM 5558 N N . ILE B 1 273 ? 23.938 1.06 -22.781 1 96.88 273 ILE B N 1
ATOM 5559 C CA . ILE B 1 273 ? 24.156 1.27 -21.344 1 96.88 273 ILE B CA 1
ATOM 5560 C C . ILE B 1 273 ? 23.234 0.348 -20.547 1 96.88 273 ILE B C 1
ATOM 5562 O O . ILE B 1 273 ? 22.016 0.351 -20.734 1 96.88 273 ILE B O 1
ATOM 5566 N N . ILE B 1 274 ? 23.844 -0.459 -19.719 1 97.75 274 ILE B N 1
ATOM 5567 C CA . ILE B 1 274 ? 23.078 -1.278 -18.781 1 97.75 274 ILE B CA 1
ATOM 5568 C C . ILE B 1 274 ? 22.656 -0.431 -17.578 1 97.75 274 ILE B C 1
ATOM 5570 O O . ILE B 1 274 ? 23.484 -0.015 -16.781 1 97.75 274 ILE B O 1
ATOM 5574 N N . HIS B 1 275 ? 21.375 -0.223 -17.438 1 98.44 275 HIS B N 1
ATOM 5575 C CA . HIS B 1 275 ? 20.859 0.574 -16.328 1 98.44 275 HIS B CA 1
ATOM 5576 C C . HIS B 1 275 ? 20.5 -0.306 -15.133 1 98.44 275 HIS B C 1
ATOM 5578 O O . HIS B 1 275 ? 20.266 0.197 -14.031 1 98.44 275 HIS B O 1
ATOM 5584 N N . GLY B 1 276 ? 20.406 -1.621 -15.391 1 98.5 276 GLY B N 1
ATOM 5585 C CA . GLY B 1 276 ? 20.094 -2.52 -14.289 1 98.5 276 GLY B CA 1
ATOM 5586 C C . GLY B 1 276 ? 19.844 -3.949 -14.742 1 98.5 276 GLY B C 1
ATOM 5587 O O . GLY B 1 276 ? 20.25 -4.336 -15.836 1 98.5 276 GLY B O 1
ATOM 5588 N N . ILE B 1 277 ? 19.281 -4.738 -13.82 1 98.81 277 ILE B N 1
ATOM 5589 C CA . ILE B 1 277 ? 18.938 -6.141 -14.039 1 98.81 277 ILE B CA 1
ATOM 5590 C C . ILE B 1 277 ? 17.422 -6.32 -14.008 1 98.81 277 ILE B C 1
ATOM 5592 O O . ILE B 1 277 ? 16.781 -5.953 -13.023 1 98.81 277 ILE B O 1
ATOM 5596 N N . ALA B 1 278 ? 16.922 -6.863 -15.062 1 98.75 278 ALA B N 1
ATOM 5597 C CA . ALA B 1 278 ? 15.508 -7.23 -15.102 1 98.75 278 ALA B CA 1
ATOM 5598 C C . ALA B 1 278 ? 15.297 -8.664 -14.625 1 98.75 278 ALA B C 1
ATOM 5600 O O . ALA B 1 278 ? 16.156 -9.531 -14.836 1 98.75 278 ALA B O 1
ATOM 5601 N N . GLY B 1 279 ? 14.141 -8.867 -13.93 1 98.69 279 GLY B N 1
ATOM 5602 C CA . GLY B 1 279 ? 13.844 -10.195 -13.43 1 98.69 279 GLY B CA 1
ATOM 5603 C C . GLY B 1 279 ? 12.391 -10.594 -13.641 1 98.69 279 GLY B C 1
ATOM 5604 O O . GLY B 1 279 ? 11.492 -9.75 -13.586 1 98.69 279 GLY B O 1
ATOM 5605 N N . TRP B 1 280 ? 12.18 -11.805 -13.883 1 98.62 280 TRP B N 1
ATOM 5606 C CA . TRP B 1 280 ? 10.867 -12.43 -13.945 1 98.62 280 TRP B CA 1
ATOM 5607 C C . TRP B 1 280 ? 10.961 -13.922 -13.656 1 98.62 280 TRP B C 1
ATOM 5609 O O . TRP B 1 280 ? 12.008 -14.414 -13.234 1 98.62 280 TRP B O 1
ATOM 5619 N N . PHE B 1 281 ? 9.797 -14.672 -13.773 1 98.62 281 PHE B N 1
ATOM 5620 C CA . PHE B 1 281 ? 9.859 -16.094 -13.453 1 98.62 281 PHE B CA 1
ATOM 5621 C C . PHE B 1 281 ? 8.867 -16.875 -14.312 1 98.62 281 PHE B C 1
ATOM 5623 O O . PHE B 1 281 ? 7.953 -16.297 -14.898 1 98.62 281 PHE B O 1
ATOM 5630 N N . ASP B 1 282 ? 9.148 -18.141 -14.445 1 98.19 282 ASP B N 1
ATOM 5631 C CA . ASP B 1 282 ? 8.234 -19.125 -15.016 1 98.19 282 ASP B CA 1
ATOM 5632 C C . ASP B 1 282 ? 7.875 -20.203 -13.992 1 98.19 282 ASP B C 1
ATOM 5634 O O . ASP B 1 282 ? 8.617 -20.422 -13.031 1 98.19 282 ASP B O 1
ATOM 5638 N N . LEU B 1 283 ? 6.711 -20.781 -14.195 1 98.31 283 LEU B N 1
ATOM 5639 C CA . LEU B 1 283 ? 6.277 -21.906 -13.398 1 98.31 283 LEU B CA 1
ATOM 5640 C C . LEU B 1 283 ? 6.031 -23.141 -14.273 1 98.31 283 LEU B C 1
ATOM 5642 O O . LEU B 1 283 ? 5.582 -23 -15.414 1 98.31 283 LEU B O 1
ATOM 5646 N N . GLN B 1 284 ? 6.344 -24.234 -13.711 1 97.81 284 GLN B N 1
ATOM 5647 C CA . GLN B 1 284 ? 5.992 -25.5 -14.32 1 97.81 284 GLN B CA 1
ATOM 5648 C C . GLN B 1 284 ? 5.109 -26.328 -13.398 1 97.81 284 GLN B C 1
ATOM 5650 O O . GLN B 1 284 ? 5.293 -26.312 -12.18 1 97.81 284 GLN B O 1
ATOM 5655 N N . PHE B 1 285 ? 4.156 -26.984 -13.961 1 98.06 285 PHE B N 1
ATOM 5656 C CA . PHE B 1 285 ? 3.268 -27.938 -13.312 1 98.06 285 PHE B CA 1
ATOM 5657 C C . PHE B 1 285 ? 3.449 -29.328 -13.891 1 98.06 285 PHE B C 1
ATOM 5659 O O . PHE B 1 285 ? 2.879 -29.656 -14.938 1 98.06 285 PHE B O 1
ATOM 5666 N N . SER B 1 286 ? 4.277 -30.062 -13.25 1 96.69 286 SER B N 1
ATOM 5667 C CA . SER B 1 286 ? 4.582 -31.391 -13.742 1 96.69 286 SER B CA 1
ATOM 5668 C C . SER B 1 286 ? 4.516 -32.438 -12.617 1 96.69 286 SER B C 1
ATOM 5670 O O . SER B 1 286 ? 5.102 -32.219 -11.547 1 96.69 286 SER B O 1
ATOM 5672 N N . PRO B 1 287 ? 3.779 -33.5 -12.859 1 96.06 287 PRO B N 1
ATOM 5673 C CA . PRO B 1 287 ? 3.867 -34.594 -11.891 1 96.06 287 PRO B CA 1
ATOM 5674 C C . PRO B 1 287 ? 5.281 -35.156 -11.758 1 96.06 287 PRO B C 1
ATOM 5676 O O . PRO B 1 287 ? 6.125 -34.938 -12.625 1 96.06 287 PRO B O 1
ATOM 5679 N N . PRO B 1 288 ? 5.492 -35.781 -10.617 1 94.12 288 PRO B N 1
ATOM 5680 C CA . PRO B 1 288 ? 6.812 -36.406 -10.484 1 94.12 288 PRO B CA 1
ATOM 5681 C C . PRO B 1 288 ? 7.055 -37.5 -11.516 1 94.12 288 PRO B C 1
ATOM 5683 O O . PRO B 1 288 ? 6.102 -38 -12.125 1 94.12 288 PRO B O 1
ATOM 5686 N N . ALA B 1 289 ? 8.273 -37.875 -11.703 1 87.06 289 ALA B N 1
ATOM 5687 C CA . ALA B 1 289 ? 8.68 -38.844 -12.742 1 87.06 289 ALA B CA 1
ATOM 5688 C C . ALA B 1 289 ? 8.031 -40.188 -12.516 1 87.06 289 ALA B C 1
ATOM 5690 O O . ALA B 1 289 ? 7.832 -40.969 -13.469 1 87.06 289 ALA B O 1
ATOM 5691 N N . THR B 1 290 ? 7.68 -40.438 -11.328 1 88.62 290 THR B N 1
ATOM 5692 C CA . THR B 1 290 ? 7.129 -41.75 -10.984 1 88.62 290 THR B CA 1
ATOM 5693 C C . THR B 1 290 ? 5.703 -41.906 -11.516 1 88.62 290 THR B C 1
ATOM 5695 O O . THR B 1 290 ? 5.176 -43 -11.594 1 88.62 290 THR B O 1
ATOM 5698 N N . ILE B 1 291 ? 5.031 -40.781 -11.758 1 90.44 291 ILE B N 1
ATOM 5699 C CA . ILE B 1 291 ? 3.674 -40.812 -12.297 1 90.44 291 ILE B CA 1
ATOM 5700 C C . ILE B 1 291 ? 3.721 -40.812 -13.82 1 90.44 291 ILE B C 1
ATOM 5702 O O . ILE B 1 291 ? 4.207 -39.844 -14.43 1 90.44 291 ILE B O 1
ATOM 5706 N N . GLN B 1 292 ? 3.184 -41.906 -14.375 1 86.62 292 GLN B N 1
ATOM 5707 C CA . GLN B 1 292 ? 3.172 -42.031 -15.828 1 86.62 292 GLN B CA 1
ATOM 5708 C C . GLN B 1 292 ? 2.025 -41.25 -16.453 1 86.62 292 GLN B C 1
ATOM 5710 O O . GLN B 1 292 ? 0.998 -41.031 -15.805 1 86.62 292 GLN B O 1
ATOM 5715 N N . ASN B 1 293 ? 2.145 -40.688 -17.625 1 87.44 293 ASN B N 1
ATOM 5716 C CA . ASN B 1 293 ? 1.135 -40 -18.438 1 87.44 293 ASN B CA 1
ATOM 5717 C C . ASN B 1 293 ? 0.757 -38.656 -17.875 1 87.44 293 ASN B C 1
ATOM 5719 O O . ASN B 1 293 ? -0.396 -38.219 -17.984 1 87.44 293 ASN B O 1
ATOM 5723 N N . GLY B 1 294 ? 1.629 -38.094 -17.109 1 90.19 294 GLY B N 1
ATOM 5724 C CA . GLY B 1 294 ? 1.4 -36.75 -16.672 1 90.19 294 GLY B CA 1
ATOM 5725 C C . GLY B 1 294 ? 1.488 -35.719 -17.797 1 90.19 294 GLY B C 1
ATOM 5726 O O . GLY B 1 294 ? 2.156 -35.969 -18.812 1 90.19 294 GLY B O 1
ATOM 5727 N N . ASN B 1 295 ? 0.771 -34.594 -17.688 1 93.56 295 ASN B N 1
ATOM 5728 C CA . ASN B 1 295 ? 0.775 -33.5 -18.656 1 93.56 295 ASN B CA 1
ATOM 5729 C C . ASN B 1 295 ? 1.446 -32.25 -18.094 1 93.56 295 ASN B C 1
ATOM 5731 O O . ASN B 1 295 ? 0.844 -31.531 -17.312 1 93.56 295 ASN B O 1
ATOM 5735 N N . PRO B 1 296 ? 2.637 -32.062 -18.531 1 95.94 296 PRO B N 1
ATOM 5736 C CA . PRO B 1 296 ? 3.295 -30.859 -18.047 1 95.94 296 PRO B CA 1
ATOM 5737 C C . PRO B 1 296 ? 2.67 -29.578 -18.609 1 95.94 296 PRO B C 1
ATOM 5739 O O . PRO B 1 296 ? 2.332 -29.531 -19.797 1 95.94 296 PRO B O 1
ATOM 5742 N N . ILE B 1 297 ? 2.398 -28.609 -17.781 1 97.62 297 ILE B N 1
ATOM 5743 C CA . ILE B 1 297 ? 1.88 -27.297 -18.156 1 97.62 297 ILE B CA 1
ATOM 5744 C C . ILE B 1 297 ? 2.828 -26.203 -17.656 1 97.62 297 ILE B C 1
ATOM 5746 O O . ILE B 1 297 ? 3.402 -26.328 -16.562 1 97.62 297 ILE B O 1
ATOM 5750 N N . THR B 1 298 ? 3.018 -25.172 -18.438 1 97 298 THR B N 1
ATOM 5751 C CA . THR B 1 298 ? 3.93 -24.094 -18.062 1 97 298 THR B CA 1
ATOM 5752 C C . THR B 1 298 ? 3.217 -22.75 -18.078 1 97 298 THR B C 1
ATOM 5754 O O . THR B 1 298 ? 2.225 -22.562 -18.781 1 97 298 THR B O 1
ATOM 5757 N N . MET B 1 299 ? 3.676 -21.875 -17.266 1 96.88 299 MET B N 1
ATOM 5758 C CA . MET B 1 299 ? 3.281 -20.469 -17.219 1 96.88 299 MET B CA 1
ATOM 5759 C C . MET B 1 299 ? 4.504 -19.562 -17.203 1 96.88 299 MET B C 1
ATOM 5761 O O . MET B 1 299 ? 5.5 -19.875 -16.547 1 96.88 299 MET B O 1
ATOM 5765 N N . THR B 1 300 ? 4.398 -18.406 -17.922 1 97.31 300 THR B N 1
ATOM 5766 C CA . THR B 1 300 ? 5.543 -17.516 -17.953 1 97.31 300 THR B CA 1
ATOM 5767 C C . THR B 1 300 ? 5.117 -16.078 -17.609 1 97.31 300 THR B C 1
ATOM 5769 O O . THR B 1 300 ? 3.986 -15.68 -17.891 1 97.31 300 THR B O 1
ATOM 5772 N N . THR B 1 301 ? 5.926 -15.352 -16.922 1 97.19 301 THR B N 1
ATOM 5773 C CA . THR B 1 301 ? 5.754 -13.922 -16.688 1 97.19 301 THR B CA 1
ATOM 5774 C C . THR B 1 301 ? 6.734 -13.109 -17.531 1 97.19 301 THR B C 1
ATOM 5776 O O . THR B 1 301 ? 7.008 -11.945 -17.234 1 97.19 301 THR B O 1
ATOM 5779 N N . ASN B 1 302 ? 7.266 -13.758 -18.531 1 96.31 302 ASN B N 1
ATOM 5780 C CA . ASN B 1 302 ? 8.172 -13.117 -19.469 1 96.31 302 ASN B CA 1
ATOM 5781 C C . ASN B 1 302 ? 7.57 -11.836 -20.047 1 96.31 302 ASN B C 1
ATOM 5783 O O . ASN B 1 302 ? 6.375 -11.789 -20.344 1 96.31 302 ASN B O 1
ATOM 5787 N N . PRO B 1 303 ? 8.359 -10.797 -20.25 1 94.62 303 PRO B N 1
ATOM 5788 C CA . PRO B 1 303 ? 7.828 -9.516 -20.734 1 94.62 303 PRO B CA 1
ATOM 5789 C C . PRO B 1 303 ? 7.215 -9.617 -22.125 1 94.62 303 PRO B C 1
ATOM 5791 O O . PRO B 1 303 ? 6.473 -8.727 -22.547 1 94.62 303 PRO B O 1
ATOM 5794 N N . THR B 1 304 ? 7.539 -10.633 -22.875 1 92.69 304 THR B N 1
ATOM 5795 C CA . THR B 1 304 ? 6.953 -10.82 -24.203 1 92.69 304 THR B CA 1
ATOM 5796 C C . THR B 1 304 ? 5.582 -11.484 -24.094 1 92.69 304 THR B C 1
ATOM 5798 O O . THR B 1 304 ? 4.832 -11.531 -25.062 1 92.69 304 THR B O 1
ATOM 5801 N N . ALA B 1 305 ? 5.25 -12.031 -22.953 1 93.38 305 ALA B N 1
ATOM 5802 C CA . ALA B 1 305 ? 4.02 -12.789 -22.766 1 93.38 305 ALA B CA 1
ATOM 5803 C C . ALA B 1 305 ? 2.898 -11.891 -22.234 1 93.38 305 ALA B C 1
ATOM 5805 O O . ALA B 1 305 ? 3.123 -10.719 -21.938 1 93.38 305 ALA B O 1
ATOM 5806 N N . GLU B 1 306 ? 1.722 -12.484 -22.219 1 91.81 306 GLU B N 1
ATOM 5807 C CA . GLU B 1 306 ? 0.583 -11.781 -21.625 1 91.81 306 GLU B CA 1
ATOM 5808 C C . GLU B 1 306 ? 0.844 -11.43 -20.172 1 91.81 306 GLU B C 1
ATOM 5810 O O . GLU B 1 306 ? 1.409 -12.234 -19.422 1 91.81 306 GLU B O 1
ATOM 5815 N N . ARG B 1 307 ? 0.367 -10.328 -19.812 1 91.44 307 ARG B N 1
ATOM 5816 C CA . ARG B 1 307 ? 0.64 -9.797 -18.484 1 91.44 307 ARG B CA 1
ATOM 5817 C C . ARG B 1 307 ? -0.043 -10.633 -17.406 1 91.44 307 ARG B C 1
ATOM 5819 O O . ARG B 1 307 ? -1.17 -11.094 -17.609 1 91.44 307 ARG B O 1
ATOM 5826 N N . THR B 1 308 ? 0.57 -10.828 -16.359 1 94.38 308 THR B N 1
ATOM 5827 C CA . THR B 1 308 ? 0.029 -11.414 -15.141 1 94.38 308 THR B CA 1
ATOM 5828 C C . THR B 1 308 ? 0.068 -10.406 -13.992 1 94.38 308 THR B C 1
ATOM 5830 O O . THR B 1 308 ? 0.681 -9.344 -14.117 1 94.38 308 THR B O 1
ATOM 5833 N N . HIS B 1 309 ? -0.572 -10.711 -12.898 1 93.31 309 HIS B N 1
ATOM 5834 C CA . HIS B 1 309 ? -0.596 -9.789 -11.766 1 93.31 309 HIS B CA 1
ATOM 5835 C C . HIS B 1 309 ? 0.775 -9.695 -11.102 1 93.31 309 HIS B C 1
ATOM 5837 O O . HIS B 1 309 ? 1.034 -8.773 -10.328 1 93.31 309 HIS B O 1
ATOM 5843 N N . TRP B 1 310 ? 1.63 -10.641 -11.344 1 94.38 310 TRP B N 1
ATOM 5844 C CA . TRP B 1 310 ? 2.963 -10.625 -10.758 1 94.38 310 TRP B CA 1
ATOM 5845 C C . TRP B 1 310 ? 3.875 -9.656 -11.492 1 94.38 310 TRP B C 1
ATOM 5847 O O . TRP B 1 310 ? 4.852 -9.156 -10.93 1 94.38 310 TRP B O 1
ATOM 5857 N N . GLN B 1 311 ? 3.656 -9.469 -12.727 1 93.81 311 GLN B N 1
ATOM 5858 C CA . GLN B 1 311 ? 4.461 -8.594 -13.57 1 93.81 311 GLN B CA 1
ATOM 5859 C C . GLN B 1 311 ? 5.93 -9.016 -13.562 1 93.81 311 GLN B C 1
ATOM 5861 O O . GLN B 1 311 ? 6.238 -10.211 -13.562 1 93.81 311 GLN B O 1
ATOM 5866 N N . GLN B 1 312 ? 6.797 -8.031 -13.891 1 97.56 312 GLN B N 1
ATOM 5867 C CA . GLN B 1 312 ? 8.242 -8.18 -13.828 1 97.56 312 GLN B CA 1
ATOM 5868 C C . GLN B 1 312 ? 8.859 -7.191 -12.836 1 97.56 312 GLN B C 1
ATOM 5870 O O . GLN B 1 312 ? 8.141 -6.465 -12.148 1 97.56 312 GLN B O 1
ATOM 5875 N N . VAL B 1 313 ? 10.141 -7.332 -12.641 1 98.44 313 VAL B N 1
ATOM 5876 C CA . VAL B 1 313 ? 10.82 -6.426 -11.719 1 98.44 313 VAL B CA 1
ATOM 5877 C C . VAL B 1 313 ? 12.125 -5.941 -12.344 1 98.44 313 VAL B C 1
ATOM 5879 O O . VAL B 1 313 ? 12.805 -6.695 -13.047 1 98.44 313 VAL B O 1
ATOM 5882 N N . ARG B 1 314 ? 12.461 -4.684 -12.164 1 98.56 314 ARG B N 1
ATOM 5883 C CA . ARG B 1 314 ? 13.711 -4.086 -12.625 1 98.56 314 ARG B CA 1
ATOM 5884 C C . ARG B 1 314 ? 14.531 -3.574 -11.445 1 98.56 314 ARG B C 1
ATOM 5886 O O . ARG B 1 314 ? 14.039 -2.795 -10.625 1 98.56 314 ARG B O 1
ATOM 5893 N N . PHE B 1 315 ? 15.719 -4.016 -11.359 1 98.75 315 PHE B N 1
ATOM 5894 C CA . PHE B 1 315 ? 16.688 -3.613 -10.352 1 98.75 315 PHE B CA 1
ATOM 5895 C C . PHE B 1 315 ? 17.688 -2.609 -10.93 1 98.75 315 PHE B C 1
ATOM 5897 O O . PHE B 1 315 ? 18.656 -2.996 -11.57 1 98.75 315 PHE B O 1
ATOM 5904 N N . LEU B 1 316 ? 17.5 -1.354 -10.633 1 98.56 316 LEU B N 1
ATOM 5905 C CA . LEU B 1 316 ? 18.328 -0.302 -11.203 1 98.56 316 LEU B CA 1
ATOM 5906 C C . LEU B 1 316 ? 19.672 -0.228 -10.484 1 98.56 316 LEU B C 1
ATOM 5908 O O . LEU B 1 316 ? 19.734 -0.347 -9.258 1 98.56 316 LEU B O 1
ATOM 5912 N N . LEU B 1 317 ? 20.672 -0.008 -11.289 1 97.38 317 LEU B N 1
ATOM 5913 C CA . LEU B 1 317 ? 21.984 0.278 -10.742 1 97.38 317 LEU B CA 1
ATOM 5914 C C . LEU B 1 317 ? 22.156 1.771 -10.477 1 97.38 317 LEU B C 1
ATOM 5916 O O . LEU B 1 317 ? 21.719 2.602 -11.273 1 97.38 317 LEU B O 1
ATOM 5920 N N . LYS B 1 318 ? 22.766 2.084 -9.375 1 94.56 318 LYS B N 1
ATOM 5921 C CA . LYS B 1 318 ? 23.062 3.482 -9.086 1 94.56 318 LYS B CA 1
ATOM 5922 C C . LYS B 1 318 ? 23.953 4.094 -10.164 1 94.56 318 LYS B C 1
ATOM 5924 O O . LYS B 1 318 ? 23.766 5.254 -10.539 1 94.56 318 LYS B O 1
ATOM 5929 N N . GLU B 1 319 ? 24.875 3.287 -10.531 1 93.81 319 GLU B N 1
ATOM 5930 C CA . GLU B 1 319 ? 25.766 3.658 -11.625 1 93.81 319 GLU B CA 1
ATOM 5931 C C . GLU B 1 319 ? 25.641 2.682 -12.797 1 93.81 319 GLU B C 1
ATOM 5933 O O . GLU B 1 319 ? 26.094 1.537 -12.703 1 93.81 319 GLU B O 1
ATOM 5938 N N . PRO B 1 320 ? 25.125 3.125 -13.945 1 95.69 320 PRO B N 1
ATOM 5939 C CA . PRO B 1 320 ? 24.969 2.242 -15.102 1 95.69 320 PRO B CA 1
ATOM 5940 C C . PRO B 1 320 ? 26.312 1.751 -15.648 1 95.69 320 PRO B C 1
ATOM 5942 O O . PRO B 1 320 ? 27.359 2.256 -15.25 1 95.69 320 PRO B O 1
ATOM 5945 N N . LEU B 1 321 ? 26.266 0.771 -16.453 1 96.31 321 LEU B N 1
ATOM 5946 C CA . LEU B 1 321 ? 27.469 0.137 -17.016 1 96.31 321 LEU B CA 1
ATOM 5947 C C . LEU B 1 321 ? 27.406 0.108 -18.531 1 96.31 321 LEU B C 1
ATOM 5949 O O . LEU B 1 321 ? 26.469 -0.447 -19.109 1 96.31 321 LEU B O 1
ATOM 5953 N N . ALA B 1 322 ? 28.391 0.698 -19.172 1 95.69 322 ALA B N 1
ATOM 5954 C CA . ALA B 1 322 ? 28.453 0.662 -20.625 1 95.69 322 ALA B CA 1
ATOM 5955 C C . ALA B 1 322 ? 28.953 -0.695 -21.125 1 95.69 322 ALA B C 1
ATOM 5957 O O . ALA B 1 322 ? 29.828 -1.3 -20.5 1 95.69 322 ALA B O 1
ATOM 5958 N N . VAL B 1 323 ? 28.391 -1.137 -22.266 1 96 323 VAL B N 1
ATOM 5959 C CA . VAL B 1 323 ? 28.766 -2.43 -22.828 1 96 323 VAL B CA 1
ATOM 5960 C C . VAL B 1 323 ? 28.781 -2.357 -24.344 1 96 323 VAL B C 1
ATOM 5962 O O . VAL B 1 323 ? 27.969 -1.629 -24.938 1 96 323 VAL B O 1
ATOM 5965 N N . ASN B 1 324 ? 29.656 -3.088 -24.953 1 93.81 324 ASN B N 1
ATOM 5966 C CA . ASN B 1 324 ? 29.688 -3.225 -26.406 1 93.81 324 ASN B CA 1
ATOM 5967 C C . ASN B 1 324 ? 29.078 -4.551 -26.844 1 93.81 324 ASN B C 1
ATOM 5969 O O . ASN B 1 324 ? 29.219 -5.566 -26.172 1 93.81 324 ASN B O 1
ATOM 5973 N N . ALA B 1 325 ? 28.5 -4.453 -27.984 1 92.94 325 ALA B N 1
ATOM 5974 C CA . ALA B 1 325 ? 27.938 -5.676 -28.547 1 92.94 325 ALA B CA 1
ATOM 5975 C C . ALA B 1 325 ? 29 -6.777 -28.625 1 92.94 325 ALA B C 1
ATOM 5977 O O . ALA B 1 325 ? 30.156 -6.52 -28.984 1 92.94 325 ALA B O 1
ATOM 5978 N N . GLY B 1 326 ? 28.578 -7.965 -28.141 1 91.38 326 GLY B N 1
ATOM 5979 C CA . GLY B 1 326 ? 29.469 -9.102 -28.203 1 91.38 326 GLY B CA 1
ATOM 5980 C C . GLY B 1 326 ? 30.219 -9.336 -26.891 1 91.38 326 GLY B C 1
ATOM 5981 O O . GLY B 1 326 ? 30.734 -10.43 -26.656 1 91.38 326 GLY B O 1
ATOM 5982 N N . GLN B 1 327 ? 30.297 -8.328 -26.031 1 92.88 327 GLN B N 1
ATOM 5983 C CA . GLN B 1 327 ? 31 -8.484 -24.766 1 92.88 327 GLN B CA 1
ATOM 5984 C C . GLN B 1 327 ? 30.234 -9.43 -23.828 1 92.88 327 GLN B C 1
ATOM 5986 O O . GLN B 1 327 ? 29.016 -9.5 -23.891 1 92.88 327 GLN B O 1
ATOM 5991 N N . THR B 1 328 ? 31.047 -10.109 -23.109 1 94.19 328 THR B N 1
ATOM 5992 C CA . THR B 1 328 ? 30.484 -11.008 -22.109 1 94.19 328 THR B CA 1
ATOM 5993 C C . THR B 1 328 ? 30.297 -10.289 -20.781 1 94.19 328 THR B C 1
ATOM 5995 O O . THR B 1 328 ? 31.203 -9.586 -20.312 1 94.19 328 THR B O 1
ATOM 5998 N N . ILE B 1 329 ? 29.109 -10.398 -20.25 1 95.38 329 ILE B N 1
ATOM 5999 C CA . ILE B 1 329 ? 28.766 -9.859 -18.938 1 95.38 329 ILE B CA 1
ATOM 6000 C C . ILE B 1 329 ? 28.562 -11.008 -17.938 1 95.38 329 ILE B C 1
ATOM 6002 O O . ILE B 1 329 ? 27.734 -11.883 -18.156 1 95.38 329 ILE B O 1
ATOM 6006 N N . GLN B 1 330 ? 29.281 -11.023 -16.891 1 94.75 330 GLN B N 1
ATOM 6007 C CA . GLN B 1 330 ? 29.141 -12.055 -15.859 1 94.75 330 GLN B CA 1
ATOM 6008 C C . GLN B 1 330 ? 28.734 -11.445 -14.516 1 94.75 330 GLN B C 1
ATOM 6010 O O . GLN B 1 330 ? 29.016 -10.266 -14.258 1 94.75 330 GLN B O 1
ATOM 6015 N N . GLY B 1 331 ? 28.078 -12.281 -13.648 1 95.75 331 GLY B N 1
ATOM 6016 C CA . GLY B 1 331 ? 27.703 -11.766 -12.344 1 95.75 331 GLY B CA 1
ATOM 6017 C C . GLY B 1 331 ? 26.906 -12.75 -11.516 1 95.75 331 GLY B C 1
ATOM 6018 O O . GLY B 1 331 ? 26.844 -13.938 -11.844 1 95.75 331 GLY B O 1
ATOM 6019 N N . TRP B 1 332 ? 26.531 -12.242 -10.383 1 96.12 332 TRP B N 1
ATOM 6020 C CA . TRP B 1 332 ? 25.688 -13.016 -9.477 1 96.12 332 TRP B CA 1
ATOM 6021 C C . TRP B 1 332 ? 24.656 -12.109 -8.797 1 96.12 332 TRP B C 1
ATOM 6023 O O . TRP B 1 332 ? 24.875 -10.906 -8.656 1 96.12 332 TRP B O 1
ATOM 6033 N N . MET B 1 333 ? 23.547 -12.633 -8.469 1 97.94 333 MET B N 1
ATOM 6034 C CA . MET B 1 333 ? 22.531 -12.031 -7.617 1 97.94 333 MET B CA 1
ATOM 6035 C C . MET B 1 333 ? 22.25 -12.906 -6.398 1 97.94 333 MET B C 1
ATOM 6037 O O . MET B 1 333 ? 21.812 -14.055 -6.539 1 97.94 333 MET B O 1
ATOM 6041 N N . ARG B 1 334 ? 22.5 -12.414 -5.262 1 96.75 334 ARG B N 1
ATOM 6042 C CA . ARG B 1 334 ? 22.25 -13.141 -4.02 1 96.75 334 ARG B CA 1
ATOM 6043 C C . ARG B 1 334 ? 20.953 -12.664 -3.357 1 96.75 334 ARG B C 1
ATOM 6045 O O . ARG B 1 334 ? 20.719 -11.461 -3.238 1 96.75 334 ARG B O 1
ATOM 6052 N N . CYS B 1 335 ? 20.125 -13.57 -2.992 1 97.19 335 CYS B N 1
ATOM 6053 C CA . CYS B 1 335 ? 18.859 -13.32 -2.311 1 97.19 335 CYS B CA 1
ATOM 6054 C C . CYS B 1 335 ? 18.875 -13.875 -0.89 1 97.19 335 CYS B C 1
ATOM 6056 O O . CYS B 1 335 ? 19.047 -15.078 -0.69 1 97.19 335 CYS B O 1
ATOM 6058 N N . ILE B 1 336 ? 18.703 -12.977 0.094 1 96.06 336 ILE B N 1
ATOM 6059 C CA . ILE B 1 336 ? 18.75 -13.359 1.502 1 96.06 336 ILE B CA 1
ATOM 6060 C C . ILE B 1 336 ? 17.469 -12.93 2.195 1 96.06 336 ILE B C 1
ATOM 6062 O O . ILE B 1 336 ? 17.062 -11.766 2.117 1 96.06 336 ILE B O 1
ATOM 6066 N N . VAL B 1 337 ? 16.828 -13.852 2.934 1 95.81 337 VAL B N 1
ATOM 6067 C CA . VAL B 1 337 ? 15.578 -13.523 3.617 1 95.81 337 VAL B CA 1
ATOM 6068 C C . VAL B 1 337 ? 15.836 -12.43 4.648 1 95.81 337 VAL B C 1
ATOM 6070 O O . VAL B 1 337 ? 16.938 -12.312 5.188 1 95.81 337 VAL B O 1
ATOM 6073 N N . ASN B 1 338 ? 14.844 -11.586 4.879 1 93.06 338 ASN B N 1
ATOM 6074 C CA . ASN B 1 338 ? 14.969 -10.531 5.875 1 93.06 338 ASN B CA 1
ATOM 6075 C C . ASN B 1 338 ? 13.758 -10.469 6.797 1 93.06 338 ASN B C 1
ATOM 6077 O O . ASN B 1 338 ? 12.891 -11.344 6.742 1 93.06 338 ASN B O 1
ATOM 6081 N N . GLU B 1 339 ? 13.648 -9.5 7.688 1 88.19 339 GLU B N 1
ATOM 6082 C CA . GLU B 1 339 ? 12.633 -9.422 8.734 1 88.19 339 GLU B CA 1
ATOM 6083 C C . GLU B 1 339 ? 11.336 -8.812 8.203 1 88.19 339 GLU B C 1
ATOM 6085 O O . GLU B 1 339 ? 10.352 -8.688 8.938 1 88.19 339 GLU B O 1
ATOM 6090 N N . MET B 1 340 ? 11.328 -8.477 7.004 1 89.25 340 MET B N 1
ATOM 6091 C CA . MET B 1 340 ? 10.156 -7.848 6.395 1 89.25 340 MET B CA 1
ATOM 6092 C C . MET B 1 340 ? 9.375 -8.852 5.555 1 89.25 340 MET B C 1
ATOM 6094 O O . MET B 1 340 ? 8.695 -8.469 4.605 1 89.25 340 MET B O 1
ATOM 6098 N N . ARG B 1 341 ? 9.586 -10.195 5.871 1 92 341 ARG B N 1
ATOM 6099 C CA . ARG B 1 341 ? 8.922 -11.258 5.121 1 92 341 ARG B CA 1
ATOM 6100 C C . ARG B 1 341 ? 9.25 -11.172 3.637 1 92 341 ARG B C 1
ATOM 6102 O O . ARG B 1 341 ? 8.359 -11.234 2.793 1 92 341 ARG B O 1
ATOM 6109 N N . SER B 1 342 ? 10.477 -10.875 3.412 1 95.75 342 SER B N 1
ATOM 6110 C CA . SER B 1 342 ? 10.961 -10.68 2.049 1 95.75 342 SER B CA 1
ATOM 6111 C C . SER B 1 342 ? 12.453 -10.977 1.945 1 95.75 342 SER B C 1
ATOM 6113 O O . SER B 1 342 ? 12.992 -11.773 2.719 1 95.75 342 SER B O 1
ATOM 6115 N N . TYR B 1 343 ? 13.062 -10.469 0.878 1 96.94 343 TYR B N 1
ATOM 6116 C CA . TYR B 1 343 ? 14.477 -10.742 0.638 1 96.94 343 TYR B CA 1
ATOM 6117 C C . TYR B 1 343 ? 15.266 -9.445 0.483 1 96.94 343 TYR B C 1
ATOM 6119 O O . TYR B 1 343 ? 14.75 -8.469 -0.073 1 96.94 343 TYR B O 1
ATOM 6127 N N . THR B 1 344 ? 16.453 -9.453 0.987 1 96.44 344 THR B N 1
ATOM 6128 C CA . THR B 1 344 ? 17.484 -8.508 0.561 1 96.44 344 THR B CA 1
ATOM 6129 C C . THR B 1 344 ? 18.281 -9.07 -0.614 1 96.44 344 THR B C 1
ATOM 6131 O O . THR B 1 344 ? 18.781 -10.203 -0.553 1 96.44 344 THR B O 1
ATOM 6134 N N . ILE B 1 345 ? 18.344 -8.273 -1.667 1 97.69 345 ILE B N 1
ATOM 6135 C CA . ILE B 1 345 ? 19 -8.719 -2.893 1 97.69 345 ILE B CA 1
ATOM 6136 C C . ILE B 1 345 ? 20.297 -7.938 -3.111 1 97.69 345 ILE B C 1
ATOM 6138 O O . ILE B 1 345 ? 20.312 -6.707 -2.996 1 97.69 345 ILE B O 1
ATOM 6142 N N . GLU B 1 346 ? 21.344 -8.633 -3.355 1 96.25 346 GLU B N 1
ATOM 6143 C CA . GLU B 1 346 ? 22.609 -8.047 -3.754 1 96.25 346 GLU B CA 1
ATOM 6144 C C . GLU B 1 346 ? 23.094 -8.633 -5.078 1 96.25 346 GLU B C 1
ATOM 6146 O O . GLU B 1 346 ? 22.938 -9.828 -5.336 1 96.25 346 GLU B O 1
ATOM 6151 N N . ALA B 1 347 ? 23.688 -7.77 -5.891 1 96.88 347 ALA B N 1
ATOM 6152 C CA . ALA B 1 347 ? 24.188 -8.289 -7.164 1 96.88 347 ALA B CA 1
ATOM 6153 C C . ALA B 1 347 ? 25.484 -7.602 -7.57 1 96.88 347 ALA B C 1
ATOM 6155 O O . ALA B 1 347 ? 25.75 -6.461 -7.172 1 96.88 347 ALA B O 1
ATOM 6156 N N . GLU B 1 348 ? 26.266 -8.289 -8.281 1 94.94 348 GLU B N 1
ATOM 6157 C CA . GLU B 1 348 ? 27.469 -7.781 -8.938 1 94.94 348 GLU B CA 1
ATOM 6158 C C . GLU B 1 348 ? 27.469 -8.125 -10.43 1 94.94 348 GLU B C 1
ATOM 6160 O O . GLU B 1 348 ? 27.109 -9.242 -10.812 1 94.94 348 GLU B O 1
ATOM 6165 N N . ILE B 1 349 ? 27.75 -7.125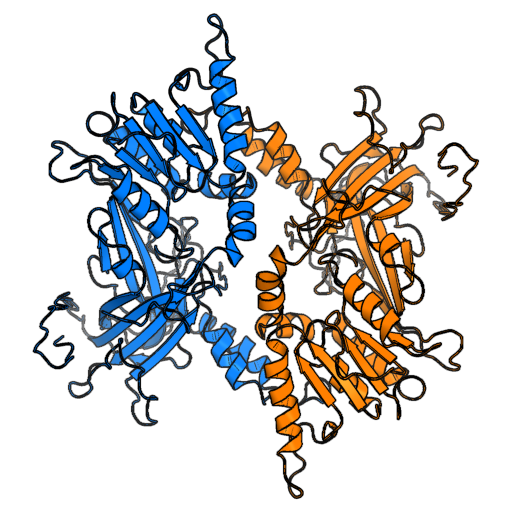 -11.203 1 95.56 349 ILE B N 1
ATOM 6166 C CA . ILE B 1 349 ? 27.891 -7.27 -12.648 1 95.56 349 ILE B CA 1
ATOM 6167 C C . ILE B 1 349 ? 29.328 -6.914 -13.055 1 95.56 349 ILE B C 1
ATOM 6169 O O . ILE B 1 349 ? 29.891 -5.934 -12.562 1 95.56 349 ILE B O 1
ATOM 6173 N N . LEU B 1 350 ? 29.906 -7.711 -13.898 1 94.31 350 LEU B N 1
ATOM 6174 C CA . LEU B 1 3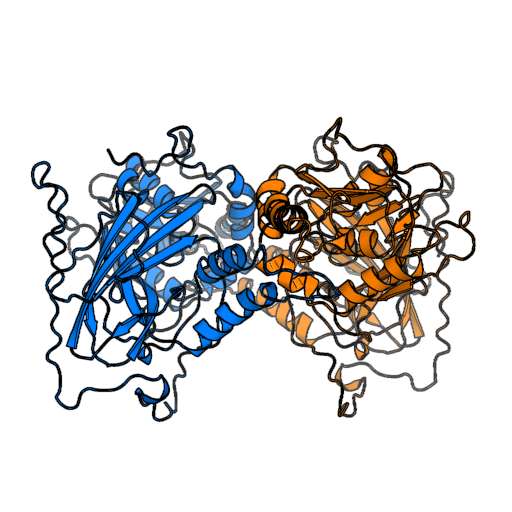50 ? 31.281 -7.508 -14.344 1 94.31 350 LEU B CA 1
ATOM 6175 C C . LEU B 1 350 ? 31.406 -7.73 -15.852 1 94.31 350 LEU B C 1
ATOM 6177 O O . LEU B 1 350 ? 30.953 -8.758 -16.359 1 94.31 350 LEU B O 1
ATOM 6181 N N . LEU B 1 351 ? 31.922 -6.734 -16.5 1 93.56 351 LEU B N 1
ATOM 6182 C CA . LEU B 1 351 ? 32.312 -6.945 -17.891 1 93.56 351 LEU B CA 1
ATOM 6183 C C . LEU B 1 351 ? 33.594 -7.773 -17.969 1 93.56 351 LEU B C 1
ATOM 6185 O O . LEU B 1 351 ? 34.625 -7.371 -17.453 1 93.56 351 LEU B O 1
ATOM 6189 N N . ASN B 1 352 ? 33.406 -8.891 -18.547 1 85.44 352 ASN B N 1
ATOM 6190 C CA . ASN B 1 352 ? 34.562 -9.773 -18.625 1 85.44 352 ASN B CA 1
ATOM 6191 C C . ASN B 1 352 ? 35.656 -9.195 -19.516 1 85.44 352 ASN B C 1
ATOM 6193 O O . ASN B 1 352 ? 35.438 -9.031 -20.719 1 85.44 352 ASN B O 1
ATOM 6197 N N . ASP B 1 353 ? 36.719 -8.812 -18.906 1 78.69 353 ASP B N 1
ATOM 6198 C CA . ASP B 1 353 ? 37.875 -8.297 -19.656 1 78.69 353 ASP B CA 1
ATOM 6199 C C . ASP B 1 353 ? 39.031 -9.289 -19.625 1 78.69 353 ASP B C 1
ATOM 6201 O O . ASP B 1 353 ? 40.156 -8.953 -20.047 1 78.69 353 ASP B O 1
ATOM 6205 N N . GLY B 1 354 ? 38.781 -10.492 -19.188 1 76.31 354 GLY B N 1
ATOM 6206 C CA . GLY B 1 354 ? 39.812 -11.531 -19.156 1 76.31 354 GLY B CA 1
ATOM 6207 C C . GLY B 1 354 ? 40.656 -11.484 -17.891 1 76.31 354 GLY B C 1
ATOM 6208 O O . GLY B 1 354 ? 41.375 -12.438 -17.578 1 76.31 354 GLY B O 1
ATOM 6209 N N . THR B 1 355 ? 40.625 -10.438 -17.062 1 78 355 THR B N 1
ATOM 6210 C CA . THR B 1 355 ? 41.5 -10.297 -15.922 1 78 355 THR B CA 1
ATOM 6211 C C . THR B 1 355 ? 40.719 -10.195 -14.625 1 78 355 THR B C 1
ATOM 6213 O O . THR B 1 355 ? 41.125 -10.734 -13.594 1 78 355 THR B O 1
ATOM 6216 N N . SER B 1 356 ? 39.656 -9.57 -14.648 1 79.94 356 SER B N 1
ATOM 6217 C CA . SER B 1 356 ? 38.906 -9.305 -13.438 1 79.94 356 SER B CA 1
ATOM 6218 C C . SER B 1 356 ? 38.094 -10.523 -13.031 1 79.94 356 SER B C 1
ATOM 6220 O O . SER B 1 356 ? 37.625 -11.273 -13.883 1 79.94 356 SER B O 1
ATOM 6222 N N . GLN B 1 357 ? 38.031 -10.695 -11.703 1 84.69 357 GLN B N 1
ATOM 6223 C CA . GLN B 1 357 ? 37.25 -11.805 -11.172 1 84.69 357 GLN B CA 1
ATOM 6224 C C . GLN B 1 357 ? 36.062 -11.297 -10.344 1 84.69 357 GLN B C 1
ATOM 6226 O O . GLN B 1 357 ? 36.156 -10.266 -9.672 1 84.69 357 GLN B O 1
ATOM 6231 N N . LEU B 1 358 ? 35 -12.039 -10.461 1 88.44 358 LEU B N 1
ATOM 6232 C CA . LEU B 1 358 ? 33.844 -11.742 -9.633 1 88.44 358 LEU B CA 1
ATOM 6233 C C . LEU B 1 358 ? 34.188 -11.922 -8.148 1 88.44 358 LEU B C 1
ATOM 6235 O O . LEU B 1 358 ? 34.969 -12.789 -7.793 1 88.44 358 LEU B O 1
ATOM 6239 N N . SER B 1 359 ? 33.562 -11.102 -7.352 1 87.12 359 SER B N 1
ATOM 6240 C CA . SER B 1 359 ? 33.688 -11.289 -5.91 1 87.12 359 SER B CA 1
ATOM 6241 C C . SER B 1 359 ? 32.875 -12.484 -5.43 1 87.12 359 SER B C 1
ATOM 6243 O O . SER B 1 359 ? 32 -12.977 -6.148 1 87.12 359 SER B O 1
ATOM 6245 N N . ASP B 1 360 ? 33.219 -12.945 -4.242 1 88.31 360 ASP B N 1
ATOM 6246 C CA . ASP B 1 360 ? 32.438 -13.992 -3.586 1 88.31 360 ASP B CA 1
ATOM 6247 C C . ASP B 1 360 ? 31.156 -13.422 -2.998 1 88.31 360 ASP B C 1
ATOM 6249 O O . ASP B 1 360 ? 31.188 -12.562 -2.117 1 88.31 360 ASP B O 1
ATOM 6253 N N . PRO B 1 361 ? 30.047 -13.883 -3.498 1 88.62 361 PRO B N 1
ATOM 6254 C CA . PRO B 1 361 ? 28.781 -13.352 -2.977 1 88.62 361 PRO B CA 1
ATOM 6255 C C . PRO B 1 361 ? 28.594 -13.625 -1.484 1 88.62 361 PRO B C 1
ATOM 6257 O O . PRO B 1 361 ? 27.797 -12.961 -0.828 1 88.62 361 PRO B O 1
ATOM 6260 N N . LEU B 1 362 ? 29.234 -14.547 -0.95 1 85.62 362 LEU B N 1
ATOM 6261 C CA . LEU B 1 362 ? 29.078 -14.914 0.454 1 85.62 362 LEU B CA 1
ATOM 6262 C C . LEU B 1 362 ? 29.984 -14.062 1.337 1 85.62 362 LEU B C 1
ATOM 6264 O O . LEU B 1 362 ? 29.844 -14.062 2.562 1 85.62 362 LEU B O 1
ATOM 6268 N N . SER B 1 363 ? 30.828 -13.352 0.651 1 78.12 363 SER B N 1
ATOM 6269 C CA . SER B 1 363 ? 31.734 -12.484 1.408 1 78.12 363 SER B CA 1
ATOM 6270 C C . SER B 1 363 ? 31.328 -11.016 1.271 1 78.12 363 SER B C 1
ATOM 6272 O O . SER B 1 363 ? 30.688 -10.633 0.291 1 78.12 363 SER B O 1
ATOM 6274 N N . SER B 1 364 ? 31.375 -10.344 2.449 1 66.69 364 SER B N 1
ATOM 6275 C CA . SER B 1 364 ? 31.094 -8.914 2.334 1 66.69 364 SER B CA 1
ATOM 6276 C C . SER B 1 364 ? 32 -8.258 1.294 1 66.69 364 SER B C 1
ATOM 6278 O O . SER B 1 364 ? 33.219 -8.312 1.401 1 66.69 364 SER B O 1
ATOM 6280 N N . PRO B 1 365 ? 31.281 -7.855 0.224 1 64.12 365 PRO B N 1
ATOM 6281 C CA . PRO B 1 365 ? 32.156 -7.352 -0.84 1 64.12 365 PRO B CA 1
ATOM 6282 C C . PRO B 1 365 ? 32.906 -6.094 -0.433 1 64.12 365 PRO B C 1
ATOM 6284 O O . PRO B 1 365 ? 32.406 -5.281 0.344 1 64.12 365 PRO B O 1
ATOM 6287 N N . SER B 1 366 ? 34.156 -6.07 -0.772 1 63.09 366 SER B N 1
ATOM 6288 C CA . SER B 1 366 ? 34.969 -4.867 -0.635 1 63.09 366 SER B CA 1
ATOM 6289 C C . SER B 1 366 ? 34.438 -3.727 -1.48 1 63.09 366 SER B C 1
ATOM 6291 O O . SER B 1 366 ? 33.781 -3.961 -2.51 1 63.09 366 SER B O 1
ATOM 6293 N N . PRO B 1 367 ? 34.5 -2.523 -0.89 1 68.25 367 PRO B N 1
ATOM 6294 C CA . PRO B 1 367 ? 34.094 -1.384 -1.707 1 68.25 367 PRO B CA 1
ATOM 6295 C C . PRO B 1 367 ? 34.719 -1.38 -3.092 1 68.25 367 PRO B C 1
ATOM 6297 O O . PRO B 1 367 ? 35.844 -1.841 -3.254 1 68.25 367 PRO B O 1
ATOM 6300 N N . ILE B 1 368 ? 33.938 -1.145 -4.082 1 68.5 368 ILE B N 1
ATOM 6301 C CA . ILE B 1 368 ? 34.469 -1.034 -5.441 1 68.5 368 ILE B CA 1
ATOM 6302 C C . ILE B 1 368 ? 35.438 0.143 -5.531 1 68.5 368 ILE B C 1
ATOM 6304 O O . ILE B 1 368 ? 35.062 1.277 -5.211 1 68.5 368 ILE B O 1
ATOM 6308 N N . LEU B 1 369 ? 36.625 -0.235 -5.684 1 59.53 369 LEU B N 1
ATOM 6309 C CA . LEU B 1 369 ? 37.656 0.788 -5.773 1 59.53 369 LEU B CA 1
ATOM 6310 C C . LEU B 1 369 ? 37.5 1.599 -7.055 1 59.53 369 LEU B C 1
ATOM 6312 O O . LEU B 1 369 ? 37 1.098 -8.055 1 59.53 369 LEU B O 1
ATOM 6316 N N . ASN B 1 370 ? 37.812 2.885 -7.105 1 62.38 370 ASN B N 1
ATOM 6317 C CA . ASN B 1 370 ? 37.656 3.957 -8.078 1 62.38 370 ASN B CA 1
ATOM 6318 C C . ASN B 1 370 ? 38.125 3.527 -9.469 1 62.38 370 ASN B C 1
ATOM 6320 O O . ASN B 1 370 ? 37.594 4.008 -10.477 1 62.38 370 ASN B O 1
ATOM 6324 N N . LEU B 1 371 ? 38.812 2.445 -9.617 1 64.25 371 LEU B N 1
ATOM 6325 C CA . LEU B 1 371 ? 39.344 2.184 -10.953 1 64.25 371 LEU B CA 1
ATOM 6326 C C . LEU B 1 371 ? 38.719 0.926 -11.547 1 64.25 371 LEU B C 1
ATOM 6328 O O . LEU B 1 371 ? 39 0.553 -12.688 1 64.25 371 LEU B O 1
ATOM 6332 N N . ASP B 1 372 ? 37.719 0.483 -10.891 1 78.88 372 ASP B N 1
ATOM 6333 C CA . ASP B 1 372 ? 37.094 -0.688 -11.477 1 78.88 372 ASP B CA 1
ATOM 6334 C C . ASP B 1 372 ? 35.844 -0.292 -12.258 1 78.88 372 ASP B C 1
ATOM 6336 O O . ASP B 1 372 ? 34.719 -0.508 -11.797 1 78.88 372 ASP B O 1
ATOM 6340 N N . TYR B 1 373 ? 36.094 0.147 -13.539 1 82.31 373 TYR B N 1
ATOM 6341 C CA . TYR B 1 373 ? 35.062 0.725 -14.367 1 82.31 373 TYR B CA 1
ATOM 6342 C C . TYR B 1 373 ? 34.188 -0.364 -14.984 1 82.31 373 TYR B C 1
ATOM 6344 O O . TYR B 1 373 ? 33.125 -0.077 -15.539 1 82.31 373 TYR B O 1
ATOM 6352 N N . ASN B 1 374 ? 34.594 -1.63 -14.867 1 91.56 374 ASN B N 1
ATOM 6353 C CA . ASN B 1 374 ? 33.875 -2.725 -15.508 1 91.56 374 ASN B CA 1
ATOM 6354 C C . ASN B 1 374 ? 32.938 -3.441 -14.523 1 91.56 374 ASN B C 1
ATOM 6356 O O . ASN B 1 374 ? 32.312 -4.438 -14.875 1 91.56 374 ASN B O 1
ATOM 6360 N N . ARG B 1 375 ? 32.906 -2.863 -13.32 1 92.62 375 ARG B N 1
ATOM 6361 C CA . ARG B 1 375 ? 32.219 -3.57 -12.258 1 92.62 375 ARG B CA 1
ATOM 6362 C C . ARG B 1 375 ? 31.156 -2.676 -11.609 1 92.62 375 ARG B C 1
ATOM 6364 O O . ARG B 1 375 ? 31.406 -1.491 -11.375 1 92.62 375 ARG B O 1
ATOM 6371 N N . ARG B 1 376 ? 29.969 -3.24 -11.414 1 94.06 376 ARG B N 1
ATOM 6372 C CA . ARG B 1 376 ? 28.922 -2.562 -10.641 1 94.06 376 ARG B CA 1
ATOM 6373 C C . ARG B 1 376 ? 28.344 -3.49 -9.578 1 94.06 376 ARG B C 1
ATOM 6375 O O . ARG B 1 376 ? 28.266 -4.703 -9.781 1 94.06 376 ARG B O 1
ATOM 6382 N N . ARG B 1 377 ? 27.984 -2.928 -8.484 1 93.25 377 ARG B N 1
ATOM 6383 C CA . ARG B 1 377 ? 27.297 -3.619 -7.402 1 93.25 377 ARG B CA 1
ATOM 6384 C C . ARG B 1 377 ? 26.156 -2.766 -6.848 1 93.25 377 ARG B C 1
ATOM 6386 O O . ARG B 1 377 ? 26.25 -1.537 -6.828 1 93.25 377 ARG B O 1
ATOM 6393 N N . ASN B 1 378 ? 25.141 -3.463 -6.469 1 95.19 378 ASN B N 1
ATOM 6394 C CA . ASN B 1 378 ? 24.031 -2.758 -5.828 1 95.19 378 ASN B CA 1
ATOM 6395 C C . ASN B 1 378 ? 23.25 -3.678 -4.898 1 95.19 378 ASN B C 1
ATOM 6397 O O . ASN B 1 378 ? 23.406 -4.898 -4.941 1 95.19 378 ASN B O 1
ATOM 6401 N N . LYS B 1 379 ? 22.547 -3.08 -3.982 1 95.5 379 LYS B N 1
ATOM 6402 C CA . LYS B 1 379 ? 21.703 -3.77 -3.008 1 95.5 379 LYS B CA 1
ATOM 6403 C C . LYS B 1 379 ? 20.266 -3.27 -3.072 1 95.5 379 LYS B C 1
ATOM 6405 O O . LYS B 1 379 ? 20.016 -2.068 -3.205 1 95.5 379 LYS B O 1
ATOM 6410 N N . TRP B 1 380 ? 19.328 -4.215 -3.07 1 97.69 380 TRP B N 1
ATOM 6411 C CA . TRP B 1 380 ? 17.906 -3.879 -3.098 1 97.69 380 TRP B CA 1
ATOM 6412 C C . TRP B 1 380 ? 17.156 -4.605 -1.987 1 97.69 380 TRP B C 1
ATOM 6414 O O . TRP B 1 380 ? 17.531 -5.707 -1.588 1 97.69 380 TRP B O 1
ATOM 6424 N N . ARG B 1 381 ? 16.156 -3.982 -1.48 1 96.25 381 ARG B N 1
ATOM 6425 C CA . ARG B 1 381 ? 15.188 -4.621 -0.608 1 96.25 381 ARG B CA 1
ATOM 6426 C C . ARG B 1 381 ? 13.906 -4.949 -1.369 1 96.25 381 ARG B C 1
ATOM 6428 O O . ARG B 1 381 ? 13.125 -4.051 -1.701 1 96.25 381 ARG B O 1
ATOM 6435 N N . LEU B 1 382 ? 13.648 -6.184 -1.546 1 97.19 382 LEU B N 1
ATOM 6436 C CA . LEU B 1 382 ? 12.617 -6.621 -2.477 1 97.19 382 LEU B CA 1
ATOM 6437 C C . LEU B 1 382 ? 11.242 -6.156 -2.018 1 97.19 382 LEU B C 1
ATOM 6439 O O . LEU B 1 382 ? 10.344 -5.953 -2.838 1 97.19 382 LEU B O 1
ATOM 6443 N N . HIS B 1 383 ? 11.078 -5.902 -0.677 1 94 383 HIS B N 1
ATOM 6444 C CA . HIS B 1 383 ? 9.789 -5.477 -0.145 1 94 383 HIS B CA 1
ATOM 6445 C C . HIS B 1 383 ? 9.578 -3.982 -0.361 1 94 383 HIS B C 1
ATOM 6447 O O . HIS B 1 383 ? 8.453 -3.488 -0.231 1 94 383 HIS B O 1
ATOM 6453 N N . GLU B 1 384 ? 10.609 -3.225 -0.635 1 94.44 384 GLU B N 1
ATOM 6454 C CA . GLU B 1 384 ? 10.477 -1.793 -0.889 1 94.44 384 GLU B CA 1
ATOM 6455 C C . GLU B 1 384 ? 10.211 -1.516 -2.365 1 94.44 384 GLU B C 1
ATOM 6457 O O . GLU B 1 384 ? 11 -0.84 -3.029 1 94.44 384 GLU B O 1
ATOM 6462 N N . GLN B 1 385 ? 9.117 -1.944 -2.789 1 94.38 385 GLN B N 1
ATOM 6463 C CA . GLN B 1 385 ? 8.805 -1.93 -4.215 1 94.38 385 GLN B CA 1
ATOM 6464 C C . GLN B 1 385 ? 8.219 -0.581 -4.633 1 94.38 385 GLN B C 1
ATOM 6466 O O . GLN B 1 385 ? 7.445 0.024 -3.893 1 94.38 385 GLN B O 1
ATOM 6471 N N . THR B 1 386 ? 8.641 -0.107 -5.715 1 94.94 386 THR B N 1
ATOM 6472 C CA . THR B 1 386 ? 7.961 0.951 -6.453 1 94.94 386 THR B CA 1
ATOM 6473 C C . THR B 1 386 ? 7.324 0.399 -7.723 1 94.94 386 THR B C 1
ATOM 6475 O O . THR B 1 386 ? 7.617 -0.726 -8.133 1 94.94 386 THR B O 1
ATOM 6478 N N . TYR B 1 387 ? 6.422 1.141 -8.266 1 93.56 387 TYR B N 1
ATOM 6479 C CA . TYR B 1 387 ? 5.66 0.601 -9.391 1 93.56 387 TYR B CA 1
ATOM 6480 C C . TYR B 1 387 ? 5.758 1.518 -10.602 1 93.56 387 TYR B C 1
ATOM 6482 O O . TYR B 1 387 ? 5.746 2.742 -10.469 1 93.56 387 TYR B O 1
ATOM 6490 N N . ASN B 1 388 ? 5.934 0.97 -11.703 1 89.69 388 ASN B N 1
ATOM 6491 C CA . ASN B 1 388 ? 5.91 1.635 -13 1 89.69 388 ASN B CA 1
ATOM 6492 C C . ASN B 1 388 ? 5.066 0.865 -14.008 1 89.69 388 ASN B C 1
ATOM 6494 O O . ASN B 1 388 ? 5.457 -0.216 -14.453 1 89.69 388 ASN B O 1
ATOM 6498 N N . TYR B 1 389 ? 3.914 1.484 -14.375 1 81.56 389 TYR B N 1
ATOM 6499 C CA . TYR B 1 389 ? 2.971 0.81 -15.266 1 81.56 389 TYR B CA 1
ATOM 6500 C C . TYR B 1 389 ? 2.885 1.52 -16.609 1 81.56 389 TYR B C 1
ATOM 6502 O O . TYR B 1 389 ? 1.841 1.495 -17.266 1 81.56 389 TYR B O 1
ATOM 6510 N N . SER B 1 390 ? 3.912 2.059 -16.953 1 76.31 390 SER B N 1
ATOM 6511 C CA . SER B 1 390 ? 3.902 2.885 -18.156 1 76.31 390 SER B CA 1
ATOM 6512 C C . SER B 1 390 ? 3.871 2.029 -19.422 1 76.31 390 SER B C 1
ATOM 6514 O O . SER B 1 390 ? 3.52 2.514 -20.5 1 76.31 390 SER B O 1
ATOM 6516 N N . TYR B 1 391 ? 4.203 0.772 -19.234 1 80.69 391 TYR B N 1
ATOM 6517 C CA . TYR B 1 391 ? 4.281 -0.089 -20.406 1 80.69 391 TYR B CA 1
ATOM 6518 C C . TYR B 1 391 ? 3.135 -1.093 -20.422 1 80.69 391 TYR B C 1
ATOM 6520 O O . TYR B 1 391 ? 2.873 -1.764 -19.422 1 80.69 391 TYR B O 1
ATOM 6528 N N . TYR B 1 392 ? 2.391 -1.047 -21.594 1 69.5 392 TYR B N 1
ATOM 6529 C CA . TYR B 1 392 ? 1.39 -2.074 -21.859 1 69.5 392 TYR B CA 1
ATOM 6530 C C . TYR B 1 392 ? 1.691 -2.801 -23.172 1 69.5 392 TYR B C 1
ATOM 6532 O O . TYR B 1 392 ? 1.86 -2.168 -24.219 1 69.5 392 TYR B O 1
ATOM 6540 N N . PRO B 1 393 ? 1.901 -4.07 -23.078 1 64.88 393 PRO B N 1
ATOM 6541 C CA . PRO B 1 393 ? 2.172 -4.797 -24.312 1 64.88 393 PRO B CA 1
ATOM 6542 C C . PRO B 1 393 ? 1.084 -4.59 -25.375 1 64.88 393 PRO B C 1
ATOM 6544 O O . PRO B 1 393 ? -0.106 -4.605 -25.047 1 64.88 393 PRO B O 1
ATOM 6547 N N . GLN B 1 394 ? 1.147 -3.547 -26.281 1 55.38 394 GLN B N 1
ATOM 6548 C CA . GLN B 1 394 ? 0.132 -3.242 -27.281 1 55.38 394 GLN B CA 1
ATOM 6549 C C . GLN B 1 394 ? 0.027 -4.359 -28.312 1 55.38 394 GLN B C 1
ATOM 6551 O O . GLN B 1 394 ? 1.035 -4.961 -28.703 1 55.38 394 GLN B O 1
ATOM 6556 N N . THR B 1 395 ? -1.148 -5.051 -28.328 1 51.44 395 THR B N 1
ATOM 6557 C CA . THR B 1 395 ? -1.446 -5.988 -29.406 1 51.44 395 THR B CA 1
ATOM 6558 C C . THR B 1 395 ? -0.978 -5.438 -30.75 1 51.44 395 THR B C 1
ATOM 6560 O O . THR B 1 395 ? -0.535 -6.195 -31.609 1 51.44 395 THR B O 1
ATOM 6563 N N . GLY B 1 396 ? -1.673 -4.324 -31.219 1 44.91 396 GLY B N 1
ATOM 6564 C CA . GLY B 1 396 ? -1.71 -4.004 -32.656 1 44.91 396 GLY B CA 1
ATOM 6565 C C . GLY B 1 396 ? -0.403 -3.436 -33.156 1 44.91 396 GLY B C 1
ATOM 6566 O O . GLY B 1 396 ? 0.655 -3.656 -32.562 1 44.91 396 GLY B O 1
ATOM 6567 N N . ASN B 1 397 ? -0.592 -2.127 -33.844 1 44.66 397 ASN B N 1
ATOM 6568 C CA . ASN B 1 397 ? 0.311 -1.536 -34.812 1 44.66 397 ASN B CA 1
ATOM 6569 C C . ASN B 1 397 ? 1.655 -1.17 -34.188 1 44.66 397 ASN B C 1
ATOM 6571 O O . ASN B 1 397 ? 1.751 -0.202 -33.438 1 44.66 397 ASN B O 1
ATOM 6575 N N . ASP B 1 398 ? 2.416 -2.143 -33.844 1 51.22 398 ASP B N 1
ATOM 6576 C CA . ASP B 1 398 ? 3.828 -2.074 -33.469 1 51.22 398 ASP B CA 1
ATOM 6577 C C . ASP B 1 398 ? 4.535 -0.941 -34.219 1 51.22 398 ASP B C 1
ATOM 6579 O O . ASP B 1 398 ? 4.793 -1.042 -35.406 1 51.22 398 ASP B O 1
ATOM 6583 N N . SER B 1 399 ? 4.199 0.157 -33.875 1 54.06 399 SER B N 1
ATOM 6584 C CA . SER B 1 399 ? 5.07 1.165 -34.469 1 54.06 399 SER B CA 1
ATOM 6585 C C . SER B 1 399 ? 6.512 0.676 -34.562 1 54.06 399 SER B C 1
ATOM 6587 O O . SER B 1 399 ? 6.926 -0.177 -33.75 1 54.06 399 SER B O 1
ATOM 6589 N N . ILE B 1 400 ? 7.113 0.842 -35.656 1 63.91 400 ILE B N 1
ATOM 6590 C CA . ILE B 1 400 ? 8.484 0.509 -36.031 1 63.91 400 ILE B CA 1
ATOM 6591 C C . ILE B 1 400 ? 9.43 0.813 -34.875 1 63.91 400 ILE B C 1
ATOM 6593 O O . ILE B 1 400 ? 9.625 1.977 -34.531 1 63.91 400 ILE B O 1
ATOM 6597 N N . PHE B 1 401 ? 9.539 -0.154 -33.906 1 74.75 401 PHE B N 1
ATOM 6598 C CA . PHE B 1 401 ? 10.586 -0.022 -32.875 1 74.75 401 PHE B CA 1
ATOM 6599 C C . PHE B 1 401 ? 11.953 -0.294 -33.5 1 74.75 401 PHE B C 1
ATOM 6601 O O . PHE B 1 401 ? 12.117 -1.221 -34.281 1 74.75 401 PHE B O 1
ATOM 6608 N N . ARG B 1 402 ? 12.781 0.697 -33.312 1 76.25 402 ARG B N 1
ATOM 6609 C CA . ARG B 1 402 ? 14.195 0.491 -33.594 1 76.25 402 ARG B CA 1
ATOM 6610 C C . ARG B 1 402 ? 15.039 0.586 -32.344 1 76.25 402 ARG B C 1
ATOM 6612 O O . ARG B 1 402 ? 14.789 1.43 -31.484 1 76.25 402 ARG B O 1
ATOM 6619 N N . PRO B 1 403 ? 15.938 -0.311 -32.125 1 78.38 403 PRO B N 1
ATOM 6620 C CA . PRO B 1 403 ? 16.766 -0.326 -30.922 1 78.38 403 PRO B CA 1
ATOM 6621 C C . PRO B 1 403 ? 17.344 1.048 -30.594 1 78.38 403 PRO B C 1
ATOM 6623 O O . PRO B 1 403 ? 17.469 1.396 -29.406 1 78.38 403 PRO B O 1
ATOM 6626 N N . GLU B 1 404 ? 17.672 1.764 -31.578 1 76.81 404 GLU B N 1
ATOM 6627 C CA . GLU B 1 404 ? 18.312 3.059 -31.328 1 76.81 404 GLU B CA 1
ATOM 6628 C C . GLU B 1 404 ? 17.359 4.012 -30.625 1 76.81 404 GLU B C 1
ATOM 6630 O O . GLU B 1 404 ? 17.797 5 -30.016 1 76.81 404 GLU B O 1
ATOM 6635 N N . TYR B 1 405 ? 16.062 3.672 -30.656 1 76.25 405 TYR B N 1
ATOM 6636 C CA . TYR B 1 405 ? 15.102 4.484 -29.906 1 76.25 405 TYR B CA 1
ATOM 6637 C C . TYR B 1 405 ? 15.281 4.305 -28.406 1 76.25 405 TYR B C 1
ATOM 6639 O O . TYR B 1 405 ? 14.828 5.137 -27.625 1 76.25 405 TYR B O 1
ATOM 6647 N N . SER B 1 406 ? 15.945 3.275 -28.031 1 79.06 406 SER B N 1
ATOM 6648 C CA . SER B 1 406 ? 16.25 3.016 -26.625 1 79.06 406 SER B CA 1
ATOM 6649 C C . SER B 1 406 ? 17.75 3.145 -26.359 1 79.06 406 SER B C 1
ATOM 6651 O O . SER B 1 406 ? 18.266 2.557 -25.406 1 79.06 406 SER B O 1
ATOM 6653 N N . CYS B 1 407 ? 18.406 3.748 -27.297 1 81.81 407 CYS B N 1
ATOM 6654 C CA . CYS B 1 407 ? 19.844 3.988 -27.172 1 81.81 407 CYS B CA 1
ATOM 6655 C C . CYS B 1 407 ? 20.625 2.678 -27.188 1 81.81 407 CYS B C 1
ATOM 6657 O O . CYS B 1 407 ? 21.609 2.527 -26.469 1 81.81 407 CYS B O 1
ATOM 6659 N N . LEU B 1 408 ? 20.078 1.729 -27.875 1 86.88 408 LEU B N 1
ATOM 6660 C CA . LEU B 1 408 ? 20.766 0.478 -28.156 1 86.88 408 LEU B CA 1
ATOM 6661 C C . LEU B 1 408 ? 21.25 0.436 -29.609 1 86.88 408 LEU B C 1
ATOM 6663 O O . LEU B 1 408 ? 20.5 0.807 -30.516 1 86.88 408 LEU B O 1
ATOM 6667 N N . TYR B 1 409 ? 22.469 -0.072 -29.828 1 82.5 409 TYR B N 1
ATOM 6668 C CA . TYR B 1 409 ? 23.047 -0.01 -31.172 1 82.5 409 TYR B CA 1
ATOM 6669 C C . TYR B 1 409 ? 23.5 -1.392 -31.641 1 82.5 409 TYR B C 1
ATOM 6671 O O . TYR B 1 409 ? 24.312 -2.045 -30.984 1 82.5 409 TYR B O 1
ATOM 6679 N N . GLU B 1 410 ? 23 -1.756 -32.719 1 82.44 410 GLU B N 1
ATOM 6680 C CA . GLU B 1 410 ? 23.328 -3.055 -33.281 1 82.44 410 GLU B CA 1
ATOM 6681 C C . GLU B 1 410 ? 24.75 -3.08 -33.812 1 82.44 410 GLU B C 1
ATOM 6683 O O . GLU B 1 410 ? 25.25 -2.076 -34.344 1 82.44 410 GLU B O 1
ATOM 6688 N N . PRO B 1 411 ? 25.297 -4.242 -33.688 1 78.62 411 PRO B N 1
ATOM 6689 C CA . PRO B 1 411 ? 26.625 -4.336 -34.312 1 78.62 411 PRO B CA 1
ATOM 6690 C C . PRO B 1 411 ? 26.562 -4.34 -35.844 1 78.62 411 PRO B C 1
ATOM 6692 O O . PRO B 1 411 ? 25.547 -4.727 -36.406 1 78.62 411 PRO B O 1
ATOM 6695 N N . GLU B 1 412 ? 27.688 -4 -36.375 1 78.5 412 GLU B N 1
ATOM 6696 C CA . GLU B 1 412 ? 27.75 -3.955 -37.844 1 78.5 412 GLU B CA 1
ATOM 6697 C C . GLU B 1 412 ? 27.656 -5.355 -38.438 1 78.5 412 GLU B C 1
ATOM 6699 O O . GLU B 1 412 ? 27.016 -5.547 -39.469 1 78.5 412 GLU B O 1
ATOM 6704 N N . GLN B 1 413 ? 28.266 -6.414 -37.719 1 76.19 413 GLN B N 1
ATOM 6705 C CA . GLN B 1 413 ? 28.188 -7.816 -38.125 1 76.19 413 GLN B CA 1
ATOM 6706 C C . GLN B 1 413 ? 27.391 -8.625 -37.094 1 76.19 413 GLN B C 1
ATOM 6708 O O . GLN B 1 413 ? 27.516 -8.414 -35.906 1 76.19 413 GLN B O 1
ATOM 6713 N N . PRO B 1 414 ? 26.531 -9.508 -37.656 1 72.56 414 PRO B N 1
ATOM 6714 C CA . PRO B 1 414 ? 25.734 -10.328 -36.75 1 72.56 414 PRO B CA 1
ATOM 6715 C C . PRO B 1 414 ? 26.594 -11.133 -35.781 1 72.56 414 PRO B C 1
ATOM 6717 O O . PRO B 1 414 ? 27.656 -11.641 -36.156 1 72.56 414 PRO B O 1
ATOM 6720 N N . LEU B 1 415 ? 26.281 -11.055 -34.469 1 70.25 415 LEU B N 1
ATOM 6721 C CA . LEU B 1 415 ? 26.969 -11.789 -33.438 1 70.25 415 LEU B CA 1
ATOM 6722 C C . LEU B 1 415 ? 26.328 -13.148 -33.188 1 70.25 415 LEU B C 1
ATOM 6724 O O . LEU B 1 415 ? 25.109 -13.281 -33.281 1 70.25 415 LEU B O 1
ATOM 6728 N N . ASP B 1 416 ? 27.047 -14.383 -33.219 1 57.62 416 ASP B N 1
ATOM 6729 C CA . ASP B 1 416 ? 26.562 -15.672 -32.75 1 57.62 416 ASP B CA 1
ATOM 6730 C C . ASP B 1 416 ? 26.547 -15.727 -31.219 1 57.62 416 ASP B C 1
ATOM 6732 O O . ASP B 1 416 ? 27.594 -15.859 -30.578 1 57.62 416 ASP B O 1
ATOM 6736 N N . VAL B 1 417 ? 25.656 -15.211 -30.531 1 52.94 417 VAL B N 1
ATOM 6737 C CA . VAL B 1 417 ? 25.688 -15.008 -29.078 1 52.94 417 VAL B CA 1
ATOM 6738 C C . VAL B 1 417 ? 25.172 -16.25 -28.359 1 52.94 417 VAL B C 1
ATOM 6740 O O . VAL B 1 417 ? 23.969 -16.469 -28.281 1 52.94 417 VAL B O 1
ATOM 6743 N N . THR B 1 418 ? 25.734 -17.547 -28.609 1 47.03 418 THR B N 1
ATOM 6744 C CA . THR B 1 418 ? 25.297 -18.688 -27.812 1 47.03 418 THR B CA 1
ATOM 6745 C C . THR B 1 418 ? 26.094 -18.766 -26.5 1 47.03 418 THR B C 1
ATOM 6747 O O . THR B 1 418 ? 27.312 -18.891 -26.516 1 47.03 418 THR B O 1
ATOM 6750 N N . VAL B 1 419 ? 25.625 -18.141 -25.438 1 44.81 419 VAL B N 1
ATOM 6751 C CA . VAL B 1 419 ? 26.375 -18.25 -24.172 1 44.81 419 VAL B CA 1
ATOM 6752 C C . VAL B 1 419 ? 25.797 -19.391 -23.344 1 44.81 419 VAL B C 1
ATOM 6754 O O . VAL B 1 419 ? 24.578 -19.531 -23.219 1 44.81 419 VAL B O 1
ATOM 6757 N N . VAL B 1 420 ? 26.562 -20.5 -23.094 1 40.22 420 VAL B N 1
ATOM 6758 C CA . VAL B 1 420 ? 26.203 -21.625 -22.25 1 40.22 420 VAL B CA 1
ATOM 6759 C C . VAL B 1 420 ? 26.531 -21.297 -20.781 1 40.22 420 VAL B C 1
ATOM 6761 O O . VAL B 1 420 ? 27.656 -20.906 -20.469 1 40.22 420 VAL B O 1
ATOM 6764 N N . VAL B 1 421 ? 25.531 -21.094 -19.953 1 40.84 421 VAL B N 1
ATOM 6765 C CA . VAL B 1 421 ? 25.703 -20.922 -18.5 1 40.84 421 VAL B CA 1
ATOM 6766 C C . VAL B 1 421 ? 25.781 -22.297 -17.828 1 40.84 421 VAL B C 1
ATOM 6768 O O . VAL B 1 421 ? 24.875 -23.125 -18 1 40.84 421 VAL B O 1
ATOM 6771 N N . GLU B 1 422 ? 26.922 -22.891 -17.547 1 35.34 422 GLU B N 1
ATOM 6772 C CA . GLU B 1 422 ? 26.969 -24.078 -16.703 1 35.34 422 GLU B CA 1
ATOM 6773 C C . GLU B 1 422 ? 26.75 -23.734 -15.234 1 35.34 422 GLU B C 1
ATOM 6775 O O . GLU B 1 422 ? 27.359 -22.797 -14.719 1 35.34 422 GLU B O 1
ATOM 6780 N N . ASN B 1 423 ? 25.609 -24.031 -14.766 1 35.28 423 ASN B N 1
ATOM 6781 C CA . ASN B 1 423 ? 25.297 -23.906 -13.344 1 35.28 423 ASN B CA 1
ATOM 6782 C C . ASN B 1 423 ? 26.312 -24.672 -12.484 1 35.28 423 ASN B C 1
ATOM 6784 O O . ASN B 1 423 ? 26.047 -25.781 -12.031 1 35.28 423 ASN B O 1
ATOM 6788 N N . ASN B 1 424 ? 27.562 -24.906 -12.805 1 32.88 424 ASN B N 1
ATOM 6789 C CA . ASN B 1 424 ? 28.438 -25.672 -11.914 1 32.88 424 ASN B CA 1
ATOM 6790 C C . ASN B 1 424 ? 28.688 -24.922 -10.609 1 32.88 424 ASN B C 1
ATOM 6792 O O . ASN B 1 424 ? 29.672 -24.172 -10.492 1 32.88 424 ASN B O 1
ATOM 6796 N N . LEU B 1 425 ? 27.797 -24.422 -9.953 1 34.75 425 LEU B N 1
ATOM 6797 C CA . LEU B 1 425 ? 28.203 -24.125 -8.586 1 34.75 425 LEU B CA 1
ATOM 6798 C C . LEU B 1 425 ? 28.719 -25.391 -7.895 1 34.75 425 LEU B C 1
ATOM 6800 O O . LEU B 1 425 ? 27.922 -26.234 -7.473 1 34.75 425 LEU B O 1
ATOM 6804 N N . LEU B 1 426 ? 29.703 -26.188 -8.391 1 29.97 426 LEU B N 1
ATOM 6805 C CA . LEU B 1 426 ? 30.266 -27.297 -7.633 1 29.97 426 LEU B CA 1
ATOM 6806 C C . LEU B 1 426 ? 30.547 -26.891 -6.191 1 29.97 426 LEU B C 1
ATOM 6808 O O . LEU B 1 426 ? 31.031 -25.781 -5.941 1 29.97 426 LEU B O 1
ATOM 6812 N N . ASP B 1 427 ? 29.906 -27.516 -5.254 1 32.28 427 ASP B N 1
ATOM 6813 C CA . ASP B 1 427 ? 30.203 -27.703 -3.834 1 32.28 427 ASP B CA 1
ATOM 6814 C C . ASP B 1 427 ? 31.688 -27.953 -3.611 1 32.28 427 ASP B C 1
ATOM 6816 O O . ASP B 1 427 ? 32.094 -28.516 -2.592 1 32.28 427 ASP B O 1
ATOM 6820 N N . ASP B 1 428 ? 32.656 -27.797 -4.516 1 31.14 428 ASP B N 1
ATOM 6821 C CA . ASP B 1 428 ? 33.969 -28.25 -4.059 1 31.14 428 ASP B CA 1
ATOM 6822 C C . ASP B 1 428 ? 34.406 -27.484 -2.822 1 31.14 428 ASP B C 1
ATOM 6824 O O . ASP B 1 428 ? 34.562 -26.266 -2.867 1 31.14 428 ASP B O 1
ATOM 6828 N N . ALA B 1 429 ? 34.281 -28.062 -1.515 1 33.12 429 ALA B N 1
ATOM 6829 C CA . ALA B 1 429 ? 35 -27.719 -0.284 1 33.12 429 ALA B CA 1
ATOM 6830 C C . ALA B 1 429 ? 36.406 -27.219 -0.586 1 33.12 429 ALA B C 1
ATOM 6832 O O . ALA B 1 429 ? 37.031 -26.547 0.253 1 33.12 429 ALA B O 1
ATOM 6833 N N . THR B 1 430 ? 37.188 -27.953 -1.411 1 31.27 430 THR B N 1
ATOM 6834 C CA . THR B 1 430 ? 38.594 -27.656 -1.571 1 31.27 430 THR B CA 1
ATOM 6835 C C . THR B 1 430 ? 38.812 -26.391 -2.4 1 31.27 430 THR B C 1
ATOM 6837 O O . THR B 1 430 ? 39.906 -25.844 -2.449 1 31.27 430 THR B O 1
ATOM 6840 N N . ASN B 1 431 ? 38 -26.297 -3.529 1 28.95 431 ASN B N 1
ATOM 6841 C CA . ASN B 1 431 ? 38.5 -25.203 -4.348 1 28.95 431 ASN B CA 1
ATOM 6842 C C . ASN B 1 431 ? 38.125 -23.844 -3.775 1 28.95 431 ASN B C 1
ATOM 6844 O O . ASN B 1 431 ? 37.031 -23.688 -3.242 1 28.95 431 ASN B O 1
ATOM 6848 N N . ASN B 1 432 ? 39.094 -23.062 -3.33 1 29.25 432 ASN B N 1
ATOM 6849 C CA . ASN B 1 432 ? 39.312 -21.766 -2.695 1 29.25 432 ASN B CA 1
ATOM 6850 C C . ASN B 1 432 ? 38.375 -20.703 -3.271 1 29.25 432 ASN B C 1
ATOM 6852 O O . ASN B 1 432 ? 38.812 -19.578 -3.543 1 29.25 432 ASN B O 1
ATOM 6856 N N . GLY B 1 433 ? 36.969 -20.969 -3.197 1 31.3 433 GLY B N 1
ATOM 6857 C CA . GLY B 1 433 ? 36 -19.922 -3.414 1 31.3 433 GLY B CA 1
ATOM 6858 C C . GLY B 1 433 ? 36 -19.391 -4.832 1 31.3 433 GLY B C 1
ATOM 6859 O O . GLY B 1 433 ? 35.469 -18.312 -5.09 1 31.3 433 GLY B O 1
ATOM 6860 N N . GLN B 1 434 ? 36.906 -19.969 -5.734 1 28.22 434 GLN B N 1
ATOM 6861 C CA . GLN B 1 434 ? 37 -19.297 -7.027 1 28.22 434 GLN B CA 1
ATOM 6862 C C . GLN B 1 434 ? 35.875 -19.719 -7.953 1 28.22 434 GLN B C 1
ATOM 6864 O O . GLN B 1 434 ? 35.531 -20.906 -8.023 1 28.22 434 GLN B O 1
ATOM 6869 N N . PHE B 1 435 ? 34.875 -18.906 -8.273 1 30.5 435 PHE B N 1
ATOM 6870 C CA . PHE B 1 435 ? 33.812 -19.016 -9.297 1 30.5 435 PHE B CA 1
ATOM 6871 C C . PHE B 1 435 ? 34.438 -19.375 -10.648 1 30.5 435 PHE B C 1
ATOM 6873 O O . PHE B 1 435 ? 35.312 -18.672 -11.148 1 30.5 435 PHE B O 1
ATOM 6880 N N . VAL B 1 436 ? 34.812 -20.703 -10.828 1 28.44 436 VAL B N 1
ATOM 6881 C CA . VAL B 1 436 ? 35.25 -20.984 -12.195 1 28.44 436 VAL B CA 1
ATOM 6882 C C . VAL B 1 436 ? 34.062 -20.875 -13.141 1 28.44 436 VAL B C 1
ATOM 6884 O O . VAL B 1 436 ? 33.031 -21.562 -12.945 1 28.44 436 VAL B O 1
ATOM 6887 N N . LEU B 1 437 ? 33.781 -19.781 -13.82 1 28.84 437 LEU B N 1
ATOM 6888 C CA . LEU B 1 437 ? 32.875 -19.547 -14.938 1 28.84 437 LEU B CA 1
ATOM 6889 C C . LEU B 1 437 ? 33.156 -20.516 -16.078 1 28.84 437 LEU B C 1
ATOM 6891 O O . LEU B 1 437 ? 34.312 -20.781 -16.406 1 28.84 437 LEU B O 1
#

Solvent-accessible surface area (backbone atoms only — not comparable to full-atom values): 47088 Å² total; per-residue (Å²): 129,85,65,78,38,30,38,101,82,68,37,66,50,57,45,70,79,49,41,66,65,52,34,54,51,61,34,33,61,69,55,49,49,58,56,61,65,23,57,64,57,46,50,46,54,42,47,37,42,47,69,24,4,83,76,57,24,42,70,26,40,34,35,24,51,64,29,44,76,31,65,66,52,52,40,38,43,75,22,38,29,54,33,33,41,32,28,12,59,28,66,18,34,58,54,27,45,42,44,54,47,46,12,57,64,37,56,98,82,52,88,26,59,45,45,84,49,48,90,28,65,46,79,42,75,35,55,86,83,49,79,86,58,99,63,70,71,20,43,21,38,39,46,79,46,65,31,54,65,51,51,37,62,50,37,49,54,58,54,47,50,46,47,76,72,27,47,37,92,86,35,33,42,37,56,23,32,37,22,38,33,50,25,41,24,38,49,69,65,62,52,50,53,47,49,50,63,21,50,62,31,53,33,67,60,58,98,75,37,42,39,48,67,41,20,67,58,31,41,51,50,51,41,17,31,29,35,34,29,46,52,65,60,80,36,44,38,23,68,48,49,82,79,34,50,74,43,46,62,87,69,62,50,69,71,52,70,31,48,43,71,46,74,49,52,33,42,26,60,25,24,34,51,33,32,29,40,33,33,21,33,33,40,31,27,39,58,43,86,87,52,77,90,57,49,73,36,74,47,62,30,47,62,86,45,70,80,45,92,59,35,24,36,35,41,46,40,82,62,59,43,78,46,48,46,65,42,42,38,35,38,38,37,36,40,29,49,35,64,75,35,20,33,39,34,36,36,40,42,31,52,63,73,88,72,76,72,82,78,52,86,90,44,84,73,71,78,81,56,95,80,49,83,52,51,43,70,48,56,31,36,61,71,49,60,41,78,42,76,85,45,67,91,70,85,66,88,68,63,88,79,51,53,60,80,67,57,29,39,73,55,95,61,91,74,87,74,82,72,83,71,76,83,61,78,69,80,57,85,76,59,82,74,67,83,74,127,127,85,67,78,41,29,40,101,82,68,38,66,50,57,45,70,79,49,42,66,63,52,35,53,52,61,33,33,62,69,53,50,48,57,55,60,66,24,58,63,59,47,51,45,54,42,47,37,42,48,70,25,6,84,78,57,23,43,71,25,38,32,34,23,50,64,28,44,74,29,64,65,52,52,42,37,44,75,23,37,28,54,34,31,42,32,27,12,58,29,66,18,33,59,55,29,45,42,43,54,48,45,12,56,65,36,54,98,81,52,86,24,60,43,45,85,48,49,89,28,64,47,79,40,75,36,54,86,81,50,79,85,58,98,64,71,72,19,44,20,39,38,47,78,45,66,30,52,66,50,51,37,62,47,36,48,55,57,53,48,48,46,47,77,74,26,46,37,91,86,36,32,42,37,58,24,32,37,21,39,32,52,27,42,24,37,48,68,66,61,51,50,54,48,48,50,62,21,49,62,32,53,32,67,58,58,96,78,37,43,39,48,67,42,20,68,58,31,42,51,50,51,41,16,30,28,36,34,29,46,52,66,59,80,35,44,38,24,67,48,50,82,78,35,50,74,43,47,62,88,68,63,49,69,70,53,70,31,46,42,70,45,73,50,51,34,42,25,59,25,25,35,52,33,31,28,41,32,33,20,33,34,40,32,28,39,59,42,86,87,50,77,90,56,48,72,38,73,48,62,32,46,59,85,48,69,79,45,90,59,36,24,36,37,40,46,39,84,62,61,42,78,46,48,47,66,40,42,37,35,38,39,39,35,40,28,50,35,63,74,36,21,33,39,35,37,38,40,44,34,52,61,73,88,73,77,74,83,78,53,85,89,43,85,74,72,80,82,58,95,78,50,80,51,53,43,68,47,54,30,35,60,72,50,58,42,78,44,75,85,45,66,92,70,86,68,88,70,64,88,79,50,52,60,82,68,57,28,39,72,54,96,62,89,73,88,73,80,70,83,73,76,84,61,77,70,78,58,88,77,57,82,74,67,82,74,127

Radius of gyration: 30.33 Å; Cα contacts (8 Å, |Δi|>4): 1888; chains: 2; bounding box: 84×82×69 Å

Sequence (874 aa):
MSNASLNANGKVPSTEGRDPAYFSYYAMLQHQQNMLQDTVRTSTYRSAILLNGPVCFHDKLVLDVGAGSGILSYFAVQAGARKVYAVEASNMAEKMQKIVDAANASGNEVPGKNAFLKDKIEVVQAKIEQPNLPIPQVDTIISEPIGVLLIHERMLESYLYARDHYLKPGGTLFPSTGSIFLAPFTDAGLWSETMGKARFWEQQSFYGVDLTAVYADAKDEMFGMPVVGGFDPRTLIAPANPGGYLVDFYTITLEELRDFTIPFIWQASYTGIIHGIAGWFDLQFSPPATIQNGNPITMTTNPTAERTHWQQVRFLLKEPLAVNAGQTIQGWMRCIVNEMRSYTIEAEILLNDGTSQLSDPLSSPSPILNLDYNRRRNKWRLHEQTYNYSYYPQTGNDSIFRPEYSCLYEPEQPLDVTVVVENNLLDDATNNGQFVLMSNASLNANGKVPSTEGRDPAYFSYYAMLQHQQNMLQDTVRTSTYRSAILLNGPVCFHDKLVLDVGAGSGILSYFAVQAGARKVYAVEASNMAEKMQKIVDAANASGNEVPGKNAFLKDKIEVVQAKIEQPNLPIPQVDTIISEPIGVLLIHERMLESYLYARDHYLKPGGTLFPSTGSIFLAPFTDAGLWSETMGKARFWEQQSFYGVDLTAVYADAKDEMFGMPVVGGFDPRTLIAPANPGGYLVDFYTITLEELRDFTIPFIWQASYTGIIHGIAGWFDLQFSPPATIQNGNPITMTTNPTAERTHWQQVRFLLKEPLAVNAGQTIQGWMRCIVNEMRSYTIEAEILLNDGTSQLSDPLSSPSPILNLDYNRRRNKWRLHEQTYNYSYYPQTGNDSIFRPEYSCLYEPEQPLDVTVVVENNLLDDATNNGQFVL

Nearest PDB structures (foldseek):
  6sq4-assembly1_B  TM=8.284E-01  e=1.057E-33  Mus musculus
  7p2r-assembly1_A  TM=8.391E-01  e=2.475E-33  Mus musculus
  7nue-assembly1_A  TM=8.347E-01  e=6.155E-33  Mus musculus
  4y30-assembly1_A  TM=8.192E-01  e=2.630E-33  Homo sapiens
  7nue-assembly1_B  TM=8.332E-01  e=5.515E-31  Mus musculus

InterPro domains:
  IPR025799 Protein arginine N-methyltransferase [PS51678] (18-350)
  IPR025799 Protein arginine N-methyltransferase [PTHR11006] (18-349)
  IPR029063 S-adenosyl-L-methionine-dependent methyltransferase superfamily [G3DSA:3.40.50.150] (5-175)
  IPR029063 S-adenosyl-L-methionine-dependent methyltransferase superfamily [SSF53335] (25-347)
  IPR055135 Protein arginine N-methyltransferase domain [PF22528] (178-342)

Secondary structure (DSSP, 8-state):
--GGGS-TTSSPPP-GGGHHHHHHHHT-HHHHHHHHT-HHHHHHHHHHHHHTIIIIITT-EEEEET-TTSHHHHHHHHTT-SEEEEE--STHHHHHHHHHHHHHHS-TTS--TTGGGTTTEEEE-S-TTSTT-S---EEEEEE---BTTBTGGGTHHHHHHHHHHHEEEEEEEES-EEEEEEEEE--HHHHHHHHHHHHGGG-S-BTTB--GGGHHHHHHHHTTS-EES---GGGBSSPPPTT-EEEETTT--HHHHHEEEEEEEEE-SSBEEEEEEEEEEEEEE---TTSTT---EEEE--TTSPP-TT--EEEEEEEEEEE-TT-EEEEEEEEEE-TTSSEEEEEEEEE--SS--PPPTTS-PPP--TT-TTEEEEEEETTS-EE--------S------GGGGT-B--SS---------------SSS-S----/--GGGS-TTSSPPP-GGGHHHHHHHHT-HHHHHHHHT-HHHHHHHHHHHHHTIIIIITT-EEEEET-TTSHHHHHHHHTT-SEEEEE--STHHHHHHHHHHHHHHS-TTS--TTGGGTTTEEEE-S-TTSTT-S---EEEEEE---BTTBTGGGTHHHHHHHHHHHEEEEEEEES-EEEEEEEEE--HHHHHHHHHHHHGGG-S-BTTB--GGGHHHHHHHHTTS-EES---GGGBSSPPPTT-EEEETTT--HHHHHEEEEEEEEE-SSBEEEEEEEEEEEEEE---TTSTT---EEEE--TTSPP-TT--EEEEEEEEEEE-TT-EEEEEEEEEE-TTSSEEEEEEEEE--SS--PPPTTS-PPP--TT-TTEEEEEEETTS-EE--------S------GGGGT-B--SS---------------SSS-S----

pLDDT: mean 88.1, std 17.06, range [28.03, 98.94]

Foldseek 3Di:
DQQPCAPPVSHHFDQVVVVVVVLQQLLDVVNVVQQCPFCLNLVLLLCQQQQQLVFAQAQWEEEEAQCRLNSSVLSSLVSHHQAYEYEHQHNSLVNNVVQLVQLQPPDPPDNTRSVSSHPRYDRHHHQLPDPDDPAAATQEYEYDQAAAQRQFLNSLLSVLVCLVPRHDVQGFYVFFKKFKWKFFFFDPPVLVVLVVQLCVQCDCQDVHHRSNVCSVVSLQLSLQAKAFEADDPLRTQWGTAPPHHMDGSNDDDPVCSQKHKGKGKTAGQWWFKGFWMKMWMKIKGWRDPVTPPRDIGMGTLDSLDDHHPNHIITRGFSDIATDHGGWMKIKMKMWHQHNNSGTKIKMKIFTDPPPDAYDQPSDDDDPDDPPRRRMTMGIHTHVNYHYDHPDDPDPDDPDPDDSVVSPTHGDPDRDPGPDHDDPPPPPPPPDPSGPPD/DQQPCDPPVSHHFDQVVVVVVVLQQLLDVVNVVQQCPFCQNLVLLLCQQQVQLVFAQAQWEEEEAQCRLNSSVLSSLVSHHQAYEYEHQHNSLVNNVVQLVQLQPPDPPDNTRSVSSHPRYDRHHHQLPDPDDVAAATQEYEYDQAAAQRQFLNSLLSVLVCLVPRHDVQGFYVFFKKFKWKFFFFDPPVLVVLVVQLCVQCDCQDVHHRRNVCSVVSLQASLQAKAFEADDPLRTQWGTAPPHHMDGSNDDDPVCSQKHKGKGKTAGQWWFKGFFMKMWMKIKGWRDPVTPPRDITMGTLDSLDAHHPNHIITRGFSDIATDHGGWMKIKMKMWHQHNNSGTKIKMKIFTDPPPDAYDQPSDDDDPDDPPRRRMTMGIHTHVNYHYDHPDDPDPDDPDPDDSVVSPTHGDPDRDPTPDHDDPPPPPPPPDPSGPPD